Protein AF-0000000067285003 (afdb_homodimer)

InterPro domains:
  IPR001431 Peptidase M16, zinc-binding site [PS00143] (50-73)
  IPR007863 Peptidase M16, C-terminal [PF05193] (184-362)
  IPR011249 Metalloenzyme, LuxS/M16 peptidase-like [SSF63411] (16-222)
  IPR011249 Metalloenzyme, LuxS/M16 peptidase-like [SSF63411] (251-428)
  IPR011765 Peptidase M16, N-terminal [PF00675] (33-176)
  IPR050361 Mitochondrial Processing Peptidase/Ubiquinol-cytochrome c Reductase Complex [PTHR11851] (17-417)

pLDDT: mean 90.38, std 13.25, range [18.75, 98.69]

Organism: NCBI:txid741277

Secondary structure (DSSP, 8-state):
-------------------EEEE-TTS-EEEEEE-TT-SEEEEEEEES--GGGPPTT-TTHHHHHHHHHTT--SSS-TTHHHHHHHTTT-EEEEEE-SS-EEEEEEEEGGGHHHHHHHHHHHHHH----HHHHHHHHHHHHHHHHHHTT-HHHHHHHHHHHHHHTTSGGGS-TT--HHHHHH--HHHHHHHHHHH-SGGGEEEEEEESS-HHHHHHHHHHHS----PPPS-PPPPPP-PPP---SEEEEEEEETT--SEEEEEEEEE--GGGHHHHHHHHHHHHHHHSSTTSHHIIIIIIIS--EEEEEEEEE--SS-EEEEEEEEE-GGGHHHHHHHHHHHHHHHHHH---HHHHHHHHHHHHHHHHHTSSSHHHHHHHHHHHHHHS-GGGGSSHHHHHHH--HHHHHHHHHHH--TTSEEEEEEEE-/-------------------EEEE-TTS-EEEEEE-TT-SEEEEEEEES--GGGPPTT-TTHHHHHHHHHTT--SSS-TTHHHHHHHTTT-EEEEEE-SS-EEEEEEEEGGGHHHHHHHHHHHHHH----HHHHHHHHHHHHHHHHHHTT-HHHHHHHHHHHHHHTTSGGGS-TT--HHHHHH--HHHHHHHHHHH-SGGGEEEEEEESS-HHHHHHHHHHHS----PPPS-PPPPPP-PPP---SEEEEEEEETT--SEEEEEEEEE--GGGHHHHHHHHHHHHHHHSSTTSHHIIIIIIIS--EEEEEEEEE--SS-EEEEEEEEE-GGGHHHHHHHHHHHHHHHHHH---HHHHHHHHHHHHHHHHHTSSSHHHHHHHHHHHHHHS-GGGGS-HHHHHHH--HHHHHHHHHHH--TTSEEEEEEEE-

Solvent-accessible surface area (backbone atoms only — not comparable to full-atom values): 44550 Å² total; per-residue (Å²): 139,83,75,79,78,71,71,74,72,70,73,77,76,76,72,71,72,77,59,47,78,44,68,48,93,77,43,28,35,39,35,37,32,67,35,85,90,40,63,44,28,23,42,31,39,32,30,60,44,12,45,56,60,43,24,92,75,41,46,23,46,42,42,51,46,62,61,40,33,64,55,14,28,93,88,37,54,61,57,50,61,55,43,56,30,35,54,61,19,31,47,75,50,71,51,62,43,54,68,26,30,37,37,37,39,39,28,40,47,92,42,46,83,74,35,53,53,56,54,36,47,23,64,37,44,47,54,53,51,64,70,58,46,58,54,49,50,54,53,52,50,49,49,55,45,52,46,69,54,34,66,69,54,49,48,50,51,53,39,33,30,66,50,26,57,85,24,60,78,17,51,61,61,72,38,47,72,72,36,56,71,69,60,50,58,68,58,50,52,34,53,43,31,49,40,53,34,46,69,36,30,36,42,21,41,16,15,40,51,55,65,68,60,50,50,51,50,47,59,69,45,66,67,69,62,65,71,67,44,87,77,58,71,71,55,79,87,67,68,81,66,72,70,79,39,69,45,79,45,79,46,71,38,76,68,42,68,56,15,37,43,38,36,38,30,64,40,54,18,49,89,39,48,69,61,43,51,46,46,41,45,48,21,35,45,37,21,45,60,66,71,11,57,48,25,28,46,38,36,70,70,64,56,56,32,82,41,58,40,41,44,57,46,86,34,57,74,58,10,41,36,37,40,41,35,34,24,51,66,88,38,50,68,59,51,55,50,50,54,33,50,52,38,48,42,34,55,73,73,42,60,53,71,67,57,50,50,19,34,38,35,32,53,40,40,50,51,55,69,53,56,74,44,40,62,42,40,26,52,46,43,42,49,29,41,69,58,56,50,44,78,58,56,77,46,48,53,61,56,53,61,67,62,50,50,66,60,46,25,52,51,38,58,70,44,52,43,72,61,34,32,34,36,29,36,40,34,49,106,140,83,75,80,78,74,71,77,72,71,74,78,76,76,72,70,74,77,59,46,80,45,68,48,93,77,43,27,34,38,36,38,32,65,35,84,92,40,63,43,29,24,40,33,38,33,30,61,45,12,43,57,60,44,24,94,73,42,45,23,44,42,41,52,46,61,61,40,34,65,54,15,28,92,88,38,54,61,58,50,60,54,42,57,30,35,54,63,19,31,46,76,50,70,50,63,44,54,67,26,29,38,39,35,38,41,29,40,46,91,44,46,84,75,37,51,51,57,54,35,46,24,64,38,42,48,55,54,50,64,72,57,46,58,54,48,50,54,52,52,49,50,49,55,48,52,46,68,52,33,66,67,53,49,49,48,51,54,40,33,32,67,51,26,58,84,22,60,78,18,51,61,60,72,39,49,72,72,37,56,73,68,62,49,58,66,58,52,50,34,53,43,32,49,40,54,35,45,69,36,30,34,41,20,40,15,16,39,51,55,65,67,62,51,49,50,52,47,61,67,44,66,67,68,61,65,73,66,44,87,78,59,70,74,57,77,88,65,67,80,65,72,70,80,40,69,46,76,47,79,44,72,39,77,68,41,69,56,15,38,43,38,35,37,29,66,40,54,19,48,89,40,48,70,62,43,52,45,46,42,46,49,21,36,44,38,20,45,60,67,72,11,55,49,26,29,47,38,35,69,69,64,56,57,31,81,42,57,39,40,46,57,47,86,33,57,75,58,10,42,35,38,40,40,34,34,26,52,65,90,39,50,67,58,49,55,50,49,52,34,49,53,40,48,44,33,56,73,73,40,58,54,71,66,56,50,51,20,37,38,35,32,52,40,40,48,51,56,68,54,54,74,45,40,63,42,42,29,52,47,42,42,49,28,41,68,59,56,50,44,76,57,56,77,46,49,54,62,55,53,63,66,62,51,50,67,60,46,25,51,49,37,57,71,45,51,44,72,62,34,31,34,36,31,35,40,32,50,105

Sequence (858 aa):
MIKSLKILLQKPIITVFPTSVLTLDNGLTFIHQEIPDTPVVVADVWVRAGTRLEPSPWFGMAHFLEHMIFKGTANLPPGVFDQKIENRGGVVNAATSYDYAHYSITTAVAFIEETLPYLAELLQNAAIPEDEFNRERDVVLEEIRSCQDDPDWIGFQALLQSIYQHHPYGRSVLGTERELMQHSPEDMRCFHRTYYQPENITVVIVGGISQEVALELVSRKFNSFGDRCCECPPTEEVARPIIAGIRRQQLELPRLEQARLLMAWTGPGVEQLRSAYGLDLLSVLLAEGRTSRLVRDLREEQQLVQGICSNFSLQKDASLFTITAWLEPENLERVESLIRLHLEDLLTNGISPQELTRCQRLLCNDFAFSTETPNQLAGLYGYYNTIAKVELAMIYPEKIQSYDAQQLQKLAQEYLSPHHYAVTVLKPCMIKSLKILLQKPIITVFPTSVLTLDNGLTFIHQEIPDTPVVVADVWVRAGTRLEPSPWFGMAHFLEHMIFKGTANLPPGVFDQKIENRGGVVNAATSYDYAHYSITTAVAFIEETLPYLAELLQNAAIPEDEFNRERDVVLEEIRSCQDDPDWIGFQALLQSIYQHHPYGRSVLGTERELMQHSPEDMRCFHRTYYQPENITVVIVGGISQEVALELVSRKFNSFGDRCCECPPTEEVARPIIAGIRRQQLELPRLEQARLLMAWTGPGVEQLRSAYGLDLLSVLLAEGRTSRLVRDLREEQQLVQGICSNFSLQKDASLFTITAWLEPENLERVESLIRLHLEDLLTNGISPQELTRCQRLLCNDFAFSTETPNQLAGLYGYYNTIAKVELAMIYPEKIQSYDAQQLQKLAQEYLSPHHYAVTVLKPC

Structure (mmCIF, N/CA/C/O backbone):
data_AF-0000000067285003-model_v1
#
loop_
_entity.id
_entity.type
_entity.pdbx_description
1 polymer 'Processing peptidase'
#
loop_
_atom_site.group_PDB
_atom_site.id
_atom_site.type_symbol
_atom_site.label_atom_id
_atom_site.label_alt_id
_atom_site.label_comp_id
_atom_site.label_asym_id
_atom_site.label_entity_id
_atom_site.label_seq_id
_atom_site.pdbx_PDB_ins_code
_atom_site.Cartn_x
_atom_site.Cartn_y
_atom_site.Cartn_z
_atom_site.occupancy
_atom_site.B_iso_or_equiv
_atom_site.auth_seq_id
_atom_site.auth_comp_id
_atom_site.auth_asym_id
_atom_site.auth_atom_id
_atom_site.pdbx_PDB_model_num
ATOM 1 N N . MET A 1 1 ? -36.781 -25.734 31.922 1 20.89 1 MET A N 1
ATOM 2 C CA . MET A 1 1 ? -35.625 -25.5 32.781 1 20.89 1 MET A CA 1
ATOM 3 C C . MET A 1 1 ? -34.594 -24.609 32.062 1 20.89 1 MET A C 1
ATOM 5 O O . MET A 1 1 ? -33.938 -25.031 31.125 1 20.89 1 MET A O 1
ATOM 9 N N . ILE A 1 2 ? -34.75 -23.281 31.844 1 18.75 2 ILE A N 1
ATOM 10 C CA . ILE A 1 2 ? -34.562 -22.094 31.016 1 18.75 2 ILE A CA 1
ATOM 11 C C . ILE A 1 2 ? -33.25 -21.422 31.406 1 18.75 2 ILE A C 1
ATOM 13 O O . ILE A 1 2 ? -33.188 -20.641 32.375 1 18.75 2 ILE A O 1
ATOM 17 N N . LYS A 1 3 ? -32.25 -22.312 31.672 1 21.83 3 LYS A N 1
ATOM 18 C CA . LYS A 1 3 ? -31.062 -21.812 32.312 1 21.83 3 LYS A CA 1
ATOM 19 C C . LYS A 1 3 ? -30.5 -20.609 31.594 1 21.83 3 LYS A C 1
ATOM 21 O O . LYS A 1 3 ? -30.672 -20.469 30.375 1 21.83 3 LYS A O 1
ATOM 26 N N . SER A 1 4 ? -30.047 -19.469 32.344 1 21.5 4 SER A N 1
ATOM 27 C CA . SER A 1 4 ? -29.484 -18.125 32.312 1 21.5 4 SER A CA 1
ATOM 28 C C . SER A 1 4 ? -28.172 -18.094 31.531 1 21.5 4 SER A C 1
ATOM 30 O O . SER A 1 4 ? -27.203 -18.734 31.906 1 21.5 4 SER A O 1
ATOM 32 N N . LEU A 1 5 ? -28.125 -18.391 30.359 1 20.19 5 LEU A N 1
ATOM 33 C CA . LEU A 1 5 ? -26.906 -18.422 29.562 1 20.19 5 LEU A CA 1
ATOM 34 C C . LEU A 1 5 ? -26.078 -17.156 29.781 1 20.19 5 LEU A C 1
ATOM 36 O O . LEU A 1 5 ? -26.5 -16.062 29.406 1 20.19 5 LEU A O 1
ATOM 40 N N . LYS A 1 6 ? -25.438 -17.078 30.938 1 24.7 6 LYS A N 1
ATOM 41 C CA . LYS A 1 6 ? -24.484 -16.078 31.406 1 24.7 6 LYS A CA 1
ATOM 42 C C . LYS A 1 6 ? -23.578 -15.602 30.266 1 24.7 6 LYS A C 1
ATOM 44 O O . LYS A 1 6 ? -22.906 -16.406 29.625 1 24.7 6 LYS A O 1
ATOM 49 N N . ILE A 1 7 ? -23.922 -14.578 29.609 1 24.55 7 ILE A N 1
ATOM 50 C CA . ILE A 1 7 ? -23.203 -13.719 28.672 1 24.55 7 ILE A CA 1
ATOM 51 C C . ILE A 1 7 ? -21.781 -13.5 29.156 1 24.55 7 ILE A C 1
ATOM 53 O O . ILE A 1 7 ? -21.562 -12.891 30.219 1 24.55 7 ILE A O 1
ATOM 57 N N . LEU A 1 8 ? -21.016 -14.508 29.266 1 26.89 8 LEU A N 1
ATOM 58 C CA . LEU A 1 8 ? -19.672 -14.336 29.781 1 26.89 8 LEU A CA 1
ATOM 59 C C . LEU A 1 8 ? -19.062 -13.016 29.312 1 26.89 8 LEU A C 1
ATOM 61 O O . LEU A 1 8 ? -18.906 -12.805 28.109 1 26.89 8 LEU A O 1
ATOM 65 N N . LEU A 1 9 ? -19.359 -11.953 29.984 1 27 9 LEU A N 1
ATOM 66 C CA . LEU A 1 9 ? -18.812 -10.602 29.953 1 27 9 LEU A CA 1
ATOM 67 C C . LEU A 1 9 ? -17.328 -10.625 29.672 1 27 9 LEU A C 1
ATOM 69 O O . LEU A 1 9 ? -16.547 -11.211 30.438 1 27 9 LEU A O 1
ATOM 73 N N . GLN A 1 10 ? -16.984 -10.953 28.516 1 29.92 10 GLN A N 1
ATOM 74 C CA . GLN A 1 10 ? -15.586 -10.867 28.109 1 29.92 10 GLN A CA 1
ATOM 75 C C . GLN A 1 10 ? -14.891 -9.688 28.781 1 29.92 10 GLN A C 1
ATOM 77 O O . GLN A 1 10 ? -15.461 -8.602 28.891 1 29.92 10 GLN A O 1
ATOM 82 N N . LYS A 1 11 ? -14.023 -9.938 29.703 1 33.44 11 LYS A N 1
ATOM 83 C CA . LYS A 1 11 ? -13.273 -8.977 30.516 1 33.44 11 LYS A CA 1
ATOM 84 C C . LYS A 1 11 ? -12.867 -7.762 29.688 1 33.44 11 LYS A C 1
ATOM 86 O O . LYS A 1 11 ? -12.32 -7.898 28.594 1 33.44 11 LYS A O 1
ATOM 91 N N . PRO A 1 12 ? -13.375 -6.594 30 1 32.81 12 PRO A N 1
ATOM 92 C CA . PRO A 1 12 ? -12.914 -5.375 29.328 1 32.81 12 PRO A CA 1
ATOM 93 C C . PRO A 1 12 ? -11.391 -5.277 29.266 1 32.81 12 PRO A C 1
ATOM 95 O O . PRO A 1 12 ? -10.711 -5.461 30.266 1 32.81 12 PRO A O 1
ATOM 98 N N . ILE A 1 13 ? -10.656 -5.816 28.375 1 34.22 13 ILE A N 1
ATOM 99 C CA . ILE A 1 13 ? -9.219 -5.594 28.281 1 34.22 13 ILE A CA 1
ATOM 100 C C . ILE A 1 13 ? -8.906 -4.121 28.531 1 34.22 13 ILE A C 1
ATOM 102 O O . ILE A 1 13 ? -9.258 -3.264 27.703 1 34.22 13 ILE A O 1
ATOM 106 N N . ILE A 1 14 ? -9.039 -3.643 29.656 1 35.41 14 ILE A N 1
ATOM 107 C CA . ILE A 1 14 ? -8.469 -2.346 30.016 1 35.41 14 ILE A CA 1
ATOM 108 C C . ILE A 1 14 ? -7.047 -2.242 29.469 1 35.41 14 ILE A C 1
ATOM 110 O O . ILE A 1 14 ? -6.145 -2.928 29.953 1 35.41 14 ILE A O 1
ATOM 114 N N . THR A 1 15 ? -6.723 -2.273 28.25 1 41.84 15 THR A N 1
ATOM 115 C CA . THR A 1 15 ? -5.395 -2.137 27.656 1 41.84 15 THR A CA 1
ATOM 116 C C . THR A 1 15 ? -4.711 -0.867 28.156 1 41.84 15 THR A C 1
ATOM 118 O O . THR A 1 15 ? -5.227 0.237 27.969 1 41.84 15 THR A O 1
ATOM 121 N N . VAL A 1 16 ? -4.18 -0.823 29.328 1 47.72 16 VAL A N 1
ATOM 122 C CA . VAL A 1 16 ? -3.236 0.186 29.797 1 47.72 16 VAL A CA 1
ATOM 123 C C . VAL A 1 16 ? -2.393 0.688 28.625 1 47.72 16 VAL A C 1
ATOM 125 O O . VAL A 1 16 ? -1.856 -0.11 27.859 1 47.72 16 VAL A O 1
ATOM 128 N N . PHE A 1 17 ? -2.717 1.896 28.344 1 60.09 17 PHE A N 1
ATOM 129 C CA . PHE A 1 17 ? -1.956 2.641 27.344 1 60.09 17 PHE A CA 1
ATOM 130 C C . PHE A 1 17 ? -0.46 2.529 27.609 1 60.09 17 PHE A C 1
ATOM 132 O O . PHE A 1 17 ? 0.065 3.18 28.516 1 60.09 17 PHE A O 1
ATOM 139 N N . PRO A 1 18 ? 0.201 1.523 27.109 1 71.88 18 PRO A N 1
ATOM 140 C CA . PRO A 1 18 ? 1.607 1.283 27.438 1 71.88 18 PRO A CA 1
ATOM 141 C C . PRO A 1 18 ? 2.529 2.393 26.938 1 71.88 18 PRO A C 1
ATOM 143 O O . PRO A 1 18 ? 3.752 2.277 27.047 1 71.88 18 PRO A O 1
ATOM 146 N N . THR A 1 19 ? 1.895 3.625 26.641 1 84.19 19 THR A N 1
ATOM 147 C CA . THR A 1 19 ? 2.658 4.699 26.031 1 84.19 19 THR A CA 1
ATOM 148 C C . THR A 1 19 ? 3.002 5.781 27.047 1 84.19 19 THR A C 1
ATOM 150 O O . THR A 1 19 ? 2.197 6.086 27.922 1 84.19 19 THR A O 1
ATOM 153 N N . SER A 1 20 ? 4.234 6.32 27.031 1 91.38 20 SER A N 1
ATOM 154 C CA . SER A 1 20 ? 4.66 7.449 27.859 1 91.38 20 SER A CA 1
ATOM 155 C C . SER A 1 20 ? 4.707 8.734 27.031 1 91.38 20 SER A C 1
ATOM 157 O O . SER A 1 20 ? 5.172 8.742 25.891 1 91.38 20 SER A O 1
ATOM 159 N N . VAL A 1 21 ? 4.109 9.797 27.641 1 93.81 21 VAL A N 1
ATOM 160 C CA . VAL A 1 21 ? 4.125 11.125 27.031 1 93.81 21 VAL A CA 1
ATOM 161 C C . VAL A 1 21 ? 4.809 12.117 27.953 1 93.81 21 VAL A C 1
ATOM 163 O O . VAL A 1 21 ? 4.406 12.273 29.109 1 93.81 21 VAL A O 1
ATOM 166 N N . LEU A 1 22 ? 5.809 12.781 27.438 1 94.81 22 LEU A N 1
ATOM 167 C CA . LEU A 1 22 ? 6.555 13.75 28.219 1 94.81 22 LEU A CA 1
ATOM 168 C C . LEU A 1 22 ? 6.812 15.023 27.422 1 94.81 22 LEU A C 1
ATOM 170 O O . LEU A 1 22 ? 7.012 14.961 26.203 1 94.81 22 LEU A O 1
ATOM 174 N N . THR A 1 23 ? 6.781 16.125 28.078 1 95.19 23 THR A N 1
ATOM 175 C CA . THR A 1 23 ? 7.219 17.375 27.484 1 95.19 23 THR A CA 1
ATOM 176 C C . THR A 1 23 ? 8.602 17.766 28 1 95.19 23 THR A C 1
ATOM 178 O O . THR A 1 23 ? 8.805 17.875 29.203 1 95.19 23 THR A O 1
ATOM 181 N N . LEU A 1 24 ? 9.445 17.969 27.141 1 96.12 24 LEU A N 1
ATOM 182 C CA . LEU A 1 24 ? 10.812 18.328 27.516 1 96.12 24 LEU A CA 1
ATOM 183 C C . LEU A 1 24 ? 10.883 19.797 27.938 1 96.12 24 LEU A C 1
ATOM 185 O O . LEU A 1 24 ? 9.922 20.547 27.75 1 96.12 24 LEU A O 1
ATOM 189 N N . ASP A 1 25 ? 12 20.281 28.453 1 93.62 25 ASP A N 1
ATOM 190 C CA . ASP A 1 25 ? 12.18 21.625 28.969 1 93.62 25 ASP A CA 1
ATOM 191 C C . ASP A 1 25 ? 12.062 22.672 27.859 1 93.62 25 ASP A C 1
ATOM 193 O O . ASP A 1 25 ? 11.578 23.781 28.094 1 93.62 25 ASP A O 1
ATOM 197 N N . ASN A 1 26 ? 12.453 22.281 26.75 1 94.31 26 ASN A N 1
ATOM 198 C CA . ASN A 1 26 ? 12.422 23.234 25.641 1 94.31 26 ASN A CA 1
ATOM 199 C C . ASN A 1 26 ? 11.039 23.281 25 1 94.31 26 ASN A C 1
ATOM 201 O O . ASN A 1 26 ? 10.82 24.047 24.047 1 94.31 26 ASN A O 1
ATOM 205 N N . GLY A 1 27 ? 10.133 22.422 25.422 1 94.88 27 GLY A N 1
ATOM 206 C CA . GLY A 1 27 ? 8.773 22.453 24.906 1 94.88 27 GLY A CA 1
ATOM 207 C C . GLY A 1 27 ? 8.453 21.312 23.969 1 94.88 27 GLY A C 1
ATOM 208 O O . GLY A 1 27 ? 7.289 21.062 23.656 1 94.88 27 GLY A O 1
ATOM 209 N N . LEU A 1 28 ? 9.414 20.547 23.547 1 96.75 28 LEU A N 1
ATOM 210 C CA . LEU A 1 28 ? 9.234 19.406 22.656 1 96.75 28 LEU A CA 1
ATOM 211 C C . LEU A 1 28 ? 8.477 18.281 23.344 1 96.75 28 LEU A C 1
ATOM 213 O O . LEU A 1 28 ? 8.734 17.984 24.516 1 96.75 28 LEU A O 1
ATOM 217 N N . THR A 1 29 ? 7.535 17.672 22.625 1 97 29 THR A N 1
ATOM 218 C CA . THR A 1 29 ? 6.789 16.531 23.156 1 97 29 THR A CA 1
ATOM 219 C C . THR A 1 29 ? 7.453 15.211 22.75 1 97 29 THR A C 1
ATOM 221 O O . THR A 1 29 ? 7.809 15.016 21.594 1 97 29 THR A O 1
ATOM 224 N N . PHE A 1 30 ? 7.613 14.406 23.781 1 97.31 30 PHE A N 1
ATOM 225 C CA . PHE A 1 30 ? 8.219 13.094 23.594 1 97.31 30 PHE A CA 1
ATOM 226 C C . PHE A 1 30 ? 7.227 11.984 23.906 1 97.31 30 PHE A C 1
ATOM 228 O O . PHE A 1 30 ? 6.629 11.977 24.984 1 97.31 30 PHE A O 1
ATOM 235 N N . ILE A 1 31 ? 7 11.062 22.906 1 96.94 31 ILE A N 1
ATOM 236 C CA . ILE A 1 31 ? 6.129 9.906 23.078 1 96.94 31 ILE A CA 1
ATOM 237 C C . ILE A 1 31 ? 6.926 8.625 22.875 1 96.94 31 ILE A C 1
ATOM 239 O O . ILE A 1 31 ? 7.695 8.508 21.922 1 96.94 31 ILE A O 1
ATOM 243 N N . HIS A 1 32 ? 6.703 7.637 23.812 1 96.88 32 HIS A N 1
ATOM 244 C CA . HIS A 1 32 ? 7.504 6.422 23.734 1 96.88 32 HIS A CA 1
ATOM 245 C C . HIS A 1 32 ? 6.68 5.191 24.094 1 96.88 32 HIS A C 1
ATOM 247 O O . HIS A 1 32 ? 5.859 5.242 25.016 1 96.88 32 HIS A O 1
ATOM 253 N N . GLN A 1 33 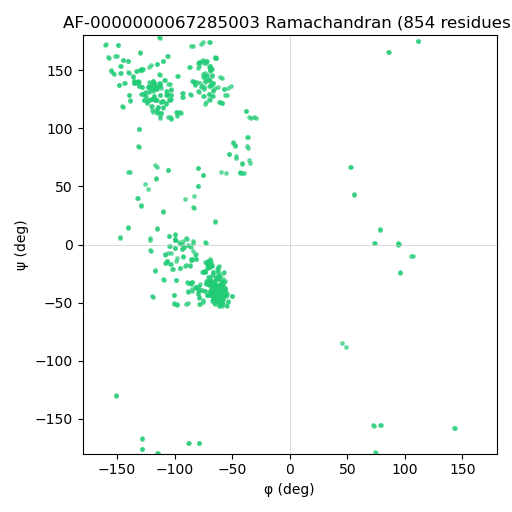? 6.906 4.148 23.328 1 95.19 33 GLN A N 1
ATOM 254 C CA . GLN A 1 33 ? 6.422 2.82 23.703 1 95.19 33 GLN A CA 1
ATOM 255 C C . GLN A 1 33 ? 7.473 1.751 23.406 1 95.19 33 GLN A C 1
ATOM 257 O O . GLN A 1 33 ? 7.934 1.627 22.266 1 95.19 33 GLN A O 1
ATOM 262 N N . GLU A 1 34 ? 7.77 1.056 24.438 1 94.75 34 GLU A N 1
ATOM 263 C CA . GLU A 1 34 ? 8.711 -0.046 24.25 1 94.75 34 GLU A CA 1
ATOM 264 C C . GLU A 1 34 ? 7.992 -1.319 23.812 1 94.75 34 GLU A C 1
ATOM 266 O O . GLU A 1 34 ? 6.953 -1.674 24.375 1 94.75 34 GLU A O 1
ATOM 271 N N . ILE A 1 35 ? 8.461 -1.909 22.781 1 90.56 35 ILE A N 1
ATOM 272 C CA . ILE A 1 35 ? 8.039 -3.238 22.344 1 90.56 35 ILE A CA 1
ATOM 273 C C . ILE A 1 35 ? 9.195 -4.227 22.516 1 90.56 35 ILE A C 1
ATOM 275 O O . ILE A 1 35 ? 10.125 -4.238 21.703 1 90.56 35 ILE A O 1
ATOM 279 N N . PRO A 1 36 ? 8.977 -5.004 23.422 1 84.88 36 PRO A N 1
ATOM 280 C CA . PRO A 1 36 ? 10.109 -5.875 23.734 1 84.88 36 PRO A CA 1
ATOM 281 C C . PRO A 1 36 ? 10.422 -6.867 22.609 1 84.88 36 PRO A C 1
ATOM 283 O O . PRO A 1 36 ? 9.516 -7.285 21.891 1 84.88 36 PRO A O 1
ATOM 286 N N . ASP A 1 37 ? 11.656 -7.207 22.375 1 79.88 37 ASP A N 1
ATOM 287 C CA . ASP A 1 37 ? 12.203 -8.281 21.547 1 79.88 37 ASP A CA 1
ATOM 288 C C . ASP A 1 37 ? 12.062 -7.965 20.062 1 79.88 37 ASP A C 1
ATOM 290 O O . ASP A 1 37 ? 12.32 -8.82 19.219 1 79.88 37 ASP A O 1
ATOM 294 N N . THR A 1 38 ? 11.555 -6.887 19.75 1 86.06 38 THR A N 1
ATOM 295 C CA . THR A 1 38 ? 11.586 -6.527 18.344 1 86.06 38 THR A CA 1
ATOM 296 C C . THR A 1 38 ? 12.93 -5.906 17.969 1 86.06 38 THR A C 1
ATOM 298 O O . THR A 1 38 ? 13.484 -5.121 18.734 1 86.06 38 THR A O 1
ATOM 301 N N . PRO A 1 39 ? 13.398 -6.266 16.844 1 88.94 39 PRO A N 1
ATOM 302 C CA . PRO A 1 39 ? 14.672 -5.699 16.391 1 88.94 39 PRO A CA 1
ATOM 303 C C . PRO A 1 39 ? 14.5 -4.34 15.719 1 88.94 39 PRO A C 1
ATOM 305 O O . PRO A 1 39 ? 15.492 -3.73 15.297 1 88.94 39 PRO A O 1
ATOM 308 N N . VAL A 1 40 ? 13.297 -3.85 15.648 1 92.06 40 VAL A N 1
ATOM 309 C CA . VAL A 1 40 ? 13 -2.652 14.867 1 92.06 40 VAL A CA 1
ATOM 310 C C . VAL A 1 40 ? 12.703 -1.485 15.812 1 92.06 40 VAL A C 1
ATOM 312 O O . VAL A 1 40 ? 12.109 -1.675 16.875 1 92.06 40 VAL A O 1
ATOM 315 N N . VAL A 1 41 ? 13.164 -0.367 15.438 1 95.56 41 VAL A N 1
ATOM 316 C CA . VAL A 1 41 ? 12.805 0.875 16.109 1 95.56 41 VAL A CA 1
ATOM 317 C C . VAL A 1 41 ? 12.391 1.924 15.078 1 95.56 41 VAL A C 1
ATOM 319 O O . VAL A 1 41 ? 13.008 2.039 14.023 1 95.56 41 VAL A O 1
ATOM 322 N N . VAL A 1 42 ? 11.32 2.604 15.414 1 96.69 42 VAL A N 1
ATOM 323 C CA . VAL A 1 42 ? 10.805 3.656 14.547 1 96.69 42 VAL A CA 1
ATOM 324 C C . VAL A 1 42 ? 10.836 4.996 15.281 1 96.69 42 VAL A C 1
ATOM 326 O O . VAL A 1 42 ? 10.414 5.086 16.438 1 96.69 42 VAL A O 1
ATOM 329 N N . ALA A 1 43 ? 11.344 5.961 14.617 1 97.69 43 ALA A N 1
ATOM 330 C CA . ALA A 1 43 ? 11.305 7.336 15.109 1 97.69 43 ALA A CA 1
ATOM 331 C C . ALA A 1 43 ? 10.531 8.234 14.148 1 97.69 43 ALA A C 1
ATOM 333 O O . ALA A 1 43 ? 10.969 8.461 13.016 1 97.69 43 ALA A O 1
ATOM 334 N N . ASP A 1 44 ? 9.422 8.719 14.633 1 97.75 44 ASP A N 1
ATOM 335 C CA . ASP A 1 44 ? 8.602 9.664 13.875 1 97.75 44 ASP A CA 1
ATOM 336 C C . ASP A 1 44 ? 8.734 11.078 14.445 1 97.75 44 ASP A C 1
ATOM 338 O O . ASP A 1 44 ? 8.633 11.281 15.656 1 97.75 44 ASP A O 1
ATOM 342 N N . VAL A 1 45 ? 8.953 11.977 13.602 1 98.19 45 VAL A N 1
ATOM 343 C CA . VAL A 1 45 ? 8.945 13.383 13.992 1 98.19 45 VAL A CA 1
ATOM 344 C C . VAL A 1 45 ? 7.801 14.109 13.297 1 98.19 45 VAL A C 1
ATOM 346 O O . VAL A 1 45 ? 7.781 14.211 12.07 1 98.19 45 VAL A O 1
ATOM 349 N N . TRP A 1 46 ? 6.941 14.555 14.109 1 97.88 46 TRP A N 1
ATOM 350 C CA . TRP A 1 46 ? 5.777 15.273 13.609 1 97.88 46 TRP A CA 1
ATOM 351 C C . TRP A 1 46 ? 5.895 16.766 13.883 1 97.88 46 TRP A C 1
ATOM 353 O O . TRP A 1 46 ? 6.172 17.172 15.016 1 97.88 46 TRP A O 1
ATOM 363 N N . VAL A 1 47 ? 5.703 17.562 12.883 1 97.44 47 VAL A N 1
ATOM 364 C CA . VAL A 1 47 ? 5.762 19.016 13 1 97.44 47 VAL A CA 1
ATOM 365 C C . VAL A 1 47 ? 4.398 19.609 12.656 1 97.44 47 VAL A C 1
ATOM 367 O O . VAL A 1 47 ? 3.844 19.344 11.586 1 97.44 47 VAL A O 1
ATOM 370 N N . ARG A 1 48 ? 3.916 20.422 13.547 1 95 48 ARG A N 1
ATOM 371 C CA . ARG A 1 48 ? 2.66 21.125 13.289 1 95 48 ARG A CA 1
ATOM 372 C C . ARG A 1 48 ? 2.865 22.266 12.297 1 95 48 ARG A C 1
ATOM 374 O O . ARG A 1 48 ? 2.625 23.438 12.625 1 95 48 ARG A O 1
ATOM 381 N N . ALA A 1 49 ? 3.299 21.922 11.156 1 93.31 49 ALA A N 1
ATOM 382 C CA . ALA A 1 49 ? 3.58 22.891 10.094 1 93.31 49 ALA A CA 1
ATOM 383 C C . ALA A 1 49 ? 3.131 22.344 8.734 1 93.31 49 ALA A C 1
ATOM 385 O O . ALA A 1 49 ? 3.932 22.25 7.805 1 93.31 49 ALA A O 1
ATOM 386 N N . GLY A 1 50 ? 1.824 22.109 8.625 1 93.25 50 GLY A N 1
ATOM 387 C CA . GLY A 1 50 ? 1.252 21.688 7.359 1 93.25 50 GLY A CA 1
ATOM 388 C C . GLY A 1 50 ? 0.854 22.844 6.465 1 93.25 50 GLY A C 1
ATOM 389 O O . GLY A 1 50 ? 1.202 24 6.738 1 93.25 50 GLY A O 1
ATOM 390 N N . THR A 1 51 ? 0.182 22.594 5.418 1 93.12 51 THR A N 1
ATOM 391 C CA . THR A 1 51 ? -0.164 23.594 4.406 1 93.12 51 THR A CA 1
ATOM 392 C C . THR A 1 51 ? -1.171 24.594 4.957 1 93.12 51 THR A C 1
ATOM 394 O O . THR A 1 51 ? -1.326 25.688 4.41 1 93.12 51 THR A O 1
ATOM 397 N N . ARG A 1 52 ? -1.849 24.266 6.012 1 90.44 52 ARG A N 1
ATOM 398 C CA . ARG A 1 52 ? -2.826 25.141 6.633 1 90.44 52 ARG A CA 1
ATOM 399 C C . ARG A 1 52 ? -2.168 26.438 7.121 1 90.44 52 ARG A C 1
ATOM 401 O O . ARG A 1 52 ? -2.811 27.484 7.172 1 90.44 52 ARG A O 1
ATOM 408 N N . LEU A 1 53 ? -0.909 26.375 7.418 1 90.19 53 LEU A N 1
ATOM 409 C CA . LEU A 1 53 ? -0.221 27.516 8.023 1 90.19 53 LEU A CA 1
ATOM 410 C C . LEU A 1 53 ? 0.483 28.344 6.965 1 90.19 53 LEU A C 1
ATOM 412 O O . LEU A 1 53 ? 1.125 29.344 7.285 1 90.19 53 LEU A O 1
ATOM 416 N N . GLU A 1 54 ? 0.328 27.938 5.77 1 91.94 54 GLU A N 1
ATOM 417 C CA . GLU A 1 54 ? 0.946 28.703 4.691 1 91.94 54 GLU A CA 1
ATOM 418 C C . GLU A 1 54 ? 0.246 30.047 4.5 1 91.94 54 GLU A C 1
ATOM 420 O O . GLU A 1 54 ? -0.958 30.094 4.238 1 91.94 54 GLU A O 1
ATOM 425 N N . PRO A 1 55 ? 1.018 31.062 4.566 1 87.25 55 PRO A N 1
ATOM 426 C CA . PRO A 1 55 ? 0.412 32.344 4.242 1 87.25 55 PRO A CA 1
ATOM 427 C C . PRO A 1 55 ? 0.282 32.594 2.736 1 87.25 55 PRO A C 1
ATOM 429 O O . PRO A 1 55 ? 1.012 31.969 1.951 1 87.25 55 PRO A O 1
ATOM 432 N N . SER A 1 56 ? -0.69 33.375 2.311 1 80.69 56 SER A N 1
ATOM 433 C CA . SER A 1 56 ? -0.69 33.844 0.93 1 80.69 56 SER A CA 1
ATOM 434 C C . SER A 1 56 ? 0.552 34.656 0.631 1 80.69 56 SER A C 1
ATOM 436 O O . SER A 1 56 ? 0.912 35.562 1.407 1 80.69 56 SER A O 1
ATOM 438 N N . PRO A 1 57 ? 1.435 34.531 -0.21 1 82.44 57 PRO A N 1
ATOM 439 C CA . PRO A 1 57 ? 1.221 33.656 -1.362 1 82.44 57 PRO A CA 1
ATOM 440 C C . PRO A 1 57 ? 2.074 32.406 -1.309 1 82.44 57 PRO A C 1
ATOM 442 O O . PRO A 1 57 ? 2.535 31.906 -2.346 1 82.44 57 PRO A O 1
ATOM 445 N N . TRP A 1 58 ? 2.404 31.969 -0.107 1 88.06 58 TRP A N 1
ATOM 446 C CA . TRP A 1 58 ? 3.398 30.922 0.053 1 88.06 58 TRP A CA 1
ATOM 447 C C . TRP A 1 58 ? 2.766 29.531 -0.116 1 88.06 58 TRP A C 1
ATOM 449 O O . TRP A 1 58 ? 3.182 28.578 0.529 1 88.06 58 TRP A O 1
ATOM 459 N N . PHE A 1 59 ? 1.791 29.469 -0.929 1 91.38 59 PHE A N 1
ATOM 460 C CA . PHE A 1 59 ? 1.126 28.172 -1.076 1 91.38 59 PHE A CA 1
ATOM 461 C C . PHE A 1 59 ? 2.061 27.156 -1.714 1 91.38 59 PHE A C 1
ATOM 463 O O . PHE A 1 59 ? 2.756 27.469 -2.684 1 91.38 59 PHE A O 1
ATOM 470 N N . GLY A 1 60 ? 2.119 25.922 -1.079 1 93.94 60 GLY A N 1
ATOM 471 C CA . GLY A 1 60 ? 3.021 24.875 -1.515 1 93.94 60 GLY A CA 1
ATOM 472 C C . GLY A 1 60 ? 4.34 24.875 -0.766 1 93.94 60 GLY A C 1
ATOM 473 O O . GLY A 1 60 ? 5.168 23.984 -0.956 1 93.94 60 GLY A O 1
ATOM 474 N N . MET A 1 61 ? 4.48 25.766 0.143 1 94.69 61 MET A N 1
ATOM 475 C CA . MET A 1 61 ? 5.742 25.969 0.846 1 94.69 61 MET A CA 1
ATOM 476 C C . MET A 1 61 ? 6.043 24.797 1.78 1 94.69 61 MET A C 1
ATOM 478 O O . MET A 1 61 ? 7.18 24.344 1.856 1 94.69 61 MET A O 1
ATOM 482 N N . ALA A 1 62 ? 5.055 24.328 2.506 1 96.12 62 ALA A N 1
ATOM 483 C CA . ALA A 1 62 ? 5.27 23.266 3.492 1 96.12 62 ALA A CA 1
ATOM 484 C C . ALA A 1 62 ? 5.809 22 2.836 1 96.12 62 ALA A C 1
ATOM 486 O O . ALA A 1 62 ? 6.785 21.422 3.307 1 96.12 62 ALA A O 1
ATOM 487 N N . HIS A 1 63 ? 5.156 21.625 1.739 1 97.12 63 HIS A N 1
ATOM 488 C CA . HIS A 1 63 ? 5.594 20.438 1.01 1 97.12 63 HIS A CA 1
ATOM 489 C C . HIS A 1 63 ? 6.977 20.641 0.403 1 97.12 63 HIS A C 1
ATOM 491 O O . HIS A 1 63 ? 7.82 19.75 0.445 1 97.12 63 HIS A O 1
ATOM 497 N N . PHE A 1 64 ? 7.195 21.828 -0.146 1 97.06 64 PHE A N 1
ATOM 498 C CA . PHE A 1 64 ? 8.492 22.156 -0.733 1 97.06 64 PHE A CA 1
ATOM 499 C C . PHE A 1 64 ? 9.586 22.125 0.323 1 97.06 64 PHE A C 1
ATOM 501 O O . PHE A 1 64 ? 10.68 21.609 0.074 1 97.06 64 PHE A O 1
ATOM 508 N N . LEU A 1 65 ? 9.305 22.641 1.437 1 96.94 65 LEU A N 1
ATOM 509 C CA . LEU A 1 65 ? 10.258 22.641 2.541 1 96.94 65 LEU A CA 1
ATOM 510 C C . LEU A 1 65 ? 10.602 21.203 2.947 1 96.94 65 LEU A C 1
ATOM 512 O O . LEU A 1 65 ? 11.758 20.906 3.27 1 96.94 65 LEU A O 1
ATOM 516 N N . GLU A 1 66 ? 9.602 20.344 3.002 1 96.81 66 GLU A N 1
ATOM 517 C CA . GLU A 1 66 ? 9.844 18.938 3.303 1 96.81 66 GLU A CA 1
ATOM 518 C C . GLU A 1 66 ? 10.953 18.359 2.424 1 96.81 66 GLU A C 1
ATOM 520 O O . GLU A 1 66 ? 11.836 17.656 2.912 1 96.81 66 GLU A O 1
ATOM 525 N N . HIS A 1 67 ? 10.906 18.672 1.131 1 94.06 67 HIS A N 1
ATOM 526 C CA . HIS A 1 67 ? 11.961 18.25 0.216 1 94.06 67 HIS A CA 1
ATOM 527 C C . HIS A 1 67 ? 13.305 18.875 0.603 1 94.06 67 HIS A C 1
ATOM 529 O O . HIS A 1 67 ? 14.328 18.188 0.624 1 94.06 67 HIS A O 1
ATOM 535 N N . MET A 1 68 ? 13.328 20.141 0.922 1 95.81 68 MET A N 1
ATOM 536 C CA . MET A 1 68 ? 14.539 20.938 1.105 1 95.81 68 MET A CA 1
ATOM 537 C C . MET A 1 68 ? 15.234 20.578 2.418 1 95.81 68 MET A C 1
ATOM 539 O O . MET A 1 68 ? 16.438 20.797 2.57 1 95.81 68 MET A O 1
ATOM 543 N N . ILE A 1 69 ? 14.469 20.031 3.33 1 96.19 69 ILE A N 1
ATOM 544 C CA . ILE A 1 69 ? 15.023 19.656 4.621 1 96.19 69 ILE A CA 1
ATOM 545 C C . ILE A 1 69 ? 16.172 18.656 4.418 1 96.19 69 ILE A C 1
ATOM 547 O O . ILE A 1 69 ? 17.172 18.703 5.125 1 96.19 69 ILE A O 1
ATOM 551 N N . PHE A 1 70 ? 16.078 17.875 3.424 1 93.44 70 PHE A N 1
ATOM 552 C CA . PHE A 1 70 ? 17.016 16.781 3.223 1 93.44 70 PHE A CA 1
ATOM 553 C C . PHE A 1 70 ? 18.234 17.25 2.426 1 93.44 70 PHE A C 1
ATOM 555 O O . PHE A 1 70 ? 19.156 16.469 2.16 1 93.44 70 PHE A O 1
ATOM 562 N N . LYS A 1 71 ? 18.203 18.531 2.074 1 93.25 71 LYS A N 1
ATOM 563 C CA . LYS A 1 71 ? 19.297 19.031 1.244 1 93.25 71 LYS A CA 1
ATOM 564 C C . LYS A 1 71 ? 20.438 19.547 2.102 1 93.25 71 LYS A C 1
ATOM 566 O O . LYS A 1 71 ? 21.375 20.188 1.589 1 93.25 71 LYS A O 1
ATOM 571 N N . GLY A 1 72 ? 20.391 19.422 3.379 1 91.81 72 GLY A N 1
ATOM 572 C CA . GLY A 1 72 ? 21.562 19.562 4.219 1 91.81 72 GLY A CA 1
ATOM 573 C C . GLY A 1 72 ? 21.547 20.797 5.09 1 91.81 72 GLY A C 1
ATOM 574 O O . GLY A 1 72 ? 20.547 21.516 5.121 1 91.81 72 GLY A O 1
ATOM 575 N N . THR A 1 73 ? 22.578 20.828 5.895 1 95 73 THR A N 1
ATOM 576 C CA . THR A 1 73 ? 22.859 21.938 6.805 1 95 73 THR A CA 1
ATOM 577 C C . THR A 1 73 ? 24.297 22.422 6.633 1 95 73 THR A C 1
ATOM 579 O O . THR A 1 73 ? 24.984 22.031 5.691 1 95 73 THR A O 1
ATOM 582 N N . ALA A 1 74 ? 24.656 23.375 7.473 1 91.62 74 ALA A N 1
ATOM 583 C CA . ALA A 1 74 ? 26.047 23.828 7.465 1 91.62 74 ALA A CA 1
ATOM 584 C C . ALA A 1 74 ? 26.984 22.703 7.848 1 91.62 74 ALA A C 1
ATOM 586 O O . ALA A 1 74 ? 28.125 22.641 7.367 1 91.62 74 ALA A O 1
ATOM 587 N N . ASN A 1 75 ? 26.516 21.719 8.555 1 91.62 75 ASN A N 1
ATOM 588 C CA . ASN A 1 75 ? 27.344 20.641 9.078 1 91.62 75 ASN A CA 1
ATOM 589 C C . ASN A 1 75 ? 27.125 19.344 8.312 1 91.62 75 ASN A C 1
ATOM 591 O O . ASN A 1 75 ? 27.906 18.391 8.445 1 91.62 75 ASN A O 1
ATOM 595 N N . LEU A 1 76 ? 26.094 19.312 7.57 1 93.56 76 LEU A N 1
ATOM 596 C CA . LEU A 1 76 ? 25.719 18.109 6.84 1 93.56 76 LEU A CA 1
ATOM 597 C C . LEU A 1 76 ? 25.438 18.422 5.375 1 93.56 76 LEU A C 1
ATOM 599 O O . LEU A 1 76 ? 24.297 18.734 5.008 1 93.56 76 LEU A O 1
ATOM 603 N N . PRO A 1 77 ? 26.406 18.172 4.535 1 91.44 77 PRO A N 1
ATOM 604 C CA . PRO A 1 77 ? 26.203 18.469 3.113 1 91.44 77 PRO A CA 1
ATOM 605 C C . PRO A 1 77 ? 25.109 17.594 2.49 1 91.44 77 PRO A C 1
ATOM 607 O O . PRO A 1 77 ? 24.766 16.531 3.023 1 91.44 77 PRO A O 1
ATOM 610 N N . PRO A 1 78 ? 24.609 18.078 1.352 1 88.75 78 PRO A N 1
ATOM 611 C CA . PRO A 1 78 ? 23.562 17.297 0.671 1 88.75 78 PRO A CA 1
ATOM 612 C C . PRO A 1 78 ? 24.016 15.875 0.341 1 88.75 78 PRO A C 1
ATOM 614 O O . PRO A 1 78 ? 25.156 15.656 -0.056 1 88.75 78 PRO A O 1
ATOM 617 N N . GLY A 1 79 ? 23.172 14.914 0.631 1 89.06 79 GLY A N 1
ATOM 618 C CA . GLY A 1 79 ? 23.438 13.531 0.275 1 89.06 79 GLY A CA 1
ATOM 619 C C . GLY A 1 79 ? 24.062 12.734 1.408 1 89.06 79 GLY A C 1
ATOM 620 O O . GLY A 1 79 ? 23.969 11.508 1.438 1 89.06 79 GLY A O 1
ATOM 621 N N . VAL A 1 80 ? 24.734 13.383 2.344 1 91.19 80 VAL A N 1
ATOM 622 C CA . VAL A 1 80 ? 25.438 12.695 3.422 1 91.19 80 VAL A CA 1
ATOM 623 C C . VAL A 1 80 ? 24.422 12.039 4.359 1 91.19 80 VAL A C 1
ATOM 625 O O . VAL A 1 80 ? 24.656 10.938 4.859 1 91.19 80 VAL A O 1
ATOM 628 N N . PHE A 1 81 ? 23.375 12.711 4.594 1 92.88 81 PHE A N 1
ATOM 629 C CA . PHE A 1 81 ? 22.328 12.156 5.434 1 92.88 81 PHE A CA 1
ATOM 630 C C . PHE A 1 81 ? 21.859 10.805 4.898 1 92.88 81 PHE A C 1
ATOM 632 O O . PHE A 1 81 ? 21.828 9.82 5.637 1 92.88 81 PHE A O 1
ATOM 639 N N . ASP A 1 82 ? 21.516 10.781 3.656 1 90.81 82 ASP A N 1
ATOM 640 C CA . ASP A 1 82 ? 21.047 9.562 3.018 1 90.81 82 ASP A CA 1
ATOM 641 C C . ASP A 1 82 ? 22.094 8.445 3.117 1 90.81 82 ASP A C 1
ATOM 643 O O . ASP A 1 82 ? 21.75 7.293 3.381 1 90.81 82 ASP A O 1
ATOM 647 N N . GLN A 1 83 ? 23.25 8.828 2.914 1 90.88 83 GLN A N 1
ATOM 648 C CA . GLN A 1 83 ? 24.344 7.859 2.982 1 90.88 83 GLN A CA 1
ATOM 649 C C . GLN A 1 83 ? 24.453 7.258 4.379 1 90.88 83 GLN A C 1
ATOM 651 O O . GLN A 1 83 ? 24.578 6.039 4.527 1 90.88 83 GLN A O 1
ATOM 656 N N . LYS A 1 84 ? 24.375 8.086 5.336 1 92.31 84 LYS A N 1
ATOM 657 C CA . LYS A 1 84 ? 24.531 7.629 6.715 1 92.31 84 LYS A CA 1
ATOM 658 C C . LYS A 1 84 ? 23.391 6.711 7.125 1 92.31 84 LYS A C 1
ATOM 660 O O . LYS A 1 84 ? 23.609 5.719 7.828 1 92.31 84 LYS A O 1
ATOM 665 N N . ILE A 1 85 ? 22.25 6.988 6.695 1 92.62 85 ILE A N 1
ATOM 666 C CA . ILE A 1 85 ? 21.062 6.219 7.078 1 92.62 85 ILE A CA 1
ATOM 667 C C . ILE A 1 85 ? 21.062 4.891 6.324 1 92.62 85 ILE A C 1
ATOM 669 O O . ILE A 1 85 ? 20.906 3.826 6.934 1 92.62 85 ILE A O 1
ATOM 673 N N . GLU A 1 86 ? 21.25 4.973 5.062 1 90.12 86 GLU A N 1
ATOM 674 C CA . GLU A 1 86 ? 21.172 3.775 4.23 1 90.12 86 GLU A CA 1
ATOM 675 C C . GLU A 1 86 ? 22.312 2.805 4.543 1 90.12 86 GLU A C 1
ATOM 677 O O . GLU A 1 86 ? 22.125 1.586 4.465 1 90.12 86 GLU A O 1
ATOM 682 N N . ASN A 1 87 ? 23.453 3.355 4.84 1 90.69 87 ASN A N 1
ATOM 683 C CA . ASN A 1 87 ? 24.578 2.506 5.195 1 90.69 87 ASN A CA 1
ATOM 684 C C . ASN A 1 87 ? 24.297 1.685 6.449 1 90.69 87 ASN A C 1
ATOM 686 O O . ASN A 1 87 ? 24.922 0.649 6.676 1 90.69 87 ASN A O 1
ATOM 690 N N . ARG A 1 88 ? 23.359 2.113 7.145 1 91.12 88 ARG A N 1
ATOM 691 C CA . ARG A 1 88 ? 22.969 1.388 8.352 1 91.12 88 ARG A CA 1
ATOM 692 C C . ARG A 1 88 ? 21.672 0.621 8.141 1 91.12 88 ARG A C 1
ATOM 694 O O . ARG A 1 88 ? 21.078 0.126 9.102 1 91.12 88 ARG A O 1
ATOM 701 N N . GLY A 1 89 ? 21.234 0.606 6.949 1 89.12 89 GLY A N 1
ATOM 702 C CA . GLY A 1 89 ? 20.047 -0.156 6.598 1 89.12 89 GLY A CA 1
ATOM 703 C C . GLY A 1 89 ? 18.75 0.535 6.988 1 89.12 89 GLY A C 1
ATOM 704 O O . GLY A 1 89 ? 17.688 -0.094 7.027 1 89.12 89 GLY A O 1
ATOM 705 N N . GLY A 1 90 ? 18.859 1.729 7.324 1 91.75 90 GLY A N 1
ATOM 706 C CA . GLY A 1 90 ? 17.672 2.482 7.707 1 91.75 90 GLY A CA 1
ATOM 707 C C . GLY A 1 90 ? 16.859 2.945 6.52 1 91.75 90 GLY A C 1
ATOM 708 O O . GLY A 1 90 ? 17.359 2.992 5.391 1 91.75 90 GLY A O 1
ATOM 709 N N . VAL A 1 91 ? 15.586 3.191 6.816 1 90.94 91 VAL A N 1
ATOM 710 C CA . VAL A 1 91 ? 14.672 3.723 5.812 1 90.94 91 VAL A CA 1
ATOM 711 C C . VAL A 1 91 ? 14.055 5.031 6.309 1 90.94 91 VAL A C 1
ATOM 713 O O . VAL A 1 91 ? 13.656 5.133 7.473 1 90.94 91 VAL A O 1
ATOM 716 N N . VAL A 1 92 ? 14.047 5.938 5.402 1 92.62 92 VAL A N 1
ATOM 717 C CA . VAL A 1 92 ? 13.516 7.254 5.746 1 92.62 92 VAL A CA 1
ATOM 718 C C . VAL A 1 92 ? 12.312 7.578 4.867 1 92.62 92 VAL A C 1
ATOM 720 O O . VAL A 1 92 ? 12.289 7.227 3.686 1 92.62 92 VAL A O 1
ATOM 723 N N . ASN A 1 93 ? 11.383 8.164 5.461 1 91.75 93 ASN A N 1
ATOM 724 C CA . ASN A 1 93 ? 10.203 8.641 4.742 1 91.75 93 ASN A CA 1
ATOM 725 C C . ASN A 1 93 ? 9.75 10 5.262 1 91.75 93 ASN A C 1
ATOM 727 O O . ASN A 1 93 ? 10.133 10.414 6.359 1 91.75 93 ASN A O 1
ATOM 731 N N . ALA A 1 94 ? 9.055 10.688 4.465 1 95.06 94 ALA A N 1
ATOM 732 C CA . ALA A 1 94 ? 8.469 11.969 4.855 1 95.06 94 ALA A CA 1
ATOM 733 C C . ALA A 1 94 ? 7.133 12.195 4.152 1 95.06 94 ALA A C 1
ATOM 735 O O . ALA A 1 94 ? 6.855 11.578 3.119 1 95.06 94 ALA A O 1
ATOM 736 N N . ALA A 1 95 ? 6.348 12.953 4.801 1 95.75 95 ALA A N 1
ATOM 737 C CA . ALA A 1 95 ? 5.055 13.312 4.223 1 95.75 95 ALA A CA 1
ATOM 738 C C . ALA A 1 95 ? 4.578 14.664 4.746 1 95.75 95 ALA A C 1
ATOM 740 O O . ALA A 1 95 ? 4.863 15.031 5.891 1 95.75 95 ALA A O 1
ATOM 741 N N . THR A 1 96 ? 3.883 15.367 3.877 1 96.06 96 THR A N 1
ATOM 742 C CA . THR A 1 96 ? 3.27 16.641 4.242 1 96.06 96 THR A CA 1
ATOM 743 C C . THR A 1 96 ? 1.762 16.594 4.012 1 96.06 96 THR A C 1
ATOM 745 O O . THR A 1 96 ? 1.298 16.062 3.006 1 96.06 96 THR A O 1
ATOM 748 N N . SER A 1 97 ? 1.077 16.984 4.91 1 95.62 97 SER A N 1
ATOM 749 C CA . SER A 1 97 ? -0.372 17.109 4.809 1 95.62 97 SER A CA 1
ATOM 750 C C . SER A 1 97 ? -0.832 18.5 5.238 1 95.62 97 SER A C 1
ATOM 752 O O . SER A 1 97 ? -0.034 19.438 5.27 1 95.62 97 SER A O 1
ATOM 754 N N . TYR A 1 98 ? -2.102 18.688 5.449 1 93.25 98 TYR A N 1
ATOM 755 C CA . TYR A 1 98 ? -2.656 20 5.746 1 93.25 98 TYR A CA 1
ATOM 756 C C . TYR A 1 98 ? -2.289 20.438 7.156 1 93.25 98 TYR A C 1
ATOM 758 O O . TYR A 1 98 ? -2.002 21.625 7.391 1 93.25 98 TYR A O 1
ATOM 766 N N . ASP A 1 99 ? -2.201 19.531 8.062 1 93 99 ASP A N 1
ATOM 767 C CA . ASP A 1 99 ? -2.041 19.922 9.461 1 93 99 ASP A CA 1
ATOM 768 C C . ASP A 1 99 ? -0.63 19.625 9.953 1 93 99 ASP A C 1
ATOM 770 O O . ASP A 1 99 ? -0.237 20.078 11.031 1 93 99 ASP A O 1
ATOM 774 N N . TYR A 1 100 ? 0.135 18.906 9.086 1 95.38 100 TYR A N 1
ATOM 775 C CA . TYR A 1 100 ? 1.428 18.5 9.625 1 95.38 100 TYR A CA 1
ATOM 776 C C . TYR A 1 100 ? 2.416 18.203 8.508 1 95.38 100 TYR A C 1
ATOM 778 O O . TYR A 1 100 ? 2.025 18.062 7.344 1 95.38 100 TYR A O 1
ATOM 786 N N . ALA A 1 101 ? 3.633 18.203 8.836 1 96.75 101 ALA A N 1
ATOM 787 C CA . ALA A 1 101 ? 4.723 17.5 8.156 1 96.75 101 ALA A CA 1
ATOM 788 C C . ALA A 1 101 ? 5.289 16.391 9.031 1 96.75 101 ALA A C 1
ATOM 790 O O . ALA A 1 101 ? 5.395 16.531 10.25 1 96.75 101 ALA A O 1
ATOM 791 N N . HIS A 1 102 ? 5.559 15.312 8.398 1 96.5 102 HIS A N 1
ATOM 792 C CA . HIS A 1 102 ? 5.957 14.109 9.109 1 96.5 102 HIS A CA 1
ATOM 793 C C . HIS A 1 102 ? 7.234 13.516 8.523 1 96.5 102 HIS A C 1
ATOM 795 O O . HIS A 1 102 ? 7.367 13.406 7.305 1 96.5 102 HIS A O 1
ATOM 801 N N . TYR A 1 103 ? 8.203 13.242 9.422 1 97.38 103 TYR A N 1
ATOM 802 C CA . TYR A 1 103 ? 9.453 12.586 9.055 1 97.38 103 TYR A CA 1
ATOM 803 C C . TYR A 1 103 ? 9.648 11.305 9.859 1 97.38 103 TYR A C 1
ATOM 805 O O . TYR A 1 103 ? 9.438 11.281 11.07 1 97.38 103 TYR A O 1
ATOM 813 N N . SER A 1 104 ? 10.086 10.258 9.117 1 96.44 104 SER A N 1
ATOM 814 C CA . SER A 1 104 ? 10.172 8.969 9.781 1 96.44 104 SER A CA 1
ATOM 815 C C . SER A 1 104 ? 11.484 8.258 9.453 1 96.44 104 SER A C 1
ATOM 817 O O . SER A 1 104 ? 11.938 8.289 8.312 1 96.44 104 SER A O 1
ATOM 819 N N . ILE A 1 105 ? 12.039 7.652 10.5 1 96.25 105 ILE A N 1
ATOM 820 C CA . ILE A 1 105 ? 13.172 6.75 10.336 1 96.25 105 ILE A CA 1
ATOM 821 C C . ILE A 1 105 ? 12.828 5.379 10.914 1 96.25 105 ILE A C 1
ATOM 823 O O . ILE A 1 105 ? 12.375 5.277 12.055 1 96.25 105 ILE A O 1
ATOM 827 N N . THR A 1 106 ? 12.938 4.41 10.156 1 94.69 106 THR A N 1
ATOM 828 C CA . THR A 1 106 ? 12.867 3.025 10.602 1 94.69 106 THR A CA 1
ATOM 829 C C . THR A 1 106 ? 14.234 2.352 10.492 1 94.69 106 THR A C 1
ATOM 831 O O . THR A 1 106 ? 14.844 2.342 9.422 1 94.69 106 THR A O 1
ATOM 834 N N . THR A 1 107 ? 14.711 1.843 11.547 1 94.5 107 THR A N 1
ATOM 835 C CA . THR A 1 107 ? 16.031 1.212 11.562 1 94.5 107 THR A CA 1
ATOM 836 C C . THR A 1 107 ? 16.078 0.091 12.594 1 94.5 107 THR A C 1
ATOM 838 O O . THR A 1 107 ? 15.109 -0.147 13.312 1 94.5 107 THR A O 1
ATOM 841 N N . ALA A 1 108 ? 17.141 -0.646 12.578 1 91.69 108 ALA A N 1
ATOM 842 C CA . ALA A 1 108 ? 17.406 -1.629 13.625 1 91.69 108 ALA A CA 1
ATOM 843 C C . ALA A 1 108 ? 17.734 -0.944 14.945 1 91.69 108 ALA A C 1
ATOM 845 O O . ALA A 1 108 ? 18.297 0.152 14.961 1 91.69 108 ALA A O 1
ATOM 846 N N . VAL A 1 109 ? 17.453 -1.655 16.016 1 92.75 109 VAL A N 1
ATOM 847 C CA . VAL A 1 109 ? 17.625 -1.131 17.375 1 92.75 109 VAL A CA 1
ATOM 848 C C . VAL A 1 109 ? 19.078 -0.701 17.562 1 92.75 109 VAL A C 1
ATOM 850 O O . VAL A 1 109 ? 19.359 0.357 18.141 1 92.75 109 VAL A O 1
ATOM 853 N N . ALA A 1 110 ? 20 -1.414 17 1 90.88 110 ALA A N 1
ATOM 854 C CA . ALA A 1 110 ? 21.422 -1.194 17.203 1 90.88 110 ALA A CA 1
ATOM 855 C C . ALA A 1 110 ? 21.875 0.109 16.547 1 90.88 110 ALA A C 1
ATOM 857 O O . ALA A 1 110 ? 22.938 0.65 16.891 1 90.88 110 ALA A O 1
ATOM 858 N N . PHE A 1 111 ? 21.062 0.696 15.695 1 93.5 111 PHE A N 1
ATOM 859 C CA . PHE A 1 111 ? 21.594 1.785 14.883 1 93.5 111 PHE A CA 1
ATOM 860 C C . PHE A 1 111 ? 20.797 3.068 15.117 1 93.5 111 PHE A C 1
ATOM 862 O O . PHE A 1 111 ? 21.078 4.094 14.492 1 93.5 111 PHE A O 1
ATOM 869 N N . ILE A 1 112 ? 19.891 3.109 16.016 1 95.12 112 ILE A N 1
ATOM 870 C CA . ILE A 1 112 ? 19.031 4.277 16.203 1 95.12 112 ILE A CA 1
ATOM 871 C C . ILE A 1 112 ? 19.875 5.445 16.734 1 95.12 112 ILE A C 1
ATOM 873 O O . ILE A 1 112 ? 19.641 6.594 16.344 1 95.12 112 ILE A O 1
ATOM 877 N N . GLU A 1 113 ? 20.875 5.199 17.547 1 95.25 113 GLU A N 1
ATOM 878 C CA . GLU A 1 113 ? 21.719 6.242 18.109 1 95.25 113 GLU A CA 1
ATOM 879 C C . GLU A 1 113 ? 22.641 6.84 17.047 1 95.25 113 GLU A C 1
ATOM 881 O O . GLU A 1 113 ? 23.094 7.977 17.188 1 95.25 113 GLU A O 1
ATOM 886 N N . GLU A 1 114 ? 22.828 6.102 15.992 1 94.5 114 GLU A N 1
ATOM 887 C CA . GLU A 1 114 ? 23.703 6.559 14.922 1 94.5 114 GLU A CA 1
ATOM 888 C C . GLU A 1 114 ? 22.906 7.148 13.766 1 94.5 114 GLU A C 1
ATOM 890 O O . GLU A 1 114 ? 23.484 7.637 12.789 1 94.5 114 GLU A O 1
ATOM 895 N N . THR A 1 115 ? 21.641 7.137 13.82 1 95 115 THR A N 1
ATOM 896 C CA . THR A 1 115 ? 20.844 7.598 12.688 1 95 115 THR A CA 1
ATOM 897 C C . THR A 1 115 ? 19.969 8.789 13.086 1 95 115 THR A C 1
ATOM 899 O O . THR A 1 115 ? 20.047 9.852 12.469 1 95 115 THR A O 1
ATOM 902 N N . LEU A 1 116 ? 19.312 8.766 14.227 1 96.75 116 LEU A N 1
ATOM 903 C CA . LEU A 1 116 ? 18.344 9.773 14.641 1 96.75 116 LEU A CA 1
ATOM 904 C C . LEU A 1 116 ? 19 11.148 14.75 1 96.75 116 LEU A C 1
ATOM 906 O O . LEU A 1 116 ? 18.391 12.164 14.398 1 96.75 116 LEU A O 1
ATOM 910 N N . PRO A 1 117 ? 20.281 11.242 15.203 1 96.62 117 PRO A N 1
ATOM 911 C CA . PRO A 1 117 ? 20.922 12.555 15.336 1 96.62 117 PRO A CA 1
ATOM 912 C C . PRO A 1 117 ? 20.984 13.312 14.008 1 96.62 117 PRO A C 1
ATOM 914 O O . PRO A 1 117 ? 20.891 14.539 13.992 1 96.62 117 PRO A O 1
ATOM 917 N N . TYR A 1 118 ? 21.141 12.602 12.945 1 96.38 118 TYR A N 1
ATOM 918 C CA . TYR A 1 118 ? 21.219 13.258 11.641 1 96.38 118 TYR A CA 1
ATOM 919 C C . TYR A 1 118 ? 19.875 13.867 11.258 1 96.38 118 TYR A C 1
ATOM 921 O O . TYR A 1 118 ? 19.828 14.961 10.688 1 96.38 118 TYR A O 1
ATOM 929 N N . LEU A 1 119 ? 18.812 13.164 11.531 1 96.75 119 LEU A N 1
ATOM 930 C CA . LEU A 1 119 ? 17.5 13.719 11.25 1 96.75 119 LEU A CA 1
ATOM 931 C C . LEU A 1 119 ? 17.234 14.938 12.125 1 96.75 119 LEU A C 1
ATOM 933 O O . LEU A 1 119 ? 16.688 15.938 11.648 1 96.75 119 LEU A O 1
ATOM 937 N N . ALA A 1 120 ? 17.594 14.828 13.398 1 97.38 120 ALA A N 1
ATOM 938 C CA . ALA A 1 120 ? 17.453 15.961 14.305 1 97.38 120 ALA A CA 1
ATOM 939 C C . ALA A 1 120 ? 18.188 17.188 13.781 1 97.38 120 ALA A C 1
ATOM 941 O O . ALA A 1 120 ? 17.656 18.297 13.789 1 97.38 120 ALA A O 1
ATOM 942 N N . GLU A 1 121 ? 19.375 16.984 13.289 1 96.44 121 GLU A N 1
ATOM 943 C CA . GLU A 1 121 ? 20.172 18.062 12.734 1 96.44 121 GLU A CA 1
ATOM 944 C C . GLU A 1 121 ? 19.484 18.703 11.539 1 96.44 121 GLU A C 1
ATOM 946 O O . GLU A 1 121 ? 19.406 19.938 11.445 1 96.44 121 GLU A O 1
ATOM 951 N N . LEU A 1 122 ? 18.969 17.938 10.688 1 96.38 122 LEU A N 1
ATOM 952 C CA . LEU A 1 122 ? 18.312 18.438 9.484 1 96.38 122 LEU A CA 1
ATOM 953 C C . LEU A 1 122 ? 17.078 19.266 9.836 1 96.38 122 LEU A C 1
ATOM 955 O O . LEU A 1 122 ? 16.859 20.328 9.258 1 96.38 122 LEU A O 1
ATOM 959 N N . LEU A 1 123 ? 16.312 18.781 10.773 1 97.06 123 LEU A N 1
ATOM 960 C CA . LEU A 1 123 ? 15.047 19.406 11.109 1 97.06 123 LEU A CA 1
ATOM 961 C C . LEU A 1 123 ? 15.266 20.719 11.844 1 97.06 123 LEU A C 1
ATOM 963 O O . LEU A 1 123 ? 14.492 21.672 11.68 1 97.06 123 LEU A O 1
ATOM 967 N N . GLN A 1 124 ? 16.328 20.812 12.602 1 96.25 124 GLN A N 1
ATOM 968 C CA . GLN A 1 124 ? 16.578 21.984 13.438 1 96.25 124 GLN A CA 1
ATOM 969 C C . GLN A 1 124 ? 17.359 23.047 12.672 1 96.25 124 GLN A C 1
ATOM 971 O O . GLN A 1 124 ? 17.141 24.234 12.875 1 96.25 124 GLN A O 1
ATOM 976 N N . ASN A 1 125 ? 18.25 22.609 11.742 1 95.38 125 ASN A N 1
ATOM 977 C CA . ASN A 1 125 ? 19.234 23.531 11.203 1 95.38 125 ASN A CA 1
ATOM 978 C C . ASN A 1 125 ? 19.25 23.5 9.672 1 95.38 125 ASN A C 1
ATOM 980 O O . ASN A 1 125 ? 20.312 23.688 9.055 1 95.38 125 ASN A O 1
ATOM 984 N N . ALA A 1 126 ? 18.156 23.297 9.117 1 94.94 126 ALA A N 1
ATOM 985 C CA . ALA A 1 126 ? 18.109 23.234 7.656 1 94.94 126 ALA A CA 1
ATOM 986 C C . ALA A 1 126 ? 18.688 24.516 7.043 1 94.94 126 ALA A C 1
ATOM 988 O O . ALA A 1 126 ? 18.266 25.625 7.375 1 94.94 126 ALA A O 1
ATOM 989 N N . ALA A 1 127 ? 19.64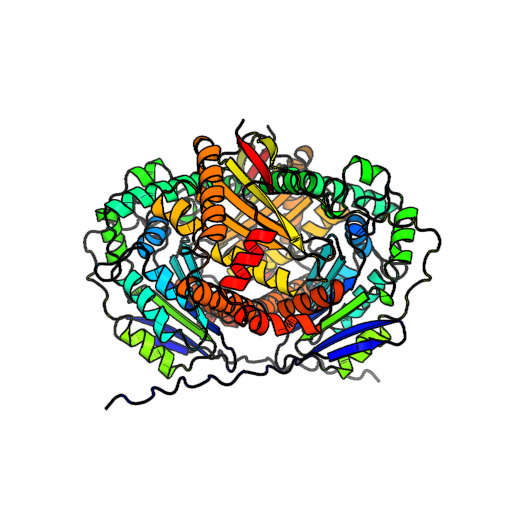1 24.359 6.109 1 94.56 127 ALA A N 1
ATOM 990 C CA . ALA A 1 127 ? 20.344 25.516 5.547 1 94.56 127 ALA A CA 1
ATOM 991 C C . ALA A 1 127 ? 19.562 26.109 4.375 1 94.56 127 ALA A C 1
ATOM 993 O O . ALA A 1 127 ? 19.672 27.312 4.105 1 94.56 127 ALA A O 1
ATOM 994 N N . ILE A 1 128 ? 18.875 25.328 3.6 1 95.44 128 ILE A N 1
ATOM 995 C CA . ILE A 1 128 ? 18.125 25.719 2.414 1 95.44 128 ILE A CA 1
ATOM 996 C C . ILE A 1 128 ? 19.016 26.5 1.454 1 95.44 128 ILE A C 1
ATOM 998 O O . ILE A 1 128 ? 18.734 27.656 1.142 1 95.44 128 ILE A O 1
ATOM 1002 N N . PRO A 1 129 ? 19.969 25.828 0.932 1 94.81 129 PRO A N 1
ATOM 1003 C CA . PRO A 1 129 ? 20.891 26.531 0.022 1 94.81 129 PRO A CA 1
ATOM 1004 C C . PRO A 1 129 ? 20.219 26.922 -1.296 1 94.81 129 PRO A C 1
ATOM 1006 O O . PRO A 1 129 ? 19.391 26.172 -1.819 1 94.81 129 PRO A O 1
ATOM 1009 N N . GLU A 1 130 ? 20.688 28.016 -1.883 1 94.25 130 GLU A N 1
ATOM 1010 C CA . GLU A 1 130 ? 20.047 28.578 -3.072 1 94.25 130 GLU A CA 1
ATOM 1011 C C . GLU A 1 130 ? 20.188 27.625 -4.266 1 94.25 130 GLU A C 1
ATOM 1013 O O . GLU A 1 130 ? 19.234 27.453 -5.031 1 94.25 130 GLU A O 1
ATOM 1018 N N . ASP A 1 131 ? 21.312 27.109 -4.418 1 91.62 131 ASP A N 1
ATOM 1019 C CA . ASP A 1 131 ? 21.547 26.234 -5.559 1 91.62 131 ASP A CA 1
ATOM 1020 C C . ASP A 1 131 ? 20.656 25 -5.492 1 91.62 131 ASP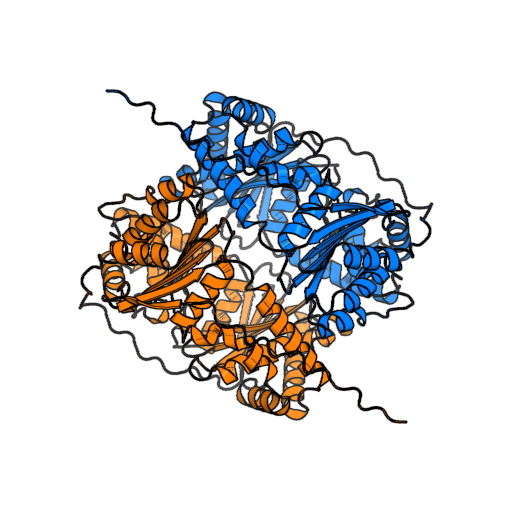 A C 1
ATOM 1022 O O . ASP A 1 131 ? 20.047 24.609 -6.492 1 91.62 131 ASP A O 1
ATOM 1026 N N . GLU A 1 132 ? 20.578 24.453 -4.305 1 92.81 132 GLU A N 1
ATOM 1027 C CA . GLU A 1 132 ? 19.719 23.281 -4.125 1 92.81 132 GLU A CA 1
ATOM 1028 C C . GLU A 1 132 ? 18.234 23.656 -4.254 1 92.81 132 GLU A C 1
ATOM 1030 O O . GLU A 1 132 ? 17.438 22.859 -4.723 1 92.81 132 GLU A O 1
ATOM 1035 N N . PHE A 1 133 ? 17.953 24.859 -3.9 1 95.31 133 PHE A N 1
ATOM 1036 C CA . PHE A 1 133 ? 16.578 25.344 -3.959 1 95.31 133 PHE A CA 1
ATOM 1037 C C . PHE A 1 133 ? 16.047 25.297 -5.391 1 95.31 133 PHE A C 1
ATOM 1039 O O . PHE A 1 133 ? 14.961 24.781 -5.645 1 95.31 133 PHE A O 1
ATOM 1046 N N . ASN A 1 134 ? 16.797 25.797 -6.266 1 93.38 134 ASN A N 1
ATOM 1047 C CA . ASN A 1 134 ? 16.391 25.828 -7.668 1 93.38 134 ASN A CA 1
ATOM 1048 C C . ASN A 1 134 ? 16.266 24.422 -8.25 1 93.38 134 ASN A C 1
ATOM 1050 O O . ASN A 1 134 ? 15.328 24.125 -8.984 1 93.38 134 ASN A O 1
ATOM 1054 N N . ARG A 1 135 ? 17.141 23.609 -7.883 1 90.75 135 ARG A N 1
ATOM 1055 C CA . ARG A 1 135 ? 17.125 22.219 -8.359 1 90.75 135 ARG A CA 1
ATOM 1056 C C . ARG A 1 135 ? 15.891 21.484 -7.844 1 90.75 135 ARG A C 1
ATOM 1058 O O . ARG A 1 135 ? 15.219 20.781 -8.602 1 90.75 135 ARG A O 1
ATOM 1065 N N . GLU A 1 136 ? 15.688 21.672 -6.609 1 92.69 136 GLU A N 1
ATOM 1066 C CA . GLU A 1 136 ? 14.562 20.969 -5.988 1 92.69 136 GLU A CA 1
ATOM 1067 C C . GLU A 1 136 ? 13.234 21.516 -6.488 1 92.69 136 GLU A C 1
ATOM 1069 O O . GLU A 1 136 ? 12.242 20.781 -6.551 1 92.69 136 GLU A O 1
ATOM 1074 N N . ARG A 1 137 ? 13.172 22.766 -6.789 1 94.44 137 ARG A N 1
ATOM 1075 C CA . ARG A 1 137 ? 11.961 23.328 -7.391 1 94.44 137 ARG A CA 1
ATOM 1076 C C . ARG A 1 137 ? 11.578 22.562 -8.648 1 94.44 137 ARG A C 1
ATOM 1078 O O . ARG A 1 137 ? 10.398 22.25 -8.859 1 94.44 137 ARG A O 1
ATOM 1085 N N . ASP A 1 138 ? 12.523 22.25 -9.43 1 91.38 138 ASP A N 1
ATOM 1086 C CA . ASP A 1 138 ? 12.273 21.5 -10.664 1 91.38 138 ASP A CA 1
ATOM 1087 C C . ASP A 1 138 ? 11.727 20.109 -10.352 1 91.38 138 ASP A C 1
ATOM 1089 O O . ASP A 1 138 ? 10.867 19.594 -11.07 1 91.38 138 ASP A O 1
ATOM 1093 N N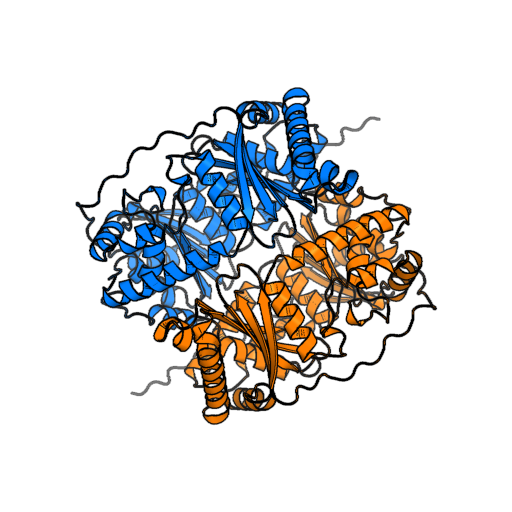 . VAL A 1 139 ? 12.242 19.531 -9.312 1 89.19 139 VAL A N 1
ATOM 1094 C CA . VAL A 1 139 ? 11.789 18.203 -8.906 1 89.19 139 VAL A CA 1
ATOM 1095 C C . VAL A 1 139 ? 10.32 18.266 -8.484 1 89.19 139 VAL A C 1
ATOM 1097 O O . VAL A 1 139 ? 9.516 17.406 -8.875 1 89.19 139 VAL A O 1
ATOM 1100 N N . VAL A 1 140 ? 10.008 19.25 -7.703 1 93.06 140 VAL A N 1
ATOM 1101 C CA . VAL A 1 140 ? 8.641 19.422 -7.215 1 93.06 140 VAL A CA 1
ATOM 1102 C C . VAL A 1 140 ? 7.707 19.703 -8.391 1 93.06 140 VAL A C 1
ATOM 1104 O O . VAL A 1 140 ? 6.578 19.203 -8.422 1 93.06 140 VAL A O 1
ATOM 1107 N N . LEU A 1 141 ? 8.164 20.484 -9.344 1 92.62 141 LEU A N 1
ATOM 1108 C CA . LEU A 1 141 ? 7.363 20.781 -10.531 1 92.62 141 LEU A CA 1
ATOM 1109 C C . LEU A 1 141 ? 7.059 19.5 -11.305 1 92.62 141 LEU A C 1
ATOM 1111 O O . LEU A 1 141 ? 5.941 19.312 -11.789 1 92.62 141 LEU A O 1
ATOM 1115 N N . GLU A 1 142 ? 8.023 18.641 -11.391 1 88.06 142 GLU A N 1
ATOM 1116 C CA . GLU A 1 142 ? 7.82 17.359 -12.062 1 88.06 142 GLU A CA 1
ATOM 1117 C C . GLU A 1 142 ? 6.836 16.484 -11.289 1 88.06 142 GLU A C 1
ATOM 1119 O O . GLU A 1 142 ? 6.066 15.734 -11.883 1 88.06 142 GLU A O 1
ATOM 1124 N N . GLU A 1 143 ? 6.91 16.562 -10.016 1 89.5 143 GLU A N 1
ATOM 1125 C CA . GLU A 1 143 ? 5.957 15.836 -9.18 1 89.5 143 GLU A CA 1
ATOM 1126 C C . GLU A 1 143 ? 4.527 16.297 -9.445 1 89.5 143 GLU A C 1
ATOM 1128 O O . GLU A 1 143 ? 3.607 15.484 -9.531 1 89.5 143 GLU A O 1
ATOM 1133 N N . ILE A 1 144 ? 4.355 17.562 -9.516 1 90.62 144 ILE A N 1
ATOM 1134 C CA . ILE A 1 144 ? 3.047 18.141 -9.812 1 90.62 144 ILE A CA 1
ATOM 1135 C C . ILE A 1 144 ? 2.553 17.625 -11.164 1 90.62 144 ILE A C 1
ATOM 1137 O O . ILE A 1 144 ? 1.399 17.203 -11.297 1 90.62 144 ILE A O 1
ATOM 1141 N N . ARG A 1 145 ? 3.375 17.562 -12.133 1 87.06 145 ARG A N 1
ATOM 1142 C CA . ARG A 1 145 ? 3.018 17.062 -13.461 1 87.06 145 ARG A CA 1
ATOM 1143 C C . ARG A 1 145 ? 2.656 15.586 -13.422 1 87.06 145 ARG A C 1
ATOM 1145 O O . ARG A 1 145 ? 1.735 15.148 -14.109 1 87.06 145 ARG A O 1
ATOM 1152 N N . SER A 1 146 ? 3.422 14.891 -12.641 1 86.44 146 SER A N 1
ATOM 1153 C CA . SER A 1 146 ? 3.154 13.469 -12.492 1 86.44 146 SER A CA 1
ATOM 1154 C C . SER A 1 146 ? 1.767 13.219 -11.906 1 86.44 146 SER A C 1
ATOM 1156 O O . SER A 1 146 ? 1.066 12.297 -12.32 1 86.44 146 SER A O 1
ATOM 1158 N N . CYS A 1 147 ? 1.413 13.992 -10.961 1 86.81 147 CYS A N 1
ATOM 1159 C CA . CYS A 1 147 ? 0.099 13.859 -10.344 1 86.81 147 CYS A CA 1
ATOM 1160 C C . CYS A 1 147 ? -1.01 14.117 -11.359 1 86.81 147 CYS A C 1
ATOM 1162 O O . CYS A 1 147 ? -2.092 13.531 -11.266 1 86.81 147 CYS A O 1
ATOM 1164 N N . GLN A 1 148 ? -0.735 14.906 -12.297 1 84.25 148 GLN A N 1
ATOM 1165 C CA . GLN A 1 148 ? -1.721 15.242 -13.32 1 84.25 148 GLN A CA 1
ATOM 1166 C C . GLN A 1 148 ? -1.98 14.047 -14.242 1 84.25 148 GLN A C 1
ATOM 1168 O O . GLN A 1 148 ? -2.967 14.031 -14.984 1 84.25 148 GLN A O 1
ATOM 1173 N N . ASP A 1 149 ? -1.141 13.07 -14.195 1 81.56 149 ASP A N 1
ATOM 1174 C CA . ASP A 1 149 ? -1.312 11.852 -14.984 1 81.56 149 ASP A CA 1
ATOM 1175 C C . ASP A 1 149 ? -2.287 10.891 -14.305 1 81.56 149 ASP A C 1
ATOM 1177 O O . ASP A 1 149 ? -2.691 9.891 -14.898 1 81.56 149 ASP A O 1
ATOM 1181 N N . ASP A 1 150 ? -2.684 11.164 -13.109 1 87.38 150 ASP A N 1
ATOM 1182 C CA . ASP A 1 150 ? -3.58 10.297 -12.344 1 87.38 150 ASP A CA 1
ATOM 1183 C C . ASP A 1 150 ? -4.984 10.891 -12.281 1 87.38 150 ASP A C 1
ATOM 1185 O O . ASP A 1 150 ? -5.238 11.828 -11.516 1 87.38 150 ASP A O 1
ATOM 1189 N N . PRO A 1 151 ? -5.887 10.266 -12.961 1 89.31 151 PRO A N 1
ATOM 1190 C CA . PRO A 1 151 ? -7.246 10.812 -12.984 1 89.31 151 PRO A CA 1
ATOM 1191 C C . PRO A 1 151 ? -7.883 10.867 -11.594 1 89.31 151 PRO A C 1
ATOM 1193 O O . PRO A 1 151 ? -8.672 11.773 -11.305 1 89.31 151 PRO A O 1
ATOM 1196 N N . ASP A 1 152 ? -7.594 9.922 -10.789 1 91.06 152 ASP A N 1
ATOM 1197 C CA . ASP A 1 152 ? -8.172 9.914 -9.445 1 91.06 152 ASP A CA 1
ATOM 1198 C C . ASP A 1 152 ? -7.652 11.086 -8.617 1 91.06 152 ASP A C 1
ATOM 1200 O O . ASP A 1 152 ? -8.391 11.664 -7.824 1 91.06 152 ASP A O 1
ATOM 1204 N N . TRP A 1 153 ? -6.395 11.43 -8.812 1 91.12 153 TRP A N 1
ATOM 1205 C CA . TRP A 1 153 ? -5.84 12.602 -8.141 1 91.12 153 TRP A CA 1
ATOM 1206 C C . TRP A 1 153 ? -6.52 13.875 -8.625 1 91.12 153 TRP A C 1
ATOM 1208 O O . TRP A 1 153 ? -6.898 14.727 -7.816 1 91.12 153 TRP A O 1
ATOM 1218 N N . ILE A 1 154 ? -6.75 14.016 -9.898 1 91.12 154 ILE A N 1
ATOM 1219 C CA . ILE A 1 154 ? -7.375 15.188 -10.492 1 91.12 154 ILE A CA 1
ATOM 1220 C C . ILE A 1 154 ? -8.789 15.359 -9.953 1 91.12 154 ILE A C 1
ATOM 1222 O O . ILE A 1 154 ? -9.18 16.453 -9.523 1 91.12 154 ILE A O 1
ATOM 1226 N N . GLY A 1 155 ? -9.484 14.266 -9.977 1 94.5 155 GLY A N 1
ATOM 1227 C CA . GLY A 1 155 ? -10.859 14.312 -9.492 1 94.5 155 GLY A CA 1
ATOM 1228 C C . GLY A 1 155 ? -10.953 14.672 -8.023 1 94.5 155 GLY A C 1
ATOM 1229 O O . GLY A 1 155 ? -11.812 15.469 -7.629 1 94.5 155 GLY A O 1
ATOM 1230 N N . PHE A 1 156 ? -10.109 14.109 -7.258 1 95 156 PHE A N 1
ATOM 1231 C CA . PHE A 1 156 ? -10.141 14.352 -5.82 1 95 156 PHE A CA 1
ATOM 1232 C C . PHE A 1 156 ? -9.773 15.797 -5.5 1 95 156 PHE A C 1
ATOM 1234 O O . PHE A 1 156 ? -10.391 16.422 -4.641 1 95 156 PHE A O 1
ATOM 1241 N N . GLN A 1 157 ? -8.781 16.312 -6.121 1 94.19 157 GLN A N 1
ATOM 1242 C CA . GLN A 1 157 ? -8.398 17.703 -5.922 1 94.19 157 GLN A CA 1
ATOM 1243 C C . GLN A 1 157 ? -9.531 18.641 -6.309 1 94.19 157 GLN A C 1
ATOM 1245 O O . GLN A 1 157 ? -9.797 19.625 -5.609 1 94.19 157 GLN A O 1
ATOM 1250 N N . ALA A 1 158 ? -10.203 18.359 -7.414 1 95.06 158 ALA A N 1
ATOM 1251 C CA . ALA A 1 158 ? -11.336 19.172 -7.84 1 95.06 158 ALA A CA 1
ATOM 1252 C C . ALA A 1 158 ? -12.461 19.125 -6.805 1 95.06 158 ALA A C 1
ATOM 1254 O O . ALA A 1 158 ? -13.094 20.141 -6.516 1 95.06 158 ALA A O 1
ATOM 1255 N N . LEU A 1 159 ? -12.641 17.953 -6.273 1 96.19 159 LEU A N 1
ATOM 1256 C CA . LEU A 1 159 ? -13.664 17.766 -5.25 1 96.19 159 LEU A CA 1
ATOM 1257 C C . LEU A 1 159 ? -13.344 18.609 -4.012 1 96.19 159 LEU A C 1
ATOM 1259 O O . LEU A 1 159 ? -14.219 19.297 -3.48 1 96.19 159 LEU A O 1
ATOM 1263 N N . LEU A 1 160 ? -12.156 18.609 -3.537 1 94.62 160 LEU A N 1
ATOM 1264 C CA . LEU A 1 160 ? -11.727 19.344 -2.354 1 94.62 160 LEU A CA 1
ATOM 1265 C C . LEU A 1 160 ? -11.891 20.859 -2.564 1 94.62 160 LEU A C 1
ATOM 1267 O O . LEU A 1 160 ? -12.344 21.562 -1.669 1 94.62 160 LEU A O 1
ATOM 1271 N N . GLN A 1 161 ? -11.531 21.266 -3.717 1 92.75 161 GLN A N 1
ATOM 1272 C CA . GLN A 1 161 ? -11.656 22.688 -4.023 1 92.75 161 GLN A CA 1
ATOM 1273 C C . GLN A 1 161 ? -13.125 23.141 -3.986 1 92.75 161 GLN A C 1
ATOM 1275 O O . GLN A 1 161 ? -13.43 24.25 -3.566 1 92.75 161 GLN A O 1
ATOM 1280 N N . SER A 1 162 ? -13.906 22.25 -4.438 1 92.94 162 SER A N 1
ATOM 1281 C CA . SER A 1 162 ? -15.328 22.562 -4.488 1 92.94 162 SER A CA 1
ATOM 1282 C C . SER A 1 162 ? -15.938 22.625 -3.09 1 92.94 162 SER A C 1
ATOM 1284 O O . SER A 1 162 ? -16.812 23.438 -2.816 1 92.94 162 SER A O 1
ATOM 1286 N N . ILE A 1 163 ? -15.461 21.812 -2.258 1 93.06 163 ILE A N 1
ATOM 1287 C CA . ILE A 1 163 ? -16.094 21.656 -0.951 1 93.06 163 ILE A CA 1
ATOM 1288 C C . ILE A 1 163 ? -15.508 22.672 0.025 1 93.06 163 ILE A C 1
ATOM 1290 O O . ILE A 1 163 ? -16.234 23.266 0.833 1 93.06 163 ILE A O 1
ATOM 1294 N N . TYR A 1 164 ? -14.273 22.938 0.03 1 92.25 164 TYR A N 1
ATOM 1295 C CA . TYR A 1 164 ? -13.617 23.766 1.03 1 92.25 164 TYR A CA 1
ATOM 1296 C C . TYR A 1 164 ? -13.43 25.188 0.52 1 92.25 164 TYR A C 1
ATOM 1298 O O . TYR A 1 164 ? -13.172 26.109 1.302 1 92.25 164 TYR A O 1
ATOM 1306 N N . GLN A 1 165 ? -13.578 25.406 -0.675 1 85.81 165 GLN A N 1
ATOM 1307 C CA . GLN A 1 165 ? -13.586 26.719 -1.311 1 85.81 165 GLN A CA 1
ATOM 1308 C C . GLN A 1 165 ? -12.391 27.562 -0.856 1 85.81 165 GLN A C 1
ATOM 1310 O O . GLN A 1 165 ? -11.25 27.266 -1.211 1 85.81 165 GLN A O 1
ATOM 1315 N N . HIS A 1 166 ? -12.578 28.312 0.266 1 83.06 166 HIS A N 1
ATOM 1316 C CA . HIS A 1 166 ? -11.531 29.234 0.685 1 83.06 166 HIS A CA 1
ATOM 1317 C C . HIS A 1 166 ? -10.742 28.672 1.862 1 83.06 166 HIS A C 1
ATOM 1319 O O . HIS A 1 166 ? -9.727 29.25 2.266 1 83.06 166 HIS A O 1
ATOM 1325 N N . HIS A 1 167 ? -11.219 27.641 2.32 1 89.38 167 HIS A N 1
ATOM 1326 C CA . HIS A 1 167 ? -10.484 27 3.408 1 89.38 167 HIS A CA 1
ATOM 1327 C C . HIS A 1 167 ? -9.195 26.359 2.904 1 89.38 167 HIS A C 1
ATOM 1329 O O . HIS A 1 167 ? -9.164 25.812 1.797 1 89.38 167 HIS A O 1
ATOM 1335 N N . PRO A 1 168 ? -8.141 26.344 3.668 1 89.94 168 PRO A N 1
ATOM 1336 C CA . PRO A 1 168 ? -6.848 25.797 3.246 1 89.94 168 PRO A CA 1
ATOM 1337 C C . PRO A 1 168 ? -6.934 24.328 2.818 1 89.94 168 PRO A C 1
ATOM 1339 O O . PRO A 1 168 ? -6.129 23.875 1.998 1 89.94 168 PRO A O 1
ATOM 1342 N N . TYR A 1 169 ? -7.902 23.656 3.303 1 91.81 169 TYR A N 1
ATOM 1343 C CA . TYR A 1 169 ? -8.047 22.25 2.975 1 91.81 169 TYR A CA 1
ATOM 1344 C C . TYR A 1 169 ? -8.422 22.062 1.509 1 91.81 169 TYR A C 1
ATOM 1346 O O . TYR A 1 169 ? -8.328 20.953 0.971 1 91.81 169 TYR A O 1
ATOM 1354 N N . GLY A 1 170 ? -8.836 23.094 0.865 1 92.19 170 GLY A N 1
ATOM 1355 C CA . GLY A 1 170 ? -9.203 23.016 -0.541 1 92.19 170 GLY A CA 1
ATOM 1356 C C . GLY A 1 170 ? -8.016 23.188 -1.474 1 92.19 170 GLY A C 1
ATOM 1357 O O . GLY A 1 170 ? -8.109 22.891 -2.666 1 92.19 170 GLY A O 1
ATOM 1358 N N . ARG A 1 171 ? -6.949 23.625 -0.924 1 91.12 171 ARG A N 1
ATOM 1359 C CA . ARG A 1 171 ? -5.762 23.875 -1.733 1 91.12 171 ARG A CA 1
ATOM 1360 C C . ARG A 1 171 ? -4.926 22.609 -1.886 1 91.12 171 ARG A C 1
ATOM 1362 O O . ARG A 1 171 ? -4.926 21.75 -1.003 1 91.12 171 ARG A O 1
ATOM 1369 N N . SER A 1 172 ? -4.203 22.594 -3.008 1 93.25 172 SER A N 1
ATOM 1370 C CA . SER A 1 172 ? -3.291 21.469 -3.197 1 93.25 172 SER A CA 1
ATOM 1371 C C . SER A 1 172 ? -2.119 21.531 -2.225 1 93.25 172 SER A C 1
ATOM 1373 O O . SER A 1 172 ? -1.542 22.609 -2.016 1 93.25 172 SER A O 1
ATOM 1375 N N . VAL A 1 173 ? -1.767 20.406 -1.64 1 93.56 173 VAL A N 1
ATOM 1376 C CA . VAL A 1 173 ? -0.622 20.297 -0.739 1 93.56 173 VAL A CA 1
ATOM 1377 C C . VAL A 1 173 ? 0.663 20.625 -1.5 1 93.56 173 VAL A C 1
ATOM 1379 O O . VAL A 1 173 ? 1.602 21.188 -0.934 1 93.56 173 VAL A O 1
ATOM 1382 N N . LEU A 1 174 ? 0.666 20.375 -2.803 1 93.56 174 LEU A N 1
ATOM 1383 C CA . LEU A 1 174 ? 1.856 20.531 -3.629 1 93.56 174 LEU A CA 1
ATOM 1384 C C . LEU A 1 174 ? 1.982 21.969 -4.117 1 93.56 174 LEU A C 1
ATOM 1386 O O . LEU A 1 174 ? 3.057 22.391 -4.555 1 93.56 174 LEU A O 1
ATOM 1390 N N . GLY A 1 175 ? 0.965 22.766 -4.098 1 91.94 175 GLY A N 1
ATOM 1391 C CA . GLY A 1 175 ? 0.934 24.062 -4.75 1 91.94 175 GLY A CA 1
ATOM 1392 C C . GLY A 1 175 ? 0.788 23.969 -6.258 1 91.94 175 GLY A C 1
ATOM 1393 O O . GLY A 1 175 ? 0.565 22.891 -6.797 1 91.94 175 GLY A O 1
ATOM 1394 N N . THR A 1 176 ? 0.778 25.125 -6.875 1 91.88 176 THR A N 1
ATOM 1395 C CA . THR A 1 176 ? 0.746 25.219 -8.328 1 91.88 176 THR A CA 1
ATOM 1396 C C . THR A 1 176 ? 2.104 25.641 -8.875 1 91.88 176 THR A C 1
ATOM 1398 O O . THR A 1 176 ? 2.957 26.125 -8.125 1 91.88 176 THR A O 1
ATOM 1401 N N . GLU A 1 177 ? 2.244 25.375 -10.172 1 92.5 177 GLU A N 1
ATOM 1402 C CA . GLU A 1 177 ? 3.479 25.812 -10.82 1 92.5 177 GLU A CA 1
ATOM 1403 C C . GLU A 1 177 ? 3.703 27.312 -10.641 1 92.5 177 GLU A C 1
ATOM 1405 O O . GLU A 1 177 ? 4.812 27.75 -10.312 1 92.5 177 GLU A O 1
ATOM 1410 N N . ARG A 1 178 ? 2.697 28.094 -10.766 1 91.88 178 ARG A N 1
ATOM 1411 C CA . ARG A 1 178 ? 2.781 29.531 -10.625 1 91.88 178 ARG A CA 1
ATOM 1412 C C . ARG A 1 178 ? 3.215 29.922 -9.219 1 91.88 178 ARG A C 1
ATOM 1414 O O . ARG A 1 178 ? 4.078 30.781 -9.039 1 91.88 178 ARG A O 1
ATOM 1421 N N . GLU A 1 179 ? 2.688 29.312 -8.266 1 92 179 GLU A N 1
ATOM 1422 C CA . GLU A 1 179 ? 2.996 29.625 -6.875 1 92 179 GLU A CA 1
ATOM 1423 C C . GLU A 1 179 ? 4.434 29.234 -6.531 1 92 179 GLU A C 1
ATOM 1425 O O . GLU A 1 179 ? 5.148 30 -5.883 1 92 179 GLU A O 1
ATOM 1430 N N . LEU A 1 180 ? 4.852 28.078 -6.965 1 93.25 180 LEU A N 1
ATOM 1431 C CA . LEU A 1 180 ? 6.195 27.594 -6.68 1 93.25 180 LEU A CA 1
ATOM 1432 C C . LEU A 1 180 ? 7.254 28.531 -7.258 1 93.25 180 LEU A C 1
ATOM 1434 O O . LEU A 1 180 ? 8.32 28.703 -6.664 1 93.25 180 LEU A O 1
ATOM 1438 N N . MET A 1 181 ? 6.969 29.125 -8.422 1 93.25 181 MET A N 1
ATOM 1439 C CA . MET A 1 181 ? 7.934 29.969 -9.102 1 93.25 181 MET A CA 1
ATOM 1440 C C . MET A 1 181 ? 8.109 31.297 -8.359 1 93.25 181 MET A C 1
ATOM 1442 O O . MET A 1 181 ? 9.117 31.984 -8.539 1 93.25 181 MET A O 1
ATOM 1446 N N . GLN A 1 182 ? 7.23 31.578 -7.492 1 91.19 182 GLN A N 1
ATOM 1447 C CA . GLN A 1 182 ? 7.285 32.844 -6.758 1 91.19 182 GLN A CA 1
ATOM 1448 C C . GLN A 1 182 ? 8.039 32.688 -5.441 1 91.19 182 GLN A C 1
ATOM 1450 O O . GLN A 1 182 ? 8.398 33.656 -4.797 1 91.19 182 GLN A O 1
ATOM 1455 N N . HIS A 1 183 ? 8.336 31.5 -5.039 1 91.69 183 HIS A N 1
ATOM 1456 C CA . HIS A 1 183 ? 8.992 31.25 -3.764 1 91.69 183 HIS A CA 1
ATOM 1457 C C . HIS A 1 183 ? 10.461 31.641 -3.812 1 91.69 183 HIS A C 1
ATOM 1459 O O . HIS A 1 183 ? 11.109 31.5 -4.852 1 91.69 183 HIS A O 1
ATOM 1465 N N . SER A 1 184 ? 10.969 32.094 -2.678 1 93.81 184 SER A N 1
ATOM 1466 C CA . SER A 1 184 ? 12.391 32.375 -2.514 1 93.81 184 SER A CA 1
ATOM 1467 C C . SER A 1 184 ? 12.977 31.562 -1.361 1 93.81 184 SER A C 1
ATOM 1469 O O . SER A 1 184 ? 12.258 31.188 -0.433 1 93.81 184 SER A O 1
ATOM 1471 N N . PRO A 1 185 ? 14.266 31.281 -1.434 1 95.62 185 PRO A N 1
ATOM 1472 C CA . PRO A 1 185 ? 14.891 30.578 -0.317 1 95.62 185 PRO A CA 1
ATOM 1473 C C . PRO A 1 185 ? 14.75 31.312 1.01 1 95.62 185 PRO A C 1
ATOM 1475 O O . PRO A 1 185 ? 14.617 30.688 2.062 1 95.62 185 PRO A O 1
ATOM 1478 N N . GLU A 1 186 ? 14.75 32.625 0.903 1 94 186 GLU A N 1
ATOM 1479 C CA . GLU A 1 186 ? 14.609 33.438 2.115 1 94 186 GLU A CA 1
ATOM 1480 C C . GLU A 1 186 ? 13.242 33.219 2.754 1 94 186 GLU A C 1
ATOM 1482 O O . GLU A 1 186 ? 13.133 33.094 3.977 1 94 186 GLU A O 1
ATOM 1487 N N . ASP A 1 187 ? 12.258 33.188 1.941 1 93.31 187 ASP A N 1
ATOM 1488 C CA . ASP A 1 187 ? 10.906 32.969 2.447 1 93.31 187 ASP A CA 1
ATOM 1489 C C . ASP A 1 187 ? 10.805 31.578 3.102 1 93.31 187 ASP A C 1
ATOM 1491 O O . ASP A 1 187 ? 10.148 31.422 4.137 1 93.31 187 ASP A O 1
ATOM 1495 N N . MET A 1 188 ? 11.422 30.641 2.516 1 95.62 188 MET A N 1
ATOM 1496 C CA . MET A 1 188 ? 11.383 29.281 3.043 1 95.62 188 MET A CA 1
ATOM 1497 C C . MET A 1 188 ? 12.117 29.203 4.375 1 95.62 188 MET A C 1
ATOM 1499 O O . MET A 1 188 ? 11.656 28.516 5.301 1 95.62 188 MET A O 1
ATOM 1503 N N . ARG A 1 189 ? 13.258 29.859 4.473 1 94.94 189 ARG A N 1
ATOM 1504 C CA . ARG A 1 189 ? 13.984 29.906 5.742 1 94.94 189 ARG A CA 1
ATOM 1505 C C . ARG A 1 189 ? 13.141 30.547 6.832 1 94.94 189 ARG A C 1
ATOM 1507 O O . ARG A 1 189 ? 13.164 30.125 7.984 1 94.94 189 ARG A O 1
ATOM 1514 N N . CYS A 1 190 ? 12.438 31.531 6.398 1 93.75 190 CYS A N 1
ATOM 1515 C CA . CYS A 1 190 ? 11.547 32.188 7.34 1 93.75 190 CYS A CA 1
ATOM 1516 C C . CYS A 1 190 ? 10.461 31.234 7.832 1 93.75 190 CYS A C 1
ATOM 1518 O O . CYS A 1 190 ? 10.188 31.172 9.031 1 93.75 190 CYS A O 1
ATOM 1520 N N . PHE A 1 191 ? 9.852 30.516 6.926 1 94.69 191 PHE A N 1
ATOM 1521 C CA . PHE A 1 191 ? 8.828 29.547 7.281 1 94.69 191 PHE A CA 1
ATOM 1522 C C . PHE A 1 191 ? 9.398 28.484 8.211 1 94.69 191 PHE A C 1
ATOM 1524 O O . PHE A 1 191 ? 8.773 28.125 9.219 1 94.69 191 PHE A O 1
ATOM 1531 N N . HIS A 1 192 ? 10.547 27.984 7.91 1 95.88 192 HIS A N 1
ATOM 1532 C CA . HIS A 1 192 ? 11.219 26.984 8.727 1 95.88 192 HIS A CA 1
ATOM 1533 C C . HIS A 1 192 ? 11.477 27.5 10.133 1 95.88 192 HIS A C 1
ATOM 1535 O O . HIS A 1 192 ? 11.102 26.844 11.117 1 95.88 192 HIS A O 1
ATOM 1541 N N . ARG A 1 193 ? 12.023 28.672 10.25 1 94.31 193 ARG A N 1
ATOM 1542 C CA . ARG A 1 193 ? 12.391 29.25 11.539 1 94.31 193 ARG A CA 1
ATOM 1543 C C . ARG A 1 193 ? 11.156 29.562 12.375 1 94.31 193 ARG A C 1
ATOM 1545 O O . ARG A 1 193 ? 11.211 29.531 13.609 1 94.31 193 ARG A O 1
ATOM 1552 N N . THR A 1 194 ? 10.133 29.766 11.703 1 93.5 194 THR A N 1
ATOM 1553 C CA . THR A 1 194 ? 8.906 30.125 12.406 1 93.5 194 THR A CA 1
ATOM 1554 C C . THR A 1 194 ? 8.234 28.875 12.984 1 93.5 194 THR A C 1
ATOM 1556 O O . THR A 1 194 ? 7.82 28.875 14.148 1 93.5 194 THR A O 1
ATOM 1559 N N . TYR A 1 195 ? 8.211 27.828 12.219 1 94.19 195 TYR A N 1
ATOM 1560 C CA . TYR A 1 195 ? 7.309 26.75 12.609 1 94.19 195 TYR A CA 1
ATOM 1561 C C . TYR A 1 195 ? 8.086 25.531 13.086 1 94.19 195 TYR A C 1
ATOM 1563 O O . TYR A 1 195 ? 7.566 24.719 13.844 1 94.19 195 TYR A O 1
ATOM 1571 N N . TYR A 1 196 ? 9.258 25.328 12.586 1 96.19 196 TYR A N 1
ATOM 1572 C CA . TYR A 1 196 ? 10.062 24.219 13.062 1 96.19 196 TYR A CA 1
ATOM 1573 C C . TYR A 1 196 ? 10.742 24.547 14.383 1 96.19 196 TYR A C 1
ATOM 1575 O O . TYR A 1 196 ? 11.969 24.609 14.453 1 96.19 196 TYR A O 1
ATOM 1583 N N . GLN A 1 197 ? 9.93 24.719 15.375 1 95.5 197 GLN A N 1
ATOM 1584 C CA . GLN A 1 197 ? 10.305 25.031 16.75 1 95.5 197 GLN A CA 1
ATOM 1585 C C . GLN A 1 197 ? 9.914 23.891 17.688 1 95.5 197 GLN A C 1
ATOM 1587 O O . GLN A 1 197 ? 8.992 23.125 17.391 1 95.5 197 GLN A O 1
ATOM 1592 N N . PRO A 1 198 ? 10.578 23.766 18.797 1 95.75 198 PRO A N 1
ATOM 1593 C CA . PRO A 1 198 ? 10.367 22.609 19.656 1 95.75 198 PRO A CA 1
ATOM 1594 C C . PRO A 1 198 ? 8.922 22.469 20.125 1 95.75 198 PRO A C 1
ATOM 1596 O O . PRO A 1 198 ? 8.406 21.359 20.234 1 95.75 198 PRO A O 1
ATOM 1599 N N . GLU A 1 199 ? 8.234 23.562 20.375 1 94.75 199 GLU A N 1
ATOM 1600 C CA . GLU A 1 199 ? 6.855 23.5 20.859 1 94.75 199 GLU A CA 1
ATOM 1601 C C . GLU A 1 199 ? 5.922 22.938 19.797 1 94.75 199 GLU A C 1
ATOM 1603 O O . GLU A 1 199 ? 4.816 22.484 20.109 1 94.75 199 GLU A O 1
ATOM 1608 N N . ASN A 1 200 ? 6.352 22.953 18.547 1 95.81 200 ASN A N 1
ATOM 1609 C CA . ASN A 1 200 ? 5.555 22.453 17.438 1 95.81 200 ASN A CA 1
ATOM 1610 C C . ASN A 1 200 ? 5.973 21.047 17.031 1 95.81 200 ASN A C 1
ATOM 1612 O O . ASN A 1 200 ? 5.449 20.5 16.062 1 95.81 200 ASN A O 1
ATOM 1616 N N . ILE A 1 201 ? 6.891 20.453 17.734 1 97.06 201 ILE A N 1
ATOM 1617 C CA . ILE A 1 201 ? 7.469 19.188 17.297 1 97.06 201 ILE A CA 1
ATOM 1618 C C . ILE A 1 201 ? 7.133 18.094 18.312 1 97.06 201 ILE A C 1
ATOM 1620 O O . ILE A 1 201 ? 7.203 18.328 19.516 1 97.06 201 ILE A O 1
ATOM 1624 N N . THR A 1 202 ? 6.73 16.984 17.828 1 97.75 202 THR A N 1
ATOM 1625 C CA . THR A 1 202 ? 6.535 15.758 18.594 1 97.75 202 THR A CA 1
ATOM 1626 C C . THR A 1 202 ? 7.434 14.641 18.047 1 97.75 202 THR A C 1
ATOM 1628 O O . THR A 1 202 ? 7.391 14.328 16.859 1 97.75 202 THR A O 1
ATOM 1631 N N . VAL A 1 203 ? 8.211 14.07 18.922 1 98.12 203 VAL A N 1
ATOM 1632 C CA . VAL A 1 203 ? 9.039 12.93 18.547 1 98.12 203 VAL A CA 1
ATOM 1633 C C . VAL A 1 203 ? 8.469 11.656 19.172 1 98.12 203 VAL A C 1
ATOM 1635 O O . VAL A 1 203 ? 8.32 11.562 20.391 1 98.12 203 VAL A O 1
ATOM 1638 N N . VAL A 1 204 ? 8.164 10.719 18.281 1 97.94 204 VAL A N 1
ATOM 1639 C CA . VAL A 1 204 ? 7.617 9.438 18.719 1 97.94 204 VAL A CA 1
ATOM 1640 C C . VAL A 1 204 ? 8.633 8.328 18.453 1 97.94 204 VAL A C 1
ATOM 1642 O O . VAL A 1 204 ? 9.062 8.133 17.312 1 97.94 204 VAL A O 1
ATOM 1645 N N . ILE A 1 205 ? 9 7.621 19.469 1 97.81 205 ILE A N 1
ATOM 1646 C CA . ILE A 1 205 ? 9.906 6.484 19.328 1 97.81 205 ILE A CA 1
ATOM 1647 C C . ILE A 1 205 ? 9.211 5.211 19.812 1 97.81 205 ILE A C 1
ATOM 1649 O O . ILE A 1 205 ? 8.82 5.117 20.969 1 97.81 205 ILE A O 1
ATOM 1653 N N . VAL A 1 206 ? 9.07 4.281 18.906 1 96.69 206 VAL A N 1
ATOM 1654 C CA . VAL A 1 206 ? 8.438 3.004 19.219 1 96.69 206 VAL A CA 1
ATOM 1655 C C . VAL A 1 206 ? 9.336 1.857 18.766 1 96.69 206 VAL A C 1
ATOM 1657 O O . VAL A 1 206 ? 9.867 1.882 17.656 1 96.69 206 VAL A O 1
ATOM 1660 N N . GLY A 1 207 ? 9.484 0.857 19.609 1 95.31 207 GLY A N 1
ATOM 1661 C CA . GLY A 1 207 ? 10.266 -0.309 19.234 1 95.31 207 GLY A CA 1
ATOM 1662 C C . GLY A 1 207 ? 11.086 -0.878 20.375 1 95.31 207 GLY A C 1
ATOM 1663 O O . GLY A 1 207 ? 10.703 -0.745 21.531 1 95.31 207 GLY A O 1
ATOM 1664 N N . GLY A 1 208 ? 12.164 -1.646 20.062 1 93.06 208 GLY A N 1
ATOM 1665 C CA . GLY A 1 208 ? 12.969 -2.357 21.031 1 93.06 208 GLY A CA 1
ATOM 1666 C C . GLY A 1 208 ? 13.977 -1.468 21.75 1 93.06 208 GLY A C 1
ATOM 1667 O O . GLY A 1 208 ? 15.156 -1.799 21.828 1 93.06 208 GLY A O 1
ATOM 1668 N N . ILE A 1 209 ? 13.531 -0.383 22.266 1 94.88 209 ILE A N 1
ATOM 1669 C CA . ILE A 1 209 ? 14.391 0.554 22.984 1 94.88 209 ILE A CA 1
ATOM 1670 C C . ILE A 1 209 ? 13.711 1.01 24.266 1 94.88 209 ILE A C 1
ATOM 1672 O O . ILE A 1 209 ? 12.5 1.243 24.281 1 94.88 209 ILE A O 1
ATOM 1676 N N . SER A 1 210 ? 14.461 1.135 25.312 1 94.81 210 SER A N 1
ATOM 1677 C CA . SER A 1 210 ? 13.898 1.549 26.594 1 94.81 210 SER A CA 1
ATOM 1678 C C . SER A 1 210 ? 13.594 3.041 26.594 1 94.81 210 SER A C 1
ATOM 1680 O O . SER A 1 210 ? 14.164 3.807 25.828 1 94.81 210 SER A O 1
ATOM 1682 N N . GLN A 1 211 ? 12.75 3.385 27.469 1 95.38 211 GLN A N 1
ATOM 1683 C CA . GLN A 1 211 ? 12.328 4.781 27.578 1 95.38 211 GLN A CA 1
ATOM 1684 C C . GLN A 1 211 ? 13.508 5.676 27.953 1 95.38 211 GLN A C 1
ATOM 1686 O O . GLN A 1 211 ? 13.648 6.777 27.422 1 95.38 211 GLN A O 1
ATOM 1691 N N . GLU A 1 212 ? 14.305 5.23 28.875 1 95.5 212 GLU A N 1
ATOM 1692 C CA . GLU A 1 212 ? 15.422 6.023 29.375 1 95.5 212 GLU A CA 1
ATOM 1693 C C . GLU A 1 212 ? 16.422 6.344 28.266 1 95.5 212 GLU A C 1
ATOM 1695 O O . GLU A 1 212 ? 16.828 7.496 28.094 1 95.5 212 GLU A O 1
ATOM 1700 N N . VAL A 1 213 ? 16.734 5.344 27.516 1 95.94 213 VAL A N 1
ATOM 1701 C CA . VAL A 1 213 ? 17.688 5.516 26.438 1 95.94 213 VAL A CA 1
ATOM 1702 C C . VAL A 1 213 ? 17.109 6.426 25.359 1 95.94 213 VAL A C 1
ATOM 1704 O O . VAL A 1 213 ? 17.781 7.324 24.859 1 95.94 213 VAL A O 1
ATOM 1707 N N . ALA A 1 214 ? 15.891 6.184 25.047 1 96.94 214 ALA A N 1
ATOM 1708 C CA . ALA A 1 214 ? 15.219 6.973 24.016 1 96.94 214 ALA A CA 1
ATOM 1709 C C . ALA A 1 214 ? 15.102 8.438 24.438 1 96.94 214 ALA A C 1
ATOM 1711 O O . ALA A 1 214 ? 15.367 9.336 23.641 1 96.94 214 ALA A O 1
ATOM 1712 N N . LEU A 1 215 ? 14.734 8.656 25.656 1 96.56 215 LEU A N 1
ATOM 1713 C CA . LEU A 1 215 ? 14.57 10.008 26.172 1 96.56 215 LEU A CA 1
ATOM 1714 C C . LEU A 1 215 ? 15.898 10.758 26.172 1 96.56 215 LEU A C 1
ATOM 1716 O O . LEU A 1 215 ? 15.953 11.938 25.812 1 96.56 215 LEU A O 1
ATOM 1720 N N . GLU A 1 216 ? 16.891 10.117 26.562 1 96.62 216 GLU A N 1
ATOM 1721 C CA . GLU A 1 216 ? 18.219 10.727 26.562 1 96.62 216 GLU A CA 1
ATOM 1722 C C . GLU A 1 216 ? 18.656 11.109 25.156 1 96.62 216 GLU A C 1
ATOM 1724 O O . GLU A 1 216 ? 19.188 12.195 24.938 1 96.62 216 GLU A O 1
ATOM 1729 N N . LEU A 1 217 ? 18.406 10.203 24.281 1 97.06 217 LEU A N 1
ATOM 1730 C CA . LEU A 1 217 ? 18.766 10.43 22.891 1 97.06 217 LEU A CA 1
ATOM 1731 C C . LEU A 1 217 ? 18.047 11.656 22.328 1 97.06 217 LEU A C 1
ATOM 1733 O O . LEU A 1 217 ? 18.672 12.523 21.719 1 97.06 217 LEU A O 1
ATOM 1737 N N . VAL A 1 218 ? 16.797 11.805 22.562 1 97.38 218 VAL A N 1
ATOM 1738 C CA . VAL A 1 218 ? 15.992 12.898 22.031 1 97.38 218 VAL A CA 1
ATOM 1739 C C . VAL A 1 218 ? 16.375 14.203 22.734 1 97.38 218 VAL A C 1
ATOM 1741 O O . VAL A 1 218 ? 16.531 15.242 22.078 1 97.38 218 VAL A O 1
ATOM 1744 N N . SER A 1 219 ? 16.547 14.164 24.031 1 96.44 219 SER A N 1
ATOM 1745 C CA . SER A 1 219 ? 16.891 15.359 24.797 1 96.44 219 SER A CA 1
ATOM 1746 C C . SER A 1 219 ? 18.25 15.914 24.359 1 96.44 219 SER A C 1
ATOM 1748 O O . SER A 1 219 ? 18.422 17.125 24.281 1 96.44 219 SER A O 1
ATOM 1750 N N . ARG A 1 220 ? 19.094 15.062 24.047 1 95.56 220 ARG A N 1
ATOM 1751 C CA . ARG A 1 220 ? 20.453 15.469 23.672 1 95.56 220 ARG A CA 1
ATOM 1752 C C . ARG A 1 220 ? 20.484 15.992 22.234 1 95.56 220 ARG A C 1
ATOM 1754 O O . ARG A 1 220 ? 21.219 16.938 21.938 1 95.56 220 ARG A O 1
ATOM 1761 N N . LYS A 1 221 ? 19.672 15.414 21.438 1 96.12 221 LYS A N 1
ATOM 1762 C CA . LYS A 1 221 ? 19.875 15.68 20.016 1 96.12 221 LYS A CA 1
ATOM 1763 C C . LYS A 1 221 ? 18.859 16.688 19.5 1 96.12 221 LYS A C 1
ATOM 1765 O O . LYS A 1 221 ? 19.078 17.328 18.469 1 96.12 221 LYS A O 1
ATOM 1770 N N . PHE A 1 222 ? 17.766 16.859 20.172 1 96.31 222 PHE A N 1
ATOM 1771 C CA . PHE A 1 222 ? 16.766 17.859 19.781 1 96.31 222 PHE A CA 1
ATOM 1772 C C . PHE A 1 222 ? 16.797 19.062 20.719 1 96.31 222 PHE A C 1
ATOM 1774 O O . PHE A 1 222 ? 15.812 19.344 21.391 1 96.31 222 PHE A O 1
ATOM 1781 N N . ASN A 1 223 ? 17.922 19.766 20.703 1 92.62 223 ASN A N 1
ATOM 1782 C CA . ASN A 1 223 ? 18.094 20.875 21.641 1 92.62 223 ASN A CA 1
ATOM 1783 C C . ASN A 1 223 ? 18.797 22.062 20.984 1 92.62 223 ASN A C 1
ATOM 1785 O O . ASN A 1 223 ? 19.219 22.984 21.672 1 92.62 223 ASN A O 1
ATOM 1789 N N . SER A 1 224 ? 18.891 22.094 19.688 1 90.38 224 SER A N 1
ATOM 1790 C CA . SER A 1 224 ? 19.625 23.156 19 1 90.38 224 SER A CA 1
ATOM 1791 C C . SER A 1 224 ? 18.734 23.891 18 1 90.38 224 SER A C 1
ATOM 1793 O O . SER A 1 224 ? 19.156 24.141 16.875 1 90.38 224 SER A O 1
ATOM 1795 N N . PHE A 1 225 ? 17.609 24.25 18.438 1 91.12 225 PHE A N 1
ATOM 1796 C CA . PHE A 1 225 ? 16.688 24.938 17.562 1 91.12 225 PHE A CA 1
ATOM 1797 C C . PHE A 1 225 ? 17.078 26.406 17.406 1 91.12 225 PHE A C 1
ATOM 1799 O O . PHE A 1 225 ? 17.547 27.031 18.359 1 91.12 225 PHE A O 1
ATOM 1806 N N . GLY A 1 226 ? 16.969 26.891 16.203 1 84.75 226 GLY A N 1
ATOM 1807 C CA . GLY A 1 226 ? 17.234 28.297 15.953 1 84.75 226 GLY A CA 1
ATOM 1808 C C . GLY A 1 226 ? 16.188 29.219 16.547 1 84.75 226 GLY A C 1
ATOM 1809 O O . GLY A 1 226 ? 15.125 28.75 16.984 1 84.75 226 GLY A O 1
ATOM 1810 N N . ASP A 1 227 ? 16.516 30.516 16.406 1 85.5 227 ASP A N 1
ATOM 1811 C CA . ASP A 1 227 ? 15.578 31.531 16.891 1 85.5 227 ASP A CA 1
ATOM 1812 C C . ASP A 1 227 ? 14.367 31.641 15.969 1 85.5 227 ASP A C 1
ATOM 1814 O O . ASP A 1 227 ? 14.5 31.531 14.742 1 85.5 227 ASP A O 1
ATOM 1818 N N . ARG A 1 228 ? 13.258 31.828 16.594 1 84.88 228 ARG A N 1
ATOM 1819 C CA . ARG A 1 228 ? 12.031 32 15.82 1 84.88 228 ARG A CA 1
ATOM 1820 C C . ARG A 1 228 ? 12.086 33.281 15 1 84.88 228 ARG A C 1
ATOM 1822 O O . ARG A 1 228 ? 12.578 34.312 15.469 1 84.88 228 ARG A O 1
ATOM 1829 N N . CYS A 1 229 ? 11.672 33.062 13.758 1 76.31 229 CYS A N 1
ATOM 1830 C CA . CYS A 1 229 ? 11.625 34.219 12.867 1 76.31 229 CYS A CA 1
ATOM 1831 C C . CYS A 1 229 ? 10.438 35.125 13.195 1 76.31 229 CYS A C 1
ATOM 1833 O O . CYS A 1 229 ? 9.328 34.625 13.398 1 76.31 229 CYS A O 1
ATOM 1835 N N . CYS A 1 230 ? 10.664 36.406 13.266 1 68.5 230 CYS A N 1
ATOM 1836 C CA . CYS A 1 230 ? 9.609 37.344 13.609 1 68.5 230 CYS A CA 1
ATOM 1837 C C . CYS A 1 230 ? 8.938 37.875 12.359 1 68.5 230 CYS A C 1
ATOM 1839 O O . CYS A 1 230 ? 7.891 38.531 12.445 1 68.5 230 CYS A O 1
ATOM 1841 N N . GLU A 1 231 ? 9.297 37.438 11.25 1 77.12 231 GLU A N 1
ATOM 1842 C CA . GLU A 1 231 ? 8.836 38.156 10.062 1 77.12 231 GLU A CA 1
ATOM 1843 C C . GLU A 1 231 ? 7.914 37.281 9.219 1 77.12 231 GLU A C 1
ATOM 1845 O O . GLU A 1 231 ? 7.523 37.656 8.109 1 77.12 231 GLU A O 1
ATOM 1850 N N . CYS A 1 232 ? 7.473 36.25 9.734 1 79.69 232 CYS A N 1
ATOM 1851 C CA . CYS A 1 232 ? 6.598 35.406 8.922 1 79.69 232 CYS A CA 1
ATOM 1852 C C . CYS A 1 232 ? 5.176 35.969 8.898 1 79.69 232 CYS A C 1
ATOM 1854 O O . CYS A 1 232 ? 4.633 36.312 9.945 1 79.69 232 CYS A O 1
ATOM 1856 N N . PRO A 1 233 ? 4.621 36.062 7.715 1 79.25 233 PRO A N 1
ATOM 1857 C CA . PRO A 1 233 ? 3.25 36.594 7.641 1 79.25 233 PRO A CA 1
ATOM 1858 C C . PRO A 1 233 ? 2.26 35.719 8.43 1 79.25 233 PRO A C 1
ATOM 1860 O O . PRO A 1 233 ? 2.436 34.5 8.539 1 79.25 233 PRO A O 1
ATOM 1863 N N . PRO A 1 234 ? 1.337 36.406 9 1 77.5 234 PRO A N 1
ATOM 1864 C CA . PRO A 1 234 ? 0.342 35.656 9.766 1 77.5 234 PRO A CA 1
ATOM 1865 C C . PRO A 1 234 ? -0.56 34.812 8.875 1 77.5 234 PRO A C 1
ATOM 1867 O O . PRO A 1 234 ? -0.742 35.125 7.695 1 77.5 234 PRO A O 1
ATOM 1870 N N . THR A 1 235 ? -1.02 33.75 9.477 1 77.81 235 THR A N 1
ATOM 1871 C CA . THR A 1 235 ? -1.988 32.906 8.789 1 77.81 235 THR A CA 1
ATOM 1872 C C . THR A 1 235 ? -3.396 33.469 8.922 1 77.81 235 THR A C 1
ATOM 1874 O O . THR A 1 235 ? -3.764 34 9.977 1 77.81 235 THR A O 1
ATOM 1877 N N . GLU A 1 236 ? -4.117 33.438 7.836 1 73.19 236 GLU A N 1
ATOM 1878 C CA . GLU A 1 236 ? -5.477 33.969 7.848 1 73.19 236 GLU A CA 1
ATOM 1879 C C . GLU A 1 236 ? -6.445 33 8.523 1 73.19 236 GLU A C 1
ATOM 1881 O O . GLU A 1 236 ? -6.289 31.781 8.422 1 73.19 236 GLU A O 1
ATOM 1886 N N . GLU A 1 237 ? -7.27 33.625 9.367 1 71.12 237 GLU A N 1
ATOM 1887 C CA . GLU A 1 237 ? -8.344 32.812 9.945 1 71.12 237 GLU A CA 1
ATOM 1888 C C . GLU A 1 237 ? -9.352 32.406 8.883 1 71.12 237 GLU A C 1
ATOM 1890 O O . GLU A 1 237 ? -9.758 33.219 8.047 1 71.12 237 GLU A O 1
ATOM 1895 N N . VAL A 1 238 ? -9.555 31.109 8.898 1 74.12 238 VAL A N 1
ATOM 1896 C CA . VAL A 1 238 ? -10.422 30.672 7.809 1 74.12 238 VAL A CA 1
ATOM 1897 C C . VAL A 1 238 ? -11.742 30.172 8.375 1 74.12 238 VAL A C 1
ATOM 1899 O O . VAL A 1 238 ? -11.773 29.531 9.43 1 74.12 238 VAL A O 1
ATOM 1902 N N . ALA A 1 239 ? -12.836 30.609 7.664 1 76.69 239 ALA A N 1
ATOM 1903 C CA . ALA A 1 239 ? -14.188 30.188 8.023 1 76.69 239 ALA A CA 1
ATOM 1904 C C . ALA A 1 239 ? -14.398 28.719 7.699 1 76.69 239 ALA A C 1
ATOM 1906 O O . ALA A 1 239 ? -13.758 28.172 6.797 1 76.69 239 ALA A O 1
ATOM 1907 N N . ARG A 1 240 ? -15.281 28.156 8.438 1 82.5 240 ARG A N 1
ATOM 1908 C CA . ARG A 1 240 ? -15.664 26.781 8.188 1 82.5 240 ARG A CA 1
ATOM 1909 C C . ARG A 1 240 ? -16.391 26.641 6.848 1 82.5 240 ARG A C 1
ATOM 1911 O O . ARG A 1 240 ? -17.203 27.5 6.488 1 82.5 240 ARG A O 1
ATOM 1918 N N . PRO A 1 241 ? -16.062 25.625 6.195 1 86.31 241 PRO A N 1
ATOM 1919 C CA . PRO A 1 241 ? -16.719 25.438 4.902 1 86.31 241 PRO A CA 1
ATOM 1920 C C . PRO A 1 241 ? -18.203 25.078 5.047 1 86.31 241 PRO A C 1
ATOM 1922 O O . PRO A 1 241 ? -18.578 24.359 5.977 1 86.31 241 PRO A O 1
ATOM 1925 N N . ILE A 1 242 ? -19.016 25.656 4.121 1 82.56 242 ILE A N 1
ATOM 1926 C CA . ILE A 1 242 ? -20.453 25.359 4.09 1 82.56 242 ILE A CA 1
ATOM 1927 C C . ILE A 1 242 ? -20.844 24.891 2.691 1 82.56 242 ILE A C 1
ATOM 1929 O O . ILE A 1 242 ? -20.453 25.5 1.694 1 82.56 242 ILE A O 1
ATOM 1933 N N . ILE A 1 243 ? -21.531 23.797 2.725 1 86.69 243 ILE A N 1
ATOM 1934 C CA . ILE A 1 243 ? -22.047 23.297 1.456 1 86.69 243 ILE A CA 1
ATOM 1935 C C . ILE A 1 243 ? -23.547 23.609 1.356 1 86.69 243 ILE A C 1
ATOM 1937 O O . ILE A 1 243 ? -24.359 23.016 2.072 1 86.69 243 ILE A O 1
ATOM 1941 N N . ALA A 1 244 ? -23.812 24.562 0.458 1 84.31 244 ALA A N 1
ATOM 1942 C CA . ALA A 1 244 ? -25.219 24.906 0.22 1 84.31 244 ALA A CA 1
ATOM 1943 C C . ALA A 1 244 ? -25.75 24.188 -1.014 1 84.31 244 ALA A C 1
ATOM 1945 O O . ALA A 1 244 ? -25.328 24.469 -2.137 1 84.31 244 ALA A O 1
ATOM 1946 N N . GLY A 1 245 ? -26.656 23.234 -0.805 1 89.81 245 GLY A N 1
ATOM 1947 C CA . GLY A 1 245 ? -27.203 22.484 -1.917 1 89.81 245 GLY A CA 1
ATOM 1948 C C . GLY A 1 245 ? -26.219 21.484 -2.51 1 89.81 245 GLY A C 1
ATOM 1949 O O . GLY A 1 245 ? -25.438 20.875 -1.785 1 89.81 245 GLY A O 1
ATOM 1950 N N . ILE A 1 246 ? -26.531 21.203 -3.754 1 94.19 246 ILE A N 1
ATOM 1951 C CA . ILE A 1 246 ? -25.656 20.281 -4.465 1 94.19 246 ILE A CA 1
ATOM 1952 C C . ILE A 1 246 ? -24.672 21.047 -5.328 1 94.19 246 ILE A C 1
ATOM 1954 O O . ILE A 1 246 ? -25.062 21.766 -6.254 1 94.19 246 ILE A O 1
ATOM 1958 N N . ARG A 1 247 ? -23.438 20.969 -5.008 1 94.69 247 ARG A N 1
ATOM 1959 C CA . ARG A 1 247 ? -22.391 21.578 -5.816 1 94.69 247 ARG A CA 1
ATOM 1960 C C . ARG A 1 247 ? -21.797 20.562 -6.793 1 94.69 247 ARG A C 1
ATOM 1962 O O . ARG A 1 247 ? -21.047 19.656 -6.391 1 94.69 247 ARG A O 1
ATOM 1969 N N . ARG A 1 248 ? -22.016 20.781 -8.07 1 95.44 248 ARG A N 1
ATOM 1970 C CA . ARG A 1 248 ? -21.656 19.781 -9.078 1 95.44 248 ARG A CA 1
ATOM 1971 C C . ARG A 1 248 ? -20.562 20.297 -10 1 95.44 248 ARG A C 1
ATOM 1973 O O . ARG A 1 248 ? -20.578 21.469 -10.406 1 95.44 248 ARG A O 1
ATOM 1980 N N . GLN A 1 249 ? -19.609 19.422 -10.188 1 94.94 249 GLN A N 1
ATOM 1981 C CA . GLN A 1 249 ? -18.547 19.672 -11.172 1 94.94 249 GLN A CA 1
ATOM 1982 C C . GLN A 1 249 ? -18.359 18.453 -12.07 1 94.94 249 GLN A C 1
ATOM 1984 O O . GLN A 1 249 ? -18.422 17.312 -11.602 1 94.94 249 GLN A O 1
ATOM 1989 N N . GLN A 1 250 ? -18.141 18.719 -13.375 1 95.31 250 GLN A N 1
ATOM 1990 C CA . GLN A 1 250 ? -17.859 17.656 -14.336 1 95.31 250 GLN A CA 1
ATOM 1991 C C . GLN A 1 250 ? -16.562 17.922 -15.086 1 95.31 250 GLN A C 1
ATOM 1993 O O . GLN A 1 250 ? -16.328 19.016 -15.586 1 95.31 250 GLN A O 1
ATOM 1998 N N . LEU A 1 251 ? -15.727 16.891 -15.055 1 93.88 251 LEU A N 1
ATOM 1999 C CA . LEU A 1 251 ? -14.461 16.938 -15.789 1 93.88 251 LEU A CA 1
ATOM 2000 C C . LEU A 1 251 ? -14.414 15.859 -16.859 1 93.88 251 LEU A C 1
ATOM 2002 O O . LEU A 1 251 ? -14.844 14.727 -16.625 1 93.88 251 LEU A O 1
ATOM 2006 N N . GLU A 1 252 ? -13.898 16.234 -18 1 91.56 252 GLU A N 1
ATOM 2007 C CA . GLU A 1 252 ? -13.688 15.281 -19.094 1 91.56 252 GLU A CA 1
ATOM 2008 C C . GLU A 1 252 ? -12.195 15.023 -19.312 1 91.56 252 GLU A C 1
ATOM 2010 O O . GLU A 1 252 ? -11.438 15.953 -19.578 1 91.56 252 GLU A O 1
ATOM 2015 N N . LEU A 1 253 ? -11.828 13.805 -19.125 1 86.38 253 LEU A N 1
ATOM 2016 C CA . LEU A 1 253 ? -10.43 13.422 -19.281 1 86.38 253 LEU A CA 1
ATOM 2017 C C . LEU A 1 253 ? -10.266 12.484 -20.469 1 86.38 253 LEU A C 1
ATOM 2019 O O . LEU A 1 253 ? -10.977 11.484 -20.578 1 86.38 253 LEU A O 1
ATOM 2023 N N . PRO A 1 254 ? -9.172 12.734 -21.219 1 78.5 254 PRO A N 1
ATOM 2024 C CA . PRO A 1 254 ? -8.922 11.867 -22.359 1 78.5 254 PRO A CA 1
ATOM 2025 C C . PRO A 1 254 ? -8.414 10.484 -21.953 1 78.5 254 PRO A C 1
ATOM 2027 O O . PRO A 1 254 ? -7.715 10.352 -20.953 1 78.5 254 PRO A O 1
ATOM 2030 N N . ARG A 1 255 ? -9.117 9.289 -22.312 1 73.12 255 ARG A N 1
ATOM 2031 C CA . ARG A 1 255 ? -8.75 7.879 -22.234 1 73.12 255 ARG A CA 1
ATOM 2032 C C . ARG A 1 255 ? -9.273 7.258 -20.938 1 73.12 255 ARG A C 1
ATOM 2034 O O . ARG A 1 255 ? -8.852 6.164 -20.562 1 73.12 255 ARG A O 1
ATOM 2041 N N . LEU A 1 256 ? -9.898 8.148 -20.297 1 83.81 256 LEU A N 1
ATOM 2042 C CA . LEU A 1 256 ? -10.555 7.484 -19.172 1 83.81 256 LEU A CA 1
ATOM 2043 C C . LEU A 1 256 ? -11.5 6.398 -19.672 1 83.81 256 LEU A C 1
ATOM 2045 O O . LEU A 1 256 ? -12.32 6.637 -20.562 1 83.81 256 LEU A O 1
ATOM 2049 N N . GLU A 1 257 ? -11.266 5.164 -19.234 1 82.31 257 GLU A N 1
ATOM 2050 C CA . GLU A 1 257 ? -12.125 4.062 -19.656 1 82.31 257 GLU A CA 1
ATOM 2051 C C . GLU A 1 257 ? -13.367 3.975 -18.766 1 82.31 257 GLU A C 1
ATOM 2053 O O . GLU A 1 257 ? -14.469 3.727 -19.25 1 82.31 257 GLU A O 1
ATOM 2058 N N . GLN A 1 258 ? -13.164 4.184 -17.562 1 89.5 258 GLN A N 1
ATOM 2059 C CA . GLN A 1 258 ? -14.25 4.109 -16.594 1 89.5 258 GLN A CA 1
ATOM 2060 C C . GLN A 1 258 ? -14.516 5.469 -15.953 1 89.5 258 GLN A C 1
ATOM 2062 O O . GLN A 1 258 ? -13.57 6.188 -15.602 1 89.5 258 GLN A O 1
ATOM 2067 N N . ALA A 1 259 ? -15.758 5.793 -15.836 1 94.81 259 ALA A N 1
ATOM 2068 C CA . ALA A 1 259 ? -16.125 7.051 -15.188 1 94.81 259 ALA A CA 1
ATOM 2069 C C . ALA A 1 259 ? -15.938 6.965 -13.672 1 94.81 259 ALA A C 1
ATOM 2071 O O . ALA A 1 259 ? -15.844 5.871 -13.117 1 94.81 259 ALA A O 1
ATOM 2072 N N . ARG A 1 260 ? -15.766 8.125 -13.078 1 96.88 260 ARG A N 1
ATOM 2073 C CA . ARG A 1 260 ? -15.695 8.234 -11.617 1 96.88 260 ARG A CA 1
ATOM 2074 C C . ARG A 1 260 ? -16.812 9.117 -11.086 1 96.88 260 ARG A C 1
ATOM 2076 O O . ARG A 1 260 ? -17.141 10.148 -11.688 1 96.88 260 ARG A O 1
ATOM 2083 N N . LEU A 1 261 ? -17.422 8.688 -10.055 1 98.38 261 LEU A N 1
ATOM 2084 C CA . LEU A 1 261 ? -18.359 9.484 -9.273 1 98.38 261 LEU A CA 1
ATOM 2085 C C . LEU A 1 261 ? -17.828 9.727 -7.867 1 98.38 261 LEU A C 1
ATOM 2087 O O . LEU A 1 261 ? -17.688 8.789 -7.082 1 98.38 261 LEU A O 1
ATOM 2091 N N . LEU A 1 262 ? -17.516 10.977 -7.539 1 98.5 262 LEU A N 1
ATOM 2092 C CA . LEU A 1 262 ? -17.031 11.344 -6.215 1 98.5 262 LEU A CA 1
ATOM 2093 C C . LEU A 1 262 ? -18.031 12.258 -5.5 1 98.5 262 LEU A C 1
ATOM 2095 O O . LEU A 1 262 ? -18.328 13.352 -5.988 1 98.5 262 LEU A O 1
ATOM 2099 N N . MET A 1 263 ? -18.516 11.797 -4.43 1 98.44 263 MET A N 1
ATOM 2100 C CA . MET A 1 263 ? -19.391 12.594 -3.576 1 98.44 263 MET A CA 1
ATOM 2101 C C . MET A 1 263 ? -18.719 12.891 -2.236 1 98.44 263 MET A C 1
ATOM 2103 O O . MET A 1 263 ? -18 12.055 -1.698 1 98.44 263 MET A O 1
ATOM 2107 N N . ALA A 1 264 ? -19.031 14.078 -1.711 1 98 264 ALA A N 1
ATOM 2108 C CA . ALA A 1 264 ? -18.344 14.438 -0.47 1 98 264 ALA A CA 1
ATOM 2109 C C . ALA A 1 264 ? -19.25 15.289 0.42 1 98 264 ALA A C 1
ATOM 2111 O O . ALA A 1 264 ? -20.062 16.062 -0.076 1 98 264 ALA A O 1
ATOM 2112 N N . TRP A 1 265 ? -19.094 15.148 1.688 1 97.5 265 TRP A N 1
ATOM 2113 C CA . TRP A 1 265 ? -19.703 15.945 2.754 1 97.5 265 TRP A CA 1
ATOM 2114 C C . TRP A 1 265 ? -18.641 16.453 3.723 1 97.5 265 TRP A C 1
ATOM 2116 O O . TRP A 1 265 ? -17.594 15.805 3.902 1 97.5 265 TRP A O 1
ATOM 2126 N N . THR A 1 266 ? -18.859 17.562 4.32 1 94.88 266 THR A N 1
ATOM 2127 C CA . THR A 1 266 ? -17.969 18.031 5.375 1 94.88 266 THR A CA 1
ATOM 2128 C C . THR A 1 266 ? -18.359 17.406 6.719 1 94.88 266 THR A C 1
ATOM 2130 O O . THR A 1 266 ? -19.531 17.188 6.988 1 94.88 266 THR A O 1
ATOM 2133 N N . GLY A 1 267 ? -17.359 17.047 7.504 1 94.06 267 GLY A N 1
ATOM 2134 C CA . GLY A 1 267 ? -17.562 16.547 8.852 1 94.06 267 GLY A CA 1
ATOM 2135 C C . GLY A 1 267 ? -17 17.453 9.922 1 94.06 267 GLY A C 1
ATOM 2136 O O . GLY A 1 267 ? -16.469 18.516 9.617 1 94.06 267 GLY A O 1
ATOM 2137 N N . PRO A 1 268 ? -17.172 16.984 11.125 1 93.06 268 PRO A N 1
ATOM 2138 C CA . PRO A 1 268 ? -16.688 17.797 12.25 1 93.06 268 PRO A CA 1
ATOM 2139 C C . PRO A 1 268 ? -15.164 17.797 12.359 1 93.06 268 PRO A C 1
ATOM 2141 O O . PRO A 1 268 ? -14.508 16.891 11.836 1 93.06 268 PRO A O 1
ATOM 2144 N N . GLY A 1 269 ? -14.648 18.859 13.039 1 91 269 GLY A N 1
ATOM 2145 C CA . GLY A 1 269 ? -13.234 18.875 13.375 1 91 269 GLY A CA 1
ATOM 2146 C C . GLY A 1 269 ? -12.898 18.016 14.586 1 91 269 GLY A C 1
ATOM 2147 O O . GLY A 1 269 ? -13.766 17.312 15.109 1 91 269 GLY A O 1
ATOM 2148 N N . VAL A 1 270 ? -11.727 18.094 15.078 1 90.25 270 VAL A N 1
ATOM 2149 C CA . VAL A 1 270 ? -11.195 17.25 16.141 1 90.25 270 VAL A CA 1
ATOM 2150 C C . VAL A 1 270 ? -11.859 17.594 17.469 1 90.25 270 VAL A C 1
ATOM 2152 O O . VAL A 1 270 ? -11.844 16.797 18.406 1 90.25 270 VAL A O 1
ATOM 2155 N N . GLU A 1 271 ? -12.422 18.719 17.531 1 89.94 271 GLU A N 1
ATOM 2156 C CA . GLU A 1 271 ? -13.102 19.125 18.766 1 89.94 271 GLU A CA 1
ATOM 2157 C C . GLU A 1 271 ? -14.328 18.25 19.031 1 89.94 271 GLU A C 1
ATOM 2159 O O . GLU A 1 271 ? -14.766 18.125 20.172 1 89.94 271 GLU A O 1
ATOM 2164 N N . GLN A 1 272 ? -14.828 17.688 18.031 1 92.75 272 GLN A N 1
ATOM 2165 C CA . GLN A 1 272 ? -15.969 16.797 18.141 1 92.75 272 GLN A CA 1
ATOM 2166 C C . GLN A 1 272 ? -15.594 15.375 17.734 1 92.75 272 GLN A C 1
ATOM 2168 O O . GLN A 1 272 ? -16.203 14.805 16.812 1 92.75 272 GLN A O 1
ATOM 2173 N N . LEU A 1 273 ? -14.797 14.781 18.469 1 91.31 273 LEU A N 1
ATOM 2174 C CA . LEU A 1 273 ? -14.211 13.492 18.109 1 91.31 273 LEU A CA 1
ATOM 2175 C C . LEU A 1 273 ? -15.266 12.391 18.156 1 91.31 273 LEU A C 1
ATOM 2177 O O . LEU A 1 273 ? -15.211 11.445 17.375 1 91.31 273 LEU A O 1
ATOM 2181 N N . ARG A 1 274 ? -16.156 12.5 19.016 1 92.75 274 ARG A N 1
ATOM 2182 C CA . ARG A 1 274 ? -17.188 11.484 19.109 1 92.75 274 ARG A CA 1
ATOM 2183 C C . ARG A 1 274 ? -18 11.406 17.812 1 92.75 274 ARG A C 1
ATOM 2185 O O . ARG A 1 274 ? -18.281 10.32 17.312 1 92.75 274 ARG A O 1
ATOM 2192 N N . SER A 1 275 ? -18.344 12.586 17.359 1 95.69 275 SER A N 1
ATOM 2193 C CA . SER A 1 275 ? -19.062 12.625 16.094 1 95.69 275 SER A CA 1
ATOM 2194 C C . SER A 1 275 ? -18.203 12.062 14.961 1 95.69 275 SER A C 1
ATOM 2196 O O . SER A 1 275 ? -18.719 11.406 14.055 1 95.69 275 SER A O 1
ATOM 2198 N N . ALA A 1 276 ? -16.953 12.336 15.047 1 95 276 ALA A N 1
ATOM 2199 C CA . ALA A 1 276 ? -16.031 11.852 14.023 1 95 276 ALA A CA 1
ATOM 2200 C C . ALA A 1 276 ? -16 10.32 14 1 95 276 ALA A C 1
ATOM 2202 O O . ALA A 1 276 ? -16.062 9.711 12.938 1 95 276 ALA A O 1
ATOM 2203 N N . TYR A 1 277 ? -15.945 9.727 15.148 1 95.06 277 TYR A N 1
ATOM 2204 C CA . TYR A 1 277 ? -15.938 8.273 15.234 1 95.06 277 TYR A CA 1
ATOM 2205 C C . TYR A 1 277 ? -17.219 7.68 14.664 1 95.06 277 TYR A C 1
ATOM 2207 O O . TYR A 1 277 ? -17.203 6.633 14.016 1 95.06 277 TYR A O 1
ATOM 2215 N N . GLY A 1 278 ? -18.266 8.328 14.953 1 97.25 278 GLY A N 1
ATOM 2216 C CA . GLY A 1 278 ? -19.547 7.879 14.414 1 97.25 278 GLY A CA 1
ATOM 2217 C C . GLY A 1 278 ? -19.594 7.922 12.898 1 97.25 278 GLY A C 1
ATOM 2218 O O . GLY A 1 278 ? -20.156 7.027 12.266 1 97.25 278 GLY A O 1
ATOM 2219 N N . LEU A 1 279 ? -19.016 8.945 12.32 1 97.81 279 LEU A N 1
ATOM 2220 C CA . LEU A 1 279 ? -18.984 9.062 10.867 1 97.81 279 LEU A CA 1
ATOM 2221 C C . LEU A 1 279 ? -18.078 7.992 10.258 1 97.81 279 LEU A C 1
ATOM 2223 O O . LEU A 1 279 ? -18.344 7.516 9.148 1 97.81 279 LEU A O 1
ATOM 2227 N N . ASP A 1 280 ? -17.062 7.648 10.969 1 96.56 280 ASP A N 1
ATOM 2228 C CA . ASP A 1 280 ? -16.25 6.516 10.539 1 96.56 280 ASP A CA 1
ATOM 2229 C C . ASP A 1 280 ? -17.078 5.234 10.477 1 96.56 280 ASP A C 1
ATOM 2231 O O . ASP A 1 280 ? -16.984 4.48 9.5 1 96.56 280 ASP A O 1
ATOM 2235 N N . LEU A 1 281 ? -17.812 5.035 11.477 1 97.44 281 LEU A N 1
ATOM 2236 C CA . LEU A 1 281 ? -18.703 3.875 11.523 1 97.44 281 LEU A CA 1
ATOM 2237 C C . LEU A 1 281 ? -19.688 3.9 10.367 1 97.44 281 LEU A C 1
ATOM 2239 O O . LEU A 1 281 ? -19.969 2.861 9.766 1 97.44 281 LEU A O 1
ATOM 2243 N N . LEU A 1 282 ? -20.188 5.047 10.086 1 98.31 282 LEU A N 1
ATOM 2244 C CA . LEU A 1 282 ? -21.156 5.191 9 1 98.31 282 LEU A CA 1
ATOM 2245 C C . LEU A 1 282 ? -20.516 4.898 7.652 1 98.31 282 LEU A C 1
ATOM 2247 O O . LEU A 1 282 ? -21.156 4.352 6.758 1 98.31 282 LEU A O 1
ATOM 2251 N N . SER A 1 283 ? -19.266 5.285 7.48 1 98.19 283 SER A N 1
ATOM 2252 C CA . SER A 1 283 ? -18.578 4.973 6.234 1 98.19 283 SER A CA 1
ATOM 2253 C C . SER A 1 283 ? -18.453 3.465 6.031 1 98.19 283 SER A C 1
ATOM 2255 O O . SER A 1 283 ? -18.594 2.971 4.91 1 98.19 283 SER A O 1
ATOM 2257 N N . VAL A 1 284 ? -18.188 2.756 7.113 1 96.94 284 VAL A N 1
ATOM 2258 C CA . VAL A 1 284 ? -18.094 1.302 7.074 1 96.94 284 VAL A CA 1
ATOM 2259 C C . VAL A 1 284 ? -19.469 0.696 6.77 1 96.94 284 VAL A C 1
ATOM 2261 O O . VAL A 1 284 ? -19.578 -0.233 5.965 1 96.94 284 VAL A O 1
ATOM 2264 N N . LEU A 1 285 ? -20.484 1.233 7.379 1 97.81 285 LEU A N 1
ATOM 2265 C CA . LEU A 1 285 ? -21.844 0.78 7.148 1 97.81 285 LEU A CA 1
ATOM 2266 C C . LEU A 1 285 ? -22.203 0.874 5.668 1 97.81 285 LEU A C 1
ATOM 2268 O O . LEU A 1 285 ? -22.797 -0.05 5.109 1 97.81 285 LEU A O 1
ATOM 2272 N N . LEU A 1 286 ? -21.781 1.925 5.098 1 98.06 286 LEU A N 1
ATOM 2273 C CA . LEU A 1 286 ? -22.219 2.225 3.742 1 98.06 286 LEU A CA 1
ATOM 2274 C C . LEU A 1 286 ? -21.422 1.429 2.719 1 98.06 286 LEU A C 1
ATOM 2276 O O . LEU A 1 286 ? -21.984 0.933 1.737 1 98.06 286 LEU A O 1
ATOM 2280 N N . ALA A 1 287 ? -20.094 1.24 2.996 1 97.06 287 ALA A N 1
ATOM 2281 C CA . ALA A 1 287 ? -19.391 0.768 1.803 1 97.06 287 ALA A CA 1
ATOM 2282 C C . ALA A 1 287 ? -18.234 -0.164 2.172 1 97.06 287 ALA A C 1
ATOM 2284 O O . ALA A 1 287 ? -17.438 -0.542 1.314 1 97.06 287 ALA A O 1
ATOM 2285 N N . GLU A 1 288 ? -18.078 -0.521 3.357 1 94.88 288 GLU A N 1
ATOM 2286 C CA . GLU A 1 288 ? -16.984 -1.434 3.682 1 94.88 288 GLU A CA 1
ATOM 2287 C C . GLU A 1 288 ? -17.453 -2.885 3.68 1 94.88 288 GLU A C 1
ATOM 2289 O O . GLU A 1 288 ? -18.391 -3.236 4.395 1 94.88 288 GLU A O 1
ATOM 2294 N N . GLY A 1 289 ? -16.75 -3.633 2.945 1 90.69 289 GLY A N 1
ATOM 2295 C CA . GLY A 1 289 ? -17.109 -5.035 2.855 1 90.69 289 GLY A CA 1
ATOM 2296 C C . GLY A 1 289 ? -18.172 -5.309 1.801 1 90.69 289 GLY A C 1
ATOM 2297 O O . GLY A 1 289 ? -18.906 -4.402 1.401 1 90.69 289 GLY A O 1
ATOM 2298 N N . ARG A 1 290 ? -18.344 -6.5 1.459 1 90.12 290 ARG A N 1
ATOM 2299 C CA . ARG A 1 290 ? -19.266 -6.898 0.397 1 90.12 290 ARG A CA 1
ATOM 2300 C C . ARG A 1 290 ? -20.703 -6.816 0.868 1 90.12 290 ARG A C 1
ATOM 2302 O O . ARG A 1 290 ? -21.625 -6.676 0.055 1 90.12 290 ARG A O 1
ATOM 2309 N N . THR A 1 291 ? -20.922 -6.898 2.129 1 91.19 291 THR A N 1
ATOM 2310 C CA . THR A 1 291 ? -22.266 -6.941 2.672 1 91.19 291 THR A CA 1
ATOM 2311 C C . THR A 1 291 ? -22.75 -5.543 3.045 1 91.19 291 THR A C 1
ATOM 2313 O O . THR A 1 291 ? -23.891 -5.367 3.492 1 91.19 291 THR A O 1
ATOM 2316 N N . SER A 1 292 ? -21.906 -4.562 2.904 1 95.81 292 SER A N 1
ATOM 2317 C CA . SER A 1 292 ? -22.312 -3.193 3.199 1 95.81 292 SER A CA 1
ATOM 2318 C C . SER A 1 292 ? -23.406 -2.721 2.244 1 95.81 292 SER A C 1
ATOM 2320 O O . SER A 1 292 ? -23.562 -3.275 1.156 1 95.81 292 SER A O 1
ATOM 2322 N N . ARG A 1 293 ? -24.125 -1.711 2.598 1 97.44 293 ARG A N 1
ATOM 2323 C CA . ARG A 1 293 ? -25.344 -1.318 1.905 1 97.44 293 ARG A CA 1
ATOM 2324 C C . ARG A 1 293 ? -25.078 -0.997 0.441 1 97.44 293 ARG A C 1
ATOM 2326 O O . ARG A 1 293 ? -25.688 -1.576 -0.456 1 97.44 293 ARG A O 1
ATOM 2333 N N . LEU A 1 294 ? -24.094 -0.165 0.203 1 98.25 294 LEU A N 1
ATOM 2334 C CA . LEU A 1 294 ? -23.859 0.304 -1.155 1 98.25 294 LEU A CA 1
ATOM 2335 C C . LEU A 1 294 ? -23.172 -0.774 -1.986 1 98.25 294 LEU A C 1
ATOM 2337 O O . LEU A 1 294 ? -23.484 -0.961 -3.16 1 98.25 294 LEU A O 1
ATOM 2341 N N . VAL A 1 295 ? -22.234 -1.502 -1.402 1 95.88 295 VAL A N 1
ATOM 2342 C CA . VAL A 1 295 ? -21.516 -2.541 -2.141 1 95.88 295 VAL A CA 1
ATOM 2343 C C . VAL A 1 295 ? -22.484 -3.672 -2.496 1 95.88 295 VAL A C 1
ATOM 2345 O O . VAL A 1 295 ? -22.516 -4.125 -3.643 1 95.88 295 VAL A O 1
ATOM 2348 N N . ARG A 1 296 ? -23.219 -4.113 -1.575 1 94.31 296 ARG A N 1
ATOM 2349 C CA . ARG A 1 296 ? -24.172 -5.203 -1.805 1 94.31 296 ARG A CA 1
ATOM 2350 C C . ARG A 1 296 ? -25.172 -4.84 -2.904 1 94.31 296 ARG A C 1
ATOM 2352 O O . ARG A 1 296 ? -25.344 -5.598 -3.861 1 94.31 296 ARG A O 1
ATOM 2359 N N . ASP A 1 297 ? -25.734 -3.684 -2.859 1 96.75 297 ASP A N 1
ATOM 2360 C CA . ASP A 1 297 ? -26.797 -3.297 -3.777 1 96.75 297 ASP A CA 1
ATOM 2361 C C . ASP A 1 297 ? -26.234 -2.908 -5.141 1 96.75 297 ASP A C 1
ATOM 2363 O O . ASP A 1 297 ? -26.562 -3.52 -6.156 1 96.75 297 ASP A O 1
ATOM 2367 N N . LEU A 1 298 ? -25.25 -2.021 -5.148 1 97.19 298 LEU A N 1
ATOM 2368 C CA . LEU A 1 298 ? -24.828 -1.396 -6.395 1 97.19 298 LEU A CA 1
ATOM 2369 C C . LEU A 1 298 ? -23.812 -2.27 -7.129 1 97.19 298 LEU A C 1
ATOM 2371 O O . LEU A 1 298 ? -23.766 -2.268 -8.359 1 97.19 298 LEU A O 1
ATOM 2375 N N . ARG A 1 299 ? -23 -3.008 -6.43 1 93.06 299 ARG A N 1
ATOM 2376 C CA . ARG A 1 299 ? -21.953 -3.795 -7.066 1 93.06 299 ARG A CA 1
ATOM 2377 C C . ARG A 1 299 ? -22.359 -5.258 -7.191 1 93.06 299 ARG A C 1
ATOM 2379 O O . ARG A 1 299 ? -22.344 -5.82 -8.289 1 93.06 299 ARG A O 1
ATOM 2386 N N . GLU A 1 300 ? -22.812 -5.848 -6.055 1 87.62 300 GLU A N 1
ATOM 2387 C CA . GLU A 1 300 ? -23.062 -7.285 -6.047 1 87.62 300 GLU A CA 1
ATOM 2388 C C . GLU A 1 300 ? -24.391 -7.617 -6.723 1 87.62 300 GLU A C 1
ATOM 2390 O O . GLU A 1 300 ? -24.469 -8.523 -7.551 1 87.62 300 GLU A O 1
ATOM 2395 N N . GLU A 1 301 ? -25.453 -6.879 -6.395 1 90.88 301 GLU A N 1
ATOM 2396 C CA . GLU A 1 301 ? -26.797 -7.23 -6.867 1 90.88 301 GLU A CA 1
ATOM 2397 C C . GLU A 1 301 ? -27.094 -6.59 -8.227 1 90.88 301 GLU A C 1
ATOM 2399 O O . GLU A 1 301 ? -27.359 -7.293 -9.195 1 90.88 301 GLU A O 1
ATOM 2404 N N . GLN A 1 302 ? -26.859 -5.266 -8.344 1 93.88 302 GLN A N 1
ATOM 2405 C CA . GLN A 1 302 ? -27.281 -4.562 -9.555 1 93.88 302 GLN A CA 1
ATOM 2406 C C . GLN A 1 302 ? -26.141 -4.461 -10.562 1 93.88 302 GLN A C 1
ATOM 2408 O O . GLN A 1 302 ? -26.375 -4.168 -11.734 1 93.88 302 GLN A O 1
ATOM 2413 N N . GLN A 1 303 ? -24.906 -4.602 -10.117 1 91.56 303 GLN A N 1
ATOM 2414 C CA . GLN A 1 303 ? -23.719 -4.566 -10.953 1 91.56 303 GLN A CA 1
ATOM 2415 C C . GLN A 1 303 ? -23.656 -3.273 -11.766 1 91.56 303 GLN A C 1
ATOM 2417 O O . GLN A 1 303 ? -23.391 -3.303 -12.969 1 91.56 303 GLN A O 1
ATOM 2422 N N . LEU A 1 304 ? -23.969 -2.191 -11.078 1 94.94 304 LEU A N 1
ATOM 2423 C CA . LEU A 1 304 ? -23.969 -0.88 -11.719 1 94.94 304 LEU A CA 1
ATOM 2424 C C . LEU A 1 304 ? -22.609 -0.216 -11.586 1 94.94 304 LEU A C 1
ATOM 2426 O O . LEU A 1 304 ? -22.297 0.747 -12.289 1 94.94 304 LEU A O 1
ATOM 2430 N N . VAL A 1 305 ? -21.828 -0.743 -10.617 1 95.31 305 VAL A N 1
ATOM 2431 C CA . VAL A 1 305 ? -20.516 -0.155 -10.375 1 95.31 305 VAL A CA 1
ATOM 2432 C C . VAL A 1 305 ? -19.453 -1.252 -10.367 1 95.31 305 VAL A C 1
ATOM 2434 O O . VAL A 1 305 ? -19.719 -2.391 -9.984 1 95.31 305 VAL A O 1
ATOM 2437 N N . GLN A 1 306 ? -18.297 -0.853 -10.766 1 91.38 306 GLN A N 1
ATOM 2438 C CA . GLN A 1 306 ? -17.141 -1.75 -10.648 1 91.38 306 GLN A CA 1
ATOM 2439 C C . GLN A 1 306 ? -16.609 -1.77 -9.219 1 91.38 306 GLN A C 1
ATOM 2441 O O . GLN A 1 306 ? -16.141 -2.803 -8.742 1 91.38 306 GLN A O 1
ATOM 2446 N N . GLY A 1 307 ? -16.641 -0.629 -8.711 1 94.12 307 GLY A N 1
ATOM 2447 C CA . GLY A 1 307 ? -16.234 -0.464 -7.328 1 94.12 307 GLY A CA 1
ATOM 2448 C C . GLY A 1 307 ? -16.844 0.755 -6.668 1 94.12 307 GLY A C 1
ATOM 2449 O O . GLY A 1 307 ? -17.156 1.741 -7.336 1 94.12 307 GLY A O 1
ATOM 2450 N N . ILE A 1 308 ? -17 0.596 -5.414 1 97 308 ILE A N 1
ATOM 2451 C CA . ILE A 1 308 ? -17.516 1.709 -4.629 1 97 308 ILE A CA 1
ATOM 2452 C C . ILE A 1 308 ? -16.938 1.661 -3.215 1 97 308 ILE A C 1
ATOM 2454 O O . ILE A 1 308 ? -16.812 0.584 -2.629 1 97 308 ILE A O 1
ATOM 2458 N N . CYS A 1 309 ? -16.562 2.807 -2.752 1 97.62 309 CYS A N 1
ATOM 2459 C CA . CYS A 1 309 ? -16.016 2.877 -1.404 1 97.62 309 CYS A CA 1
ATOM 2460 C C . CYS A 1 309 ? -16.422 4.172 -0.713 1 97.62 309 CYS A C 1
ATOM 2462 O O . CYS A 1 309 ? -16.875 5.113 -1.368 1 97.62 309 CYS A O 1
ATOM 2464 N N . SER A 1 310 ? -16.359 4.133 0.568 1 98.19 310 SER A N 1
ATOM 2465 C CA . SER A 1 310 ? -16.609 5.293 1.414 1 98.19 310 SER A CA 1
ATOM 2466 C C . SER A 1 310 ? -15.523 5.465 2.465 1 98.19 310 SER A C 1
ATOM 2468 O O . SER A 1 310 ? -15.016 4.48 3.008 1 98.19 310 SER A O 1
ATOM 2470 N N . ASN A 1 311 ? -15.188 6.711 2.67 1 97.12 311 ASN A N 1
ATOM 2471 C CA . ASN A 1 311 ? -14.133 7.004 3.637 1 97.12 311 ASN A CA 1
ATOM 2472 C C . ASN A 1 311 ? -14.461 8.242 4.469 1 97.12 311 ASN A C 1
ATOM 2474 O O . ASN A 1 311 ? -15.172 9.133 4.004 1 97.12 311 ASN A O 1
ATOM 2478 N N . PHE A 1 312 ? -13.992 8.219 5.691 1 96.44 312 PHE A N 1
ATOM 2479 C CA . PHE A 1 312 ? -13.984 9.391 6.559 1 96.44 312 PHE A CA 1
ATOM 2480 C C . PHE A 1 312 ? -12.562 9.789 6.918 1 96.44 312 PHE A C 1
ATOM 2482 O O . PHE A 1 312 ? -11.789 8.969 7.418 1 96.44 312 PHE A O 1
ATOM 2489 N N . SER A 1 313 ? -12.203 11 6.645 1 94.88 313 SER A N 1
ATOM 2490 C CA . SER A 1 313 ? -10.883 11.531 6.965 1 94.88 313 SER A CA 1
ATOM 2491 C C . SER A 1 313 ? -10.953 12.594 8.055 1 94.88 313 SER A C 1
ATOM 2493 O O . SER A 1 313 ? -11.453 13.695 7.812 1 94.88 313 SER A O 1
ATOM 2495 N N . LEU A 1 314 ? -10.406 12.281 9.18 1 92.06 314 LEU A N 1
ATOM 2496 C CA . LEU A 1 314 ? -10.398 13.203 10.312 1 92.06 314 LEU A CA 1
ATOM 2497 C C . LEU A 1 314 ? -9.367 14.312 10.094 1 92.06 314 LEU A C 1
ATOM 2499 O O . LEU A 1 314 ? -8.227 14.039 9.727 1 92.06 314 LEU A O 1
ATOM 2503 N N . GLN A 1 315 ? -9.781 15.469 10.227 1 90.75 315 GLN A N 1
ATOM 2504 C CA . GLN A 1 315 ? -8.914 16.641 10.148 1 90.75 315 GLN A CA 1
ATOM 2505 C C . GLN A 1 315 ? -9.133 17.578 11.344 1 90.75 315 GLN A C 1
ATOM 2507 O O . GLN A 1 315 ? -10.102 17.422 12.086 1 90.75 315 GLN A O 1
ATOM 2512 N N . LYS A 1 316 ? -8.25 18.5 11.562 1 90.25 316 LYS A N 1
ATOM 2513 C CA . LYS A 1 316 ? -8.305 19.359 12.742 1 90.25 316 LYS A CA 1
ATOM 2514 C C . LYS A 1 316 ? -9.531 20.266 12.703 1 90.25 316 LYS A C 1
ATOM 2516 O O . LYS A 1 316 ? -10.312 20.297 13.656 1 90.25 316 LYS A O 1
ATOM 2521 N N . ASP A 1 317 ? -9.844 20.969 11.57 1 89.69 317 ASP A N 1
ATOM 2522 C CA . ASP A 1 317 ? -10.883 21.984 11.508 1 89.69 317 ASP A CA 1
ATOM 2523 C C . ASP A 1 317 ? -12.188 21.422 10.953 1 89.69 317 ASP A C 1
ATOM 2525 O O . ASP A 1 317 ? -13.258 21.641 11.516 1 89.69 317 ASP A O 1
ATOM 2529 N N . ALA A 1 318 ? -12.055 20.797 9.859 1 92.19 318 ALA A N 1
ATOM 2530 C CA . ALA A 1 318 ? -13.211 20.234 9.164 1 92.19 318 ALA A CA 1
ATOM 2531 C C . ALA A 1 318 ? -12.859 18.938 8.453 1 92.19 318 ALA A C 1
ATOM 2533 O O . ALA A 1 318 ? -12.062 18.938 7.508 1 92.19 318 ALA A O 1
ATOM 2534 N N . SER A 1 319 ? -13.539 17.891 8.867 1 95.19 319 SER A N 1
ATOM 2535 C CA . SER A 1 319 ? -13.234 16.578 8.32 1 95.19 319 SER A CA 1
ATOM 2536 C C . SER A 1 319 ? -13.984 16.328 7.016 1 95.19 319 SER A C 1
ATOM 2538 O O . SER A 1 319 ? -14.758 17.188 6.57 1 95.19 319 SER A O 1
ATOM 2540 N N . LEU A 1 320 ? -13.641 15.281 6.375 1 96 320 LEU A N 1
ATOM 2541 C CA . LEU A 1 320 ? -14.164 14.977 5.047 1 96 320 LEU A CA 1
ATOM 2542 C C . LEU A 1 320 ? -14.766 13.57 5.012 1 96 320 LEU A C 1
ATOM 2544 O O . LEU A 1 320 ? -14.125 12.602 5.43 1 96 320 LEU A O 1
ATOM 2548 N N . PHE A 1 321 ? -16.047 13.461 4.613 1 98.06 321 PHE A N 1
ATOM 2549 C CA . PHE A 1 321 ? -16.719 12.195 4.328 1 98.06 321 PHE A CA 1
ATOM 2550 C C . PHE A 1 321 ? -16.922 12.016 2.826 1 98.06 321 PHE A C 1
ATOM 2552 O O . PHE A 1 321 ? -17.453 12.906 2.158 1 98.06 321 PHE A O 1
ATOM 2559 N N . THR A 1 322 ? -16.5 10.852 2.271 1 98.5 322 THR A N 1
ATOM 2560 C CA . THR A 1 322 ? -16.562 10.703 0.823 1 98.5 322 THR A CA 1
ATOM 2561 C C . THR A 1 322 ? -17.188 9.352 0.448 1 98.5 322 THR A C 1
ATOM 2563 O O . THR A 1 322 ? -17.078 8.383 1.203 1 98.5 322 THR A O 1
ATOM 2566 N N . ILE A 1 323 ? -17.859 9.289 -0.65 1 98.56 323 ILE A N 1
ATOM 2567 C CA . ILE A 1 323 ? -18.266 8.094 -1.382 1 98.56 323 ILE A CA 1
ATOM 2568 C C . ILE A 1 323 ? -17.75 8.172 -2.82 1 98.56 323 ILE A C 1
ATOM 2570 O O . ILE A 1 323 ? -18.047 9.133 -3.535 1 98.56 323 ILE A O 1
ATOM 2574 N N . THR A 1 324 ? -17 7.207 -3.205 1 98.31 324 THR A N 1
ATOM 2575 C CA . THR A 1 324 ? -16.406 7.168 -4.539 1 98.31 324 THR A CA 1
ATOM 2576 C C . THR A 1 324 ? -16.828 5.895 -5.273 1 98.31 324 THR A C 1
ATOM 2578 O O . THR A 1 324 ? -16.734 4.797 -4.723 1 98.31 324 THR A O 1
ATOM 2581 N N . ALA A 1 325 ? -17.188 6.055 -6.527 1 97.81 325 ALA A N 1
ATOM 2582 C CA . ALA A 1 325 ? -17.594 4.91 -7.332 1 97.81 325 ALA A CA 1
ATOM 2583 C C . ALA A 1 325 ? -16.922 4.93 -8.703 1 97.81 325 ALA A C 1
ATOM 2585 O O . ALA A 1 325 ? -16.719 6 -9.281 1 97.81 325 ALA A O 1
ATOM 2586 N N . TRP A 1 326 ? -16.516 3.871 -9.156 1 95.31 326 TRP A N 1
ATOM 2587 C CA . TRP A 1 326 ? -16.031 3.619 -10.516 1 95.31 326 TRP A CA 1
ATOM 2588 C C . TRP A 1 326 ? -17.094 2.877 -11.336 1 95.31 326 TRP A C 1
ATOM 2590 O O . TRP A 1 326 ? -17.547 1.799 -10.945 1 95.31 326 TRP A O 1
ATOM 2600 N N . LEU A 1 327 ? -17.469 3.412 -12.453 1 95.12 327 LEU A N 1
ATOM 2601 C CA . LEU A 1 327 ? -18.625 2.861 -13.164 1 95.12 327 LEU A CA 1
ATOM 2602 C C . LEU A 1 327 ? -18.609 3.287 -14.625 1 95.12 327 LEU A C 1
ATOM 2604 O O . LEU A 1 327 ? -17.781 4.105 -15.031 1 95.12 327 LEU A O 1
ATOM 2608 N N . GLU A 1 328 ? -19.547 2.658 -15.359 1 92.81 328 GLU A N 1
ATOM 2609 C CA . GLU A 1 328 ? -19.766 3.082 -16.734 1 92.81 328 GLU A CA 1
ATOM 2610 C C . GLU A 1 328 ? -20.422 4.457 -16.797 1 92.81 328 GLU A C 1
ATOM 2612 O O . GLU A 1 328 ? -21.312 4.758 -16 1 92.81 328 GLU A O 1
ATOM 2617 N N . PRO A 1 329 ? -20.016 5.211 -17.734 1 93.19 329 PRO A N 1
ATOM 2618 C CA . PRO A 1 329 ? -20.516 6.582 -17.812 1 93.19 329 PRO A CA 1
ATOM 2619 C C . PRO A 1 329 ? -22.047 6.637 -17.922 1 93.19 329 PRO A C 1
ATOM 2621 O O . PRO A 1 329 ? -22.672 7.566 -17.391 1 93.19 329 PRO A O 1
ATOM 2624 N N . GLU A 1 330 ? -22.641 5.691 -18.484 1 94.31 330 GLU A N 1
ATOM 2625 C CA . GLU A 1 330 ? -24.078 5.707 -18.703 1 94.31 330 GLU A CA 1
ATOM 2626 C C . GLU A 1 330 ? -24.844 5.523 -17.391 1 94.31 330 GLU A C 1
ATOM 2628 O O . GLU A 1 330 ? -26.031 5.859 -17.312 1 94.31 330 GLU A O 1
ATOM 2633 N N . ASN A 1 331 ? -24.156 5.055 -16.406 1 96.44 331 ASN A N 1
ATOM 2634 C CA . ASN A 1 331 ? -24.828 4.738 -15.148 1 96.44 331 ASN A CA 1
ATOM 2635 C C . ASN A 1 331 ? -24.641 5.844 -14.117 1 96.44 331 ASN A C 1
ATOM 2637 O O . ASN A 1 331 ? -25.141 5.742 -12.992 1 96.44 331 ASN A O 1
ATOM 2641 N N . LEU A 1 332 ? -24.031 6.93 -14.414 1 97.19 332 LEU A N 1
ATOM 2642 C CA . LEU A 1 332 ? -23.641 7.973 -13.469 1 97.19 332 LEU A CA 1
ATOM 2643 C C . LEU A 1 332 ? -24.859 8.523 -12.734 1 97.19 332 LEU A C 1
ATOM 2645 O O . LEU A 1 332 ? -24.906 8.516 -11.5 1 97.19 332 LEU A O 1
ATOM 2649 N N . GLU A 1 333 ? -25.875 8.938 -13.43 1 96.81 333 GLU A N 1
ATOM 2650 C CA . GLU A 1 333 ? -27.047 9.555 -12.828 1 96.81 333 GLU A CA 1
ATOM 2651 C C . GLU A 1 333 ? -27.828 8.547 -11.977 1 96.81 333 GLU A C 1
ATOM 2653 O O . GLU A 1 333 ? -28.266 8.875 -10.867 1 96.81 333 GLU A O 1
ATOM 2658 N N . ARG A 1 334 ? -27.906 7.418 -12.5 1 97.94 334 ARG A N 1
ATOM 2659 C CA . ARG A 1 334 ? -28.641 6.375 -11.789 1 97.94 334 ARG A CA 1
ATOM 2660 C C . ARG A 1 334 ? -27.953 6.023 -10.477 1 97.94 334 ARG A C 1
ATOM 2662 O O . ARG A 1 334 ? -28.609 5.922 -9.438 1 97.94 334 ARG A O 1
ATOM 2669 N N . VAL A 1 335 ? -26.641 5.844 -10.531 1 98.44 335 VAL A N 1
ATOM 2670 C CA . VAL A 1 335 ? -25.891 5.453 -9.344 1 98.44 335 VAL A CA 1
ATOM 2671 C C . VAL A 1 335 ? -25.938 6.578 -8.312 1 98.44 335 VAL A C 1
ATOM 2673 O O . VAL A 1 335 ? -26.094 6.324 -7.113 1 98.44 335 VAL A O 1
ATOM 2676 N N . GLU A 1 336 ? -25.766 7.828 -8.727 1 98.31 336 GLU A N 1
ATOM 2677 C CA . GLU A 1 336 ? -25.875 8.953 -7.801 1 98.31 336 GLU A CA 1
ATOM 2678 C C . GLU A 1 336 ? -27.234 8.969 -7.109 1 98.31 336 GLU A C 1
ATOM 2680 O O . GLU A 1 336 ? -27.312 9.18 -5.898 1 98.31 336 GLU A O 1
ATOM 2685 N N . SER A 1 337 ? -28.266 8.703 -7.887 1 98.25 337 SER A N 1
ATOM 2686 C CA . SER A 1 337 ? -29.625 8.68 -7.348 1 98.25 337 SER A CA 1
ATOM 2687 C C . SER A 1 337 ? -29.797 7.555 -6.336 1 98.25 337 SER A C 1
ATOM 2689 O O . SER A 1 337 ? -30.438 7.738 -5.293 1 98.25 337 SER A O 1
ATOM 2691 N N . LEU A 1 338 ? -29.25 6.461 -6.66 1 98.5 338 LEU A N 1
ATOM 2692 C CA . LEU A 1 338 ? -29.375 5.312 -5.77 1 98.5 338 LEU A CA 1
ATOM 2693 C C . LEU A 1 338 ? -28.609 5.543 -4.473 1 98.5 338 LEU A C 1
ATOM 2695 O O . LEU A 1 338 ? -29.062 5.141 -3.398 1 98.5 338 LEU A O 1
ATOM 2699 N N . ILE A 1 339 ? -27.422 6.172 -4.57 1 98.69 339 ILE A N 1
ATOM 2700 C CA . ILE A 1 339 ? -26.672 6.508 -3.363 1 98.69 339 ILE A CA 1
ATOM 2701 C C . ILE A 1 339 ? -27.5 7.445 -2.488 1 98.69 339 ILE A C 1
ATOM 2703 O O . ILE A 1 339 ? -27.594 7.246 -1.274 1 98.69 339 ILE A O 1
ATOM 2707 N N . ARG A 1 340 ? -28.156 8.43 -3.078 1 98.19 340 ARG A N 1
ATOM 2708 C CA . ARG A 1 340 ? -29 9.359 -2.342 1 98.19 340 ARG A CA 1
ATOM 2709 C C . ARG A 1 340 ? -30.172 8.625 -1.677 1 98.19 340 ARG A C 1
ATOM 2711 O O . ARG A 1 340 ? -30.531 8.93 -0.54 1 98.19 340 ARG A O 1
ATOM 2718 N N . LEU A 1 341 ? -30.703 7.672 -2.373 1 98.06 341 LEU A N 1
ATOM 2719 C CA . LEU A 1 341 ? -31.812 6.902 -1.823 1 98.06 341 LEU A CA 1
ATOM 2720 C C . LEU A 1 341 ? -31.359 6.09 -0.61 1 98.06 341 LEU A C 1
ATOM 2722 O O . LEU A 1 341 ? -32.094 5.98 0.372 1 98.06 341 LEU A O 1
ATOM 2726 N N . HIS A 1 342 ? -30.203 5.523 -0.712 1 98.38 342 HIS A N 1
ATOM 2727 C CA . HIS A 1 342 ? -29.672 4.785 0.424 1 98.38 342 HIS A CA 1
ATOM 2728 C C . HIS A 1 342 ? -29.422 5.703 1.616 1 98.38 342 HIS A C 1
ATOM 2730 O O . HIS A 1 342 ? -29.641 5.309 2.764 1 98.38 342 HIS A O 1
ATOM 2736 N N . LEU A 1 343 ? -28.938 6.906 1.355 1 98.44 343 LEU A N 1
ATOM 2737 C CA . LEU A 1 343 ? -28.734 7.879 2.428 1 98.44 343 LEU A CA 1
ATOM 2738 C C . LEU A 1 343 ? -30.078 8.289 3.037 1 98.44 343 LEU A C 1
ATOM 2740 O O . LEU A 1 343 ? -30.203 8.398 4.258 1 98.44 343 LEU A O 1
ATOM 2744 N N . GLU A 1 344 ? -31.062 8.484 2.176 1 98.12 344 GLU A N 1
ATOM 2745 C CA . GLU A 1 344 ? -32.406 8.812 2.666 1 98.12 344 GLU A CA 1
ATOM 2746 C C . GLU A 1 344 ? -32.938 7.699 3.562 1 98.12 344 GLU A C 1
ATOM 2748 O O . GLU A 1 344 ? -33.562 7.977 4.598 1 98.12 344 GLU A O 1
ATOM 2753 N N . ASP A 1 345 ? -32.719 6.527 3.098 1 97.94 345 ASP A N 1
ATOM 2754 C CA . ASP A 1 345 ? -33.156 5.383 3.887 1 97.94 345 ASP A CA 1
ATOM 2755 C C . ASP A 1 345 ? -32.469 5.355 5.25 1 97.94 345 ASP A C 1
ATOM 2757 O O . ASP A 1 345 ? -33.125 5.066 6.266 1 97.94 345 ASP A O 1
ATOM 2761 N N . LEU A 1 346 ? -31.266 5.617 5.25 1 97.81 346 LEU A N 1
ATOM 2762 C CA . LEU A 1 346 ? -30.484 5.676 6.492 1 97.81 346 LEU A CA 1
ATOM 2763 C C . LEU A 1 346 ? -31.047 6.746 7.426 1 97.81 346 LEU A C 1
ATOM 2765 O O . LEU A 1 346 ? -31.141 6.527 8.633 1 97.81 346 LEU A O 1
ATOM 2769 N N . LEU A 1 347 ? -31.422 7.91 6.906 1 97.69 347 LEU A N 1
ATOM 2770 C CA . LEU A 1 347 ? -31.922 9.031 7.688 1 97.69 347 LEU A CA 1
ATOM 2771 C C . LEU A 1 347 ? -33.312 8.727 8.227 1 97.69 347 LEU A C 1
ATOM 2773 O O . LEU A 1 347 ? -33.688 9.203 9.305 1 97.69 347 LEU A O 1
ATOM 2777 N N . THR A 1 348 ? -34.062 7.902 7.555 1 97.19 348 THR A N 1
ATOM 2778 C CA . THR A 1 348 ? -35.469 7.684 7.887 1 97.19 348 THR A CA 1
ATOM 2779 C C . THR A 1 348 ? -35.656 6.395 8.68 1 97.19 348 THR A C 1
ATOM 2781 O O . THR A 1 348 ? -36.344 6.375 9.703 1 97.19 348 THR A O 1
ATOM 2784 N N . ASN A 1 349 ? -34.969 5.281 8.25 1 96.62 349 ASN A N 1
ATOM 2785 C CA . ASN A 1 349 ? -35.219 3.961 8.82 1 96.62 349 ASN A CA 1
ATOM 2786 C C . ASN A 1 349 ? -34.062 3.512 9.711 1 96.62 349 ASN A C 1
ATOM 2788 O O . ASN A 1 349 ? -34.188 2.555 10.469 1 96.62 349 ASN A O 1
ATOM 2792 N N . GLY A 1 350 ? -33 4.129 9.586 1 95.94 350 GLY A N 1
ATOM 2793 C CA . GLY A 1 350 ? -31.891 3.896 10.508 1 95.94 350 GLY A CA 1
ATOM 2794 C C . GLY A 1 350 ? -31.125 2.627 10.203 1 95.94 350 GLY A C 1
ATOM 2795 O O . GLY A 1 350 ? -30.938 2.264 9.039 1 95.94 350 GLY A O 1
ATOM 2796 N N . ILE A 1 351 ? -30.484 2.094 11.219 1 96.5 351 ILE A N 1
ATOM 2797 C CA . ILE A 1 351 ? -29.547 0.992 11.109 1 96.5 351 ILE A CA 1
ATOM 2798 C C . ILE A 1 351 ? -30.062 -0.213 11.891 1 96.5 351 ILE A C 1
ATOM 2800 O O . ILE A 1 351 ? -30.547 -0.068 13.008 1 96.5 351 ILE A O 1
ATOM 2804 N N . SER A 1 352 ? -29.938 -1.405 11.391 1 96.06 352 SER A N 1
ATOM 2805 C CA . SER A 1 352 ? -30.328 -2.615 12.102 1 96.06 352 SER A CA 1
ATOM 2806 C C . SER A 1 352 ? -29.266 -3.021 13.125 1 96.06 352 SER A C 1
ATOM 2808 O O . SER A 1 352 ? -28.094 -2.67 12.992 1 96.06 352 SER A O 1
ATOM 2810 N N . PRO A 1 353 ? -29.672 -3.775 14.141 1 94.81 353 PRO A N 1
ATOM 2811 C CA . PRO A 1 353 ? -28.719 -4.238 15.133 1 94.81 353 PRO A CA 1
ATOM 2812 C C . PRO A 1 353 ? -27.609 -5.113 14.531 1 94.81 353 PRO A C 1
ATOM 2814 O O . PRO A 1 353 ? -26.453 -5.039 14.953 1 94.81 353 PRO A O 1
ATOM 2817 N N . GLN A 1 354 ? -27.953 -5.855 13.594 1 93.62 354 GLN A N 1
ATOM 2818 C CA . GLN A 1 354 ? -26.984 -6.723 12.945 1 93.62 354 GLN A CA 1
ATOM 2819 C C . GLN A 1 354 ? -25.938 -5.91 12.188 1 93.62 354 GLN A C 1
ATOM 2821 O O . GLN A 1 354 ? -24.734 -6.215 12.25 1 93.62 354 GLN A O 1
ATOM 2826 N N . GLU A 1 355 ? -26.422 -4.938 11.5 1 95.5 355 GLU A N 1
ATOM 2827 C CA . GLU A 1 355 ? -25.5 -4.059 10.781 1 95.5 355 GLU A CA 1
ATOM 2828 C C . GLU A 1 355 ? -24.562 -3.328 11.742 1 95.5 355 GLU A C 1
ATOM 2830 O O . GLU A 1 355 ? -23.375 -3.188 11.469 1 95.5 355 GLU A O 1
ATOM 2835 N N . LEU A 1 356 ? -25.109 -2.877 12.82 1 96.56 356 LEU A N 1
ATOM 2836 C CA . LEU A 1 356 ? -24.328 -2.145 13.812 1 96.56 356 LEU A CA 1
ATOM 2837 C C . LEU A 1 356 ? -23.219 -3.023 14.383 1 96.56 356 LEU A C 1
ATOM 2839 O O . LEU A 1 356 ? -22.062 -2.615 14.438 1 96.56 356 LEU A O 1
ATOM 2843 N N . THR A 1 357 ? -23.594 -4.18 14.773 1 94.62 357 THR A N 1
ATOM 2844 C CA . THR A 1 357 ? -22.641 -5.113 15.359 1 94.62 357 THR A CA 1
ATOM 2845 C C . THR A 1 357 ? -21.531 -5.449 14.359 1 94.62 357 THR A C 1
ATOM 2847 O O . THR A 1 357 ? -20.359 -5.496 14.719 1 94.62 357 THR A O 1
ATOM 2850 N N . ARG A 1 358 ? -21.875 -5.66 13.172 1 93.75 358 ARG A N 1
ATOM 2851 C CA . ARG A 1 358 ? -20.922 -5.949 12.117 1 93.75 358 ARG A CA 1
ATOM 2852 C C . ARG A 1 358 ? -19.906 -4.812 11.961 1 93.75 358 ARG A C 1
ATOM 2854 O O . ARG A 1 358 ? -18.703 -5.043 11.938 1 93.75 358 ARG A O 1
ATOM 2861 N N . CYS A 1 359 ? -20.406 -3.635 11.852 1 96 359 CYS A N 1
ATOM 2862 C CA . CYS A 1 359 ? -19.562 -2.463 11.648 1 96 359 CYS A CA 1
ATOM 2863 C C . CYS A 1 359 ? -18.625 -2.248 12.828 1 96 359 CYS A C 1
ATOM 2865 O O . CYS A 1 359 ? -17.453 -1.924 12.648 1 96 359 CYS A O 1
ATOM 2867 N N . GLN A 1 360 ? -19.156 -2.418 14.008 1 95.94 360 GLN A N 1
ATOM 2868 C CA . GLN A 1 360 ? -18.359 -2.258 15.211 1 95.94 360 GLN A CA 1
ATOM 2869 C C . GLN A 1 360 ? -17.219 -3.285 15.258 1 95.94 360 GLN A C 1
ATOM 2871 O O . GLN A 1 360 ? -16.078 -2.938 15.531 1 95.94 360 GLN A O 1
ATOM 2876 N N . ARG A 1 361 ? -17.5 -4.465 14.953 1 92.44 361 ARG A N 1
ATOM 2877 C CA . ARG A 1 361 ? -16.5 -5.516 14.953 1 92.44 361 ARG A CA 1
ATOM 2878 C C . ARG A 1 361 ? -15.438 -5.262 13.883 1 92.44 361 ARG A C 1
ATOM 2880 O O . ARG A 1 361 ? -14.242 -5.43 14.125 1 92.44 361 ARG A O 1
ATOM 2887 N N . LEU A 1 362 ? -15.906 -4.863 12.734 1 93.06 362 LEU A N 1
ATOM 2888 C CA . LEU A 1 362 ? -14.984 -4.598 11.633 1 93.06 362 LEU A CA 1
ATOM 2889 C C . LEU A 1 362 ? -14.008 -3.488 12 1 93.06 362 LEU A C 1
ATOM 2891 O O . LEU A 1 362 ? -12.797 -3.629 11.797 1 93.06 362 LEU A O 1
ATOM 2895 N N 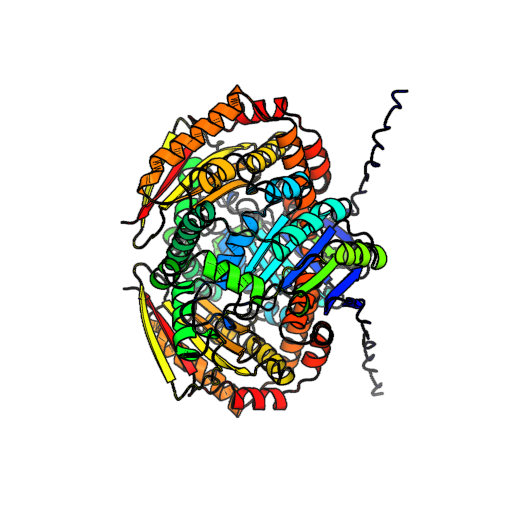. LEU A 1 363 ? -14.484 -2.453 12.531 1 93.69 363 LEU A N 1
ATOM 2896 C CA . LEU A 1 363 ? -13.625 -1.321 12.875 1 93.69 363 LEU A CA 1
ATOM 2897 C C . LEU A 1 363 ? -12.695 -1.676 14.023 1 93.69 363 LEU A C 1
ATOM 2899 O O . LEU A 1 363 ? -11.516 -1.295 14.016 1 93.69 363 LEU A O 1
ATOM 2903 N N . CYS A 1 364 ? -13.211 -2.381 14.953 1 91.75 364 CYS A N 1
ATOM 2904 C CA . CYS A 1 364 ? -12.375 -2.791 16.078 1 91.75 364 CYS A CA 1
ATOM 2905 C C . CYS A 1 364 ? -11.273 -3.732 15.617 1 91.75 364 CYS A C 1
ATOM 2907 O O . CYS A 1 364 ? -10.125 -3.607 16.047 1 91.75 364 CYS A O 1
ATOM 2909 N N . ASN A 1 365 ? -11.617 -4.629 14.781 1 90.06 365 ASN A N 1
ATOM 2910 C CA . ASN A 1 365 ? -10.602 -5.527 14.234 1 90.06 365 ASN A CA 1
ATOM 2911 C C . ASN A 1 365 ? -9.594 -4.777 13.375 1 90.06 365 ASN A C 1
ATOM 2913 O O . ASN A 1 365 ? -8.391 -5.055 13.43 1 90.06 365 ASN A O 1
ATOM 2917 N N . ASP A 1 366 ? -10.094 -3.939 12.578 1 90 366 ASP A N 1
ATOM 2918 C CA . ASP A 1 366 ? -9.195 -3.121 11.766 1 90 366 ASP A CA 1
ATOM 2919 C C . ASP A 1 366 ? -8.195 -2.365 12.648 1 90 366 ASP A C 1
ATOM 2921 O O . ASP A 1 366 ? -7.023 -2.24 12.297 1 90 366 ASP A O 1
ATOM 2925 N N . PHE A 1 367 ? -8.656 -1.824 13.695 1 89.25 367 PHE A N 1
ATOM 2926 C CA . PHE A 1 367 ? -7.785 -1.14 14.641 1 89.25 367 PHE A CA 1
ATOM 2927 C C . PHE A 1 367 ? -6.719 -2.088 15.18 1 89.25 367 PHE A C 1
ATOM 2929 O O . PHE A 1 367 ? -5.539 -1.736 15.242 1 89.25 367 PHE A O 1
ATOM 2936 N N . ALA A 1 368 ? -7.125 -3.24 15.5 1 85.56 368 ALA A N 1
ATOM 2937 C CA . ALA A 1 368 ? -6.195 -4.242 16.031 1 85.56 368 ALA A CA 1
ATOM 2938 C C . ALA A 1 368 ? -5.141 -4.605 14.984 1 85.56 368 ALA A C 1
ATOM 2940 O O . ALA A 1 368 ? -3.957 -4.723 15.312 1 85.56 368 ALA A O 1
ATOM 2941 N N . PHE A 1 369 ? -5.578 -4.688 13.766 1 84.62 369 PHE A N 1
ATOM 2942 C CA . PHE A 1 369 ? -4.688 -5.074 12.672 1 84.62 369 PHE A CA 1
ATOM 2943 C C . PHE A 1 369 ? -3.734 -3.938 12.328 1 84.62 369 PHE A C 1
ATOM 2945 O O . PHE A 1 369 ? -2.65 -4.172 11.789 1 84.62 369 PHE A O 1
ATOM 2952 N N . SER A 1 370 ? -4.094 -2.773 12.625 1 87.5 370 SER A N 1
ATOM 2953 C CA . SER A 1 370 ? -3.33 -1.592 12.234 1 87.5 370 SER A CA 1
ATOM 2954 C C . SER A 1 370 ? -2.461 -1.086 13.383 1 87.5 370 SER A C 1
ATOM 2956 O O . SER A 1 370 ? -1.924 0.021 13.32 1 87.5 370 SER A O 1
ATOM 2958 N N . THR A 1 371 ? -2.348 -1.81 14.469 1 86.69 371 THR A N 1
ATOM 2959 C CA . THR A 1 371 ? -1.542 -1.387 15.609 1 86.69 371 THR A CA 1
ATOM 2960 C C . THR A 1 371 ? -0.645 -2.523 16.094 1 86.69 371 THR A C 1
ATOM 2962 O O . THR A 1 371 ? -0.487 -2.729 17.297 1 86.69 371 THR A O 1
ATOM 2965 N N . GLU A 1 372 ? -0.105 -3.232 15.141 1 84.31 372 GLU A N 1
ATOM 2966 C CA . GLU A 1 372 ? 0.698 -4.406 15.469 1 84.31 372 GLU A CA 1
ATOM 2967 C C . GLU A 1 372 ? 2.189 -4.082 15.43 1 84.31 372 GLU A C 1
ATOM 2969 O O . GLU A 1 372 ? 2.982 -4.707 16.141 1 84.31 372 GLU A O 1
ATOM 2974 N N . THR A 1 373 ? 2.564 -3.121 14.555 1 87.31 373 THR A N 1
ATOM 2975 C CA . THR A 1 373 ? 3.98 -2.863 14.312 1 87.31 373 THR A CA 1
ATOM 2976 C C . THR A 1 373 ? 4.395 -1.517 14.898 1 87.31 373 THR A C 1
ATOM 2978 O O . THR A 1 373 ? 3.559 -0.625 15.062 1 87.31 373 THR A O 1
ATOM 2981 N N . PRO A 1 374 ? 5.719 -1.387 15.148 1 90.75 374 PRO A N 1
ATOM 2982 C CA . PRO A 1 374 ? 6.207 -0.093 15.633 1 90.75 374 PRO A CA 1
ATOM 2983 C C . PRO A 1 374 ? 5.855 1.059 14.688 1 90.75 374 PRO A C 1
ATOM 2985 O O . PRO A 1 374 ? 5.469 2.139 15.148 1 90.75 374 PRO A O 1
ATOM 2988 N N . ASN A 1 375 ? 5.941 0.778 13.43 1 91.94 375 ASN A N 1
ATOM 2989 C CA . ASN A 1 375 ? 5.648 1.816 12.445 1 91.94 375 ASN A CA 1
ATOM 2990 C C . ASN A 1 375 ? 4.195 2.271 12.531 1 91.94 375 ASN A C 1
ATOM 2992 O O . ASN A 1 375 ? 3.912 3.471 12.516 1 91.94 375 ASN A O 1
ATOM 2996 N N . GLN A 1 376 ? 3.33 1.38 12.617 1 89.81 376 GLN A N 1
ATOM 2997 C CA . GLN A 1 376 ? 1.906 1.687 12.711 1 89.81 376 GLN A CA 1
ATOM 2998 C C . GLN A 1 376 ? 1.591 2.455 13.992 1 89.81 376 GLN A C 1
ATOM 3000 O O . GLN A 1 376 ? 0.851 3.439 13.969 1 89.81 376 GLN A O 1
ATOM 3005 N N . LEU A 1 377 ? 2.184 2.037 15.102 1 91.62 377 LEU A N 1
ATOM 3006 C CA . LEU A 1 377 ? 1.957 2.668 16.391 1 91.62 377 LEU A CA 1
ATOM 3007 C C . LEU A 1 377 ? 2.523 4.082 16.422 1 91.62 377 LEU A C 1
ATOM 3009 O O . LEU A 1 377 ? 1.858 5.016 16.875 1 91.62 377 LEU A O 1
ATOM 3013 N N . ALA A 1 378 ? 3.717 4.219 15.914 1 93.44 378 ALA A N 1
ATOM 3014 C CA . ALA A 1 378 ? 4.336 5.539 15.883 1 93.44 378 ALA A CA 1
ATOM 3015 C C . ALA A 1 378 ? 3.508 6.516 15.055 1 93.44 378 ALA A C 1
ATOM 3017 O O . ALA A 1 378 ? 3.32 7.672 15.453 1 93.44 378 ALA A O 1
ATOM 3018 N N . GLY A 1 379 ? 3.016 6.066 13.922 1 94.19 379 GLY A N 1
ATOM 3019 C CA . GLY A 1 379 ? 2.158 6.891 13.086 1 94.19 379 GLY A CA 1
ATOM 3020 C C . GLY A 1 379 ? 0.875 7.309 13.781 1 94.19 379 GLY A C 1
ATOM 3021 O O . GLY A 1 379 ? 0.466 8.469 13.695 1 94.19 379 GLY A O 1
ATOM 3022 N N . LEU A 1 380 ? 0.31 6.367 14.484 1 92.06 380 LEU A N 1
ATOM 3023 C CA . LEU A 1 380 ? -0.943 6.621 15.188 1 92.06 380 LEU A CA 1
ATOM 3024 C C . LEU A 1 380 ? -0.747 7.656 16.281 1 92.06 380 LEU A C 1
ATOM 3026 O O . LEU A 1 380 ? -1.479 8.641 16.359 1 92.06 380 LEU A O 1
ATOM 3030 N N . TYR A 1 381 ? 0.27 7.477 17.172 1 93.12 381 TYR A N 1
ATOM 3031 C CA . TYR A 1 381 ? 0.531 8.375 18.297 1 93.12 381 TYR A CA 1
ATOM 3032 C C . TYR A 1 381 ? 0.869 9.773 17.797 1 93.12 381 TYR A C 1
ATOM 3034 O O . TYR A 1 381 ? 0.347 10.766 18.312 1 93.12 381 TYR A O 1
ATOM 3042 N N . GLY A 1 382 ? 1.731 9.758 16.812 1 93.88 382 GLY A N 1
ATOM 3043 C CA . GLY A 1 382 ? 2.139 11.055 16.297 1 93.88 382 GLY A CA 1
ATOM 3044 C C . GLY A 1 382 ? 0.993 11.836 15.68 1 93.88 382 GLY A C 1
ATOM 3045 O O . GLY A 1 382 ? 0.857 13.039 15.914 1 93.88 382 GLY A O 1
ATOM 3046 N N . TYR A 1 383 ? 0.221 11.18 14.961 1 91.44 383 TYR A N 1
ATOM 3047 C CA . TYR A 1 383 ? -0.902 11.836 14.305 1 91.44 383 TYR A CA 1
ATOM 3048 C C . TYR A 1 383 ? -1.866 12.43 15.328 1 91.44 383 TYR A C 1
ATOM 3050 O O . TYR A 1 383 ? -2.178 13.617 15.281 1 91.44 383 TYR A O 1
ATOM 3058 N N . TYR A 1 384 ? -2.305 11.656 16.266 1 88.88 384 TYR A N 1
ATOM 3059 C CA . TYR A 1 384 ? -3.279 12.102 17.25 1 88.88 384 TYR A CA 1
ATOM 3060 C C . TYR A 1 384 ? -2.703 13.219 18.125 1 88.88 384 TYR A C 1
ATOM 3062 O O . TYR A 1 384 ? -3.404 14.172 18.469 1 88.88 384 TYR A O 1
ATOM 3070 N N . ASN A 1 385 ? -1.48 13.07 18.406 1 91.44 385 ASN A N 1
ATOM 3071 C CA . ASN A 1 385 ? -0.89 14.133 19.219 1 91.44 385 ASN A CA 1
ATOM 3072 C C . ASN A 1 385 ? -0.825 15.445 18.453 1 91.44 385 ASN A C 1
ATOM 3074 O O . ASN A 1 385 ? -0.931 16.531 19.031 1 91.44 385 ASN A O 1
ATOM 3078 N N . THR A 1 386 ? -0.636 15.305 17.219 1 90.88 386 THR A N 1
ATOM 3079 C CA . THR A 1 386 ? -0.471 16.484 16.375 1 90.88 386 THR A CA 1
ATOM 3080 C C . THR A 1 386 ? -1.808 17.188 16.172 1 90.88 386 THR A C 1
ATOM 3082 O O . THR A 1 386 ? -1.876 18.422 16.188 1 90.88 386 THR A O 1
ATOM 3085 N N . ILE A 1 387 ? -2.828 16.469 16 1 88.06 387 ILE A N 1
ATOM 3086 C CA . ILE A 1 387 ? -4.078 17.109 15.625 1 88.06 387 ILE A CA 1
ATOM 3087 C C . ILE A 1 387 ? -5.012 17.172 16.828 1 88.06 387 ILE A C 1
ATOM 3089 O O . ILE A 1 387 ? -5.992 17.922 16.828 1 88.06 387 ILE A O 1
ATOM 3093 N N . ALA A 1 388 ? -4.688 16.344 17.875 1 89.25 388 ALA A N 1
ATOM 3094 C CA . ALA A 1 388 ? -5.496 16.266 19.094 1 89.25 388 ALA A CA 1
ATOM 3095 C C . ALA A 1 388 ? -4.637 15.906 20.297 1 89.25 388 ALA A C 1
ATOM 3097 O O . ALA A 1 388 ? -3.648 16.578 20.594 1 89.25 388 ALA A O 1
ATOM 3098 N N . LYS A 1 389 ? -5.105 14.906 21.031 1 87.75 389 LYS A N 1
ATOM 3099 C CA . LYS A 1 389 ? -4.355 14.375 22.172 1 87.75 389 LYS A CA 1
ATOM 3100 C C . LYS A 1 389 ? -4.051 12.891 21.984 1 87.75 389 LYS A C 1
ATOM 3102 O O . LYS A 1 389 ? -4.91 12.125 21.531 1 87.75 389 LYS A O 1
ATOM 3107 N N . VAL A 1 390 ? -2.877 12.531 22.344 1 88.38 390 VAL A N 1
ATOM 3108 C CA . VAL A 1 390 ? -2.395 11.18 22.094 1 88.38 390 VAL A CA 1
ATOM 3109 C C . VAL A 1 390 ? -3.238 10.172 22.875 1 88.38 390 VAL A C 1
ATOM 3111 O O . VAL A 1 390 ? -3.422 9.031 22.438 1 88.38 390 VAL A O 1
ATOM 3114 N N . GLU A 1 391 ? -3.783 10.578 23.984 1 84.31 391 GLU A N 1
ATOM 3115 C CA . GLU A 1 391 ? -4.57 9.695 24.828 1 84.31 391 GLU A CA 1
ATOM 3116 C C . GLU A 1 391 ? -5.812 9.188 24.109 1 84.31 391 GLU A C 1
ATOM 3118 O O . GLU A 1 391 ? -6.348 8.125 24.438 1 84.31 391 GLU A O 1
ATOM 3123 N N . LEU A 1 392 ? -6.145 9.914 23.156 1 83.69 392 LEU A N 1
ATOM 3124 C CA . LEU A 1 392 ? -7.352 9.578 22.406 1 83.69 392 LEU A CA 1
ATOM 3125 C C . LEU A 1 392 ? -7.066 8.484 21.375 1 83.69 392 LEU A C 1
ATOM 3127 O O . LEU A 1 392 ? -7.996 7.871 20.844 1 83.69 392 LEU A O 1
ATOM 3131 N N . ALA A 1 393 ? -5.867 8.219 21.156 1 81.69 393 ALA A N 1
ATOM 3132 C CA . ALA A 1 393 ? -5.48 7.266 20.109 1 81.69 393 ALA A CA 1
ATOM 3133 C C . ALA A 1 393 ? -5.949 5.855 20.453 1 81.69 393 ALA A C 1
ATOM 3135 O O . ALA A 1 393 ? -6.379 5.105 19.578 1 81.69 393 ALA A O 1
ATOM 3136 N N . MET A 1 394 ? -5.961 5.496 21.703 1 84.19 394 MET A N 1
ATOM 3137 C CA . MET A 1 394 ? -6.168 4.094 22.047 1 84.19 394 MET A CA 1
ATOM 3138 C C . MET A 1 394 ? -7.582 3.861 22.562 1 84.19 394 MET A C 1
ATOM 3140 O O . MET A 1 394 ? -7.98 2.721 22.812 1 84.19 394 MET A O 1
ATOM 3144 N N . ILE A 1 395 ? -8.406 4.887 22.656 1 87.88 395 ILE A N 1
ATOM 3145 C CA . ILE A 1 395 ? -9.758 4.723 23.188 1 87.88 395 ILE A CA 1
ATOM 3146 C C . ILE A 1 395 ? -10.727 4.43 22.031 1 87.88 395 ILE A C 1
ATOM 3148 O O . ILE A 1 395 ? -11.914 4.188 22.266 1 87.88 395 ILE A O 1
ATOM 3152 N N . TYR A 1 396 ? -10.234 4.414 20.844 1 89.25 396 TYR A N 1
ATOM 3153 C CA . TYR A 1 396 ? -11.016 4.305 19.625 1 89.25 396 TYR A CA 1
ATOM 3154 C C . TYR A 1 396 ? -11.93 3.088 19.672 1 89.25 396 TYR A C 1
ATOM 3156 O O . TYR A 1 396 ? -13.141 3.205 19.453 1 89.25 396 TYR A O 1
ATOM 3164 N N . PRO A 1 397 ? -11.445 1.892 20.016 1 90.94 397 PRO A N 1
ATOM 3165 C CA . PRO A 1 397 ? -12.336 0.724 20.016 1 90.94 397 PRO A CA 1
ATOM 3166 C C . PRO A 1 397 ? -13.469 0.839 21.031 1 90.94 397 PRO A C 1
ATOM 3168 O O . PRO A 1 397 ? -14.602 0.453 20.734 1 90.94 397 PRO A O 1
ATOM 3171 N N . GLU A 1 398 ? -13.18 1.405 22.156 1 92.75 398 GLU A N 1
ATOM 3172 C CA . GLU A 1 398 ? -14.195 1.588 23.188 1 92.75 398 GLU A CA 1
ATOM 3173 C C . GLU A 1 398 ? -15.273 2.561 22.734 1 92.75 398 GLU A C 1
ATOM 3175 O O . GLU A 1 398 ? -16.469 2.322 22.953 1 92.75 398 GLU A O 1
ATOM 3180 N N . LYS A 1 399 ? -14.859 3.604 22.141 1 93.81 399 LYS A N 1
ATOM 3181 C CA . LYS A 1 399 ? -15.805 4.598 21.641 1 93.81 399 LYS A CA 1
ATOM 3182 C C . LYS A 1 399 ? -16.672 4.023 20.531 1 93.81 399 LYS A C 1
ATOM 3184 O O . LYS A 1 399 ? -17.891 4.234 20.5 1 93.81 399 LYS A O 1
ATOM 3189 N N . ILE A 1 400 ? -16.109 3.314 19.672 1 95.06 400 ILE A N 1
ATOM 3190 C CA . ILE A 1 400 ? -16.812 2.703 18.562 1 95.06 400 ILE A CA 1
ATOM 3191 C C . ILE A 1 400 ? -17.891 1.755 19.094 1 95.06 400 ILE A C 1
ATOM 3193 O O . ILE A 1 400 ? -19.031 1.757 18.609 1 95.06 400 ILE A O 1
ATOM 3197 N N . GLN A 1 401 ? -17.562 1.008 20.062 1 94.62 401 GLN A N 1
ATOM 3198 C CA . GLN A 1 401 ? -18.484 0.012 20.625 1 94.62 401 GLN A CA 1
ATOM 3199 C C . GLN A 1 401 ? -19.609 0.674 21.406 1 94.62 401 GLN A C 1
ATOM 3201 O O . GLN A 1 401 ? -20.641 0.056 21.656 1 94.62 401 GLN A O 1
ATOM 3206 N N . SER A 1 402 ? -19.453 1.875 21.75 1 95.5 402 SER A N 1
ATOM 3207 C CA . SER A 1 402 ? -20.406 2.557 22.609 1 95.5 402 SER A CA 1
ATOM 3208 C C . SER A 1 402 ? -21.578 3.131 21.797 1 95.5 402 SER A C 1
ATOM 3210 O O . SER A 1 402 ? -22.609 3.496 22.359 1 95.5 402 SER A O 1
ATOM 3212 N N . TYR A 1 403 ? -21.484 3.191 20.531 1 96.62 403 TYR A N 1
ATOM 3213 C CA . TYR A 1 403 ? -22.531 3.797 19.719 1 96.62 403 TYR A CA 1
ATOM 3214 C C . TYR A 1 403 ? -23.734 2.881 19.625 1 96.62 403 TYR A C 1
ATOM 3216 O O . TYR A 1 403 ? -23.594 1.659 19.531 1 96.62 403 TYR A O 1
ATOM 3224 N N . ASP A 1 404 ? -24.891 3.5 19.594 1 96.56 404 ASP A N 1
ATOM 3225 C CA . ASP A 1 404 ? -26.094 2.756 19.234 1 96.56 404 ASP A CA 1
ATOM 3226 C C . ASP A 1 404 ? -26.672 3.24 17.906 1 96.56 404 ASP A C 1
ATOM 3228 O O . ASP A 1 404 ? -26.156 4.188 17.312 1 96.56 404 ASP A O 1
ATOM 3232 N N . ALA A 1 405 ? -27.734 2.59 17.5 1 97.06 405 ALA A N 1
ATOM 3233 C CA . ALA A 1 405 ? -28.297 2.848 16.172 1 97.06 405 ALA A CA 1
ATOM 3234 C C . ALA A 1 405 ? -28.906 4.246 16.094 1 97.06 405 ALA A C 1
ATOM 3236 O O . ALA A 1 405 ? -28.781 4.926 15.078 1 97.06 405 ALA A O 1
ATOM 3237 N N . GLN A 1 406 ? -29.484 4.676 17.109 1 96.88 406 GLN A N 1
ATOM 3238 C CA . GLN A 1 406 ? -30.156 5.977 17.125 1 96.88 406 GLN A CA 1
ATOM 3239 C C . GLN A 1 406 ? -29.141 7.113 17.062 1 96.88 406 GLN A C 1
ATOM 3241 O O . GLN A 1 406 ? -29.359 8.102 16.359 1 96.88 406 GLN A O 1
ATOM 3246 N N . GLN A 1 407 ? -28.125 6.988 17.766 1 96.88 407 GLN A N 1
ATOM 3247 C CA . GLN A 1 407 ? -27.062 7.992 17.75 1 96.88 407 GLN A CA 1
ATOM 3248 C C . GLN A 1 407 ? -26.469 8.133 16.344 1 96.88 407 GLN A C 1
ATOM 3250 O O . GLN A 1 407 ? -26.219 9.25 15.883 1 96.88 407 GLN A O 1
ATOM 3255 N N . LEU A 1 408 ? -26.266 7.035 15.727 1 97.88 408 LEU A N 1
ATOM 3256 C CA . LEU A 1 408 ? -25.688 7.043 14.391 1 97.88 408 LEU A CA 1
ATOM 3257 C C . LEU A 1 408 ? -26.656 7.652 13.383 1 97.88 408 LEU A C 1
ATOM 3259 O O . LEU A 1 408 ? -26.234 8.359 12.461 1 97.88 408 LEU A O 1
ATOM 3263 N N . GLN A 1 409 ? -27.875 7.336 13.539 1 97.69 409 GLN A N 1
ATOM 3264 C CA . GLN A 1 409 ? -28.875 7.922 12.656 1 97.69 409 GLN A CA 1
ATOM 3265 C C . GLN A 1 409 ? -28.922 9.438 12.797 1 97.69 409 GLN A C 1
ATOM 3267 O O . GLN A 1 409 ? -29.031 10.156 11.805 1 97.69 409 GLN A O 1
ATOM 3272 N N . LYS A 1 410 ? -28.828 9.898 13.961 1 97.56 410 LYS A N 1
ATOM 3273 C CA . LYS A 1 410 ? -28.812 11.336 14.203 1 97.56 410 LYS A CA 1
ATOM 3274 C C . LYS A 1 410 ? -27.594 11.984 13.547 1 97.56 410 LYS A C 1
ATOM 3276 O O . LYS A 1 410 ? -27.688 13.078 12.984 1 97.56 410 LYS A O 1
ATOM 3281 N N . LEU A 1 411 ? -26.5 11.336 13.703 1 97.38 411 LEU A N 1
ATOM 3282 C CA . LEU A 1 411 ? -25.281 11.844 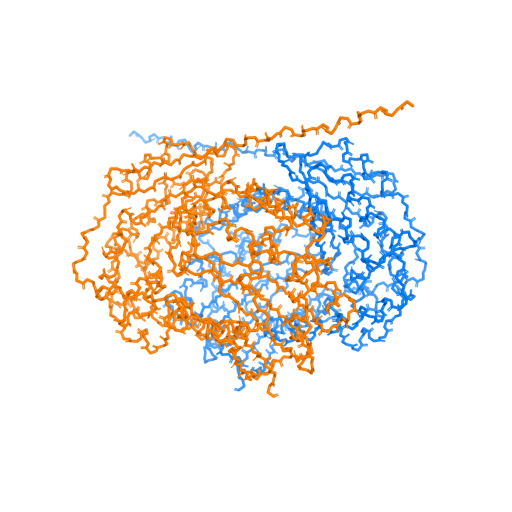13.078 1 97.38 411 LEU A CA 1
ATOM 3283 C C . LEU A 1 411 ? -25.422 11.898 11.562 1 97.38 411 LEU A C 1
ATOM 3285 O O . LEU A 1 411 ? -24.969 12.844 10.922 1 97.38 411 LEU A O 1
ATOM 3289 N N . ALA A 1 412 ? -26 10.867 10.992 1 98 412 ALA A N 1
ATOM 3290 C CA . ALA A 1 412 ? -26.234 10.836 9.547 1 98 412 ALA A CA 1
ATOM 3291 C C . ALA A 1 412 ? -27.141 11.992 9.117 1 98 412 ALA A C 1
ATOM 3293 O O . ALA A 1 412 ? -26.906 12.617 8.086 1 98 412 ALA A O 1
ATOM 3294 N N . GLN A 1 413 ? -28.141 12.289 9.898 1 97.5 413 GLN A N 1
ATOM 3295 C CA . GLN A 1 413 ? -29.078 13.383 9.602 1 97.5 413 GLN A CA 1
ATOM 3296 C C . GLN A 1 413 ? -28.359 14.734 9.641 1 97.5 413 GLN A C 1
ATOM 3298 O O . GLN A 1 413 ? -28.688 15.625 8.859 1 97.5 413 GLN A O 1
ATOM 3303 N N . GLU A 1 414 ? -27.438 14.773 10.445 1 96.12 414 GLU A N 1
ATOM 3304 C CA . GLU A 1 414 ? -26.75 16.047 10.641 1 96.12 414 GLU A CA 1
ATOM 3305 C C . GLU A 1 414 ? -25.703 16.281 9.547 1 96.12 414 GLU A C 1
ATOM 3307 O O . GLU A 1 414 ? -25.531 17.406 9.086 1 96.12 414 GLU A O 1
ATOM 3312 N N . TYR A 1 415 ? -25.047 15.219 9.117 1 96.56 415 TYR A N 1
ATOM 3313 C CA . TYR A 1 415 ? -23.859 15.461 8.32 1 96.56 415 TYR A CA 1
ATOM 3314 C C . TYR A 1 415 ? -24.031 14.906 6.906 1 96.56 415 TYR A C 1
ATOM 3316 O O . TYR A 1 415 ? -23.312 15.328 5.984 1 96.56 415 TYR A O 1
ATOM 3324 N N . LEU A 1 416 ? -24.906 13.945 6.68 1 97.62 416 LEU A N 1
ATOM 3325 C CA . LEU A 1 416 ? -24.938 13.242 5.406 1 97.62 416 LEU A CA 1
ATOM 3326 C C . LEU A 1 416 ? -26.25 13.492 4.68 1 97.62 416 LEU A C 1
ATOM 3328 O O . LEU A 1 416 ? -26.922 12.547 4.258 1 97.62 416 LEU A O 1
ATOM 3332 N N . SER A 1 417 ? -26.531 14.75 4.438 1 96.5 417 SER A N 1
ATOM 3333 C CA . SER A 1 417 ? -27.75 15.109 3.721 1 96.5 417 SER A CA 1
ATOM 3334 C C . SER A 1 417 ? -27.672 14.703 2.252 1 96.5 417 SER A C 1
ATOM 3336 O O . SER A 1 417 ? -26.703 15.031 1.567 1 96.5 417 SER A O 1
ATOM 3338 N N . PRO A 1 418 ? -28.688 14.023 1.777 1 96.94 418 PRO A N 1
ATOM 3339 C CA . PRO A 1 418 ? -28.688 13.664 0.357 1 96.94 418 PRO A CA 1
ATOM 3340 C C . PRO A 1 418 ? -28.969 14.859 -0.551 1 96.94 418 PRO A C 1
ATOM 3342 O O . PRO A 1 418 ? -28.938 14.727 -1.777 1 96.94 418 PRO A O 1
ATOM 3345 N N . HIS A 1 419 ? -29.125 16.078 0.042 1 95.25 419 HIS A N 1
ATOM 3346 C CA . HIS A 1 419 ? -29.469 17.25 -0.743 1 95.25 419 HIS A CA 1
ATOM 3347 C C . HIS A 1 419 ? -28.422 18.344 -0.602 1 95.25 419 HIS A C 1
ATOM 3349 O O . HIS A 1 419 ? -28.484 19.375 -1.278 1 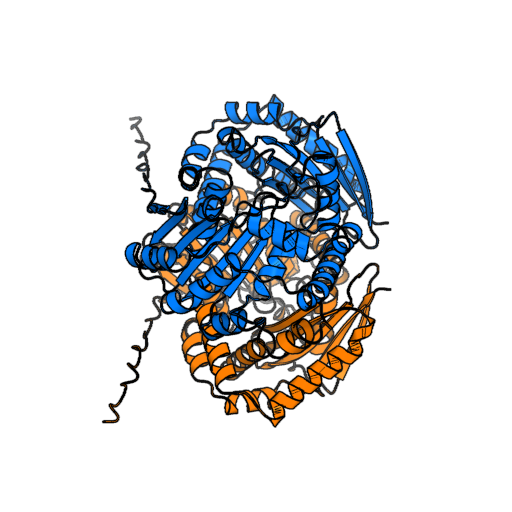95.25 419 HIS A O 1
ATOM 3355 N N . HIS A 1 420 ? -27.484 18.125 0.229 1 95.44 420 HIS A N 1
ATOM 3356 C CA . HIS A 1 420 ? -26.406 19.078 0.448 1 95.44 420 HIS A CA 1
ATOM 3357 C C . HIS A 1 420 ? -25.047 18.391 0.408 1 95.44 420 HIS A C 1
ATOM 3359 O O . HIS A 1 420 ? -24.516 18.016 1.449 1 95.44 420 HIS A O 1
ATOM 3365 N N . TYR A 1 421 ? -24.5 18.219 -0.695 1 97.06 421 TYR A N 1
ATOM 3366 C CA . TYR A 1 421 ? -23.203 17.578 -0.882 1 97.06 421 TYR A CA 1
ATOM 3367 C C . TYR A 1 421 ? -22.516 18.109 -2.123 1 97.06 421 TYR A C 1
ATOM 3369 O O . TYR A 1 421 ? -23.125 18.797 -2.939 1 97.06 421 TYR A O 1
ATOM 3377 N N . ALA A 1 422 ? -21.25 17.891 -2.205 1 97.25 422 ALA A N 1
ATOM 3378 C CA . ALA A 1 422 ? -20.484 18.188 -3.412 1 97.25 422 ALA A CA 1
ATOM 3379 C C . ALA A 1 422 ? -20.297 16.938 -4.262 1 97.25 422 ALA A C 1
ATOM 3381 O O . ALA A 1 422 ? -20.172 15.828 -3.727 1 97.25 422 ALA A O 1
ATOM 3382 N N . VAL A 1 423 ? -20.297 17.109 -5.551 1 98 423 VAL A N 1
ATOM 3383 C CA . VAL A 1 423 ? -20.141 15.961 -6.441 1 98 423 VAL A CA 1
ATOM 3384 C C . VAL A 1 423 ? -19.234 16.344 -7.609 1 98 423 VAL A C 1
ATOM 3386 O O . VAL A 1 423 ? -19.391 17.406 -8.195 1 98 423 VAL A O 1
ATOM 3389 N N . THR A 1 424 ? -18.219 15.531 -7.84 1 97.81 424 THR A N 1
ATOM 3390 C CA . THR A 1 424 ? -17.344 15.633 -9.008 1 97.81 424 THR A CA 1
ATOM 3391 C C . THR A 1 424 ? -17.438 14.375 -9.852 1 97.81 424 THR A C 1
ATOM 3393 O O . THR A 1 424 ? -17.219 13.266 -9.352 1 97.81 424 THR A O 1
ATOM 3396 N N . VAL A 1 425 ? -17.734 14.539 -11.117 1 97.69 425 VAL A N 1
ATOM 3397 C CA . VAL A 1 425 ? -17.828 13.422 -12.055 1 97.69 425 VAL A CA 1
ATOM 3398 C C . VAL A 1 425 ? -16.703 13.5 -13.086 1 97.69 425 VAL A C 1
ATOM 3400 O O . VAL A 1 425 ? -16.438 14.57 -13.633 1 97.69 425 VAL A O 1
ATOM 3403 N N . LEU A 1 426 ? -15.992 12.391 -13.227 1 96.06 426 LEU A N 1
ATOM 3404 C CA . LEU A 1 426 ? -15.023 12.25 -14.305 1 96.06 426 LEU A CA 1
ATOM 3405 C C . LEU A 1 426 ? -15.57 11.375 -15.422 1 96.06 426 LEU A C 1
ATOM 3407 O O . LEU A 1 426 ? -15.992 10.234 -15.18 1 96.06 426 LEU A O 1
ATOM 3411 N N . LYS A 1 427 ? -15.508 11.867 -16.594 1 93.81 427 LYS A N 1
ATOM 3412 C CA . LYS A 1 427 ? -16 11.133 -17.75 1 93.81 427 LYS A CA 1
ATOM 3413 C C . LYS A 1 427 ? -14.945 11.078 -18.859 1 93.81 427 LYS A C 1
ATOM 3415 O O . LYS A 1 427 ? -14.102 11.969 -18.953 1 93.81 427 LYS A O 1
ATOM 3420 N N . PRO A 1 428 ? -15.102 9.922 -19.625 1 87.38 428 PRO A N 1
ATOM 3421 C CA . PRO A 1 428 ? -14.266 9.922 -20.812 1 87.38 428 PRO A CA 1
ATOM 3422 C C . PRO A 1 428 ? -14.703 10.953 -21.844 1 87.38 428 PRO A C 1
ATOM 3424 O O . PRO A 1 428 ? -15.875 11.32 -21.906 1 87.38 428 PRO A O 1
ATOM 3427 N N . CYS A 1 429 ? -13.734 11.453 -22.641 1 78.5 429 CYS A N 1
ATOM 3428 C CA . CYS A 1 429 ? -14.062 12.398 -23.688 1 78.5 429 CYS A CA 1
ATOM 3429 C C . CYS A 1 429 ? -14.75 11.703 -24.859 1 78.5 429 CYS A C 1
ATOM 3431 O O . CYS A 1 429 ? -14.477 10.531 -25.141 1 78.5 429 CYS A O 1
ATOM 3433 N N . MET B 1 1 ? 51.281 0.648 21.781 1 21.03 1 MET B N 1
ATOM 3434 C CA . MET B 1 1 ? 50.531 -0.405 22.469 1 21.03 1 MET B CA 1
ATOM 3435 C C . MET B 1 1 ? 49.188 -0.643 21.797 1 21.03 1 MET B C 1
ATOM 3437 O O . MET B 1 1 ? 48.281 0.212 21.844 1 21.03 1 MET B O 1
ATOM 3441 N N . ILE B 1 2 ? 49 -1.342 20.641 1 18.81 2 ILE B N 1
ATOM 3442 C CA . ILE B 1 2 ? 48.219 -1.618 19.422 1 18.81 2 ILE B CA 1
ATOM 3443 C C . ILE B 1 2 ? 47.062 -2.562 19.734 1 18.81 2 ILE B C 1
ATOM 3445 O O . ILE B 1 2 ? 47.25 -3.781 19.797 1 18.81 2 ILE B O 1
ATOM 3449 N N . LYS B 1 3 ? 46.438 -2.271 20.875 1 22.53 3 LYS B N 1
ATOM 3450 C CA . LYS B 1 3 ? 45.531 -3.264 21.391 1 22.53 3 LYS B CA 1
ATOM 3451 C C . LYS B 1 3 ? 44.5 -3.674 20.344 1 22.53 3 LYS B C 1
ATOM 3453 O O . LYS B 1 3 ? 44.125 -2.869 19.484 1 22.53 3 LYS B O 1
ATOM 3458 N N . SER B 1 4 ? 44.188 -5.051 20.125 1 22.39 4 SER B N 1
ATOM 3459 C CA . SER B 1 4 ? 43.438 -5.996 19.312 1 22.39 4 SER B CA 1
ATOM 3460 C C . SER B 1 4 ? 41.938 -5.703 19.391 1 22.39 4 SER B C 1
ATOM 3462 O O . SER B 1 4 ? 41.344 -5.766 20.469 1 22.39 4 SER B O 1
ATOM 3464 N N . LEU B 1 5 ? 41.469 -4.684 19.016 1 20.95 5 LEU B N 1
ATOM 3465 C CA . LEU B 1 5 ? 40.031 -4.332 19.109 1 20.95 5 LEU B CA 1
ATOM 3466 C C . LEU B 1 5 ? 39.156 -5.48 18.625 1 20.95 5 LEU B C 1
ATOM 3468 O O . LEU B 1 5 ? 39.188 -5.828 17.453 1 20.95 5 LEU B O 1
ATOM 3472 N N . LYS B 1 6 ? 39 -6.508 19.438 1 25.3 6 LYS B N 1
ATOM 3473 C CA . LYS B 1 6 ? 38.156 -7.691 19.344 1 25.3 6 LYS B CA 1
ATOM 3474 C C . LYS B 1 6 ? 36.812 -7.344 18.703 1 25.3 6 LYS B C 1
ATOM 3476 O O . LYS B 1 6 ? 36.062 -6.492 19.219 1 25.3 6 LYS B O 1
ATOM 3481 N N . ILE B 1 7 ? 36.656 -7.461 17.469 1 25.38 7 ILE B N 1
ATOM 3482 C CA . ILE B 1 7 ? 35.469 -7.457 16.594 1 25.38 7 ILE B CA 1
ATOM 3483 C C . ILE B 1 7 ? 34.344 -8.266 17.25 1 25.38 7 ILE B C 1
ATOM 3485 O O . ILE B 1 7 ? 34.469 -9.477 17.438 1 25.38 7 ILE B O 1
ATOM 3489 N N . LEU B 1 8 ? 33.906 -7.859 18.359 1 27.41 8 LEU B N 1
ATOM 3490 C CA . LEU B 1 8 ? 32.875 -8.633 19.047 1 27.41 8 LEU B CA 1
ATOM 3491 C C . LEU B 1 8 ? 31.875 -9.234 18.047 1 27.41 8 LEU B C 1
ATOM 3493 O O . LEU B 1 8 ? 31.219 -8.5 17.312 1 27.41 8 LEU B O 1
ATOM 3497 N N . LEU B 1 9 ? 32.188 -10.367 17.5 1 27.8 9 LEU B N 1
ATOM 3498 C CA . LEU B 1 9 ? 31.438 -11.312 16.688 1 27.8 9 LEU B CA 1
ATOM 3499 C C . LEU B 1 9 ? 29.984 -11.367 17.156 1 27.8 9 LEU B C 1
ATOM 3501 O O . LEU B 1 9 ? 29.703 -11.703 18.312 1 27.8 9 LEU B O 1
ATOM 3505 N N . GLN B 1 10 ? 29.266 -10.398 16.891 1 30.45 10 GLN B N 1
ATOM 3506 C CA . GLN B 1 10 ? 27.828 -10.422 17.172 1 30.45 10 GLN B CA 1
ATOM 3507 C C . GLN B 1 10 ? 27.25 -11.82 16.953 1 30.45 10 GLN B C 1
ATOM 3509 O O . GLN B 1 10 ? 27.594 -12.492 15.977 1 30.45 10 GLN B O 1
ATOM 3514 N N . LYS B 1 11 ? 26.875 -12.508 17.984 1 33.66 11 LYS B N 1
ATOM 3515 C CA . LYS B 1 11 ? 26.344 -13.867 18.031 1 33.66 11 LYS B CA 1
ATOM 3516 C C . LYS B 1 11 ? 25.406 -14.133 16.844 1 33.66 11 LYS B C 1
ATOM 3518 O O . LYS B 1 11 ? 24.516 -13.336 16.562 1 33.66 11 LYS B O 1
ATOM 3523 N N . PRO B 1 12 ? 25.766 -15.031 15.969 1 33.22 12 PRO B N 1
ATOM 3524 C CA . PRO B 1 12 ? 24.844 -15.43 14.891 1 33.22 12 PRO B CA 1
ATOM 3525 C C . PRO B 1 12 ? 23.438 -15.734 15.398 1 33.22 12 PRO B C 1
ATOM 3527 O O . PRO B 1 12 ? 23.266 -16.484 16.359 1 33.22 12 PRO B O 1
ATOM 3530 N N . ILE B 1 13 ? 22.5 -14.891 15.586 1 34.47 13 ILE B N 1
ATOM 3531 C CA . ILE B 1 13 ? 21.141 -15.242 15.961 1 34.47 13 ILE B CA 1
ATOM 3532 C C . ILE B 1 13 ? 20.688 -16.469 15.164 1 34.47 13 ILE B C 1
ATOM 3534 O O . ILE B 1 13 ? 20.516 -16.375 13.945 1 34.47 13 ILE B O 1
ATOM 3538 N N . ILE B 1 14 ? 21.188 -17.578 15.391 1 35.91 14 ILE B N 1
ATOM 3539 C CA . ILE B 1 14 ? 20.578 -18.812 14.891 1 35.91 14 ILE B CA 1
ATOM 3540 C C . ILE B 1 14 ? 19.062 -18.75 15.094 1 35.91 14 ILE B C 1
ATOM 3542 O O . ILE B 1 14 ? 18.578 -18.812 16.234 1 35.91 14 ILE B O 1
ATOM 3546 N N . THR B 1 15 ? 18.25 -17.906 14.578 1 42.03 15 THR B N 1
ATOM 3547 C CA . THR B 1 15 ? 16.797 -17.828 14.703 1 42.03 15 THR B CA 1
ATOM 3548 C C . THR B 1 15 ? 16.141 -19.156 14.344 1 42.03 15 THR B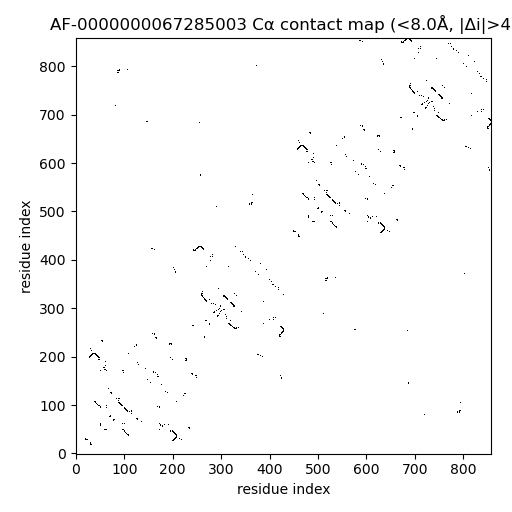 C 1
ATOM 3550 O O . THR B 1 15 ? 16.328 -19.656 13.227 1 42.03 15 THR B O 1
ATOM 3553 N N . VAL B 1 16 ? 16.125 -20.141 15.164 1 48 16 VAL B N 1
ATOM 3554 C CA . VAL B 1 16 ? 15.258 -21.312 15.086 1 48 16 VAL B CA 1
ATOM 3555 C C . VAL B 1 16 ? 13.938 -20.953 14.414 1 48 16 VAL B C 1
ATOM 3557 O O . VAL B 1 16 ? 13.305 -19.953 14.781 1 48 16 VAL B O 1
ATOM 3560 N N . PHE B 1 17 ? 13.867 -21.484 13.234 1 60.34 17 PHE B N 1
ATOM 3561 C CA . PHE B 1 17 ? 12.641 -21.375 12.445 1 60.34 17 PHE B CA 1
ATOM 3562 C C . PHE B 1 17 ? 11.43 -21.781 13.273 1 60.34 17 PHE B C 1
ATOM 3564 O O . PHE B 1 17 ? 11.203 -22.969 13.531 1 60.34 17 PHE B O 1
ATOM 3571 N N . PRO B 1 18 ? 10.82 -20.875 13.984 1 72.5 18 PRO B N 1
ATOM 3572 C CA . PRO B 1 18 ? 9.727 -21.219 14.906 1 72.5 18 PRO B CA 1
ATOM 3573 C C . PRO B 1 18 ? 8.5 -21.766 14.18 1 72.5 18 PRO B C 1
ATOM 3575 O O . PRO B 1 18 ? 7.461 -22 14.805 1 72.5 18 PRO B O 1
ATOM 3578 N N . THR B 1 19 ? 8.719 -22.281 12.875 1 84.5 19 THR B N 1
ATOM 3579 C CA . THR B 1 19 ? 7.594 -22.688 12.047 1 84.5 19 THR B CA 1
ATOM 3580 C C . THR B 1 19 ? 7.5 -24.219 11.977 1 84.5 19 THR B C 1
ATOM 3582 O O . THR B 1 19 ? 8.523 -24.906 11.922 1 84.5 19 THR B O 1
ATOM 3585 N N . SER B 1 20 ? 6.289 -24.781 12.07 1 91.38 20 SER B N 1
ATOM 3586 C CA . SER B 1 20 ? 6.031 -26.203 11.883 1 91.38 20 SER B CA 1
ATOM 3587 C C . SER B 1 20 ? 5.418 -26.484 10.516 1 91.38 20 SER B C 1
ATOM 3589 O O . SER B 1 20 ? 4.539 -25.75 10.062 1 91.38 20 SER B O 1
ATOM 3591 N N . VAL B 1 21 ? 5.984 -27.531 9.844 1 93.81 21 VAL B N 1
ATOM 3592 C CA . VAL B 1 21 ? 5.477 -27.969 8.547 1 93.81 21 VAL B CA 1
ATOM 3593 C C . VAL B 1 21 ? 5.055 -29.438 8.625 1 93.81 21 VAL B C 1
ATOM 3595 O O . VAL B 1 21 ? 5.852 -30.297 9 1 93.81 21 VAL B O 1
ATOM 3598 N N . LEU B 1 22 ? 3.828 -29.688 8.266 1 94.75 22 LEU B N 1
ATOM 3599 C CA . LEU B 1 22 ? 3.295 -31.047 8.297 1 94.75 22 LEU B CA 1
ATOM 3600 C C . LEU B 1 22 ? 2.5 -31.344 7.035 1 94.75 22 LEU B C 1
ATOM 3602 O O . LEU B 1 22 ? 1.843 -30.469 6.48 1 94.75 22 LEU B O 1
ATOM 3606 N N . THR B 1 23 ? 2.584 -32.562 6.594 1 95.12 23 THR B N 1
ATOM 3607 C CA . THR B 1 23 ? 1.718 -33.031 5.527 1 95.12 23 THR B CA 1
ATOM 3608 C C . THR B 1 23 ? 0.616 -33.938 6.09 1 95.12 23 THR B C 1
ATOM 3610 O O . THR B 1 23 ? 0.897 -34.906 6.777 1 95.12 23 THR B O 1
ATOM 3613 N N . LEU B 1 24 ? -0.529 -33.594 5.805 1 96.06 24 LEU B N 1
ATOM 3614 C CA . LEU B 1 24 ? -1.66 -34.375 6.301 1 96.06 24 LEU B CA 1
ATOM 3615 C C . LEU B 1 24 ? -1.826 -35.688 5.512 1 96.06 24 LEU B C 1
ATOM 3617 O O . LEU B 1 24 ? -1.174 -35.875 4.48 1 96.06 24 LEU B O 1
ATOM 3621 N N . ASP B 1 25 ? -2.717 -36.562 5.891 1 93.56 25 ASP B N 1
ATOM 3622 C CA . ASP B 1 25 ? -2.92 -37.875 5.281 1 93.56 25 ASP B CA 1
ATOM 3623 C C . ASP B 1 25 ? -3.453 -37.75 3.857 1 93.56 25 ASP B C 1
ATOM 3625 O O . ASP B 1 25 ? -3.127 -38.562 2.988 1 93.56 25 ASP B O 1
ATOM 3629 N N . ASN B 1 26 ? -4.18 -36.75 3.67 1 94.31 26 ASN B N 1
ATOM 3630 C CA . ASN B 1 26 ? -4.773 -36.594 2.348 1 94.31 26 ASN B CA 1
ATOM 3631 C C . ASN B 1 26 ? -3.811 -35.875 1.392 1 94.31 26 ASN B C 1
ATOM 3633 O O . ASN B 1 26 ? -4.133 -35.688 0.223 1 94.31 26 ASN B O 1
ATOM 3637 N N . GLY B 1 27 ? -2.656 -35.469 1.884 1 94.88 27 GLY B N 1
ATOM 3638 C CA . GLY B 1 27 ? -1.646 -34.844 1.029 1 94.88 27 GLY B CA 1
ATOM 3639 C C . GLY B 1 27 ? -1.528 -33.344 1.208 1 94.88 27 GLY B C 1
ATOM 3640 O O . GLY B 1 27 ? -0.575 -32.75 0.727 1 94.88 27 GLY B O 1
ATOM 3641 N N . LEU B 1 28 ? -2.422 -32.719 1.911 1 96.75 28 LEU B N 1
ATOM 3642 C CA . LEU B 1 28 ? -2.414 -31.281 2.16 1 96.75 28 LEU B CA 1
ATOM 3643 C C . LEU B 1 28 ? -1.242 -30.891 3.055 1 96.75 28 LEU B C 1
ATOM 3645 O O . LEU B 1 28 ? -0.941 -31.594 4.027 1 96.75 28 LEU B O 1
ATOM 3649 N N . THR B 1 29 ? -0.567 -29.781 2.719 1 97 29 THR B N 1
ATOM 3650 C CA . THR B 1 29 ? 0.527 -29.266 3.537 1 97 29 THR B CA 1
ATOM 3651 C C . THR B 1 29 ? 0.016 -28.234 4.535 1 97 29 THR B C 1
ATOM 3653 O O . THR B 1 29 ? -0.735 -27.328 4.168 1 97 29 THR B O 1
ATOM 3656 N N . PHE B 1 30 ? 0.432 -28.469 5.762 1 97.25 30 PHE B N 1
ATOM 3657 C CA . PHE B 1 30 ? 0.055 -27.562 6.844 1 97.25 30 PHE B CA 1
ATOM 3658 C C . PHE B 1 30 ? 1.282 -26.875 7.426 1 97.25 30 PHE B C 1
ATOM 3660 O O . PHE B 1 30 ? 2.256 -27.531 7.797 1 97.25 30 PHE B O 1
ATOM 3667 N N . ILE B 1 31 ? 1.259 -25.5 7.445 1 96.88 31 ILE B N 1
ATOM 3668 C CA . ILE B 1 31 ? 2.326 -24.688 8.031 1 96.88 31 ILE B CA 1
ATOM 3669 C C . ILE B 1 31 ? 1.769 -23.844 9.164 1 96.88 31 ILE B C 1
ATOM 3671 O O . ILE B 1 31 ? 0.713 -23.219 9.023 1 96.88 31 ILE B O 1
ATOM 3675 N N . HIS B 1 32 ? 2.527 -23.812 10.312 1 96.81 32 HIS B N 1
ATOM 3676 C CA . HIS B 1 32 ? 2.002 -23.094 11.469 1 96.81 32 HIS B CA 1
ATOM 3677 C C . HIS B 1 32 ? 3.119 -22.391 12.234 1 96.81 32 HIS B C 1
ATOM 3679 O O . HIS B 1 32 ? 4.215 -22.938 12.383 1 96.81 32 HIS B O 1
ATOM 3685 N N . GLN B 1 33 ? 2.809 -21.188 12.648 1 95.19 33 GLN B N 1
ATOM 3686 C CA . GLN B 1 33 ? 3.639 -20.484 13.617 1 95.19 33 GLN B CA 1
ATOM 3687 C C . GLN B 1 33 ? 2.779 -19.75 14.648 1 95.19 33 GLN B C 1
ATOM 3689 O O . GLN B 1 33 ? 1.931 -18.938 14.289 1 95.19 33 GLN B O 1
ATOM 3694 N N . GLU B 1 34 ? 3.053 -20.094 15.852 1 94.81 34 GLU B N 1
ATOM 3695 C CA . GLU B 1 34 ? 2.344 -19.406 16.938 1 94.81 34 GLU B CA 1
ATOM 3696 C C . GLU B 1 34 ? 3.047 -18.109 17.312 1 94.81 34 GLU B C 1
ATOM 3698 O O . GLU B 1 34 ? 4.27 -18.078 17.469 1 94.81 34 GLU B O 1
ATOM 3703 N N . ILE B 1 35 ? 2.312 -17.062 17.344 1 90.56 35 ILE B N 1
ATOM 3704 C CA . ILE B 1 35 ? 2.77 -15.789 17.906 1 90.56 35 ILE B CA 1
ATOM 3705 C C . ILE B 1 35 ? 1.988 -15.469 19.172 1 90.56 35 ILE B C 1
ATOM 3707 O O . ILE B 1 35 ? 0.833 -15.039 19.109 1 90.56 35 ILE B O 1
ATOM 3711 N N . PRO B 1 36 ? 2.691 -15.562 20.156 1 84.88 36 PRO B N 1
ATOM 3712 C CA . PRO B 1 36 ? 1.965 -15.422 21.422 1 84.88 36 PRO B CA 1
ATOM 3713 C C . PRO B 1 36 ? 1.415 -14.016 21.641 1 84.88 36 PRO B C 1
ATOM 3715 O O . PRO B 1 36 ? 2.004 -13.039 21.172 1 84.88 36 PRO B O 1
ATOM 3718 N N . ASP B 1 37 ? 0.273 -13.852 22.25 1 80 37 ASP B N 1
ATOM 3719 C CA . ASP B 1 37 ? -0.349 -12.641 22.797 1 80 37 ASP B CA 1
ATOM 3720 C C . ASP B 1 37 ? -0.881 -11.75 21.672 1 80 37 ASP B C 1
ATOM 3722 O O . ASP B 1 37 ? -1.313 -10.625 21.922 1 80 37 ASP B O 1
ATOM 3726 N N . THR B 1 38 ? -0.751 -12.156 20.5 1 86.12 38 THR B N 1
ATOM 3727 C CA . THR B 1 38 ? -1.414 -11.375 19.469 1 86.12 38 THR B CA 1
ATOM 3728 C C . THR B 1 38 ? -2.883 -11.773 19.344 1 86.12 38 THR B C 1
ATOM 3730 O O . THR B 1 38 ? -3.223 -12.953 19.438 1 86.12 38 THR B O 1
ATOM 3733 N N . PRO B 1 39 ? -3.689 -10.797 19.172 1 89 39 PRO B N 1
ATOM 3734 C CA . PRO B 1 39 ? -5.117 -11.094 19.031 1 89 39 PRO B CA 1
ATOM 3735 C C . PRO B 1 39 ? -5.5 -11.469 17.594 1 89 39 PRO B C 1
ATOM 3737 O O . PRO B 1 39 ? -6.668 -11.75 17.312 1 89 39 PRO B O 1
ATOM 3740 N N . VAL B 1 40 ? -4.551 -11.531 16.719 1 92.12 40 VAL B N 1
ATOM 3741 C CA . VAL B 1 40 ? -4.824 -11.703 15.297 1 92.12 40 VAL B CA 1
ATOM 3742 C C . VAL B 1 40 ? -4.395 -13.102 14.859 1 92.12 40 VAL B C 1
ATOM 3744 O O . VAL B 1 40 ? -3.398 -13.641 15.352 1 92.12 40 VAL B O 1
ATOM 3747 N N . VAL B 1 41 ? -5.156 -13.664 14.031 1 95.56 41 VAL B N 1
ATOM 3748 C CA . VAL B 1 41 ? -4.797 -14.906 13.367 1 95.56 41 VAL B CA 1
ATOM 3749 C C . VAL B 1 41 ? -5.035 -14.781 11.859 1 95.56 41 VAL B C 1
ATOM 3751 O O . VAL B 1 41 ? -6.043 -14.211 11.438 1 95.56 41 VAL B O 1
ATOM 3754 N N . VAL B 1 42 ? -4.078 -15.273 11.133 1 96.69 42 VAL B N 1
ATOM 3755 C CA . VAL B 1 42 ? -4.156 -15.242 9.68 1 96.69 42 VAL B CA 1
ATOM 3756 C C . VAL B 1 42 ? -4.137 -16.672 9.133 1 96.69 42 VAL B C 1
ATOM 3758 O O . VAL B 1 42 ? -3.311 -17.484 9.539 1 96.69 42 VAL B O 1
ATOM 3761 N N . ALA B 1 43 ? -5.027 -16.922 8.258 1 97.69 43 ALA B N 1
ATOM 3762 C CA . ALA B 1 43 ? -5.047 -18.188 7.52 1 97.69 43 ALA B CA 1
ATOM 3763 C C . ALA B 1 43 ? -4.914 -17.938 6.02 1 97.69 43 ALA B C 1
ATOM 3765 O O . ALA B 1 43 ? -5.801 -17.359 5.398 1 97.69 43 ALA B O 1
ATOM 3766 N N . ASP B 1 44 ? -3.822 -18.422 5.492 1 97.75 44 ASP B N 1
ATOM 3767 C CA . ASP B 1 44 ? -3.572 -18.344 4.055 1 97.75 44 ASP B CA 1
ATOM 3768 C C . ASP B 1 44 ? -3.727 -19.719 3.398 1 97.75 44 ASP B C 1
ATOM 3770 O O . ASP B 1 44 ? -3.182 -20.703 3.887 1 97.75 44 ASP B O 1
ATOM 3774 N N . VAL B 1 45 ? -4.418 -19.734 2.363 1 98.19 45 VAL B N 1
ATOM 3775 C CA . VAL B 1 45 ? -4.52 -20.953 1.564 1 98.19 45 VAL B CA 1
ATOM 3776 C C . VAL B 1 45 ? -3.91 -20.719 0.183 1 98.19 45 VAL B C 1
ATOM 3778 O O . VAL B 1 45 ? -4.406 -19.891 -0.587 1 98.19 45 VAL B O 1
ATOM 3781 N N . TRP B 1 46 ? -2.9 -21.438 -0.029 1 97.88 46 TRP B N 1
ATOM 3782 C CA . TRP B 1 46 ? -2.197 -21.328 -1.303 1 97.88 46 TRP B CA 1
ATOM 3783 C C . TRP B 1 46 ? -2.469 -22.547 -2.18 1 97.88 46 TRP B C 1
ATOM 3785 O O . TRP B 1 46 ? -2.332 -23.688 -1.731 1 97.88 46 TRP B O 1
ATOM 3795 N N . VAL B 1 47 ? -2.844 -22.312 -3.393 1 97.38 47 VAL B N 1
ATOM 3796 C CA . VAL B 1 47 ? -3.121 -23.375 -4.359 1 97.38 47 VAL B CA 1
ATOM 3797 C C . VAL B 1 47 ? -2.15 -23.266 -5.531 1 97.38 47 VAL B C 1
ATOM 3799 O O . VAL B 1 47 ? -2.035 -22.219 -6.16 1 97.38 47 VAL B O 1
ATOM 3802 N N . ARG B 1 48 ? -1.508 -24.359 -5.816 1 94.94 48 ARG B N 1
ATOM 3803 C CA . ARG B 1 48 ? -0.621 -24.391 -6.973 1 94.94 48 ARG B CA 1
ATOM 3804 C C . ARG B 1 48 ? -1.418 -24.469 -8.273 1 94.94 48 ARG B C 1
ATOM 3806 O O . ARG B 1 48 ? -1.279 -25.438 -9.031 1 94.94 48 ARG B O 1
ATOM 3813 N N . ALA B 1 49 ? -2.211 -23.5 -8.477 1 93.38 49 ALA B N 1
ATOM 3814 C CA . ALA B 1 49 ? -3.074 -23.422 -9.648 1 93.38 49 ALA B CA 1
ATOM 3815 C C . ALA B 1 49 ? -3.117 -22 -10.203 1 93.38 49 ALA B C 1
ATOM 3817 O O . ALA B 1 49 ? -4.191 -21.422 -10.336 1 93.38 49 ALA B O 1
ATOM 3818 N N . GLY B 1 50 ? -1.952 -21.531 -10.633 1 93.25 50 GLY B N 1
ATOM 3819 C CA . GLY B 1 50 ? -1.869 -20.234 -11.266 1 93.25 50 GLY B CA 1
ATOM 3820 C C . GLY B 1 50 ? -2.088 -20.281 -12.766 1 93.25 50 GLY B C 1
ATOM 3821 O O . GLY B 1 50 ? -2.502 -21.312 -13.305 1 93.25 50 GLY B O 1
ATOM 3822 N N . THR B 1 51 ? -1.864 -19.234 -13.445 1 93.12 51 THR B N 1
ATOM 3823 C CA . THR B 1 51 ? -2.148 -19.094 -14.867 1 93.12 51 THR B CA 1
ATOM 3824 C C . THR B 1 51 ? -1.21 -19.969 -15.695 1 93.12 51 THR B C 1
ATOM 3826 O O . THR B 1 51 ? -1.494 -20.281 -16.859 1 93.12 51 THR B O 1
ATOM 3829 N N . ARG B 1 52 ? -0.112 -20.375 -15.133 1 90.38 52 ARG B N 1
ATOM 3830 C CA . ARG B 1 52 ? 0.853 -21.234 -15.82 1 90.38 52 ARG B CA 1
ATOM 3831 C C . ARG B 1 52 ? 0.221 -22.562 -16.219 1 90.38 52 ARG B C 1
ATOM 3833 O O . ARG B 1 52 ? 0.627 -23.188 -17.203 1 90.38 52 ARG B O 1
ATOM 3840 N N . LEU B 1 53 ? -0.779 -22.984 -15.492 1 90.19 53 LEU B N 1
ATOM 3841 C CA . LEU B 1 53 ? -1.361 -24.312 -15.703 1 90.19 53 LEU B CA 1
ATOM 3842 C C . LEU B 1 53 ? -2.572 -24.234 -16.625 1 90.19 53 LEU B C 1
ATOM 3844 O O . LEU B 1 53 ? -3.197 -25.25 -16.922 1 90.19 53 LEU B O 1
ATOM 3848 N N . GLU B 1 54 ? -2.844 -23.062 -17.047 1 91.94 54 GLU B N 1
ATOM 3849 C CA . GLU B 1 54 ? -3.975 -22.906 -17.953 1 91.94 54 GLU B CA 1
ATOM 3850 C C . GLU B 1 54 ? -3.674 -23.531 -19.312 1 91.94 54 GLU B C 1
ATOM 3852 O O . GLU B 1 54 ? -2.705 -23.141 -19.984 1 91.94 54 GLU B O 1
ATOM 3857 N N . PRO B 1 55 ? -4.527 -24.406 -19.703 1 87.25 55 PRO B N 1
ATOM 3858 C CA . PRO B 1 55 ? -4.359 -24.906 -21.078 1 87.25 55 PRO B CA 1
ATOM 3859 C C . PRO B 1 55 ? -4.883 -23.938 -22.125 1 87.25 55 PRO B C 1
ATOM 3861 O O . PRO B 1 55 ? -5.727 -23.094 -21.828 1 87.25 55 PRO B O 1
ATOM 3864 N N . SER B 1 56 ? -4.336 -23.984 -23.359 1 80.56 56 SER B N 1
ATOM 3865 C CA . SER B 1 56 ? -4.973 -23.281 -24.469 1 80.56 56 SER B CA 1
ATOM 3866 C C . SER B 1 56 ? -6.371 -23.828 -24.734 1 80.56 56 SER B C 1
ATOM 3868 O O . SER B 1 56 ? -6.57 -25.047 -24.812 1 80.56 56 SER B O 1
ATOM 3870 N N . PRO B 1 57 ? -7.488 -23.266 -24.75 1 82.06 57 PRO B N 1
ATOM 3871 C CA . PRO B 1 57 ? -7.609 -21.812 -24.844 1 82.06 57 PRO B CA 1
ATOM 3872 C C . PRO B 1 57 ? -8.117 -21.188 -23.547 1 82.06 57 PRO B C 1
ATOM 3874 O O . PRO B 1 57 ? -8.867 -20.203 -23.578 1 82.06 57 PRO B O 1
ATOM 3877 N N . TRP B 1 58 ? -7.832 -21.859 -22.422 1 87.94 58 TRP B N 1
ATOM 3878 C CA . TRP B 1 58 ? -8.461 -21.469 -21.172 1 87.94 58 TRP B CA 1
ATOM 3879 C C . TRP B 1 58 ? -7.703 -20.297 -20.516 1 87.94 58 TRP B C 1
ATOM 3881 O O . TRP B 1 58 ? -7.652 -20.203 -19.297 1 87.94 58 TRP B O 1
ATOM 3891 N N . PHE B 1 59 ? -7.141 -19.484 -21.328 1 91.31 59 PHE B N 1
ATOM 3892 C CA . PHE B 1 59 ? -6.367 -18.391 -20.734 1 91.31 59 PHE B CA 1
ATOM 3893 C C . PHE B 1 59 ? -7.27 -17.438 -19.984 1 91.31 59 PHE B C 1
ATOM 3895 O O . PHE B 1 59 ? -8.336 -17.062 -20.469 1 91.31 59 PHE B O 1
ATOM 3902 N N . GLY B 1 60 ? -6.836 -17.094 -18.719 1 93.88 60 GLY B N 1
ATOM 3903 C CA . GLY B 1 60 ? -7.625 -16.25 -17.828 1 93.88 60 GLY B CA 1
ATOM 3904 C C . GLY B 1 60 ? -8.5 -17.047 -16.875 1 93.88 60 GLY B C 1
ATOM 3905 O O . GLY B 1 60 ? -9.164 -16.469 -16.016 1 93.88 60 GLY B O 1
ATOM 3906 N N . MET B 1 61 ? -8.414 -18.328 -16.953 1 94.69 61 MET B N 1
ATOM 3907 C CA . MET B 1 61 ? -9.305 -19.203 -16.203 1 94.69 61 MET B CA 1
ATOM 3908 C C . MET B 1 61 ? -8.977 -19.156 -14.711 1 94.69 61 MET B C 1
ATOM 3910 O O . MET B 1 61 ? -9.883 -19.109 -13.867 1 94.69 61 MET B O 1
ATOM 3914 N N . ALA B 1 62 ? -7.719 -19.188 -14.359 1 96.12 62 ALA B N 1
ATOM 3915 C CA . ALA B 1 62 ? -7.316 -19.234 -12.953 1 96.12 62 ALA B CA 1
ATOM 3916 C C . ALA B 1 62 ? -7.824 -18.016 -12.188 1 96.12 62 ALA B C 1
ATOM 3918 O O . ALA B 1 62 ? -8.406 -18.156 -11.109 1 96.12 62 ALA B O 1
ATOM 3919 N N . HIS B 1 63 ? -7.609 -16.859 -12.789 1 97.12 63 HIS B N 1
ATOM 3920 C CA . HIS B 1 63 ? -8.078 -15.625 -12.164 1 97.12 63 HIS B CA 1
ATOM 3921 C C . HIS B 1 63 ? -9.602 -15.586 -12.094 1 97.12 63 HIS B C 1
ATOM 3923 O O . HIS B 1 63 ? -10.172 -15.18 -11.078 1 97.12 63 HIS B O 1
ATOM 3929 N N . PHE B 1 64 ? -10.234 -16.016 -13.172 1 97.06 64 PHE B N 1
ATOM 3930 C CA . PHE B 1 64 ? -11.695 -16.047 -13.219 1 97.06 64 PHE B CA 1
ATOM 3931 C C . PHE B 1 64 ? -12.25 -17 -12.164 1 97.06 64 PHE B C 1
ATOM 3933 O O . PHE B 1 64 ? -13.234 -16.672 -11.492 1 97.06 64 PHE B O 1
ATOM 3940 N N . LEU B 1 65 ? -11.648 -18.094 -12.023 1 96.94 65 LEU B N 1
ATOM 3941 C CA . LEU B 1 65 ? -12.055 -19.062 -11.016 1 96.94 65 LEU B CA 1
ATOM 3942 C C . LEU B 1 65 ? -11.93 -18.469 -9.609 1 96.94 65 LEU B C 1
ATOM 3944 O O . LEU B 1 65 ? -12.773 -18.719 -8.75 1 96.94 65 LEU B O 1
ATOM 3948 N N . GLU B 1 66 ? -10.844 -17.75 -9.367 1 96.81 66 GLU B N 1
ATOM 3949 C CA . GLU B 1 66 ? -10.672 -17.078 -8.078 1 96.81 66 GLU B CA 1
ATOM 3950 C C . GLU B 1 66 ? -11.914 -16.266 -7.715 1 96.81 66 GLU B C 1
ATOM 3952 O O . GLU B 1 66 ? -12.383 -16.312 -6.574 1 96.81 66 GLU B O 1
ATOM 3957 N N . HIS B 1 67 ? -12.461 -15.539 -8.68 1 94.06 67 HIS B N 1
ATOM 3958 C CA . HIS B 1 67 ? -13.695 -14.789 -8.461 1 94.06 67 HIS B CA 1
ATOM 3959 C C . HIS B 1 67 ? -14.859 -15.727 -8.148 1 94.06 67 HIS B C 1
ATOM 3961 O O . HIS B 1 67 ? -15.633 -15.477 -7.223 1 94.06 67 HIS B O 1
ATOM 3967 N N . MET B 1 68 ? -14.977 -16.812 -8.883 1 95.81 68 MET B N 1
ATOM 3968 C CA . MET B 1 68 ? -16.141 -17.688 -8.859 1 95.81 68 MET B CA 1
ATOM 3969 C C . MET B 1 68 ? -16.156 -18.531 -7.586 1 95.81 68 MET B C 1
ATOM 3971 O O . MET B 1 68 ? -17.219 -19.016 -7.172 1 95.81 68 MET B O 1
ATOM 3975 N N . ILE B 1 69 ? -15.031 -18.703 -6.996 1 96.25 69 ILE B N 1
ATOM 3976 C CA . ILE B 1 69 ? -14.938 -19.484 -5.77 1 96.25 69 ILE B CA 1
ATOM 3977 C C . ILE B 1 69 ? -15.852 -18.891 -4.703 1 96.25 69 ILE B C 1
ATOM 3979 O O . ILE B 1 69 ? -16.484 -19.609 -3.932 1 96.25 69 ILE B O 1
ATOM 3983 N N . PHE B 1 70 ? -16.016 -17.641 -4.73 1 93.5 70 PHE B N 1
ATOM 3984 C CA . PHE B 1 70 ? -16.734 -16.938 -3.67 1 93.5 70 PHE B CA 1
ATOM 3985 C C . PHE B 1 70 ? -18.234 -16.906 -3.967 1 93.5 70 PHE B C 1
ATOM 3987 O O . PHE B 1 70 ? -19.016 -16.359 -3.178 1 93.5 70 PHE B O 1
ATOM 3994 N N . LYS B 1 71 ? -18.594 -17.484 -5.102 1 93.31 71 LYS B N 1
ATOM 3995 C CA . LYS B 1 71 ? -20 -17.406 -5.48 1 93.31 71 LYS B CA 1
ATOM 3996 C C . LYS B 1 71 ? -20.781 -18.594 -4.918 1 93.31 71 LYS B C 1
ATOM 3998 O O . LYS B 1 71 ? -21.938 -18.812 -5.281 1 93.31 71 LYS B O 1
ATOM 4003 N N . GLY B 1 72 ? -20.188 -19.422 -4.133 1 92 72 GLY B N 1
ATOM 4004 C CA . GLY B 1 72 ? -20.938 -20.344 -3.283 1 92 72 GLY B CA 1
ATOM 4005 C C . GLY B 1 72 ? -20.781 -21.797 -3.705 1 92 72 GLY B C 1
ATOM 4006 O O . GLY B 1 72 ? -20.016 -22.109 -4.609 1 92 72 GLY B O 1
ATOM 4007 N N . THR B 1 73 ? -21.391 -22.594 -2.863 1 95.06 73 THR B N 1
ATOM 4008 C CA . THR B 1 73 ? -21.484 -24.031 -3.041 1 95.06 73 THR B CA 1
ATOM 4009 C C . THR B 1 73 ? -22.922 -24.516 -2.922 1 95.06 73 THR B C 1
ATOM 4011 O O . THR B 1 73 ? -23.859 -23.688 -2.902 1 95.06 73 THR B O 1
ATOM 4014 N N . ALA B 1 74 ? -23.094 -25.828 -2.988 1 91.62 74 ALA B N 1
ATOM 4015 C CA . ALA B 1 74 ? -24.422 -26.375 -2.768 1 91.62 74 ALA B CA 1
ATOM 4016 C C . ALA B 1 74 ? -24.922 -26.078 -1.355 1 91.62 74 ALA B C 1
ATOM 4018 O O . ALA B 1 74 ? -26.125 -25.922 -1.133 1 91.62 74 ALA B O 1
ATOM 4019 N N . ASN B 1 75 ? -24.016 -25.844 -0.438 1 91.69 75 ASN B N 1
ATOM 4020 C CA . ASN B 1 75 ? -24.359 -25.656 0.968 1 91.69 75 ASN B CA 1
ATOM 4021 C C . ASN B 1 75 ? -24.234 -24.203 1.391 1 91.69 75 ASN B C 1
ATOM 4023 O O . ASN B 1 75 ? -24.703 -23.812 2.465 1 91.69 75 ASN B O 1
ATOM 4027 N N . LEU B 1 76 ? -23.594 -23.453 0.582 1 93.62 76 LEU B N 1
ATOM 4028 C CA . LEU B 1 76 ? -23.328 -22.062 0.896 1 93.62 76 LEU B CA 1
ATOM 4029 C C . LEU B 1 76 ? -23.719 -21.156 -0.267 1 93.62 76 LEU B C 1
ATOM 4031 O O . LEU B 1 76 ? -22.922 -20.906 -1.169 1 93.62 76 LEU B O 1
ATOM 4035 N N . PRO B 1 77 ? -24.875 -20.562 -0.164 1 91.5 77 PRO B N 1
ATOM 4036 C CA . PRO B 1 77 ? -25.312 -19.672 -1.25 1 91.5 77 PRO B CA 1
ATOM 4037 C C . PRO B 1 77 ? -24.422 -18.453 -1.416 1 91.5 77 PRO B C 1
ATOM 4039 O O . PRO B 1 77 ? -23.703 -18.078 -0.483 1 91.5 77 PRO B O 1
ATOM 4042 N N . PRO B 1 78 ? -24.516 -17.844 -2.596 1 88.81 78 PRO B N 1
ATOM 4043 C CA . PRO B 1 78 ? -23.719 -16.641 -2.832 1 88.81 78 PRO B CA 1
ATOM 4044 C C . PRO B 1 78 ? -23.984 -15.547 -1.806 1 88.81 78 PRO B C 1
ATOM 4046 O O . PRO B 1 78 ? -25.141 -15.336 -1.408 1 88.81 78 PRO B O 1
ATOM 4049 N N . GLY B 1 79 ? -22.953 -14.961 -1.292 1 89.12 79 GLY B N 1
ATOM 4050 C CA . GLY B 1 79 ? -23.078 -13.836 -0.376 1 89.12 79 GLY B CA 1
ATOM 4051 C C . GLY B 1 79 ? -23.031 -14.25 1.083 1 89.12 79 GLY B C 1
ATOM 4052 O O . GLY B 1 79 ? -22.703 -13.438 1.95 1 89.12 79 GLY B O 1
ATOM 4053 N N . VAL B 1 80 ? -23.359 -15.484 1.4 1 91.19 80 VAL B N 1
ATOM 4054 C CA . VAL B 1 80 ? -23.422 -15.938 2.785 1 91.19 80 VAL B CA 1
ATOM 4055 C C . VAL B 1 80 ? -22.016 -15.992 3.377 1 91.19 80 VAL B C 1
ATOM 4057 O O . VAL B 1 80 ? -21.812 -15.664 4.547 1 91.19 80 VAL B O 1
ATOM 4060 N N . PHE B 1 81 ? -21.125 -16.422 2.605 1 93.06 81 PHE B N 1
ATOM 4061 C CA . PHE B 1 81 ? -19.734 -16.453 3.057 1 93.06 81 PHE B CA 1
ATOM 4062 C C . PHE B 1 81 ? -19.281 -15.086 3.543 1 93.06 81 PHE B C 1
ATOM 4064 O O . PHE B 1 81 ? -18.781 -14.953 4.66 1 93.06 81 PHE B O 1
ATOM 4071 N N . ASP B 1 82 ? -19.469 -14.102 2.717 1 91.06 82 ASP B N 1
ATOM 4072 C CA . ASP B 1 82 ? -19.078 -12.742 3.051 1 91.06 82 ASP B CA 1
ATOM 4073 C C . ASP B 1 82 ? -19.766 -12.266 4.332 1 91.06 82 ASP B C 1
ATOM 4075 O O . ASP B 1 82 ? -19.141 -11.633 5.18 1 91.06 82 ASP B O 1
ATOM 4079 N N . GLN B 1 83 ? -20.953 -12.594 4.426 1 90.94 83 GLN B N 1
ATOM 4080 C CA . GLN B 1 83 ? -21.719 -12.203 5.605 1 90.94 83 GLN B CA 1
ATOM 4081 C C . GLN B 1 83 ? -21.156 -12.828 6.867 1 90.94 83 GLN B C 1
ATOM 4083 O O . GLN B 1 83 ? -20.969 -12.148 7.883 1 90.94 83 GLN B O 1
ATOM 4088 N N . LYS B 1 84 ? -20.859 -14.055 6.777 1 92.25 84 LYS B N 1
ATOM 4089 C CA . LYS B 1 84 ? -20.359 -14.781 7.941 1 92.25 84 LYS B CA 1
ATOM 4090 C C . LYS B 1 84 ? -18.984 -14.25 8.375 1 92.25 84 LYS B C 1
ATOM 4092 O O . LYS B 1 84 ? -18.719 -14.141 9.57 1 92.25 84 LYS B O 1
ATOM 4097 N N . ILE B 1 85 ? -18.188 -13.922 7.469 1 92.69 85 ILE B N 1
ATOM 4098 C CA . ILE B 1 85 ? -16.844 -13.461 7.766 1 92.69 85 ILE B CA 1
ATOM 4099 C C . ILE B 1 85 ? -16.875 -12.031 8.297 1 92.69 85 ILE B C 1
ATOM 4101 O O . ILE B 1 85 ? -16.297 -11.734 9.344 1 92.69 85 ILE B O 1
ATOM 4105 N N . GLU B 1 86 ? -17.594 -11.211 7.613 1 90.19 86 GLU B N 1
ATOM 4106 C CA . GLU B 1 86 ? -17.625 -9.797 7.977 1 90.19 86 GLU B CA 1
ATOM 4107 C C . GLU B 1 86 ? -18.344 -9.594 9.312 1 90.19 86 GLU B C 1
ATOM 4109 O O . GLU B 1 86 ? -17.984 -8.688 10.078 1 90.19 86 GLU B O 1
ATOM 4114 N N . ASN B 1 87 ? -19.328 -10.383 9.547 1 90.75 87 ASN B N 1
ATOM 4115 C CA . ASN B 1 87 ? -20.047 -10.281 10.812 1 90.75 87 ASN B CA 1
ATOM 4116 C C . ASN B 1 87 ? -19.125 -10.586 11.992 1 90.75 87 ASN B C 1
ATOM 4118 O O . ASN B 1 87 ? -19.406 -10.18 13.125 1 90.75 87 ASN B O 1
ATOM 4122 N N . ARG B 1 88 ? -18.094 -11.211 11.695 1 91.19 88 ARG B N 1
ATOM 4123 C CA . ARG B 1 88 ? -17.125 -11.531 12.742 1 91.19 88 ARG B CA 1
ATOM 4124 C C . ARG B 1 88 ? -15.898 -10.625 12.656 1 91.19 88 ARG B C 1
ATOM 4126 O O . ARG B 1 88 ? -14.883 -10.883 13.305 1 91.19 88 ARG B O 1
ATOM 4133 N N . GLY B 1 89 ? -15.984 -9.672 11.82 1 89.12 89 GLY B N 1
ATOM 4134 C CA . GLY B 1 89 ? -14.922 -8.688 11.695 1 89.12 89 GLY B CA 1
ATOM 4135 C C . GLY B 1 89 ? -13.734 -9.195 10.898 1 89.12 89 GLY B C 1
ATOM 4136 O O . GLY B 1 89 ? -12.648 -8.609 10.953 1 89.12 89 GLY B O 1
ATOM 4137 N N . GLY B 1 90 ? -13.922 -10.242 10.266 1 91.75 90 GLY B N 1
ATOM 4138 C CA . GLY B 1 90 ? -12.852 -10.805 9.453 1 91.75 90 GLY B CA 1
ATOM 4139 C C . GLY B 1 90 ? -12.68 -10.094 8.125 1 91.75 90 GLY B C 1
ATOM 4140 O O . GLY B 1 90 ? -13.586 -9.398 7.664 1 91.75 90 GLY B O 1
ATOM 4141 N N . VAL B 1 91 ? -11.461 -10.242 7.605 1 91.06 91 VAL B N 1
ATOM 4142 C CA . VAL B 1 91 ? -11.148 -9.695 6.289 1 91.06 91 VAL B CA 1
ATOM 4143 C C . VAL B 1 91 ? -10.641 -10.812 5.375 1 91.06 91 VAL B C 1
ATOM 4145 O O . VAL B 1 91 ? -9.836 -11.648 5.793 1 91.06 91 VAL B O 1
ATOM 4148 N N . VAL B 1 92 ? -11.164 -10.758 4.203 1 92.62 92 VAL B N 1
ATOM 4149 C CA . VAL B 1 92 ? -10.797 -11.781 3.229 1 92.62 92 VAL B CA 1
ATOM 4150 C C . VAL B 1 92 ? -10.133 -11.133 2.018 1 92.62 92 VAL B C 1
ATOM 4152 O O . VAL B 1 92 ? -10.523 -10.039 1.602 1 92.62 92 VAL B O 1
ATOM 4155 N N . ASN B 1 93 ? -9.172 -11.773 1.548 1 91.81 93 ASN B N 1
ATOM 4156 C CA . ASN B 1 93 ? -8.5 -11.352 0.324 1 91.81 93 ASN B CA 1
ATOM 4157 C C . ASN B 1 93 ? -8.133 -12.547 -0.552 1 91.81 93 ASN B C 1
ATOM 4159 O O . ASN B 1 93 ? -8.117 -13.688 -0.082 1 91.81 93 ASN B O 1
ATOM 4163 N N . ALA B 1 94 ? -7.957 -12.297 -1.771 1 95.06 94 ALA B N 1
ATOM 4164 C CA . ALA B 1 94 ? -7.512 -13.32 -2.715 1 95.06 94 ALA B CA 1
ATOM 4165 C C . ALA B 1 94 ? -6.645 -12.711 -3.812 1 95.06 94 ALA B C 1
ATOM 4167 O O . ALA B 1 94 ? -6.695 -11.508 -4.059 1 95.06 94 ALA B O 1
ATOM 4168 N N . ALA B 1 95 ? -5.832 -13.531 -4.32 1 95.75 95 ALA B N 1
ATOM 4169 C CA . ALA B 1 95 ? -4.977 -13.109 -5.426 1 95.75 95 ALA B CA 1
ATOM 4170 C C . ALA B 1 95 ? -4.586 -14.297 -6.301 1 95.75 95 ALA B C 1
ATOM 4172 O O . ALA B 1 95 ? -4.438 -15.414 -5.809 1 95.75 95 ALA B O 1
ATOM 4173 N N . THR B 1 96 ? -4.438 -14.008 -7.578 1 96 96 THR B N 1
ATOM 4174 C CA . THR B 1 96 ? -3.975 -15 -8.539 1 96 96 THR B CA 1
ATOM 4175 C C . THR B 1 96 ? -2.709 -14.523 -9.242 1 96 96 THR B C 1
ATOM 4177 O O . THR B 1 96 ? -2.596 -13.344 -9.602 1 96 96 THR B O 1
ATOM 4180 N N . SER B 1 97 ? -1.814 -15.297 -9.305 1 95.56 97 SER B N 1
ATOM 4181 C CA . SER B 1 97 ? -0.583 -15.047 -10.047 1 95.56 97 SER B CA 1
ATOM 4182 C C . SER B 1 97 ? -0.261 -16.188 -11 1 95.56 97 SER B C 1
ATOM 4184 O O . SER B 1 97 ? -1.141 -16.984 -11.344 1 95.56 97 SER B O 1
ATOM 4186 N N . TYR B 1 98 ? 0.93 -16.234 -11.523 1 93.12 98 TYR B N 1
ATOM 4187 C CA . TYR B 1 98 ? 1.298 -17.219 -12.531 1 93.12 98 TYR B CA 1
ATOM 4188 C C . TYR B 1 98 ? 1.453 -18.594 -11.914 1 93.12 98 TYR B C 1
ATOM 4190 O O . TYR B 1 98 ? 1.072 -19.609 -12.516 1 93.12 98 TYR B O 1
ATOM 4198 N N . ASP B 1 99 ? 1.9 -18.656 -10.711 1 92.94 99 ASP B N 1
ATOM 4199 C CA . ASP B 1 99 ? 2.25 -19.969 -10.141 1 92.94 99 ASP B CA 1
ATOM 4200 C C . ASP B 1 99 ? 1.243 -20.391 -9.078 1 92.94 99 ASP B C 1
ATOM 4202 O O . ASP B 1 99 ? 1.241 -21.531 -8.641 1 92.94 99 ASP B O 1
ATOM 4206 N N . TYR B 1 100 ? 0.354 -19.422 -8.727 1 95.38 100 TYR B N 1
ATOM 4207 C CA . TYR B 1 100 ? -0.508 -19.781 -7.609 1 95.38 100 TYR B CA 1
ATOM 4208 C C . TYR B 1 100 ? -1.792 -18.953 -7.625 1 95.38 100 TYR B C 1
ATOM 4210 O O . TYR B 1 100 ? -1.88 -17.953 -8.328 1 95.38 100 TYR B O 1
ATOM 4218 N N . ALA B 1 101 ? -2.758 -19.438 -6.949 1 96.69 101 ALA B N 1
ATOM 4219 C CA . ALA B 1 101 ? -3.881 -18.688 -6.387 1 96.69 101 ALA B CA 1
ATOM 4220 C C . ALA B 1 101 ? -3.832 -18.688 -4.863 1 96.69 101 ALA B C 1
ATOM 4222 O O . ALA B 1 101 ? -3.473 -19.688 -4.246 1 96.69 101 ALA B O 1
ATOM 4223 N N . HIS B 1 102 ? -4.102 -17.547 -4.328 1 96.44 102 HIS B N 1
ATOM 4224 C CA . HIS B 1 102 ? -3.943 -17.344 -2.893 1 96.44 102 HIS B CA 1
ATOM 4225 C C . HIS B 1 102 ? -5.211 -16.766 -2.277 1 96.44 102 HIS B C 1
ATOM 4227 O O . HIS B 1 102 ? -5.805 -15.836 -2.826 1 96.44 102 HIS B O 1
ATOM 4233 N N . TYR B 1 103 ? -5.668 -17.422 -1.193 1 97.31 103 TYR B N 1
ATOM 4234 C CA . TYR B 1 103 ? -6.816 -16.953 -0.42 1 97.31 103 TYR B CA 1
ATOM 4235 C C . TYR B 1 103 ? -6.43 -16.719 1.036 1 97.31 103 TYR B C 1
ATOM 4237 O O . TYR B 1 103 ? -5.738 -17.531 1.643 1 97.31 103 TYR B O 1
ATOM 4245 N N . SER B 1 104 ? -6.922 -15.57 1.551 1 96.44 104 SER B N 1
ATOM 4246 C CA . SER B 1 104 ? -6.488 -15.211 2.896 1 96.44 104 SER B CA 1
ATOM 4247 C C . SER B 1 104 ? -7.66 -14.742 3.752 1 96.44 104 SER B C 1
ATOM 4249 O O . SER B 1 104 ? -8.539 -14.023 3.273 1 96.44 104 SER B O 1
ATOM 4251 N N . ILE B 1 105 ? -7.629 -15.195 5.004 1 96.25 105 ILE B N 1
ATOM 4252 C CA . ILE B 1 105 ? -8.547 -14.688 6.023 1 96.25 105 ILE B CA 1
ATOM 4253 C C . ILE B 1 105 ? -7.746 -14.133 7.199 1 96.25 105 ILE B C 1
ATOM 4255 O O . ILE B 1 105 ? -6.859 -14.805 7.73 1 96.25 105 ILE B O 1
ATOM 4259 N N . THR B 1 106 ? -7.965 -12.969 7.52 1 94.62 106 THR B N 1
ATOM 4260 C CA . THR B 1 106 ? -7.465 -12.359 8.75 1 94.62 106 THR B CA 1
ATOM 4261 C C . THR B 1 106 ? -8.602 -12.086 9.727 1 94.62 106 THR B C 1
ATOM 4263 O O . THR B 1 106 ? -9.578 -11.414 9.375 1 94.62 106 THR B O 1
ATOM 4266 N N . THR B 1 107 ? -8.516 -12.602 10.875 1 94.5 107 THR B N 1
ATOM 4267 C CA . THR B 1 107 ? -9.57 -12.438 11.867 1 94.5 107 THR B CA 1
ATOM 4268 C C . THR B 1 107 ? -8.992 -12.453 13.273 1 94.5 107 THR B C 1
ATOM 4270 O O . THR B 1 107 ? -7.789 -12.625 13.461 1 94.5 107 THR B O 1
ATOM 4273 N N . ALA B 1 108 ? -9.812 -12.141 14.234 1 91.81 108 ALA B N 1
ATOM 4274 C CA . ALA B 1 108 ? -9.438 -12.297 15.633 1 91.81 108 ALA B CA 1
ATOM 4275 C C . ALA B 1 108 ? -9.336 -13.766 16.016 1 91.81 108 ALA B C 1
ATOM 4277 O O . ALA B 1 108 ? -10.039 -14.617 15.461 1 91.81 108 ALA B O 1
ATOM 4278 N N . VAL B 1 109 ? -8.516 -14.023 17.016 1 92.75 109 VAL B N 1
ATOM 4279 C CA . VAL B 1 109 ? -8.234 -15.375 17.469 1 92.75 109 VAL B CA 1
ATOM 4280 C C . VAL B 1 109 ? -9.539 -16.078 17.844 1 92.75 109 VAL B C 1
ATOM 4282 O O . VAL B 1 109 ? -9.742 -17.25 17.5 1 92.75 109 VAL B O 1
ATOM 4285 N N . ALA B 1 110 ? -10.453 -15.367 18.422 1 91 110 ALA B N 1
ATOM 4286 C CA . ALA B 1 110 ? -11.688 -15.93 18.938 1 91 110 ALA B CA 1
ATOM 4287 C C . ALA B 1 110 ? -12.602 -16.406 17.812 1 91 110 ALA B C 1
ATOM 4289 O O . ALA B 1 110 ? -13.508 -17.219 18.047 1 91 110 ALA B O 1
ATOM 4290 N N . PHE B 1 111 ? -12.32 -16.047 16.594 1 93.5 111 PHE B N 1
ATOM 4291 C CA . PHE B 1 111 ? -13.32 -16.266 15.562 1 93.5 111 PHE B CA 1
ATOM 4292 C C . PHE B 1 111 ? -12.758 -17.156 14.445 1 93.5 111 PHE B C 1
ATOM 4294 O O . PHE B 1 111 ? -13.445 -17.422 13.461 1 93.5 111 PHE B O 1
ATOM 4301 N N . ILE B 1 112 ? -11.594 -17.641 14.547 1 95.12 112 ILE B N 1
ATOM 4302 C CA . ILE B 1 112 ? -10.969 -18.406 13.469 1 95.12 112 ILE B CA 1
ATOM 4303 C C . ILE B 1 112 ? -11.719 -19.719 13.25 1 95.12 112 ILE B C 1
ATOM 4305 O O . ILE B 1 112 ? -11.891 -20.156 12.117 1 95.12 112 ILE B O 1
ATOM 4309 N N . GLU B 1 113 ? -12.234 -20.328 14.297 1 95.25 113 GLU B N 1
ATOM 4310 C CA . GLU B 1 113 ? -12.969 -21.594 14.195 1 95.25 113 GLU B CA 1
ATOM 4311 C C . GLU B 1 113 ? -14.328 -21.391 13.539 1 95.25 113 GLU B C 1
ATOM 4313 O O . GLU B 1 113 ? -14.898 -22.328 12.977 1 95.25 113 GLU B O 1
ATOM 4318 N N . GLU B 1 114 ? -14.789 -20.172 13.547 1 94.56 114 GLU B N 1
ATOM 4319 C CA . GLU B 1 114 ? -16.094 -19.859 12.969 1 94.56 114 GLU B CA 1
ATOM 4320 C C . GLU B 1 114 ? -15.961 -19.266 11.578 1 94.56 114 GLU B C 1
ATOM 4322 O O . GLU B 1 114 ? -16.953 -19 10.906 1 94.56 114 GLU B O 1
ATOM 4327 N N . THR B 1 115 ? -14.805 -19.062 11.102 1 95.06 115 THR B N 1
ATOM 4328 C CA . THR B 1 115 ? -14.625 -18.391 9.82 1 95.06 115 THR B CA 1
ATOM 4329 C C . THR B 1 115 ? -13.914 -19.312 8.828 1 95.06 115 THR B C 1
ATOM 4331 O O . THR B 1 115 ? -14.43 -19.578 7.742 1 95.06 115 THR B O 1
ATOM 4334 N N . LEU B 1 116 ? -12.859 -20 9.219 1 96.75 116 LEU B N 1
ATOM 4335 C CA . LEU B 1 116 ? -12.008 -20.797 8.328 1 96.75 116 LEU B CA 1
ATOM 4336 C C . LEU B 1 116 ? -12.812 -21.906 7.66 1 96.75 116 LEU B C 1
ATOM 4338 O O . LEU B 1 116 ? -12.602 -22.203 6.484 1 96.75 116 LEU B O 1
ATOM 4342 N N . PRO B 1 117 ? -13.789 -22.531 8.367 1 96.62 117 PRO B N 1
ATOM 4343 C CA . PRO B 1 117 ? -14.547 -23.625 7.742 1 96.62 117 PRO B CA 1
ATOM 4344 C C . PRO B 1 117 ? -15.289 -23.172 6.48 1 96.62 117 PRO B C 1
ATOM 4346 O O . PRO B 1 117 ? -15.445 -23.969 5.543 1 96.62 117 PRO B O 1
ATOM 4349 N N . TYR B 1 118 ? -15.727 -21.969 6.465 1 96.44 118 TYR B N 1
ATOM 4350 C CA . TYR B 1 118 ? -16.438 -21.469 5.293 1 96.44 118 TYR B CA 1
ATOM 4351 C C . TYR B 1 118 ? -15.508 -21.344 4.094 1 96.44 118 TYR B C 1
ATOM 4353 O O . TYR B 1 118 ? -15.898 -21.656 2.963 1 96.44 118 TYR B O 1
ATOM 4361 N N . LEU B 1 119 ? -14.32 -20.875 4.328 1 96.75 119 LEU B N 1
ATOM 4362 C CA . LEU B 1 119 ? -13.352 -20.797 3.236 1 96.75 119 LEU B CA 1
ATOM 4363 C C . LEU B 1 119 ? -12.992 -22.188 2.732 1 96.75 119 LEU B C 1
ATOM 4365 O O . LEU B 1 119 ? -12.891 -22.406 1.523 1 96.75 119 LEU B O 1
ATOM 4369 N N . ALA B 1 120 ? -12.789 -23.109 3.672 1 97.38 120 ALA B N 1
ATOM 4370 C CA . ALA B 1 120 ? -12.5 -24.484 3.305 1 97.38 120 ALA B CA 1
ATOM 4371 C C . ALA B 1 120 ? -13.602 -25.062 2.418 1 97.38 120 ALA B C 1
ATOM 4373 O O . ALA B 1 120 ? -13.32 -25.703 1.4 1 97.38 120 ALA B O 1
ATOM 4374 N N . GLU B 1 121 ? -14.812 -24.781 2.777 1 96.44 121 GLU B N 1
ATOM 4375 C CA . GLU B 1 121 ? -15.961 -25.25 2.008 1 96.44 121 GLU B CA 1
ATOM 4376 C C . GLU B 1 121 ? -15.945 -24.688 0.59 1 96.44 121 GLU B C 1
ATOM 4378 O O . GLU B 1 121 ? -16.141 -25.422 -0.38 1 96.44 121 GLU B O 1
ATOM 4383 N N . LEU B 1 122 ? -15.695 -23.469 0.467 1 96.44 122 LEU B N 1
ATOM 4384 C CA . LEU B 1 122 ? -15.688 -22.812 -0.834 1 96.44 122 LEU B CA 1
ATOM 4385 C C . LEU B 1 122 ? -14.594 -23.375 -1.73 1 96.44 122 LEU B C 1
ATOM 4387 O O . LEU B 1 122 ? -14.828 -23.641 -2.916 1 96.44 122 LEU B O 1
ATOM 4391 N N . LEU B 1 123 ? -13.438 -23.594 -1.169 1 97.12 123 LEU B N 1
ATOM 4392 C CA . LEU B 1 123 ? -12.281 -24.016 -1.952 1 97.12 123 LEU B CA 1
ATOM 4393 C C . LEU B 1 123 ? -12.422 -25.453 -2.402 1 97.12 123 LEU B C 1
ATOM 4395 O O . LEU B 1 123 ? -11.977 -25.828 -3.494 1 97.12 123 LEU B O 1
ATOM 4399 N N . GLN B 1 124 ? -13.086 -26.266 -1.603 1 96.31 124 GLN B N 1
ATOM 4400 C CA . GLN B 1 124 ? -13.188 -27.688 -1.882 1 96.31 124 GLN B CA 1
ATOM 4401 C C . GLN B 1 124 ? -14.398 -27.984 -2.77 1 96.31 124 GLN B C 1
ATOM 4403 O O . GLN B 1 124 ? -14.344 -28.891 -3.605 1 96.31 124 GLN B O 1
ATOM 4408 N N . ASN B 1 125 ? -15.492 -27.203 -2.615 1 95.44 125 ASN B N 1
ATOM 4409 C CA . ASN B 1 125 ? -16.766 -27.609 -3.195 1 95.44 125 ASN B CA 1
ATOM 4410 C C . ASN B 1 125 ? -17.391 -26.484 -4.02 1 95.44 125 ASN B C 1
ATOM 4412 O O . ASN B 1 125 ? -18.609 -26.359 -4.066 1 95.44 125 ASN B O 1
ATOM 4416 N N . ALA B 1 126 ? -16.594 -25.734 -4.617 1 95.06 126 ALA B N 1
ATOM 4417 C CA . ALA B 1 126 ? -17.141 -24.641 -5.418 1 95.06 126 ALA B CA 1
ATOM 4418 C C . ALA B 1 126 ? -18.141 -25.156 -6.445 1 95.06 126 ALA B C 1
ATOM 4420 O O . ALA B 1 126 ? -17.828 -26.047 -7.234 1 95.06 126 ALA B O 1
ATOM 4421 N N . ALA B 1 127 ? -19.328 -24.547 -6.477 1 94.62 127 ALA B N 1
ATOM 4422 C CA . ALA B 1 127 ? -20.391 -25.031 -7.34 1 94.62 127 ALA B CA 1
ATOM 4423 C C . ALA B 1 127 ? -20.297 -24.438 -8.742 1 94.62 127 ALA B C 1
ATOM 4425 O O . ALA B 1 127 ? -20.719 -25.062 -9.719 1 94.62 127 ALA B O 1
ATOM 4426 N N . ILE B 1 128 ? -19.844 -23.25 -8.891 1 95.5 128 ILE B N 1
ATOM 4427 C CA . ILE B 1 128 ? -19.719 -22.5 -10.133 1 95.5 128 ILE B CA 1
ATOM 4428 C C . ILE B 1 128 ? -21.047 -22.484 -10.875 1 95.5 128 ILE B C 1
ATOM 4430 O O . ILE B 1 128 ? -21.141 -22.969 -12 1 95.5 128 ILE B O 1
ATOM 4434 N N . PRO B 1 129 ? -22 -21.828 -10.289 1 94.88 129 PRO B N 1
ATOM 4435 C CA . PRO B 1 129 ? -23.312 -21.797 -10.938 1 94.88 129 PRO B CA 1
ATOM 4436 C C . PRO B 1 129 ? -23.328 -20.984 -12.227 1 94.88 129 PRO B C 1
ATOM 4438 O O . PRO B 1 129 ? -22.641 -19.953 -12.312 1 94.88 129 PRO B O 1
ATOM 4441 N N . GLU B 1 130 ? -24.188 -21.375 -13.164 1 94.38 130 GLU B N 1
ATOM 4442 C CA . GLU B 1 130 ? -24.203 -20.766 -14.492 1 94.38 130 GLU B CA 1
ATOM 4443 C C . GLU B 1 130 ? -24.625 -19.297 -14.422 1 94.38 130 GLU B C 1
ATOM 4445 O O . GLU B 1 130 ? -24.047 -18.453 -15.102 1 94.38 130 GLU B O 1
ATOM 4450 N N . ASP B 1 131 ? -25.594 -19.047 -13.672 1 91.69 131 ASP B N 1
ATOM 4451 C CA . ASP B 1 131 ? -26.109 -17.672 -13.586 1 91.69 131 ASP B CA 1
ATOM 4452 C C . ASP B 1 131 ? -25.047 -16.734 -13.016 1 91.69 131 ASP B C 1
ATOM 4454 O O . ASP B 1 131 ? -24.828 -15.648 -13.539 1 91.69 131 ASP B O 1
ATOM 4458 N N . GLU B 1 132 ? -24.391 -17.234 -11.992 1 92.94 132 GLU B N 1
ATOM 4459 C CA . GLU B 1 132 ? -23.328 -16.438 -11.391 1 92.94 132 GLU B CA 1
ATOM 4460 C C . GLU B 1 132 ? -22.125 -16.312 -12.328 1 92.94 132 GLU B C 1
ATOM 4462 O O . GLU B 1 132 ? -21.438 -15.289 -12.344 1 92.94 132 GLU B O 1
ATOM 4467 N N . PHE B 1 133 ? -21.938 -17.312 -13.109 1 95.38 133 PHE B N 1
ATOM 4468 C CA . PHE B 1 133 ? -20.828 -17.328 -14.047 1 95.38 133 PHE B CA 1
ATOM 4469 C C . PHE B 1 133 ? -20.938 -16.172 -15.039 1 95.38 133 PHE B C 1
ATOM 4471 O O . PHE B 1 133 ? -19.969 -15.453 -15.258 1 95.38 133 PHE B O 1
ATOM 4478 N N . ASN B 1 134 ? -22.047 -16.016 -15.586 1 93.44 134 ASN B N 1
ATOM 4479 C CA . ASN B 1 134 ? -22.25 -14.945 -16.562 1 93.44 134 ASN B CA 1
ATOM 4480 C C . ASN B 1 134 ? -22.125 -13.57 -15.922 1 93.44 134 ASN B C 1
ATOM 4482 O O . ASN B 1 134 ? -21.516 -12.664 -16.5 1 93.44 134 ASN B O 1
ATOM 4486 N N . ARG B 1 135 ? -22.594 -13.453 -14.766 1 90.81 135 ARG B N 1
ATOM 4487 C CA . ARG B 1 135 ? -22.516 -12.188 -14.047 1 90.81 135 ARG B CA 1
ATOM 4488 C C . ARG B 1 135 ? -21.062 -11.844 -13.719 1 90.81 135 ARG B C 1
ATOM 4490 O O . ARG B 1 135 ? -20.641 -10.695 -13.906 1 90.81 135 ARG B O 1
ATOM 4497 N N . GLU B 1 136 ? -20.422 -12.812 -13.242 1 92.75 136 GLU B N 1
ATOM 4498 C CA . GLU B 1 136 ? -19.031 -12.586 -12.844 1 92.75 136 GLU B CA 1
ATOM 4499 C C . GLU B 1 136 ? -18.141 -12.336 -14.055 1 92.75 136 GLU B C 1
ATOM 4501 O O . GLU B 1 136 ? -17.141 -11.625 -13.961 1 92.75 136 GLU B O 1
ATOM 4506 N N . ARG B 1 137 ? -18.438 -12.938 -15.156 1 94.5 137 ARG B N 1
ATOM 4507 C CA . ARG B 1 137 ? -17.703 -12.648 -16.391 1 94.5 137 ARG B CA 1
ATOM 4508 C C . ARG B 1 137 ? -17.734 -11.156 -16.703 1 94.5 137 ARG B C 1
ATOM 4510 O O . ARG B 1 137 ? -16.703 -10.586 -17.078 1 94.5 137 ARG B O 1
ATOM 4517 N N . ASP B 1 138 ? -18.828 -10.555 -16.516 1 91.38 138 ASP B N 1
ATOM 4518 C CA . ASP B 1 138 ? -18.969 -9.125 -16.766 1 91.38 138 ASP B CA 1
ATOM 4519 C C . ASP B 1 138 ? -18.094 -8.32 -15.797 1 91.38 138 ASP B C 1
ATOM 4521 O O . ASP B 1 138 ? -17.516 -7.301 -16.188 1 91.38 138 ASP B O 1
ATOM 4525 N N . VAL B 1 139 ? -18.016 -8.797 -14.594 1 89.25 139 VAL B N 1
ATOM 4526 C CA . VAL B 1 139 ? -17.203 -8.117 -13.594 1 89.25 139 VAL B CA 1
ATOM 4527 C C . VAL B 1 139 ? -15.727 -8.188 -13.992 1 89.25 139 VAL B C 1
ATOM 4529 O O . VAL B 1 139 ? -15.008 -7.191 -13.922 1 89.25 139 VAL B O 1
ATOM 4532 N N . VAL B 1 140 ? -15.32 -9.352 -14.398 1 93.06 140 VAL B N 1
ATOM 4533 C CA . VAL B 1 140 ? -13.93 -9.555 -14.797 1 93.06 140 VAL B CA 1
ATOM 4534 C C . VAL B 1 140 ? -13.617 -8.719 -16.031 1 93.06 140 VAL B C 1
ATOM 4536 O O . VAL B 1 140 ? -12.531 -8.148 -16.141 1 93.06 140 VAL B O 1
ATOM 4539 N N . LEU B 1 141 ? -14.555 -8.633 -16.969 1 92.56 141 LEU B N 1
ATOM 4540 C CA . LEU B 1 141 ? -14.375 -7.812 -18.156 1 92.56 141 LEU B CA 1
ATOM 4541 C C . LEU B 1 141 ? -14.18 -6.348 -17.797 1 92.56 141 LEU B C 1
ATOM 4543 O O . LEU B 1 141 ? -13.336 -5.664 -18.375 1 92.56 141 LEU B O 1
ATOM 4547 N N . GLU B 1 142 ? -14.922 -5.906 -16.828 1 87.94 142 GLU B N 1
ATOM 4548 C CA . GLU B 1 142 ? -14.766 -4.531 -16.344 1 87.94 142 GLU B CA 1
ATOM 4549 C C . GLU B 1 142 ? -13.414 -4.328 -15.68 1 87.94 142 GLU B C 1
ATOM 4551 O O . GLU B 1 142 ? -12.82 -3.25 -15.781 1 87.94 142 GLU B O 1
ATOM 4556 N N . GLU B 1 143 ? -12.977 -5.316 -14.992 1 89.38 143 GLU B N 1
ATOM 4557 C CA . GLU B 1 143 ? -11.648 -5.258 -14.391 1 89.38 143 GLU B CA 1
ATOM 4558 C C . GLU B 1 143 ? -10.562 -5.102 -15.453 1 89.38 143 GLU B C 1
ATOM 4560 O O . GLU B 1 143 ? -9.625 -4.32 -15.281 1 89.38 143 GLU B O 1
ATOM 4565 N N . ILE B 1 144 ? -10.68 -5.848 -16.484 1 90.56 144 ILE B N 1
ATOM 4566 C CA . ILE B 1 144 ? -9.734 -5.766 -17.594 1 90.56 144 ILE B CA 1
ATOM 4567 C C . ILE B 1 144 ? -9.742 -4.355 -18.172 1 90.56 144 ILE B C 1
ATOM 4569 O O . ILE B 1 144 ? -8.688 -3.768 -18.406 1 90.56 144 ILE B O 1
ATOM 4573 N N . ARG B 1 145 ? -10.859 -3.764 -18.344 1 87 145 ARG B N 1
ATOM 4574 C CA . ARG B 1 145 ? -10.984 -2.412 -18.875 1 87 145 ARG B CA 1
ATOM 4575 C C . ARG B 1 145 ? -10.367 -1.39 -17.922 1 87 145 ARG B C 1
ATOM 4577 O O . ARG B 1 145 ? -9.742 -0.422 -18.359 1 87 145 ARG B O 1
ATOM 4584 N N . SER B 1 146 ? -10.602 -1.653 -16.672 1 86.38 146 SER B N 1
ATOM 4585 C CA . SER B 1 146 ? -10.039 -0.762 -15.664 1 86.38 146 SER B CA 1
ATOM 4586 C C . SER B 1 146 ? -8.516 -0.764 -15.719 1 86.38 146 SER B C 1
ATOM 4588 O O . SER B 1 146 ? -7.879 0.283 -15.57 1 86.38 146 SER B O 1
ATOM 4590 N N . CYS B 1 147 ? -7.965 -1.887 -15.891 1 86.88 147 CYS B N 1
ATOM 4591 C CA . CYS B 1 147 ? -6.516 -2.004 -15.984 1 86.88 147 CYS B CA 1
ATOM 4592 C C . CYS B 1 147 ? -5.98 -1.227 -17.172 1 86.88 147 CYS B C 1
ATOM 4594 O O . CYS B 1 147 ? -4.863 -0.705 -17.141 1 86.88 147 CYS B O 1
ATOM 4596 N N . GLN B 1 148 ? -6.746 -1.117 -18.172 1 84.44 148 GLN B N 1
ATOM 4597 C CA . GLN B 1 148 ? -6.34 -0.414 -19.375 1 84.44 148 GLN B CA 1
ATOM 4598 C C . GLN B 1 148 ? -6.258 1.091 -19.141 1 84.44 148 GLN B C 1
ATOM 4600 O O . GLN B 1 148 ? -5.668 1.821 -19.938 1 84.44 148 GLN B O 1
ATOM 4605 N N . ASP B 1 149 ? -6.801 1.555 -18.062 1 81.69 149 ASP B N 1
ATOM 4606 C CA . ASP B 1 149 ? -6.738 2.965 -17.703 1 81.69 149 ASP B CA 1
ATOM 4607 C C . ASP B 1 149 ? -5.41 3.297 -17.031 1 81.69 149 ASP B C 1
ATOM 4609 O O . ASP B 1 149 ? -5.102 4.469 -16.797 1 81.69 149 ASP B O 1
ATOM 4613 N N . ASP B 1 150 ? -4.625 2.322 -16.703 1 87.38 150 ASP B N 1
ATOM 4614 C CA . ASP B 1 150 ? -3.348 2.506 -16.016 1 87.38 150 ASP B CA 1
ATOM 4615 C C . ASP B 1 150 ? -2.176 2.328 -16.984 1 87.38 150 ASP B C 1
ATOM 4617 O O . ASP B 1 150 ? -1.827 1.201 -17.344 1 87.38 150 ASP B O 1
ATOM 4621 N N . PRO B 1 151 ? -1.519 3.406 -17.281 1 89.25 151 PRO B N 1
ATOM 4622 C CA . PRO B 1 151 ? -0.414 3.309 -18.234 1 89.25 151 PRO B CA 1
ATOM 4623 C C . PRO B 1 151 ? 0.703 2.385 -17.75 1 89.25 151 PRO B C 1
ATOM 4625 O O . PRO B 1 151 ? 1.354 1.724 -18.562 1 89.25 151 PRO B O 1
ATOM 4628 N N . ASP B 1 152 ? 0.94 2.371 -16.5 1 91 152 ASP B N 1
ATOM 4629 C CA . ASP B 1 152 ? 1.999 1.513 -15.977 1 91 152 ASP B CA 1
ATOM 4630 C C . ASP B 1 152 ? 1.646 0.038 -16.156 1 91 152 ASP B C 1
ATOM 4632 O O . ASP B 1 152 ? 2.521 -0.786 -16.438 1 91 152 ASP B O 1
ATOM 4636 N N . TRP B 1 153 ? 0.386 -0.282 -16 1 91 153 TRP B N 1
ATOM 4637 C CA . TRP B 1 153 ? -0.063 -1.647 -16.25 1 91 153 TRP B CA 1
ATOM 4638 C C . TRP B 1 153 ? 0.111 -2.018 -17.719 1 91 153 TRP B C 1
ATOM 4640 O O . TRP B 1 153 ? 0.618 -3.096 -18.047 1 91 153 TRP B O 1
ATOM 4650 N N . ILE B 1 154 ? -0.227 -1.141 -18.641 1 91 154 ILE B N 1
ATOM 4651 C CA . ILE B 1 154 ? -0.13 -1.373 -20.062 1 91 154 ILE B CA 1
ATOM 4652 C C . ILE B 1 154 ? 1.328 -1.612 -20.453 1 91 154 ILE B C 1
ATOM 4654 O O . ILE B 1 154 ? 1.639 -2.574 -21.172 1 91 154 ILE B O 1
ATOM 4658 N N . GLY B 1 155 ? 2.146 -0.742 -19.969 1 94.44 155 GLY B N 1
ATOM 4659 C CA . GLY B 1 155 ? 3.561 -0.869 -20.281 1 94.44 155 GLY B CA 1
ATOM 4660 C C . GLY B 1 155 ? 4.172 -2.156 -19.766 1 94.44 155 GLY B C 1
ATOM 4661 O O . GLY B 1 155 ? 4.945 -2.809 -20.469 1 94.44 155 GLY B O 1
ATOM 4662 N N . PHE B 1 156 ? 3.826 -2.498 -18.578 1 94.94 156 PHE B N 1
ATOM 4663 C CA . PHE B 1 156 ? 4.391 -3.689 -17.969 1 94.94 156 PHE B CA 1
ATOM 4664 C C . PHE B 1 156 ? 3.918 -4.949 -18.688 1 94.94 156 PHE B C 1
ATOM 4666 O O . PHE B 1 156 ? 4.699 -5.875 -18.906 1 94.94 156 PHE B O 1
ATOM 4673 N N . GLN B 1 157 ? 2.691 -5.027 -19 1 94.06 157 GLN B N 1
ATOM 4674 C CA . GLN B 1 157 ? 2.164 -6.168 -19.734 1 94.06 157 GLN B CA 1
ATOM 4675 C C . GLN B 1 157 ? 2.846 -6.305 -21.094 1 94.06 157 GLN B C 1
ATOM 4677 O O . GLN B 1 157 ? 3.182 -7.414 -21.516 1 94.06 157 GLN B O 1
ATOM 4682 N N . ALA B 1 158 ? 3.053 -5.184 -21.781 1 94.94 158 ALA B N 1
ATOM 4683 C CA . ALA B 1 158 ? 3.748 -5.203 -23.062 1 94.94 158 ALA B CA 1
ATOM 4684 C C . ALA B 1 158 ? 5.176 -5.715 -22.906 1 94.94 158 ALA B C 1
ATOM 4686 O O . ALA B 1 158 ? 5.664 -6.484 -23.734 1 94.94 158 ALA B O 1
ATOM 4687 N N . LEU B 1 159 ? 5.773 -5.281 -21.844 1 96.06 159 LEU B N 1
ATOM 4688 C CA . LEU B 1 159 ? 7.137 -5.715 -21.547 1 96.06 159 LEU B CA 1
ATOM 4689 C C . LEU B 1 159 ? 7.195 -7.223 -21.328 1 96.06 159 LEU B C 1
ATOM 4691 O O . LEU B 1 159 ? 8.055 -7.902 -21.875 1 96.06 159 LEU B O 1
ATOM 4695 N N . LEU B 1 160 ? 6.312 -7.797 -20.578 1 94.5 160 LEU B N 1
ATOM 4696 C CA . LEU B 1 160 ? 6.273 -9.219 -20.281 1 94.5 160 LEU B CA 1
ATOM 4697 C C . LEU B 1 160 ? 6.051 -10.039 -21.547 1 94.5 160 LEU B C 1
ATOM 4699 O O . LEU B 1 160 ? 6.691 -11.07 -21.75 1 94.5 160 LEU B O 1
ATOM 4703 N N . GLN B 1 161 ? 5.191 -9.547 -22.359 1 92.69 161 GLN B N 1
ATOM 4704 C CA . GLN B 1 161 ? 4.918 -10.25 -23.609 1 92.69 161 GLN B CA 1
ATOM 4705 C C . GLN B 1 161 ? 6.16 -10.289 -24.5 1 92.69 161 GLN B C 1
ATOM 4707 O O . GLN B 1 161 ? 6.395 -11.273 -25.203 1 92.69 161 GLN B O 1
ATOM 4712 N N . SER B 1 162 ? 6.852 -9.234 -24.422 1 92.88 162 SER B N 1
ATOM 4713 C CA . SER B 1 162 ? 8.047 -9.141 -25.25 1 92.88 162 SER B CA 1
ATOM 4714 C C . SER B 1 162 ? 9.141 -10.078 -24.75 1 92.88 162 SER B C 1
ATOM 4716 O O . SER B 1 162 ? 9.883 -10.656 -25.547 1 92.88 162 SER B O 1
ATOM 4718 N N . ILE B 1 163 ? 9.195 -10.242 -23.5 1 93 163 ILE B N 1
ATOM 4719 C CA . ILE B 1 163 ? 10.312 -10.977 -22.922 1 93 163 ILE B CA 1
ATOM 4720 C C . ILE B 1 163 ? 9.977 -12.469 -22.875 1 93 163 ILE B C 1
ATOM 4722 O O . ILE B 1 163 ? 10.844 -13.312 -23.141 1 93 163 ILE B O 1
ATOM 4726 N N . TYR B 1 164 ? 8.828 -12.891 -22.547 1 92 164 TYR B N 1
ATOM 4727 C CA . TYR B 1 164 ? 8.477 -14.289 -22.328 1 92 164 TYR B CA 1
ATOM 4728 C C . TYR B 1 164 ? 7.82 -14.891 -23.578 1 92 164 TYR B C 1
ATOM 4730 O O . TYR B 1 164 ? 7.68 -16.109 -23.672 1 92 164 TYR B O 1
ATOM 4738 N N . GLN B 1 165 ? 7.48 -14.148 -24.469 1 85.69 165 GLN B N 1
ATOM 4739 C CA . GLN B 1 165 ? 6.977 -14.539 -25.781 1 85.69 165 GLN B CA 1
ATOM 4740 C C . GLN B 1 165 ? 5.938 -15.656 -25.672 1 85.69 165 GLN B C 1
ATOM 4742 O O . GLN B 1 165 ? 4.816 -15.414 -25.219 1 85.69 165 GLN B O 1
ATOM 4747 N N . HIS B 1 166 ? 6.418 -16.938 -25.609 1 83 166 HIS B N 1
ATOM 4748 C CA . HIS B 1 166 ? 5.488 -18.062 -25.625 1 83 166 HIS B CA 1
ATOM 4749 C C . HIS B 1 166 ? 5.359 -18.688 -24.234 1 83 166 HIS B C 1
ATOM 4751 O O . HIS B 1 166 ? 4.531 -19.578 -24.031 1 83 166 HIS B O 1
ATOM 4757 N N . HIS B 1 167 ? 6.145 -18.219 -23.438 1 89.19 167 HIS B N 1
ATOM 4758 C CA . HIS B 1 167 ? 6.051 -18.703 -22.062 1 89.19 167 HIS B CA 1
ATOM 4759 C C . HIS B 1 167 ? 4.816 -18.156 -21.359 1 89.19 167 HIS B C 1
ATOM 4761 O O . HIS B 1 167 ? 4.441 -17 -21.578 1 89.19 167 HIS B O 1
ATOM 4767 N N . PRO B 1 168 ? 4.18 -18.891 -20.5 1 89.88 168 PRO B N 1
ATOM 4768 C CA . PRO B 1 168 ? 2.951 -18.469 -19.812 1 89.88 168 PRO B CA 1
ATOM 4769 C C . PRO B 1 168 ? 3.127 -17.172 -19.031 1 89.88 168 PRO B C 1
ATOM 4771 O O . PRO B 1 168 ? 2.162 -16.422 -18.828 1 89.88 168 PRO B O 1
ATOM 4774 N N . TYR B 1 169 ? 4.32 -16.891 -18.672 1 91.69 169 TYR B N 1
ATOM 4775 C CA . TYR B 1 169 ? 4.578 -15.68 -17.891 1 91.69 169 TYR B CA 1
ATOM 4776 C C . TYR B 1 169 ? 4.355 -14.43 -18.734 1 91.69 169 TYR B C 1
ATOM 4778 O O . TYR B 1 169 ? 4.262 -13.328 -18.203 1 91.69 169 TYR B O 1
ATOM 4786 N N . GLY B 1 170 ? 4.277 -14.578 -20 1 92.12 170 GLY B N 1
ATOM 4787 C CA . GLY B 1 170 ? 4.047 -13.445 -20.891 1 92.12 170 GLY B CA 1
ATOM 4788 C C . GLY B 1 170 ? 2.578 -13.102 -21.062 1 92.12 170 GLY B C 1
ATOM 4789 O O . GLY B 1 170 ? 2.236 -12.031 -21.547 1 92.12 170 GLY B O 1
ATOM 4790 N N . ARG B 1 171 ? 1.775 -13.984 -20.625 1 91 171 ARG B N 1
ATOM 4791 C CA . ARG B 1 171 ? 0.337 -13.789 -20.781 1 91 171 ARG B CA 1
ATOM 4792 C C . ARG B 1 171 ? -0.241 -13 -19.609 1 91 171 ARG B C 1
ATOM 4794 O O . ARG B 1 171 ? 0.268 -13.078 -18.5 1 91 171 ARG B O 1
ATOM 4801 N N . SER B 1 172 ? -1.34 -12.312 -19.938 1 93.19 172 SER B N 1
ATOM 4802 C CA . SER B 1 172 ? -2.025 -11.602 -18.859 1 93.19 172 SER B CA 1
ATOM 4803 C C . SER B 1 172 ? -2.693 -12.57 -17.891 1 93.19 172 SER B C 1
ATOM 4805 O O . SER B 1 172 ? -3.33 -13.539 -18.312 1 93.19 172 SER B O 1
ATOM 4807 N N . VAL B 1 173 ? -2.551 -12.297 -16.594 1 93.5 173 VAL B N 1
ATOM 4808 C CA . VAL B 1 173 ? -3.193 -13.102 -15.555 1 93.5 173 VAL B CA 1
ATOM 4809 C C . VAL B 1 173 ? -4.711 -13 -15.695 1 93.5 173 VAL B C 1
ATOM 4811 O O . VAL B 1 173 ? -5.43 -13.961 -15.406 1 93.5 173 VAL B O 1
ATOM 4814 N N . LEU B 1 174 ? -5.203 -11.891 -16.25 1 93.5 174 LEU B N 1
ATOM 4815 C CA . LEU B 1 174 ? -6.633 -11.625 -16.344 1 93.5 174 LEU B CA 1
ATOM 4816 C C . LEU B 1 174 ? -7.215 -12.25 -17.609 1 93.5 174 LEU B C 1
ATOM 4818 O O . LEU B 1 174 ? -8.43 -12.414 -17.719 1 93.5 174 LEU B O 1
ATOM 4822 N N . GLY B 1 175 ? -6.434 -12.609 -18.578 1 91.81 175 GLY B N 1
ATOM 4823 C CA . GLY B 1 175 ? -6.914 -12.992 -19.906 1 91.81 175 GLY B CA 1
ATOM 4824 C C . GLY B 1 175 ? -7.375 -11.812 -20.734 1 91.81 175 GLY B C 1
ATOM 4825 O O . GLY B 1 175 ? -7.191 -10.656 -20.344 1 91.81 175 GLY B O 1
ATOM 4826 N N . THR B 1 176 ? -7.832 -12.133 -21.922 1 91.88 176 THR B N 1
ATOM 4827 C CA . THR B 1 176 ? -8.406 -11.133 -22.812 1 91.88 176 THR B CA 1
ATOM 4828 C C . THR B 1 176 ? -9.922 -11.273 -22.891 1 91.88 176 THR B C 1
ATOM 4830 O O . THR B 1 176 ? -10.477 -12.297 -22.469 1 91.88 176 THR B O 1
ATOM 4833 N N . GLU B 1 177 ? -10.516 -10.188 -23.375 1 92.44 177 GLU B N 1
ATOM 4834 C CA . GLU B 1 177 ? -11.969 -10.234 -23.547 1 92.44 177 GLU B CA 1
ATOM 4835 C C . GLU B 1 177 ? -12.375 -11.406 -24.438 1 92.44 177 GLU B C 1
ATOM 4837 O O . GLU B 1 177 ? -13.32 -12.133 -24.125 1 92.44 177 GLU B O 1
ATOM 4842 N N . ARG B 1 178 ? -11.672 -11.633 -25.469 1 91.88 178 ARG B N 1
ATOM 4843 C CA . ARG B 1 178 ? -11.969 -12.719 -26.406 1 91.88 178 ARG B CA 1
ATOM 4844 C C . ARG B 1 178 ? -11.859 -14.078 -25.719 1 91.88 178 ARG B C 1
ATOM 4846 O O . ARG B 1 178 ? -12.727 -14.93 -25.891 1 91.88 178 ARG B O 1
ATOM 4853 N N . GLU B 1 179 ? -10.883 -14.266 -24.969 1 91.94 179 GLU B N 1
ATOM 4854 C CA . GLU B 1 179 ? -10.656 -15.539 -24.281 1 91.94 179 GLU B CA 1
ATOM 4855 C C . GLU B 1 179 ? -11.734 -15.789 -23.219 1 91.94 179 GLU B C 1
ATOM 4857 O O . GLU B 1 179 ? -12.258 -16.906 -23.125 1 91.94 179 GLU B O 1
ATOM 4862 N N . LEU B 1 180 ? -12.07 -14.797 -22.469 1 93.31 180 LEU B N 1
ATOM 4863 C CA . LEU B 1 180 ? -13.062 -14.922 -21.406 1 93.31 180 LEU B CA 1
ATOM 4864 C C . LEU B 1 180 ? -14.414 -15.32 -21.969 1 93.31 180 LEU B C 1
ATOM 4866 O O . LEU B 1 180 ? -15.164 -16.078 -21.344 1 93.31 180 LEU B O 1
ATOM 4870 N N . MET B 1 181 ? -14.742 -14.82 -23.172 1 93.19 181 MET B N 1
ATOM 4871 C CA . MET B 1 181 ? -16.047 -15.078 -23.781 1 93.19 181 MET B CA 1
ATOM 4872 C C . MET B 1 181 ? -16.156 -16.531 -24.25 1 93.19 181 MET B C 1
ATOM 4874 O O . MET B 1 181 ? -17.25 -17.047 -24.453 1 93.19 181 MET B O 1
ATOM 4878 N N . GLN B 1 182 ? -15.062 -17.188 -24.328 1 91.19 182 GLN B N 1
ATOM 4879 C CA . GLN B 1 182 ? -15.055 -18.562 -24.812 1 91.19 182 GLN B CA 1
ATOM 4880 C C . GLN B 1 182 ? -15.164 -19.547 -23.641 1 91.19 182 GLN B C 1
ATOM 4882 O O . GLN B 1 182 ? -15.406 -20.734 -23.859 1 91.19 182 GLN B O 1
ATOM 4887 N N . HIS B 1 183 ? -15.047 -19.109 -22.438 1 91.75 183 HIS B N 1
ATOM 4888 C CA . HIS B 1 183 ? -15.07 -20 -21.281 1 91.75 183 HIS B CA 1
ATOM 4889 C C . HIS B 1 183 ? -16.484 -20.484 -20.984 1 91.75 183 HIS B C 1
ATOM 4891 O O . HIS B 1 183 ? -17.453 -19.766 -21.203 1 91.75 183 HIS B O 1
ATOM 4897 N N . SER B 1 184 ? -16.562 -21.719 -20.5 1 93.81 184 SER B N 1
ATOM 4898 C CA . SER B 1 184 ? -17.828 -22.281 -20.031 1 93.81 184 SER B CA 1
ATOM 4899 C C . SER B 1 184 ? -17.734 -22.672 -18.562 1 93.81 184 SER B C 1
ATOM 4901 O O . SER B 1 184 ? -16.641 -22.953 -18.047 1 93.81 184 SER B O 1
ATOM 4903 N N . PRO B 1 185 ? -18.875 -22.688 -17.875 1 95.69 185 PRO B N 1
ATOM 4904 C CA . PRO B 1 185 ? -18.844 -23.141 -16.484 1 95.69 185 PRO B CA 1
ATOM 4905 C C . PRO B 1 185 ? -18.328 -24.562 -16.328 1 95.69 185 PRO B C 1
ATOM 4907 O O . PRO B 1 185 ? -17.656 -24.891 -15.336 1 95.69 185 PRO B O 1
ATOM 4910 N N . GLU B 1 186 ? -18.609 -25.359 -17.328 1 94.06 186 GLU B N 1
ATOM 4911 C CA . GLU B 1 186 ? -18.141 -26.734 -17.281 1 94.06 186 GLU B CA 1
ATOM 4912 C C . GLU B 1 186 ? -16.609 -26.812 -17.344 1 94.06 186 GLU B C 1
ATOM 4914 O O . GLU B 1 186 ? -16 -27.578 -16.609 1 94.06 186 GLU B O 1
ATOM 4919 N N . ASP B 1 187 ? -16.062 -26.016 -18.188 1 93.31 187 ASP B N 1
ATOM 4920 C CA . ASP B 1 187 ? -14.609 -25.969 -18.266 1 93.31 187 ASP B CA 1
ATOM 4921 C C . ASP B 1 187 ? -13.992 -25.516 -16.953 1 93.31 187 ASP B C 1
ATOM 4923 O O . ASP B 1 187 ? -12.961 -26.031 -16.531 1 93.31 187 ASP B O 1
ATOM 4927 N N . MET B 1 188 ? -14.609 -24.578 -16.344 1 95.69 188 MET B N 1
ATOM 4928 C CA . MET B 1 188 ? -14.102 -24.047 -15.086 1 95.69 188 MET B CA 1
ATOM 4929 C C . MET B 1 188 ? -14.203 -25.094 -13.977 1 95.69 188 MET B C 1
ATOM 4931 O O . MET B 1 188 ? -13.289 -25.219 -13.164 1 95.69 188 MET B O 1
ATOM 4935 N N . ARG B 1 189 ? -15.312 -25.812 -13.945 1 95 189 ARG B N 1
ATOM 4936 C CA . ARG B 1 189 ? -15.453 -26.891 -12.969 1 95 189 ARG B CA 1
ATOM 4937 C C . ARG B 1 189 ? -14.383 -27.953 -13.172 1 95 189 ARG B C 1
ATOM 4939 O O . ARG B 1 189 ? -13.852 -28.5 -12.203 1 95 189 ARG B O 1
ATOM 4946 N N . CYS B 1 190 ? -14.117 -28.172 -14.391 1 93.81 190 CYS B N 1
ATOM 4947 C CA . CYS B 1 190 ? -13.062 -29.125 -14.711 1 93.81 190 CYS B CA 1
ATOM 4948 C C . CYS B 1 190 ? -11.711 -28.641 -14.18 1 93.81 190 CYS B C 1
ATOM 4950 O O . CYS B 1 190 ? -10.969 -29.422 -13.57 1 93.81 190 CYS B O 1
ATOM 4952 N N . PHE B 1 191 ? -11.398 -27.406 -14.422 1 94.69 191 PHE B N 1
ATOM 4953 C CA . PHE B 1 191 ? -10.156 -26.812 -13.93 1 94.69 191 PHE B CA 1
ATOM 4954 C C . PHE B 1 191 ? -10.086 -26.891 -12.406 1 94.69 191 PHE B C 1
ATOM 4956 O O . PHE B 1 191 ? -9.062 -27.266 -11.844 1 94.69 191 PHE B O 1
ATOM 4963 N N . HIS B 1 192 ? -11.141 -26.547 -11.758 1 95.94 192 HIS B N 1
ATOM 4964 C CA . HIS B 1 192 ? -11.227 -26.609 -10.305 1 95.94 192 HIS B CA 1
ATOM 4965 C C . HIS B 1 192 ? -10.984 -28.016 -9.789 1 95.94 192 HIS B C 1
ATOM 4967 O O . HIS B 1 192 ? -10.133 -28.234 -8.922 1 95.94 192 HIS B O 1
ATOM 4973 N N . ARG B 1 193 ? -11.648 -28.984 -10.352 1 94.31 193 ARG B N 1
ATOM 4974 C CA . ARG B 1 193 ? -11.562 -30.375 -9.906 1 94.31 193 ARG B CA 1
ATOM 4975 C C . ARG B 1 193 ? -10.18 -30.953 -10.156 1 94.31 193 ARG B C 1
ATOM 4977 O O . ARG B 1 193 ? -9.727 -31.828 -9.43 1 94.31 193 ARG B O 1
ATOM 4984 N N . THR B 1 194 ? -9.578 -30.406 -11.094 1 93.5 194 THR B N 1
ATOM 4985 C CA . THR B 1 194 ? -8.258 -30.922 -11.453 1 93.5 194 THR B CA 1
ATOM 4986 C C . THR B 1 194 ? -7.195 -30.391 -10.492 1 93.5 194 THR B C 1
ATOM 4988 O O . THR B 1 194 ? -6.352 -31.156 -10.008 1 93.5 194 THR B O 1
ATOM 4991 N N . TYR B 1 195 ? -7.285 -29.141 -10.188 1 94.19 195 TYR B N 1
ATOM 4992 C CA . TYR B 1 195 ? -6.117 -28.531 -9.555 1 94.19 195 TYR B CA 1
ATOM 4993 C C . TYR B 1 195 ? -6.395 -28.219 -8.086 1 94.19 195 TYR B C 1
ATOM 4995 O O . TYR B 1 195 ? -5.465 -28.109 -7.281 1 94.19 195 TYR B O 1
ATOM 5003 N N . TYR B 1 196 ? -7.605 -27.938 -7.75 1 96.19 196 TYR B N 1
ATOM 5004 C CA . TYR B 1 196 ? -7.918 -27.688 -6.348 1 96.19 196 TYR B CA 1
ATOM 5005 C C . TYR B 1 196 ? -8.055 -29 -5.574 1 96.19 196 TYR B C 1
ATOM 5007 O O . TYR B 1 196 ? -9.141 -29.312 -5.082 1 96.19 196 TYR B O 1
ATOM 5015 N N . GLN B 1 197 ? -6.965 -29.672 -5.477 1 95.5 197 GLN B N 1
ATOM 5016 C CA . GLN B 1 197 ? -6.797 -30.938 -4.773 1 95.5 197 GLN B CA 1
ATOM 5017 C C . GLN B 1 197 ? -5.855 -30.781 -3.584 1 95.5 197 GLN B C 1
ATOM 5019 O O . GLN B 1 197 ? -5.008 -29.891 -3.564 1 95.5 197 GLN B O 1
ATOM 5024 N N . PRO B 1 198 ? -6.004 -31.641 -2.611 1 95.75 198 PRO B N 1
ATOM 5025 C CA . PRO B 1 198 ? -5.25 -31.453 -1.369 1 95.75 198 PRO B CA 1
ATOM 5026 C C . PRO B 1 198 ? -3.738 -31.438 -1.594 1 95.75 198 PRO B C 1
ATOM 5028 O O . PRO B 1 198 ? -3.023 -30.672 -0.932 1 95.75 198 PRO B O 1
ATOM 5031 N N . GLU B 1 199 ? -3.215 -32.219 -2.514 1 94.75 199 GLU B N 1
ATOM 5032 C CA . GLU B 1 199 ? -1.775 -32.25 -2.744 1 94.75 199 GLU B CA 1
ATOM 5033 C C . GLU B 1 199 ? -1.265 -30.938 -3.316 1 94.75 199 GLU B C 1
ATOM 5035 O O . GLU B 1 199 ? -0.065 -30.656 -3.271 1 94.75 199 GLU B O 1
ATOM 5040 N N . ASN B 1 200 ? -2.158 -30.125 -3.859 1 95.75 200 ASN B N 1
ATOM 5041 C CA . ASN B 1 200 ? -1.8 -28.844 -4.449 1 95.75 200 ASN B CA 1
ATOM 5042 C C . ASN B 1 200 ? -2.076 -27.688 -3.49 1 95.75 200 ASN B C 1
ATOM 5044 O O . ASN B 1 200 ? -1.898 -26.516 -3.848 1 95.75 200 ASN B O 1
ATOM 5048 N N . ILE B 1 201 ? -2.496 -27.984 -2.295 1 97 201 ILE B N 1
ATOM 5049 C CA . ILE B 1 201 ? -2.949 -26.938 -1.392 1 97 201 ILE B CA 1
ATOM 5050 C C . ILE B 1 201 ? -2.037 -26.875 -0.168 1 97 201 ILE B C 1
ATOM 5052 O O . ILE B 1 201 ? -1.65 -27.906 0.375 1 97 201 ILE B O 1
ATOM 5056 N N . THR B 1 202 ? -1.656 -25.703 0.206 1 97.75 202 THR B N 1
ATOM 5057 C CA . THR B 1 202 ? -0.947 -25.406 1.443 1 97.75 202 THR B CA 1
ATOM 5058 C C . THR B 1 202 ? -1.759 -24.453 2.311 1 97.75 202 THR B C 1
ATOM 5060 O O . THR B 1 202 ? -2.146 -23.375 1.855 1 97.75 202 THR B O 1
ATOM 5063 N N . VAL B 1 203 ? -2.002 -24.828 3.521 1 98.12 203 VAL B N 1
ATOM 5064 C CA . VAL B 1 203 ? -2.684 -23.969 4.477 1 98.12 203 VAL B CA 1
ATOM 5065 C C . VAL B 1 203 ? -1.686 -23.453 5.516 1 98.12 203 VAL B C 1
ATOM 5067 O O . VAL B 1 203 ? -1.039 -24.25 6.207 1 98.12 203 VAL B O 1
ATOM 5070 N N . VAL B 1 204 ? -1.583 -22.141 5.582 1 97.94 204 VAL B N 1
ATOM 5071 C CA . VAL B 1 204 ? -0.681 -21.5 6.527 1 97.94 204 VAL B CA 1
ATOM 5072 C C . VAL B 1 204 ? -1.491 -20.766 7.59 1 97.94 204 VAL B C 1
ATOM 5074 O O . VAL B 1 204 ? -2.307 -19.891 7.27 1 97.94 204 VAL B O 1
ATOM 5077 N N . ILE B 1 205 ? -1.279 -21.094 8.828 1 97.81 205 ILE B N 1
ATOM 5078 C CA . ILE B 1 205 ? -1.934 -20.406 9.93 1 97.81 205 ILE B CA 1
ATOM 5079 C C . ILE B 1 205 ? -0.882 -19.781 10.844 1 97.81 205 ILE B C 1
ATOM 5081 O O . ILE B 1 205 ? -0.038 -20.484 11.398 1 97.81 205 ILE B O 1
ATOM 5085 N N . VAL B 1 206 ? -0.938 -18.484 10.961 1 96.69 206 VAL B N 1
ATOM 5086 C CA . VAL B 1 206 ? -0.008 -17.75 11.805 1 96.69 206 VAL B CA 1
ATOM 5087 C C . VAL B 1 206 ? -0.785 -16.828 12.742 1 96.69 206 VAL B C 1
ATOM 5089 O O . VAL B 1 206 ? -1.715 -16.141 12.32 1 96.69 206 VAL B O 1
ATOM 5092 N N . GLY B 1 207 ? -0.408 -16.797 13.992 1 95.25 207 GLY B N 1
ATOM 5093 C CA . GLY B 1 207 ? -1.043 -15.898 14.938 1 95.25 207 GLY B CA 1
ATOM 5094 C C . GLY B 1 207 ? -1.198 -16.5 16.328 1 95.25 207 GLY B C 1
ATOM 5095 O O . GLY B 1 207 ? -0.409 -17.359 16.719 1 95.25 207 GLY B O 1
ATOM 5096 N N . GLY B 1 208 ? -2.152 -15.961 17.141 1 93.06 208 GLY B N 1
ATOM 5097 C CA . GLY B 1 208 ? -2.338 -16.344 18.516 1 93.06 208 GLY B CA 1
ATOM 5098 C C . GLY B 1 208 ? -3.113 -17.641 18.688 1 93.06 208 GLY B C 1
ATOM 5099 O O . GLY B 1 208 ? -4.074 -17.703 19.453 1 93.06 208 GLY B O 1
ATOM 5100 N N . ILE B 1 209 ? -2.717 -18.656 18.016 1 94.94 209 ILE B N 1
ATOM 5101 C CA . ILE B 1 209 ? -3.375 -19.953 18.094 1 94.94 209 ILE B CA 1
ATOM 5102 C C . ILE B 1 209 ? -2.326 -21.062 18.203 1 94.94 209 ILE B C 1
ATOM 5104 O O . ILE B 1 209 ? -1.28 -21 17.547 1 94.94 209 ILE B O 1
ATOM 5108 N N . SER B 1 210 ? -2.598 -22.031 18.984 1 94.81 210 SER B N 1
ATOM 5109 C CA . SER B 1 210 ? -1.653 -23.125 19.188 1 94.81 210 SER B CA 1
ATOM 5110 C C . SER B 1 210 ? -1.65 -24.078 17.984 1 94.81 210 SER B C 1
ATOM 5112 O O . SER B 1 210 ? -2.623 -24.125 17.234 1 94.81 210 SER B O 1
ATOM 5114 N N . GLN B 1 211 ? -0.613 -24.766 17.875 1 95.31 211 GLN B N 1
ATOM 5115 C CA . GLN B 1 211 ? -0.458 -25.703 16.75 1 95.31 211 GLN B CA 1
ATOM 5116 C C . GLN B 1 211 ? -1.521 -26.797 16.797 1 95.31 211 GLN B C 1
ATOM 5118 O O . GLN B 1 211 ? -2.074 -27.156 15.758 1 95.31 211 GLN B O 1
ATOM 5123 N N . GLU B 1 212 ? -1.779 -27.312 17.953 1 95.44 212 GLU B N 1
ATOM 5124 C CA . GLU B 1 212 ? -2.727 -28.406 18.109 1 95.44 212 GLU B CA 1
ATOM 5125 C C . GLU B 1 212 ? -4.125 -28 17.656 1 95.44 212 GLU B C 1
ATOM 5127 O O . GLU B 1 212 ? -4.77 -28.719 16.891 1 95.44 212 GLU B O 1
ATOM 5132 N N . VAL B 1 213 ? -4.527 -26.859 18.094 1 95.94 213 VAL B N 1
ATOM 5133 C CA . VAL B 1 213 ? -5.859 -26.375 17.75 1 95.94 213 VAL B CA 1
ATOM 5134 C C . VAL B 1 213 ? -5.938 -26.078 16.25 1 95.94 213 VAL B C 1
ATOM 5136 O O . VAL B 1 213 ? -6.914 -26.453 15.602 1 95.94 213 VAL B O 1
ATOM 5139 N N . ALA B 1 214 ? -4.938 -25.469 15.766 1 96.94 214 ALA B N 1
ATOM 5140 C CA . ALA B 1 214 ? -4.902 -25.125 14.352 1 96.94 214 ALA B CA 1
ATOM 5141 C C . ALA B 1 214 ? -4.902 -26.375 13.477 1 96.94 214 ALA B C 1
ATOM 5143 O O . ALA B 1 214 ? -5.629 -26.453 12.484 1 96.94 214 ALA B O 1
ATOM 5144 N N . LEU B 1 215 ? -4.117 -27.328 13.852 1 96.5 215 LEU B N 1
ATOM 5145 C CA . LEU B 1 215 ? -4.012 -28.578 13.094 1 96.5 215 LEU B CA 1
ATOM 5146 C C . LEU B 1 215 ? -5.34 -29.312 13.086 1 96.5 215 LEU B C 1
ATOM 5148 O O . LEU B 1 215 ? -5.754 -29.859 12.055 1 96.5 215 LEU B O 1
ATOM 5152 N N . GLU B 1 216 ? -5.961 -29.359 14.172 1 96.56 216 GLU B N 1
ATOM 5153 C CA . GLU B 1 216 ? -7.258 -30.031 14.258 1 96.56 216 GLU B CA 1
ATOM 5154 C C . GLU B 1 216 ? -8.289 -29.344 13.367 1 96.56 216 GLU B C 1
ATOM 5156 O O . GLU B 1 216 ? -9.055 -30 12.672 1 96.56 216 GLU B O 1
ATOM 5161 N N . LEU B 1 217 ? -8.25 -28.062 13.445 1 97.06 217 LEU B N 1
ATOM 5162 C CA . LEU B 1 217 ? -9.188 -27.266 12.648 1 97.06 217 LEU B CA 1
ATOM 5163 C C . LEU B 1 217 ? -8.992 -27.547 11.156 1 97.06 217 LEU B C 1
ATOM 5165 O O . LEU B 1 217 ? -9.961 -27.812 10.438 1 97.06 217 LEU B O 1
ATOM 5169 N N . VAL B 1 218 ? -7.805 -27.578 10.672 1 97.38 218 VAL B N 1
ATOM 5170 C CA . VAL B 1 218 ? -7.5 -27.766 9.258 1 97.38 218 VAL B CA 1
ATOM 5171 C C . VAL B 1 218 ? -7.797 -29.219 8.859 1 97.38 218 VAL B C 1
ATOM 5173 O O . VAL B 1 218 ? -8.406 -29.469 7.816 1 97.38 218 VAL B O 1
ATOM 5176 N N . SER B 1 219 ? -7.41 -30.156 9.688 1 96.38 219 SER B N 1
ATOM 5177 C CA . SER B 1 219 ? -7.633 -31.578 9.398 1 96.38 219 SER B CA 1
ATOM 5178 C C . SER B 1 219 ? -9.125 -31.891 9.297 1 96.38 219 SER B C 1
ATOM 5180 O O . SER B 1 219 ? -9.539 -32.656 8.438 1 96.38 219 SER B O 1
ATOM 5182 N N . ARG B 1 220 ? -9.852 -31.25 10.062 1 95.5 220 ARG B N 1
ATOM 5183 C CA . ARG B 1 220 ? -11.289 -31.5 10.109 1 95.5 220 ARG B CA 1
ATOM 5184 C C . ARG B 1 220 ? -12 -30.828 8.938 1 95.5 220 ARG B C 1
ATOM 5186 O O . ARG B 1 220 ? -12.953 -31.375 8.383 1 95.5 220 ARG B O 1
ATOM 5193 N N . LYS B 1 221 ? -11.5 -29.703 8.594 1 96.06 221 LYS B N 1
ATOM 5194 C CA . LYS B 1 221 ? -12.305 -28.891 7.684 1 96.06 221 LYS B CA 1
ATOM 5195 C C . LYS B 1 221 ? -11.797 -29 6.246 1 96.06 221 LYS B C 1
ATOM 5197 O O . LYS B 1 221 ? -12.531 -28.719 5.297 1 96.06 221 LYS B O 1
ATOM 5202 N N . PHE B 1 222 ? -10.586 -29.391 6.059 1 96.38 222 PHE B N 1
ATOM 5203 C CA . PHE B 1 222 ? -10.031 -29.578 4.723 1 96.38 222 PHE B CA 1
ATOM 5204 C C . PHE B 1 222 ? -9.906 -31.062 4.391 1 96.38 222 PHE B C 1
ATOM 5206 O O . PHE B 1 222 ? -8.805 -31.578 4.172 1 96.38 222 PHE B O 1
ATOM 5213 N N . ASN B 1 223 ? -11.055 -31.734 4.324 1 92.62 223 ASN B N 1
ATOM 5214 C CA . ASN B 1 223 ? -11.039 -33.188 4.125 1 92.62 223 ASN B CA 1
ATOM 5215 C C . ASN B 1 223 ? -12.148 -33.625 3.172 1 92.62 223 ASN B C 1
ATOM 5217 O O . ASN B 1 223 ? -12.422 -34.812 3.049 1 92.62 223 ASN B O 1
ATOM 5221 N N . SER B 1 224 ? -12.75 -32.719 2.447 1 90.38 224 SER B N 1
ATOM 5222 C CA . SER B 1 224 ? -13.875 -33.094 1.593 1 90.38 224 SER B CA 1
ATOM 5223 C C . SER B 1 224 ? -13.625 -32.656 0.146 1 90.38 224 SER B C 1
ATOM 5225 O O . SER B 1 224 ? -14.508 -32.094 -0.498 1 90.38 224 SER B O 1
ATOM 5227 N N . PHE B 1 225 ? -12.516 -33.031 -0.319 1 91.12 225 PHE B N 1
ATOM 5228 C CA . PHE B 1 225 ? -12.18 -32.656 -1.691 1 91.12 225 PHE B CA 1
ATOM 5229 C C . PHE B 1 225 ? -12.867 -33.594 -2.68 1 91.12 225 PHE B C 1
ATOM 5231 O O . PHE B 1 225 ? -13.016 -34.781 -2.414 1 91.12 225 PHE B O 1
ATOM 5238 N N . GLY B 1 226 ? -13.336 -33 -3.742 1 84.75 226 GLY B N 1
ATOM 5239 C CA . GLY B 1 226 ? -13.938 -33.812 -4.797 1 84.75 226 GLY B CA 1
ATOM 5240 C C . GLY B 1 226 ? -12.938 -34.656 -5.555 1 84.75 226 GLY B C 1
ATOM 5241 O O . GLY B 1 226 ? -11.727 -34.469 -5.395 1 84.75 226 GLY B O 1
ATOM 5242 N N . ASP B 1 227 ? -13.531 -35.5 -6.453 1 85.75 227 ASP B N 1
ATOM 5243 C CA . ASP B 1 227 ? -12.688 -36.344 -7.289 1 85.75 227 ASP B CA 1
ATOM 5244 C C . ASP B 1 227 ? -11.992 -35.531 -8.375 1 85.75 227 ASP B C 1
ATOM 5246 O O . ASP B 1 227 ? -12.57 -34.594 -8.922 1 85.75 227 ASP B O 1
ATOM 5250 N N . ARG B 1 228 ? -10.773 -35.875 -8.594 1 85.31 228 ARG B N 1
ATOM 5251 C CA . ARG B 1 228 ? -10.016 -35.219 -9.648 1 85.31 228 ARG B CA 1
ATOM 5252 C C . ARG B 1 228 ? -10.641 -35.469 -11.016 1 85.31 228 ARG B C 1
ATOM 5254 O O . ARG B 1 228 ? -11.086 -36.594 -11.297 1 85.31 228 ARG B O 1
ATOM 5261 N N . CYS B 1 229 ? -10.703 -34.375 -11.727 1 77.38 229 CYS B N 1
ATOM 5262 C CA . CYS B 1 229 ? -11.234 -34.469 -13.086 1 77.38 229 CYS B CA 1
ATOM 5263 C C . CYS B 1 229 ? -10.219 -35.125 -14.023 1 77.38 229 CYS B C 1
ATOM 5265 O O . CYS B 1 229 ? -9.039 -34.781 -13.992 1 77.38 229 CYS B O 1
ATOM 5267 N N . CYS B 1 230 ? -10.672 -36.031 -14.836 1 68.81 230 CYS B N 1
ATOM 5268 C CA . CYS B 1 230 ? -9.797 -36.75 -15.758 1 68.81 230 CYS B CA 1
ATOM 5269 C C . CYS B 1 230 ? -9.773 -36.062 -17.125 1 68.81 230 CYS B C 1
ATOM 5271 O O . CYS B 1 230 ? -8.914 -36.375 -17.953 1 68.81 230 CYS B O 1
ATOM 5273 N N . GLU B 1 231 ? -10.445 -35.031 -17.297 1 77.25 231 GLU B N 1
ATOM 5274 C CA . GLU B 1 231 ? -10.625 -34.562 -18.656 1 77.25 231 GLU B CA 1
ATOM 5275 C C . GLU B 1 231 ? -9.961 -33.188 -18.859 1 77.25 231 GLU B C 1
ATOM 5277 O O . GLU B 1 231 ? -10.109 -32.562 -19.906 1 77.25 231 GLU B O 1
ATOM 5282 N N . CYS B 1 232 ? -9.18 -32.812 -17.969 1 79.38 232 CYS B N 1
ATOM 5283 C CA . CYS B 1 232 ? -8.562 -31.5 -18.172 1 79.38 232 CYS B CA 1
ATOM 5284 C C . CYS B 1 232 ? -7.406 -31.594 -19.156 1 79.38 232 CYS B C 1
ATOM 5286 O O . CYS B 1 232 ? -6.566 -32.5 -19.062 1 79.38 232 CYS B O 1
ATOM 5288 N N . PRO B 1 233 ? -7.402 -30.688 -20.141 1 79 233 PRO B N 1
ATOM 5289 C CA . PRO B 1 233 ? -6.301 -30.719 -21.109 1 79 233 PRO B CA 1
ATOM 5290 C C . PRO B 1 233 ? -4.934 -30.547 -20.453 1 79 233 PRO B C 1
ATOM 5292 O O . PRO B 1 233 ? -4.816 -29.844 -19.438 1 79 233 PRO B O 1
ATOM 5295 N N . PRO B 1 234 ? -4.012 -31.234 -20.984 1 77.25 234 PRO B N 1
ATOM 5296 C CA . PRO B 1 234 ? -2.668 -31.109 -20.422 1 77.25 234 PRO B CA 1
ATOM 5297 C C . PRO B 1 234 ? -2.062 -29.719 -20.656 1 77.25 234 PRO B C 1
ATOM 5299 O O . PRO B 1 234 ? -2.432 -29.047 -21.625 1 77.25 234 PRO B O 1
ATOM 5302 N N . THR B 1 235 ? -1.202 -29.359 -19.734 1 77.44 235 THR B N 1
ATOM 5303 C CA . THR B 1 235 ? -0.46 -28.109 -19.906 1 77.44 235 THR B CA 1
ATOM 5304 C C . THR B 1 235 ? 0.75 -28.328 -20.812 1 77.44 235 THR B C 1
ATOM 5306 O O . THR B 1 235 ? 1.41 -29.359 -20.734 1 77.44 235 THR B O 1
ATOM 5309 N N . GLU B 1 236 ? 0.957 -27.375 -21.688 1 72.69 236 GLU B N 1
ATOM 5310 C CA . GLU B 1 236 ? 2.076 -27.484 -22.609 1 72.69 236 GLU B CA 1
ATOM 5311 C C . GLU B 1 236 ? 3.398 -27.156 -21.922 1 72.69 236 GLU B C 1
ATOM 5313 O O . GLU B 1 236 ? 3.445 -26.312 -21.031 1 72.69 236 GLU B O 1
ATOM 5318 N N . GLU B 1 237 ? 4.367 -28.016 -22.25 1 70.75 237 GLU B N 1
ATOM 5319 C CA . GLU B 1 237 ? 5.711 -27.703 -21.781 1 70.75 237 GLU B CA 1
ATOM 5320 C C . GLU B 1 237 ? 6.258 -26.453 -22.453 1 70.75 237 GLU B C 1
ATOM 5322 O O . GLU B 1 237 ? 6.129 -26.297 -23.672 1 70.75 237 GLU B O 1
ATOM 5327 N N . VAL B 1 238 ? 6.684 -25.594 -21.594 1 74.06 238 VAL B N 1
ATOM 5328 C CA . VAL B 1 238 ? 7.09 -24.328 -22.203 1 74.06 238 VAL B CA 1
ATOM 5329 C C . VAL B 1 238 ? 8.602 -24.156 -22.078 1 74.06 238 VAL B C 1
ATOM 5331 O O . VAL B 1 238 ? 9.195 -24.531 -21.062 1 74.06 238 VAL B O 1
ATOM 5334 N N . ALA B 1 239 ? 9.203 -23.734 -23.25 1 76.38 239 ALA B N 1
ATOM 5335 C CA . ALA B 1 239 ? 10.633 -23.453 -23.297 1 76.38 239 ALA B CA 1
ATOM 5336 C C . ALA B 1 239 ? 10.977 -22.203 -22.5 1 76.38 239 ALA B C 1
ATOM 5338 O O . ALA B 1 239 ? 10.141 -21.312 -22.344 1 76.38 239 ALA B O 1
ATOM 5339 N N . ARG B 1 240 ? 12.172 -22.203 -22.031 1 82.5 240 ARG B N 1
ATOM 5340 C CA . ARG B 1 240 ? 12.672 -21.031 -21.328 1 82.5 240 ARG B CA 1
ATOM 5341 C C . ARG B 1 240 ? 12.805 -19.844 -22.266 1 82.5 240 ARG B C 1
ATOM 5343 O O . ARG B 1 240 ? 13.219 -20 -23.422 1 82.5 240 ARG B O 1
ATOM 5350 N N . PRO B 1 241 ? 12.438 -18.75 -21.781 1 86.25 241 PRO B N 1
ATOM 5351 C CA . PRO B 1 241 ? 12.547 -17.562 -22.625 1 86.25 241 PRO B CA 1
ATOM 5352 C C . PRO B 1 241 ? 13.992 -17.156 -22.875 1 86.25 241 PRO B C 1
ATOM 5354 O O . PRO B 1 241 ? 14.844 -17.281 -22 1 86.25 241 PRO B O 1
ATOM 5357 N N . ILE B 1 242 ? 14.242 -16.719 -24.141 1 82.62 242 ILE B N 1
ATOM 5358 C CA . ILE B 1 242 ? 15.57 -16.219 -24.516 1 82.62 242 ILE B CA 1
ATOM 5359 C C . ILE B 1 242 ? 15.445 -14.828 -25.125 1 82.62 242 ILE B C 1
ATOM 5361 O O . ILE B 1 242 ? 14.578 -14.578 -25.969 1 82.62 242 ILE B O 1
ATOM 5365 N N . ILE B 1 243 ? 16.281 -13.984 -24.594 1 86.81 243 ILE B N 1
ATOM 5366 C CA . ILE B 1 243 ? 16.328 -12.641 -25.156 1 86.81 243 ILE B CA 1
ATOM 5367 C C . ILE B 1 243 ? 17.562 -12.492 -26.047 1 86.81 243 ILE B C 1
ATOM 5369 O O . ILE B 1 243 ? 18.688 -12.461 -25.531 1 86.81 243 ILE B O 1
ATOM 5373 N N . ALA B 1 244 ? 17.266 -12.438 -27.344 1 84.12 244 ALA B N 1
ATOM 5374 C CA . ALA B 1 244 ? 18.375 -12.234 -28.281 1 84.12 244 ALA B CA 1
ATOM 5375 C C . ALA B 1 244 ? 18.484 -10.758 -28.672 1 84.12 244 ALA B C 1
ATOM 5377 O O . ALA B 1 244 ? 17.594 -10.211 -29.328 1 84.12 244 ALA B O 1
ATOM 5378 N N . GLY B 1 245 ? 19.547 -10.117 -28.25 1 89.88 245 GLY B N 1
ATOM 5379 C CA . GLY B 1 245 ? 19.734 -8.703 -28.547 1 89.88 245 GLY B CA 1
ATOM 5380 C C . GLY B 1 245 ? 18.812 -7.797 -27.766 1 89.88 245 GLY B C 1
ATOM 5381 O O . GLY B 1 245 ? 18.516 -8.062 -26.594 1 89.88 245 GLY B O 1
ATOM 5382 N N . ILE B 1 246 ? 18.625 -6.668 -28.375 1 94.25 246 ILE B N 1
ATOM 5383 C CA . ILE B 1 246 ? 17.734 -5.695 -27.75 1 94.25 246 ILE B CA 1
ATOM 5384 C C . ILE B 1 246 ? 16.344 -5.77 -28.406 1 94.25 246 ILE B C 1
ATOM 5386 O O . ILE B 1 246 ? 16.203 -5.496 -29.594 1 94.25 246 ILE B O 1
ATOM 5390 N N . ARG B 1 247 ? 15.398 -6.172 -27.656 1 94.69 247 ARG B N 1
ATOM 5391 C CA . ARG B 1 247 ? 14.016 -6.184 -28.125 1 94.69 247 ARG B CA 1
ATOM 5392 C C . ARG B 1 247 ? 13.281 -4.914 -27.703 1 94.69 247 ARG B C 1
ATOM 5394 O O . ARG B 1 247 ? 12.953 -4.746 -26.516 1 94.69 247 ARG B O 1
ATOM 5401 N N . ARG B 1 248 ? 12.914 -4.102 -28.672 1 95.44 248 ARG B N 1
ATOM 5402 C CA . ARG B 1 248 ? 12.383 -2.779 -28.359 1 95.44 248 ARG B CA 1
ATOM 5403 C C . ARG B 1 248 ? 10.93 -2.658 -28.812 1 95.44 248 ARG B C 1
ATOM 5405 O O . ARG B 1 248 ? 10.562 -3.129 -29.891 1 95.44 248 ARG B O 1
ATOM 5412 N N . GLN B 1 249 ? 10.148 -2.121 -27.906 1 94.88 249 GLN B N 1
ATOM 5413 C CA . GLN B 1 249 ? 8.766 -1.766 -28.203 1 94.88 249 GLN B CA 1
ATOM 5414 C C . GLN B 1 249 ? 8.453 -0.343 -27.734 1 94.88 249 GLN B C 1
ATOM 5416 O O . GLN B 1 249 ? 8.914 0.09 -26.688 1 94.88 249 GLN B O 1
ATOM 5421 N N . GLN B 1 250 ? 7.688 0.371 -28.578 1 95.25 250 GLN B N 1
ATOM 5422 C CA . GLN B 1 250 ? 7.258 1.724 -28.234 1 95.25 250 GLN B CA 1
ATOM 5423 C C . GLN B 1 250 ? 5.738 1.851 -28.312 1 95.25 250 GLN B C 1
ATOM 5425 O O . GLN B 1 250 ? 5.121 1.433 -29.297 1 95.25 250 GLN B O 1
ATOM 5430 N N . LEU B 1 251 ? 5.188 2.355 -27.219 1 93.81 251 LEU B N 1
ATOM 5431 C CA . LEU B 1 251 ? 3.754 2.617 -27.156 1 93.81 251 LEU B CA 1
ATOM 5432 C C . LEU B 1 251 ? 3.48 4.102 -26.953 1 93.81 251 LEU B C 1
ATOM 5434 O O . LEU B 1 251 ? 4.176 4.766 -26.172 1 93.81 251 LEU B O 1
ATOM 5438 N N . GLU B 1 252 ? 2.488 4.586 -27.656 1 91.56 252 GLU B N 1
ATOM 5439 C CA . GLU B 1 252 ? 2.041 5.965 -27.484 1 91.56 252 GLU B CA 1
ATOM 5440 C C . GLU B 1 252 ? 0.669 6.023 -26.812 1 91.56 252 GLU B C 1
ATOM 5442 O O . GLU B 1 252 ? -0.3 5.461 -27.328 1 91.56 252 GLU B O 1
ATOM 5447 N N . LEU B 1 253 ? 0.647 6.621 -25.672 1 86.31 253 LEU B N 1
ATOM 5448 C CA . LEU B 1 253 ? -0.598 6.734 -24.922 1 86.31 253 LEU B CA 1
ATOM 5449 C C . LEU B 1 253 ? -1.05 8.188 -24.844 1 86.31 253 LEU B C 1
ATOM 5451 O O . LEU B 1 253 ? -0.271 9.062 -24.453 1 86.31 253 LEU B O 1
ATOM 5455 N N . PRO B 1 254 ? -2.375 8.359 -25.031 1 78.38 254 PRO B N 1
ATOM 5456 C CA . PRO B 1 254 ? -2.895 9.727 -24.938 1 78.38 254 PRO B CA 1
ATOM 5457 C C . PRO B 1 254 ? -2.928 10.25 -23.5 1 78.38 254 PRO B C 1
ATOM 5459 O O . PRO B 1 254 ? -3.148 9.477 -22.562 1 78.38 254 PRO B O 1
ATOM 5462 N N . ARG B 1 255 ? -2.232 11.438 -23.141 1 73 255 ARG B N 1
ATOM 5463 C CA . ARG B 1 255 ? -2.266 12.234 -21.906 1 73 255 ARG B CA 1
ATOM 5464 C C . ARG B 1 255 ? -1.158 11.805 -20.953 1 73 255 ARG B C 1
ATOM 5466 O O . ARG B 1 255 ? -1.173 12.18 -19.781 1 73 255 ARG B O 1
ATOM 5473 N N . LEU B 1 256 ? -0.493 10.859 -21.484 1 83.75 256 LEU B N 1
ATOM 5474 C CA . LEU B 1 256 ? 0.668 10.617 -20.641 1 83.75 256 LEU B CA 1
ATOM 5475 C C . LEU B 1 256 ? 1.521 11.875 -20.516 1 83.75 256 LEU B C 1
ATOM 5477 O O . LEU B 1 256 ? 1.845 12.516 -21.516 1 83.75 256 LEU B O 1
ATOM 5481 N N . GLU B 1 257 ? 1.716 12.336 -19.266 1 82 257 GLU B N 1
ATOM 5482 C CA . GLU B 1 257 ? 2.533 13.531 -19.062 1 82 257 GLU B CA 1
ATOM 5483 C C . GLU B 1 257 ? 4.016 13.18 -18.984 1 82 257 GLU B C 1
ATOM 5485 O O . GLU B 1 257 ? 4.855 13.891 -19.547 1 82 257 GLU B O 1
ATOM 5490 N N . GLN B 1 258 ? 4.27 12.133 -18.391 1 89.31 258 GLN B N 1
ATOM 5491 C CA . GLN B 1 258 ? 5.648 11.688 -18.234 1 89.31 258 GLN B CA 1
ATOM 5492 C C . GLN B 1 258 ? 5.883 10.367 -18.953 1 89.31 258 GLN B C 1
ATOM 5494 O O . GLN B 1 258 ? 5.047 9.461 -18.891 1 89.31 258 GLN B O 1
ATOM 5499 N N . ALA B 1 259 ? 6.992 10.305 -19.641 1 94.69 259 ALA B N 1
ATOM 5500 C CA . ALA B 1 259 ? 7.348 9.07 -20.328 1 94.69 259 ALA B CA 1
ATOM 5501 C C . ALA B 1 259 ? 7.797 7.992 -19.344 1 94.69 259 ALA B C 1
ATOM 5503 O O . ALA B 1 259 ? 8.148 8.297 -18.203 1 94.69 259 ALA B O 1
ATOM 5504 N N . ARG B 1 260 ? 7.664 6.754 -19.781 1 96.81 260 ARG B N 1
ATOM 5505 C CA . ARG B 1 260 ? 8.172 5.617 -19.031 1 96.81 260 ARG B CA 1
ATOM 5506 C C . ARG B 1 260 ? 9.227 4.855 -19.812 1 96.81 260 ARG B C 1
ATOM 5508 O O . ARG B 1 260 ? 9.086 4.672 -21.031 1 96.81 260 ARG B O 1
ATOM 5515 N N . LEU B 1 261 ? 10.273 4.52 -19.172 1 98.38 261 LEU B N 1
ATOM 5516 C CA . LEU B 1 261 ? 11.273 3.598 -19.688 1 98.38 261 LEU B CA 1
ATOM 5517 C C . LEU B 1 261 ? 11.32 2.318 -18.859 1 98.38 261 LEU B C 1
ATOM 5519 O O . LEU B 1 261 ? 11.688 2.348 -17.688 1 98.38 261 LEU B O 1
ATOM 5523 N N . LEU B 1 262 ? 10.945 1.182 -19.453 1 98.5 262 LEU B N 1
ATOM 5524 C CA . LEU B 1 262 ? 10.977 -0.111 -18.781 1 98.5 262 LEU B CA 1
ATOM 5525 C C . LEU B 1 262 ? 11.992 -1.044 -19.438 1 98.5 262 LEU B C 1
ATOM 5527 O O . LEU B 1 262 ? 11.867 -1.356 -20.625 1 98.5 262 LEU B O 1
ATOM 5531 N N . MET B 1 263 ? 12.938 -1.421 -18.719 1 98.44 263 MET B N 1
ATOM 5532 C CA . MET B 1 263 ? 13.922 -2.402 -19.172 1 98.44 263 MET B CA 1
ATOM 5533 C C . MET B 1 263 ? 13.805 -3.695 -18.375 1 98.44 263 MET B C 1
ATOM 5535 O O . MET B 1 263 ? 13.531 -3.662 -17.172 1 98.44 263 MET B O 1
ATOM 5539 N N . ALA B 1 264 ? 14.062 -4.812 -19.062 1 98 264 ALA B N 1
ATOM 5540 C CA . ALA B 1 264 ? 13.883 -6.078 -18.344 1 98 264 ALA B CA 1
ATOM 5541 C C . ALA B 1 264 ? 14.891 -7.121 -18.828 1 98 264 ALA B C 1
ATOM 5543 O O . ALA B 1 264 ? 15.281 -7.125 -20 1 98 264 ALA B O 1
ATOM 5544 N N . TRP B 1 265 ? 15.297 -7.965 -17.953 1 97.44 265 TRP B N 1
ATOM 5545 C CA . TRP B 1 265 ? 16.109 -9.156 -18.172 1 97.44 265 TRP B CA 1
ATOM 5546 C C . TRP B 1 265 ? 15.453 -10.391 -17.562 1 97.44 265 TRP B C 1
ATOM 5548 O O . TRP B 1 265 ? 14.719 -10.281 -16.594 1 97.44 265 TRP B O 1
ATOM 5558 N N . THR B 1 266 ? 15.695 -11.516 -18.125 1 94.81 266 THR B N 1
ATOM 5559 C CA . THR B 1 266 ? 15.234 -12.75 -17.516 1 94.81 266 THR B CA 1
ATOM 5560 C C . THR B 1 266 ? 16.234 -13.242 -16.469 1 94.81 266 THR B C 1
ATOM 5562 O O . THR B 1 266 ? 17.438 -13.055 -16.625 1 94.81 266 THR B O 1
ATOM 5565 N N . GLY B 1 267 ? 15.719 -13.758 -15.359 1 94.06 267 GLY B N 1
ATOM 5566 C CA . GLY B 1 267 ? 16.547 -14.359 -14.32 1 94.06 267 GLY B CA 1
ATOM 5567 C C . GLY B 1 267 ? 16.297 -15.844 -14.156 1 94.06 267 GLY B C 1
ATOM 5568 O O . GLY B 1 267 ? 15.492 -16.438 -14.883 1 94.06 267 GLY B O 1
ATOM 5569 N N . PRO B 1 268 ? 17.031 -16.375 -13.219 1 92.94 268 PRO B N 1
ATOM 5570 C CA . PRO B 1 268 ? 16.891 -17.812 -12.977 1 92.94 268 PRO B CA 1
ATOM 5571 C C . PRO B 1 268 ? 15.578 -18.172 -12.297 1 92.94 268 PRO B C 1
ATOM 5573 O O . PRO B 1 268 ? 14.938 -17.328 -11.68 1 92.94 268 PRO B O 1
ATOM 5576 N N . GLY B 1 269 ? 15.188 -19.469 -12.477 1 90.88 269 GLY B N 1
ATOM 5577 C CA . GLY B 1 269 ? 14.055 -19.984 -11.719 1 90.88 269 GLY B CA 1
ATOM 5578 C C . GLY B 1 269 ? 14.406 -20.359 -10.289 1 90.88 269 GLY B C 1
ATOM 5579 O O . GLY B 1 269 ? 15.531 -20.125 -9.844 1 90.88 269 GLY B O 1
ATOM 5580 N N . VAL B 1 270 ? 13.539 -20.984 -9.594 1 90.06 270 VAL B N 1
ATOM 5581 C CA . VAL B 1 270 ? 13.656 -21.281 -8.172 1 90.06 270 VAL B CA 1
ATOM 5582 C C . VAL B 1 270 ? 14.719 -22.359 -7.953 1 90.06 270 VAL B C 1
ATOM 5584 O O . VAL B 1 270 ? 15.242 -22.5 -6.848 1 90.06 270 VAL B O 1
ATOM 5587 N N . GLU B 1 271 ? 15.039 -23.047 -8.953 1 89.81 271 GLU B N 1
ATOM 5588 C CA . GLU B 1 271 ? 16.062 -24.078 -8.836 1 89.81 271 GLU B CA 1
ATOM 5589 C C . GLU B 1 271 ? 17.438 -23.469 -8.555 1 89.81 271 GLU B C 1
ATOM 5591 O O . GLU B 1 271 ? 18.312 -24.125 -7.984 1 89.81 271 GLU B O 1
ATOM 5596 N N . GLN B 1 272 ? 17.578 -22.266 -8.914 1 92.69 272 GLN B N 1
ATOM 5597 C CA . GLN B 1 272 ? 18.828 -21.547 -8.656 1 92.69 272 GLN B CA 1
ATOM 5598 C C . GLN B 1 272 ? 18.578 -20.375 -7.715 1 92.69 272 GLN B C 1
ATOM 5600 O O . GLN B 1 272 ? 18.859 -19.219 -8.062 1 92.69 272 GLN B O 1
ATOM 5605 N N . LEU B 1 273 ? 18.281 -20.672 -6.543 1 91.25 273 LEU B N 1
ATOM 5606 C CA . LEU B 1 273 ? 17.844 -19.656 -5.578 1 91.25 273 LEU B CA 1
ATOM 5607 C C . LEU B 1 273 ? 19.016 -18.766 -5.18 1 91.25 273 LEU B C 1
ATOM 5609 O O . LEU B 1 273 ? 18.828 -17.578 -4.914 1 91.25 273 LEU B O 1
ATOM 5613 N N . ARG B 1 274 ? 20.125 -19.297 -5.133 1 92.75 274 ARG B N 1
ATOM 5614 C CA . ARG B 1 274 ? 21.297 -18.484 -4.77 1 92.75 274 ARG B CA 1
ATOM 5615 C C . ARG B 1 274 ? 21.516 -17.359 -5.766 1 92.75 274 ARG B C 1
ATOM 5617 O O . ARG B 1 274 ? 21.766 -16.219 -5.367 1 92.75 274 ARG B O 1
ATOM 5624 N N . SER B 1 275 ? 21.422 -17.734 -7.012 1 95.62 275 SER B N 1
ATOM 5625 C CA . SER B 1 275 ? 21.547 -16.703 -8.039 1 95.62 275 SER B CA 1
ATOM 5626 C C . SER B 1 275 ? 20.422 -15.672 -7.922 1 95.62 275 SER B C 1
ATOM 5628 O O . SER B 1 275 ? 20.656 -14.484 -8.164 1 95.62 275 SER B O 1
ATOM 5630 N N . ALA B 1 276 ? 19.297 -16.156 -7.566 1 94.94 276 ALA B N 1
ATOM 5631 C CA . ALA B 1 276 ? 18.156 -15.266 -7.418 1 94.94 276 ALA B CA 1
ATOM 5632 C C . ALA B 1 276 ? 18.391 -14.25 -6.305 1 94.94 276 ALA B C 1
ATOM 5634 O O . ALA B 1 276 ? 18.125 -13.055 -6.48 1 94.94 276 ALA B O 1
ATOM 5635 N N . TYR B 1 277 ? 18.922 -14.688 -5.211 1 95.06 277 TYR B N 1
ATOM 5636 C CA . TYR B 1 277 ? 19.219 -13.781 -4.105 1 95.06 277 TYR B CA 1
ATOM 5637 C C . TYR B 1 277 ? 20.25 -12.742 -4.52 1 95.06 277 TYR B C 1
ATOM 5639 O O . TYR B 1 277 ? 20.172 -11.578 -4.117 1 95.06 277 TYR B O 1
ATOM 5647 N N . GLY B 1 278 ? 21.188 -13.172 -5.25 1 97.25 278 GLY B N 1
ATOM 5648 C CA . GLY B 1 278 ? 22.188 -12.25 -5.742 1 97.25 278 GLY B CA 1
ATOM 5649 C C . GLY B 1 278 ? 21.609 -11.172 -6.645 1 97.25 278 GLY B C 1
ATOM 5650 O O . GLY B 1 278 ? 22.031 -10.008 -6.578 1 97.25 278 GLY B O 1
ATOM 5651 N N . LEU B 1 279 ? 20.672 -11.547 -7.469 1 97.81 279 LEU B N 1
ATOM 5652 C CA . LEU B 1 279 ? 20.031 -10.578 -8.352 1 97.81 279 LEU B CA 1
ATOM 5653 C C . LEU B 1 279 ? 19.188 -9.594 -7.559 1 97.81 279 LEU B C 1
ATOM 5655 O O . LEU B 1 279 ? 19.062 -8.422 -7.941 1 97.81 279 LEU B O 1
ATOM 5659 N N . ASP B 1 280 ? 18.609 -10.07 -6.5 1 96.56 280 ASP B N 1
ATOM 5660 C CA . ASP B 1 280 ? 17.922 -9.156 -5.594 1 96.56 280 ASP B CA 1
ATOM 5661 C C . ASP B 1 280 ? 18.891 -8.102 -5.039 1 96.56 280 ASP B C 1
ATOM 5663 O O . ASP B 1 280 ? 18.562 -6.914 -5 1 96.56 280 ASP B O 1
ATOM 5667 N N . LEU B 1 281 ? 19.984 -8.57 -4.629 1 97.44 281 LEU B N 1
ATOM 5668 C CA . LEU B 1 281 ? 21.016 -7.668 -4.121 1 97.44 281 LEU B CA 1
ATOM 5669 C C . LEU B 1 281 ? 21.438 -6.66 -5.188 1 97.44 281 LEU B C 1
ATOM 5671 O O . LEU B 1 281 ? 21.641 -5.48 -4.887 1 97.44 281 LEU B O 1
ATOM 5675 N N . LEU B 1 282 ? 21.547 -7.117 -6.383 1 98.31 282 LEU B N 1
ATOM 5676 C CA . LEU B 1 282 ? 21.953 -6.25 -7.48 1 98.31 282 LEU B CA 1
ATOM 5677 C C . LEU B 1 282 ? 20.891 -5.195 -7.766 1 98.31 282 LEU B C 1
ATOM 5679 O O . LEU B 1 282 ? 21.219 -4.062 -8.133 1 98.31 282 LEU B O 1
ATOM 5683 N N . SER B 1 283 ? 19.641 -5.566 -7.637 1 98.19 283 SER B N 1
ATOM 5684 C CA . SER B 1 283 ? 18.578 -4.586 -7.828 1 98.19 283 SER B CA 1
ATOM 5685 C C . SER B 1 283 ? 18.672 -3.459 -6.809 1 98.19 283 SER B C 1
ATOM 5687 O O . SER B 1 283 ? 18.438 -2.295 -7.137 1 98.19 283 SER B O 1
ATOM 5689 N N . VAL B 1 284 ? 19 -3.82 -5.578 1 96.88 284 VAL B N 1
ATOM 5690 C CA . VAL B 1 284 ? 19.156 -2.844 -4.508 1 96.88 284 VAL B CA 1
ATOM 5691 C C . VAL B 1 284 ? 20.375 -1.965 -4.793 1 96.88 284 VAL B C 1
ATOM 5693 O O . VAL B 1 284 ? 20.328 -0.746 -4.613 1 96.88 284 VAL B O 1
ATOM 5696 N N . LEU B 1 285 ? 21.438 -2.566 -5.254 1 97.81 285 LEU B N 1
ATOM 5697 C CA . LEU B 1 285 ? 22.656 -1.842 -5.609 1 97.81 285 LEU B CA 1
ATOM 5698 C C . LEU B 1 285 ? 22.359 -0.768 -6.648 1 97.81 285 LEU B C 1
ATOM 5700 O O . LEU B 1 285 ? 22.844 0.361 -6.535 1 97.81 285 LEU B O 1
ATOM 5704 N N . LEU B 1 286 ? 21.531 -1.13 -7.555 1 98.06 286 LEU B N 1
ATOM 5705 C CA . LEU B 1 286 ? 21.328 -0.265 -8.711 1 98.06 286 LEU B CA 1
ATOM 5706 C C . LEU B 1 286 ? 20.344 0.855 -8.383 1 98.06 286 LEU B C 1
ATOM 5708 O O . LEU B 1 286 ? 20.547 1.999 -8.805 1 98.06 286 LEU B O 1
ATOM 5712 N N . ALA B 1 287 ? 19.312 0.532 -7.555 1 97.06 287 ALA B N 1
ATOM 5713 C CA . ALA B 1 287 ? 18.297 1.579 -7.602 1 97.06 287 ALA B CA 1
ATOM 5714 C C . ALA B 1 287 ? 17.594 1.719 -6.254 1 97.06 287 ALA B C 1
ATOM 5716 O O . ALA B 1 287 ? 16.594 2.451 -6.137 1 97.06 287 ALA B O 1
ATOM 5717 N N . GLU B 1 288 ? 17.984 1.055 -5.262 1 94.88 288 GLU B N 1
ATOM 5718 C CA . GLU B 1 288 ? 17.312 1.223 -3.98 1 94.88 288 GLU B CA 1
ATOM 5719 C C . GLU B 1 288 ? 18 2.277 -3.123 1 94.88 288 GLU B C 1
ATOM 5721 O O . GLU B 1 288 ? 19.203 2.17 -2.85 1 94.88 288 GLU B O 1
ATOM 5726 N N . GLY B 1 289 ? 17.203 3.184 -2.701 1 90.62 289 GLY B N 1
ATOM 5727 C CA . GLY B 1 289 ? 17.766 4.25 -1.883 1 90.62 289 GLY B CA 1
ATOM 5728 C C . GLY B 1 289 ? 18.328 5.395 -2.701 1 90.62 289 GLY B C 1
ATOM 5729 O O . GLY B 1 289 ? 18.656 5.223 -3.879 1 90.62 289 GLY B O 1
ATOM 5730 N N . ARG B 1 290 ? 18.578 6.457 -2.102 1 90.12 290 ARG B N 1
ATOM 5731 C CA . ARG B 1 290 ? 19.031 7.66 -2.781 1 90.12 290 ARG B CA 1
ATOM 5732 C C . ARG B 1 290 ? 20.516 7.539 -3.162 1 90.12 290 ARG B C 1
ATOM 5734 O O . ARG B 1 290 ? 20.969 8.211 -4.09 1 90.12 290 ARG B O 1
ATOM 5741 N N . THR B 1 291 ? 21.219 6.723 -2.484 1 91.06 291 THR B N 1
ATOM 5742 C CA . THR B 1 291 ? 22.656 6.613 -2.697 1 91.06 291 THR B CA 1
ATOM 5743 C C . THR B 1 291 ? 22.984 5.508 -3.699 1 91.06 291 THR B C 1
ATOM 5745 O O . THR B 1 291 ? 24.141 5.289 -4.043 1 91.06 291 THR B O 1
ATOM 5748 N N . SER B 1 292 ? 21.984 4.793 -4.148 1 95.75 292 SER B N 1
ATOM 5749 C CA . SER B 1 292 ? 22.219 3.742 -5.137 1 95.75 292 SER B CA 1
ATOM 5750 C C . SER B 1 292 ? 22.719 4.324 -6.453 1 95.75 292 SER B C 1
ATOM 5752 O O . SER B 1 292 ? 22.531 5.508 -6.727 1 95.75 292 SER B O 1
ATOM 5754 N N . ARG B 1 293 ? 23.312 3.531 -7.277 1 97.44 293 ARG B N 1
ATOM 5755 C CA . ARG B 1 293 ? 24.062 4 -8.445 1 97.44 293 ARG B CA 1
ATOM 5756 C C . ARG B 1 293 ? 23.156 4.793 -9.383 1 97.44 293 ARG B C 1
ATOM 5758 O O . ARG B 1 293 ? 23.453 5.941 -9.719 1 97.44 293 ARG B O 1
ATOM 5765 N N . LEU B 1 294 ? 22.031 4.227 -9.719 1 98.25 294 LEU B N 1
ATOM 5766 C CA . LEU B 1 294 ? 21.172 4.852 -10.719 1 98.25 294 LEU B CA 1
ATOM 5767 C C . LEU B 1 294 ? 20.422 6.043 -10.125 1 98.25 294 LEU B C 1
ATOM 5769 O O . LEU B 1 294 ? 20.281 7.078 -10.781 1 98.25 294 LEU B O 1
ATOM 5773 N N . VAL B 1 295 ? 19.969 5.93 -8.898 1 95.81 295 VAL B N 1
ATOM 5774 C CA . VAL B 1 295 ? 19.234 7.02 -8.273 1 95.81 295 VAL B CA 1
ATOM 5775 C C . VAL B 1 295 ? 20.156 8.211 -8.047 1 95.81 295 VAL B C 1
ATOM 5777 O O . VAL B 1 295 ? 19.812 9.344 -8.383 1 95.81 295 VAL B O 1
ATOM 5780 N N . ARG B 1 296 ? 21.281 7.98 -7.504 1 94.25 296 ARG B N 1
ATOM 5781 C CA . ARG B 1 296 ? 22.234 9.047 -7.23 1 94.25 296 ARG B CA 1
ATOM 5782 C C . ARG B 1 296 ? 22.609 9.789 -8.508 1 94.25 296 ARG B C 1
ATOM 5784 O O . ARG B 1 296 ? 22.531 11.016 -8.57 1 94.25 296 ARG B O 1
ATOM 5791 N N . ASP B 1 297 ? 22.922 9.086 -9.555 1 96.81 297 ASP B N 1
ATOM 5792 C CA . ASP B 1 297 ? 23.438 9.695 -10.781 1 96.81 297 ASP B CA 1
ATOM 5793 C C . ASP B 1 297 ? 22.297 10.32 -11.594 1 96.81 297 ASP B C 1
ATOM 5795 O O . ASP B 1 297 ? 22.312 11.523 -11.859 1 96.81 297 ASP B O 1
ATOM 5799 N N . LEU B 1 298 ? 21.25 9.547 -11.844 1 97.19 298 LEU B N 1
ATOM 5800 C CA . LEU B 1 298 ? 20.25 9.961 -12.82 1 97.19 298 LEU B CA 1
ATOM 5801 C C . LEU B 1 298 ? 19.219 10.883 -12.188 1 97.19 298 LEU B C 1
ATOM 5803 O O . LEU B 1 298 ? 18.672 11.758 -12.859 1 97.19 298 LEU B O 1
ATOM 5807 N N . ARG B 1 299 ? 18.906 10.719 -10.93 1 93 299 ARG B N 1
ATOM 5808 C CA . ARG B 1 299 ? 17.859 11.5 -10.297 1 93 299 ARG B CA 1
ATOM 5809 C C . ARG B 1 299 ? 18.453 12.641 -9.469 1 93 299 ARG B C 1
ATOM 5811 O O . ARG B 1 299 ? 18.109 13.805 -9.672 1 93 299 ARG B O 1
ATOM 5818 N N . GLU B 1 300 ? 19.438 12.297 -8.594 1 87.69 300 GLU B N 1
ATOM 5819 C CA . GLU B 1 300 ? 19.938 13.289 -7.648 1 87.69 300 GLU B CA 1
ATOM 5820 C C . GLU B 1 300 ? 20.922 14.242 -8.32 1 87.69 300 GLU B C 1
ATOM 5822 O O . GLU B 1 300 ? 20.828 15.461 -8.148 1 87.69 300 GLU B O 1
ATOM 5827 N N . GLU B 1 301 ? 21.844 13.727 -9.109 1 90.88 301 GLU B N 1
ATOM 5828 C CA . GLU B 1 301 ? 22.922 14.547 -9.656 1 90.88 301 GLU B CA 1
ATOM 5829 C C . GLU B 1 301 ? 22.516 15.156 -11 1 90.88 301 GLU B C 1
ATOM 5831 O O . GLU B 1 301 ? 22.5 16.375 -11.148 1 90.88 301 GLU B O 1
ATOM 5836 N N . GLN B 1 302 ? 22.016 14.32 -11.938 1 93.94 302 GLN B N 1
ATOM 5837 C CA . GLN B 1 302 ? 21.781 14.805 -13.289 1 93.94 302 GLN B CA 1
ATOM 5838 C C . GLN B 1 302 ? 20.328 15.25 -13.469 1 93.94 302 GLN B C 1
ATOM 5840 O O . GLN B 1 302 ? 20 15.953 -14.43 1 93.94 302 GLN B O 1
ATOM 5845 N N . GLN B 1 303 ? 19.422 14.781 -12.617 1 91.56 303 GLN B N 1
ATOM 5846 C CA . GLN B 1 303 ? 18.016 15.141 -12.625 1 91.56 303 GLN B CA 1
ATOM 5847 C C . GLN B 1 303 ? 17.391 14.859 -13.992 1 91.56 303 GLN B C 1
ATOM 5849 O O . GLN B 1 303 ? 16.672 15.695 -14.531 1 91.56 303 GLN B O 1
ATOM 5854 N N . LEU B 1 304 ? 17.75 13.703 -14.531 1 94.94 304 LEU B N 1
ATOM 5855 C CA . LEU B 1 304 ? 17.234 13.297 -15.836 1 94.94 304 LEU B CA 1
ATOM 5856 C C . LEU B 1 304 ? 15.945 12.5 -15.688 1 94.94 304 LEU B C 1
ATOM 5858 O O . LEU B 1 304 ? 15.211 12.32 -16.656 1 94.94 304 LEU B O 1
ATOM 5862 N N . VAL B 1 305 ? 15.734 12.016 -14.445 1 95.38 305 VAL B N 1
ATOM 5863 C CA . VAL B 1 305 ? 14.547 11.203 -14.203 1 95.38 305 VAL B CA 1
ATOM 5864 C C . VAL B 1 305 ? 13.805 11.727 -12.977 1 95.38 305 VAL B C 1
ATOM 5866 O O . VAL B 1 305 ? 14.414 12.258 -12.055 1 95.38 305 VAL B O 1
ATOM 5869 N N . GLN B 1 306 ? 12.531 11.531 -13.023 1 91.31 306 GLN B N 1
ATOM 5870 C CA . GLN B 1 306 ? 11.727 11.828 -11.852 1 91.31 306 GLN B CA 1
ATOM 5871 C C . GLN B 1 306 ? 11.82 10.711 -10.82 1 91.31 306 GLN B C 1
ATOM 5873 O O . GLN B 1 306 ? 11.766 10.961 -9.609 1 91.31 306 GLN B O 1
ATOM 5878 N N . GLY B 1 307 ? 11.836 9.586 -11.367 1 94.06 307 GLY B N 1
ATOM 5879 C CA . GLY B 1 307 ? 11.992 8.398 -10.547 1 94.06 307 GLY B CA 1
ATOM 5880 C C . GLY B 1 307 ? 12.586 7.223 -11.305 1 94.06 307 GLY B C 1
ATOM 5881 O O . GLY B 1 307 ? 12.414 7.113 -12.523 1 94.06 307 GLY B O 1
ATOM 5882 N N . ILE B 1 308 ? 13.273 6.461 -10.555 1 97.06 308 ILE B N 1
ATOM 5883 C CA . ILE B 1 308 ? 13.844 5.25 -11.133 1 97.06 308 ILE B CA 1
ATOM 5884 C C . ILE B 1 308 ? 13.906 4.152 -10.07 1 97.06 308 ILE B C 1
ATOM 5886 O O . ILE B 1 308 ? 14.227 4.418 -8.906 1 97.06 308 ILE B O 1
ATOM 5890 N N . CYS B 1 309 ? 13.547 2.984 -10.484 1 97.62 309 CYS B N 1
ATOM 5891 C CA . CYS B 1 309 ? 13.578 1.858 -9.555 1 97.62 309 CYS B CA 1
ATOM 5892 C C . CYS B 1 309 ? 13.984 0.575 -10.273 1 97.62 309 CYS B C 1
ATOM 5894 O O . CYS B 1 309 ? 13.945 0.504 -11.5 1 97.62 309 CYS B O 1
ATOM 5896 N N . SER B 1 310 ? 14.445 -0.331 -9.492 1 98.19 310 SER B N 1
ATOM 5897 C CA . SER B 1 310 ? 14.805 -1.666 -9.961 1 98.19 310 SER B CA 1
ATOM 5898 C C . SER B 1 310 ? 14.219 -2.744 -9.055 1 98.19 310 SER B C 1
ATOM 5900 O O . SER B 1 310 ? 14.164 -2.578 -7.836 1 98.19 310 SER B O 1
ATOM 5902 N N . ASN B 1 311 ? 13.758 -3.791 -9.711 1 97.12 311 ASN B N 1
ATOM 5903 C CA . ASN B 1 311 ? 13.156 -4.883 -8.961 1 97.12 311 ASN B CA 1
ATOM 5904 C C . ASN B 1 311 ? 13.555 -6.242 -9.523 1 97.12 311 ASN B C 1
ATOM 5906 O O . ASN B 1 311 ? 13.828 -6.367 -10.719 1 97.12 311 ASN B O 1
ATOM 5910 N N . PHE B 1 312 ? 13.656 -7.203 -8.633 1 96.44 312 PHE B N 1
ATOM 5911 C CA . PHE B 1 312 ? 13.773 -8.609 -8.992 1 96.44 312 PHE B CA 1
ATOM 5912 C C . PHE B 1 312 ? 12.562 -9.398 -8.5 1 96.44 312 PHE B C 1
ATOM 5914 O O . PHE B 1 312 ? 12.227 -9.352 -7.316 1 96.44 312 PHE B O 1
ATOM 5921 N N . SER B 1 313 ? 11.906 -10.078 -9.398 1 94.75 313 SER B N 1
ATOM 5922 C CA . SER B 1 313 ? 10.75 -10.906 -9.062 1 94.75 313 SER B CA 1
ATOM 5923 C C . SER B 1 313 ? 11.055 -12.383 -9.25 1 94.75 313 SER B C 1
ATOM 5925 O O . SER B 1 313 ? 11.195 -12.852 -10.383 1 94.75 313 SER B O 1
ATOM 5927 N N . LEU B 1 314 ? 11.086 -13.094 -8.172 1 91.81 314 LEU B N 1
ATOM 5928 C CA . LEU B 1 314 ? 11.352 -14.531 -8.195 1 91.81 314 LEU B CA 1
ATOM 5929 C C . LEU B 1 314 ? 10.141 -15.297 -8.703 1 91.81 314 LEU B C 1
ATOM 5931 O O . LEU B 1 314 ? 9.016 -15.07 -8.25 1 91.81 314 LEU B O 1
ATOM 5935 N N . GLN B 1 315 ? 10.336 -16.094 -9.641 1 90.56 315 GLN B N 1
ATOM 5936 C CA . GLN B 1 315 ? 9.312 -16.969 -10.18 1 90.56 315 GLN B CA 1
ATOM 5937 C C . GLN B 1 315 ? 9.812 -18.422 -10.273 1 90.56 315 GLN B C 1
ATOM 5939 O O . GLN B 1 315 ? 11.008 -18.672 -10.125 1 90.56 315 GLN B O 1
ATOM 5944 N N . LYS B 1 316 ? 8.938 -19.359 -10.445 1 90.12 316 LYS B N 1
ATOM 5945 C CA . LYS B 1 316 ? 9.297 -20.766 -10.438 1 90.12 316 LYS B CA 1
ATOM 5946 C C . LYS B 1 316 ? 10.211 -21.109 -11.609 1 90.12 316 LYS B C 1
ATOM 5948 O O . LYS B 1 316 ? 11.281 -21.688 -11.414 1 90.12 316 LYS B O 1
ATOM 5953 N N . ASP B 1 317 ? 9.906 -20.703 -12.875 1 89.5 317 ASP B N 1
ATOM 5954 C CA . ASP B 1 317 ? 10.625 -21.141 -14.07 1 89.5 317 ASP B CA 1
ATOM 5955 C C . ASP B 1 317 ? 11.672 -20.109 -14.492 1 89.5 317 ASP B C 1
ATOM 5957 O O . ASP B 1 317 ? 12.82 -20.469 -14.758 1 89.5 317 ASP B O 1
ATOM 5961 N N . ALA B 1 318 ? 11.219 -18.938 -14.617 1 92.12 318 ALA B N 1
ATOM 5962 C CA . ALA B 1 318 ? 12.078 -17.844 -15.078 1 92.12 318 ALA B CA 1
ATOM 5963 C C . ALA B 1 318 ? 11.727 -16.531 -14.391 1 92.12 318 ALA B C 1
ATOM 5965 O O . ALA B 1 318 ? 10.641 -15.984 -14.594 1 92.12 318 ALA B O 1
ATOM 5966 N N . SER B 1 319 ? 12.695 -16.031 -13.672 1 95.06 319 SER B N 1
ATOM 5967 C CA . SER B 1 319 ? 12.453 -14.812 -12.898 1 95.06 319 SER B CA 1
ATOM 5968 C C . SER B 1 319 ? 12.641 -13.562 -13.75 1 95.06 319 SER B C 1
ATOM 5970 O O . SER B 1 319 ? 13.008 -13.656 -14.93 1 95.06 319 SER B O 1
ATOM 5972 N N . LEU B 1 320 ? 12.273 -12.461 -13.211 1 95.94 320 LEU B N 1
ATOM 5973 C CA . LEU B 1 320 ? 12.266 -11.203 -13.945 1 95.94 320 LEU B CA 1
ATOM 5974 C C . LEU B 1 320 ? 13.055 -10.133 -13.195 1 95.94 320 LEU B C 1
ATOM 5976 O O . LEU B 1 320 ? 12.828 -9.914 -12 1 95.94 320 LEU B O 1
ATOM 5980 N N . PHE B 1 321 ? 14.062 -9.523 -13.852 1 98.06 321 PHE B N 1
ATOM 5981 C CA . PHE B 1 321 ? 14.781 -8.352 -13.375 1 98.06 321 PHE B CA 1
ATOM 5982 C C . PHE B 1 321 ? 14.391 -7.113 -14.164 1 98.06 321 PHE B C 1
ATOM 5984 O O . PHE B 1 321 ? 14.438 -7.117 -15.398 1 98.06 321 PHE B O 1
ATOM 5991 N N . THR B 1 322 ? 14.008 -6.008 -13.461 1 98.44 322 THR B N 1
ATOM 5992 C CA . THR B 1 322 ? 13.516 -4.848 -14.195 1 98.44 322 THR B CA 1
ATOM 5993 C C . THR B 1 322 ? 14.164 -3.566 -13.68 1 98.44 322 THR B C 1
ATOM 5995 O O . THR B 1 322 ? 14.555 -3.486 -12.508 1 98.44 322 THR B O 1
ATOM 5998 N N . ILE B 1 323 ? 14.328 -2.607 -14.523 1 98.56 323 ILE B N 1
ATOM 5999 C CA . ILE B 1 323 ? 14.625 -1.207 -14.234 1 98.56 323 ILE B CA 1
ATOM 6000 C C . ILE B 1 323 ? 13.57 -0.313 -14.883 1 98.56 323 ILE B C 1
ATOM 6002 O O . ILE B 1 323 ? 13.352 -0.387 -16.094 1 98.56 323 ILE B O 1
ATOM 6006 N N . THR B 1 324 ? 12.922 0.462 -14.086 1 98.31 324 THR B N 1
ATOM 6007 C CA . THR B 1 324 ? 11.859 1.344 -14.57 1 98.31 324 THR B CA 1
ATOM 6008 C C . THR B 1 324 ? 12.172 2.799 -14.227 1 98.31 324 THR B C 1
ATOM 6010 O O . THR B 1 324 ? 12.531 3.111 -13.094 1 98.31 324 THR B O 1
ATOM 6013 N N . ALA B 1 325 ? 11.969 3.672 -15.195 1 97.81 325 ALA B N 1
ATOM 6014 C CA . ALA B 1 325 ? 12.227 5.094 -14.984 1 97.81 325 ALA B CA 1
ATOM 6015 C C . ALA B 1 325 ? 11.062 5.941 -15.492 1 97.81 325 ALA B C 1
ATOM 6017 O O . ALA B 1 325 ? 10.445 5.613 -16.516 1 97.81 325 ALA B O 1
ATOM 6018 N N . TRP B 1 326 ? 10.727 6.902 -14.82 1 95.25 326 TRP B N 1
ATOM 6019 C CA . TRP B 1 326 ? 9.789 7.961 -15.203 1 95.25 326 TRP B CA 1
ATOM 6020 C C . TRP B 1 326 ? 10.539 9.242 -15.547 1 95.25 326 TRP B C 1
ATOM 6022 O O . TRP B 1 326 ? 11.305 9.766 -14.734 1 95.25 326 TRP B O 1
ATOM 6032 N N . LEU B 1 327 ? 10.336 9.766 -16.719 1 95.12 327 LEU B N 1
ATOM 6033 C CA . LEU B 1 327 ? 11.18 10.859 -17.172 1 95.12 327 LEU B CA 1
ATOM 6034 C C . LEU B 1 327 ? 10.492 11.641 -18.297 1 95.12 327 LEU B C 1
ATOM 6036 O O . LEU B 1 327 ? 9.438 11.227 -18.797 1 95.12 327 LEU B O 1
ATOM 6040 N N . GLU B 1 328 ? 11.164 12.758 -18.641 1 92.75 328 GLU B N 1
ATOM 6041 C CA . GLU B 1 328 ? 10.719 13.516 -19.797 1 92.75 328 GLU B CA 1
ATOM 6042 C C . GLU B 1 328 ? 11.031 12.766 -21.094 1 92.75 328 GLU B C 1
ATOM 6044 O O . GLU B 1 328 ? 12.086 12.156 -21.234 1 92.75 328 GLU B O 1
ATOM 6049 N N . PRO B 1 329 ? 10.133 12.859 -22 1 93.06 329 PRO B N 1
ATOM 6050 C CA . PRO B 1 329 ? 10.297 12.102 -23.25 1 93.06 329 PRO B CA 1
ATOM 6051 C C . PRO B 1 329 ? 11.609 12.422 -23.953 1 93.06 329 PRO B C 1
ATOM 6053 O O . PRO B 1 329 ? 12.203 11.547 -24.594 1 93.06 329 PRO B O 1
ATOM 6056 N N . GLU B 1 330 ? 12.094 13.578 -23.844 1 94.25 330 GLU B N 1
ATOM 6057 C CA . GLU B 1 330 ? 13.297 14 -24.562 1 94.25 330 GLU B CA 1
ATOM 6058 C C . GLU B 1 330 ? 14.539 13.312 -24.016 1 94.25 330 GLU B C 1
ATOM 6060 O O . GLU B 1 330 ? 15.57 13.242 -24.688 1 94.25 330 GLU B O 1
ATOM 6065 N N . ASN B 1 331 ? 14.422 12.781 -22.828 1 96.38 331 ASN B N 1
ATOM 6066 C CA . ASN B 1 331 ? 15.594 12.211 -22.172 1 96.38 331 ASN B CA 1
ATOM 6067 C C . ASN B 1 331 ? 15.633 10.695 -22.312 1 96.38 331 ASN B C 1
ATOM 6069 O O . ASN B 1 331 ? 16.547 10.039 -21.812 1 96.38 331 ASN B O 1
ATOM 6073 N N . LEU B 1 332 ? 14.766 10.07 -23.016 1 97.12 332 LEU B N 1
ATOM 6074 C CA . LEU B 1 332 ? 14.594 8.617 -23.078 1 97.12 332 LEU B CA 1
ATOM 6075 C C . LEU B 1 332 ? 15.875 7.945 -23.562 1 97.12 332 LEU B C 1
ATOM 6077 O O . LEU B 1 332 ? 16.422 7.07 -22.891 1 97.12 332 LEU B O 1
ATOM 6081 N N . GLU B 1 333 ? 16.422 8.367 -24.656 1 96.75 333 GLU B N 1
ATOM 6082 C CA . GLU B 1 333 ? 17.609 7.738 -25.25 1 96.75 333 GLU B CA 1
ATOM 6083 C C . GLU B 1 333 ? 18.828 7.934 -24.344 1 96.75 333 GLU B C 1
ATOM 6085 O O . GLU B 1 333 ? 19.609 7 -24.141 1 96.75 333 GLU B O 1
ATOM 6090 N N . ARG B 1 334 ? 18.906 9.086 -23.859 1 97.94 334 ARG B N 1
ATOM 6091 C CA . ARG B 1 334 ? 20.047 9.406 -23 1 97.94 334 ARG B CA 1
ATOM 6092 C C . ARG B 1 334 ? 20.031 8.555 -21.734 1 97.94 334 ARG B C 1
ATOM 6094 O O . ARG B 1 334 ? 21.062 7.996 -21.344 1 97.94 334 ARG B O 1
ATOM 6101 N N . VAL B 1 335 ? 18.859 8.469 -21.109 1 98.44 335 VAL B N 1
ATOM 6102 C CA . VAL B 1 335 ? 18.75 7.73 -19.859 1 98.44 335 VAL B CA 1
ATOM 6103 C C . VAL B 1 335 ? 18.984 6.246 -20.109 1 98.44 335 VAL B C 1
ATOM 6105 O O . VAL B 1 335 ? 19.656 5.578 -19.328 1 98.44 335 VAL B O 1
ATOM 6108 N N . GLU B 1 336 ? 18.422 5.68 -21.172 1 98.31 336 GLU B N 1
ATOM 6109 C CA . GLU B 1 336 ? 18.688 4.281 -21.516 1 98.31 336 GLU B CA 1
ATOM 6110 C C . GLU B 1 336 ? 20.172 4.023 -21.688 1 98.31 336 GLU B C 1
ATOM 6112 O O . GLU B 1 336 ? 20.703 3.018 -21.203 1 98.31 336 GLU B O 1
ATOM 6117 N N . SER B 1 337 ? 20.844 4.953 -22.359 1 98.25 337 SER B N 1
ATOM 6118 C CA . SER B 1 337 ? 22.281 4.832 -22.578 1 98.25 337 SER B CA 1
ATOM 6119 C C . SER B 1 337 ? 23.062 4.883 -21.266 1 98.25 337 SER B C 1
ATOM 6121 O O . SER B 1 337 ? 24.016 4.125 -21.078 1 98.25 337 SER B O 1
ATOM 6123 N N . LEU B 1 338 ? 22.641 5.742 -20.438 1 98.44 338 LEU B N 1
ATOM 6124 C CA . LEU B 1 338 ? 23.328 5.887 -19.156 1 98.44 338 LEU B CA 1
ATOM 6125 C C . LEU B 1 338 ? 23.125 4.652 -18.297 1 98.44 338 LEU B C 1
ATOM 6127 O O . LEU B 1 338 ? 24.047 4.23 -17.578 1 98.44 338 LEU B O 1
ATOM 6131 N N . ILE B 1 339 ? 21.906 4.086 -18.328 1 98.69 339 ILE B N 1
ATOM 6132 C CA . ILE B 1 339 ? 21.656 2.85 -17.578 1 98.69 339 ILE B CA 1
ATOM 6133 C C . ILE B 1 339 ? 22.578 1.749 -18.109 1 98.69 339 ILE B C 1
ATOM 6135 O O . ILE B 1 339 ? 23.188 1.021 -17.328 1 98.69 339 ILE B O 1
ATOM 6139 N N . ARG B 1 340 ? 22.734 1.648 -19.422 1 98.19 340 ARG B N 1
ATOM 6140 C CA . ARG B 1 340 ? 23.625 0.657 -20.016 1 98.19 340 ARG B CA 1
ATOM 6141 C C . ARG B 1 340 ? 25.062 0.879 -19.578 1 98.19 340 ARG B C 1
ATOM 6143 O O . ARG B 1 340 ? 25.797 -0.08 -19.312 1 98.19 340 ARG B O 1
ATOM 6150 N N . LEU B 1 341 ? 25.453 2.119 -19.5 1 98.06 341 LEU B N 1
ATOM 6151 C CA . LEU B 1 341 ? 26.812 2.439 -19.078 1 98.06 341 LEU B CA 1
ATOM 6152 C C . LEU B 1 341 ? 27.047 2.016 -17.625 1 98.06 341 LEU B C 1
ATOM 6154 O O . LEU B 1 341 ? 28.125 1.518 -17.297 1 98.06 341 LEU B O 1
ATOM 6158 N N . HIS B 1 342 ? 26.078 2.246 -16.812 1 98.31 342 HIS B N 1
ATOM 6159 C CA . HIS B 1 342 ? 26.188 1.812 -15.43 1 98.31 342 HIS B CA 1
ATOM 6160 C C . HIS B 1 342 ? 26.281 0.293 -15.328 1 98.31 342 HIS B C 1
ATOM 6162 O O . HIS B 1 342 ? 27 -0.235 -14.484 1 98.31 342 HIS B O 1
ATOM 6168 N N . LEU B 1 343 ? 25.5 -0.408 -16.141 1 98.44 343 LEU B N 1
ATOM 6169 C CA . LEU B 1 343 ? 25.578 -1.864 -16.172 1 98.44 343 LEU B CA 1
ATOM 6170 C C . LEU B 1 343 ? 26.953 -2.328 -16.656 1 98.44 343 LEU B C 1
ATOM 6172 O O . LEU B 1 343 ? 27.531 -3.264 -16.109 1 98.44 343 LEU B O 1
ATOM 6176 N N . GLU B 1 344 ? 27.453 -1.654 -17.688 1 98.12 344 GLU B N 1
ATOM 6177 C CA . GLU B 1 344 ? 28.781 -1.979 -18.188 1 98.12 344 GLU B CA 1
ATOM 6178 C C . GLU B 1 344 ? 29.828 -1.79 -17.094 1 98.12 344 GLU B C 1
ATOM 6180 O O . GLU B 1 344 ? 30.75 -2.607 -16.969 1 98.12 344 GLU B O 1
ATOM 6185 N N . ASP B 1 345 ? 29.688 -0.709 -16.422 1 97.94 345 ASP B N 1
ATOM 6186 C CA . ASP B 1 345 ? 30.609 -0.438 -15.328 1 97.94 345 ASP B CA 1
ATOM 6187 C C . ASP B 1 345 ? 30.547 -1.537 -14.266 1 97.94 345 ASP B C 1
ATOM 6189 O O . ASP B 1 345 ? 31.578 -1.965 -13.75 1 97.94 345 ASP B O 1
ATOM 6193 N N . LEU B 1 346 ? 29.406 -1.938 -13.969 1 97.81 346 LEU B N 1
ATOM 6194 C CA . LEU B 1 346 ? 29.203 -3.018 -13.008 1 97.81 346 LEU B CA 1
ATOM 6195 C C . LEU B 1 346 ? 29.875 -4.301 -13.484 1 97.81 346 LEU B C 1
ATOM 6197 O O . LEU B 1 346 ? 30.484 -5.012 -12.688 1 97.81 346 LEU B O 1
ATOM 6201 N N . LEU B 1 347 ? 29.781 -4.633 -14.758 1 97.62 347 LEU B N 1
ATOM 6202 C CA . LEU B 1 347 ? 30.344 -5.848 -15.344 1 97.62 347 LEU B CA 1
ATOM 6203 C C . LEU B 1 347 ? 31.859 -5.777 -15.383 1 97.62 347 LEU B C 1
ATOM 6205 O O . LEU B 1 347 ? 32.531 -6.805 -15.273 1 97.62 347 LEU B O 1
ATOM 6209 N N . THR B 1 348 ? 32.406 -4.586 -15.469 1 97.25 348 THR B N 1
ATOM 6210 C CA . THR B 1 348 ? 33.844 -4.426 -15.695 1 97.25 348 THR B CA 1
ATOM 6211 C C . THR B 1 348 ? 34.562 -4.109 -14.383 1 97.25 348 THR B C 1
ATOM 6213 O O . THR B 1 348 ? 35.594 -4.711 -14.078 1 97.25 348 THR B O 1
ATOM 6216 N N . ASN B 1 349 ? 33.969 -3.195 -13.547 1 96.56 349 ASN B N 1
ATOM 6217 C CA . ASN B 1 349 ? 34.688 -2.684 -12.367 1 96.56 349 ASN B CA 1
ATOM 6218 C C . ASN B 1 349 ? 34.094 -3.242 -11.078 1 96.56 349 ASN B C 1
ATOM 6220 O O . ASN B 1 349 ? 34.688 -3.135 -10.016 1 96.56 349 ASN B O 1
ATOM 6224 N N . GLY B 1 350 ? 32.969 -3.756 -11.164 1 95.88 350 GLY B N 1
ATOM 6225 C CA . GLY B 1 350 ? 32.406 -4.473 -10.031 1 95.88 350 GLY B CA 1
ATOM 6226 C C . GLY B 1 350 ? 31.828 -3.553 -8.977 1 95.88 350 GLY B C 1
ATOM 6227 O O . GLY B 1 350 ? 31.266 -2.504 -9.297 1 95.88 350 GLY B O 1
ATOM 6228 N N . ILE B 1 351 ? 31.781 -4.047 -7.773 1 96.5 351 ILE B N 1
ATOM 6229 C CA . ILE B 1 351 ? 31.094 -3.412 -6.656 1 96.5 351 ILE B CA 1
ATOM 6230 C C . ILE B 1 351 ? 32.094 -3.082 -5.551 1 96.5 351 ILE B C 1
ATOM 6232 O O . ILE B 1 351 ? 32.969 -3.893 -5.234 1 96.5 351 ILE B O 1
ATOM 6236 N N . SER B 1 352 ? 32 -1.944 -4.902 1 96 352 SER B N 1
ATOM 6237 C CA . SER B 1 352 ? 32.875 -1.585 -3.785 1 96 352 SER B CA 1
ATOM 6238 C C . SER B 1 352 ? 32.406 -2.256 -2.494 1 96 352 SER B C 1
ATOM 6240 O O . SER B 1 352 ? 31.25 -2.607 -2.352 1 96 352 SER B O 1
ATOM 6242 N N . PRO B 1 353 ? 33.344 -2.418 -1.552 1 94.75 353 PRO B N 1
ATOM 6243 C CA . PRO B 1 353 ? 32.969 -3.008 -0.265 1 94.75 353 PRO B CA 1
ATOM 6244 C C . PRO B 1 353 ? 31.891 -2.195 0.47 1 94.75 353 PRO B C 1
ATOM 6246 O O . PRO B 1 353 ? 31.016 -2.766 1.123 1 94.75 353 PRO B O 1
ATOM 6249 N N . GLN B 1 354 ? 31.953 -0.965 0.344 1 93.56 354 GLN B N 1
ATOM 6250 C CA . GLN B 1 354 ? 30.984 -0.097 1.001 1 93.56 354 GLN B CA 1
ATOM 6251 C C . GLN B 1 354 ? 29.578 -0.289 0.412 1 93.56 354 GLN B C 1
ATOM 6253 O O . GLN B 1 354 ? 28.594 -0.353 1.148 1 93.56 354 GLN B O 1
ATOM 6258 N N . GLU B 1 355 ? 29.562 -0.341 -0.864 1 95.44 355 GLU B N 1
ATOM 6259 C CA . GLU B 1 355 ? 28.281 -0.578 -1.533 1 95.44 355 GLU B CA 1
ATOM 6260 C C . GLU B 1 355 ? 27.703 -1.933 -1.145 1 95.44 355 GLU B C 1
ATOM 6262 O O . GLU B 1 355 ? 26.5 -2.051 -0.912 1 95.44 355 GLU B O 1
ATOM 6267 N N . LEU B 1 356 ? 28.531 -2.912 -1.093 1 96.5 356 LEU B N 1
ATOM 6268 C CA . LEU B 1 356 ? 28.094 -4.262 -0.752 1 96.5 356 LEU B CA 1
ATOM 6269 C C . LEU B 1 356 ? 27.516 -4.301 0.652 1 96.5 356 LEU B C 1
ATOM 6271 O O . LEU B 1 356 ? 26.406 -4.824 0.853 1 96.5 356 LEU B O 1
ATOM 6275 N N . THR B 1 357 ? 28.219 -3.742 1.557 1 94.56 357 THR B N 1
ATOM 6276 C CA . THR B 1 357 ? 27.766 -3.725 2.943 1 94.56 357 THR B CA 1
ATOM 6277 C C . THR B 1 357 ? 26.438 -2.988 3.074 1 94.56 357 THR B C 1
ATOM 6279 O O . THR B 1 357 ? 25.531 -3.439 3.787 1 94.56 357 THR B O 1
ATOM 6282 N N . ARG B 1 358 ? 26.312 -1.921 2.416 1 93.75 358 ARG B N 1
ATOM 6283 C CA . ARG B 1 358 ? 25.078 -1.146 2.422 1 93.75 358 ARG B CA 1
ATOM 6284 C C . ARG B 1 358 ? 23.906 -1.98 1.919 1 93.75 358 ARG B C 1
ATOM 6286 O O . ARG B 1 358 ? 22.859 -2.037 2.561 1 93.75 358 ARG B O 1
ATOM 6293 N N . CYS B 1 359 ? 24.078 -2.59 0.813 1 95.94 359 CYS B N 1
ATOM 6294 C CA . CYS B 1 359 ? 23.031 -3.375 0.19 1 95.94 359 CYS B CA 1
ATOM 6295 C C . CYS B 1 359 ? 22.625 -4.547 1.076 1 95.94 359 CYS B C 1
ATOM 6297 O O . CYS B 1 359 ? 21.438 -4.852 1.211 1 95.94 359 CYS B O 1
ATOM 6299 N N . GLN B 1 360 ? 23.609 -5.195 1.636 1 95.94 360 GLN B N 1
ATOM 6300 C CA . GLN B 1 360 ? 23.344 -6.324 2.52 1 95.94 360 GLN B CA 1
ATOM 6301 C C . GLN B 1 360 ? 22.547 -5.887 3.744 1 95.94 360 GLN B C 1
ATOM 6303 O O . GLN B 1 360 ? 21.562 -6.535 4.113 1 95.94 360 GLN B O 1
ATOM 6308 N N . ARG B 1 361 ? 22.891 -4.828 4.312 1 92.38 361 ARG B N 1
ATOM 6309 C CA . ARG B 1 361 ? 22.172 -4.32 5.484 1 92.38 361 ARG B CA 1
ATOM 6310 C C . ARG B 1 361 ? 20.75 -3.908 5.125 1 92.38 361 ARG B C 1
ATOM 6312 O O . ARG B 1 361 ? 19.812 -4.199 5.867 1 92.38 361 ARG B O 1
ATOM 6319 N N . LEU B 1 362 ? 20.641 -3.252 4.008 1 93 362 LEU B N 1
ATOM 6320 C CA . LEU B 1 362 ? 19.312 -2.803 3.574 1 93 362 LEU B CA 1
ATOM 6321 C C . LEU B 1 362 ? 18.375 -3.986 3.371 1 93 362 LEU B C 1
ATOM 6323 O O . LEU B 1 362 ? 17.25 -3.971 3.852 1 93 362 LEU B O 1
ATOM 6327 N N . LEU B 1 363 ? 18.828 -4.969 2.725 1 93.62 363 LEU B N 1
ATOM 6328 C CA . LEU B 1 363 ? 17.984 -6.129 2.443 1 93.62 363 LEU B CA 1
ATOM 6329 C C . LEU B 1 363 ? 17.672 -6.902 3.723 1 93.62 363 LEU B C 1
ATOM 6331 O O . LEU B 1 363 ? 16.547 -7.371 3.918 1 93.62 363 LEU B O 1
ATOM 6335 N N . CYS B 1 364 ? 18.656 -7.012 4.547 1 91.75 364 CYS B N 1
ATOM 6336 C CA . CYS B 1 364 ? 18.438 -7.707 5.809 1 91.75 364 CYS B CA 1
ATOM 6337 C C . CYS B 1 364 ? 17.438 -6.953 6.68 1 91.75 364 CYS B C 1
ATOM 6339 O O . CYS B 1 364 ? 16.562 -7.562 7.301 1 91.75 364 CYS B O 1
ATOM 6341 N N . ASN B 1 365 ? 17.578 -5.684 6.719 1 90.06 365 ASN B N 1
ATOM 6342 C CA . ASN B 1 365 ? 16.609 -4.883 7.473 1 90.06 365 ASN B CA 1
ATOM 6343 C C . ASN B 1 365 ? 15.219 -4.945 6.855 1 90.06 365 ASN B C 1
ATOM 6345 O O . ASN B 1 365 ? 14.219 -5.027 7.574 1 90.06 365 ASN B O 1
ATOM 6349 N N . ASP B 1 366 ? 15.18 -4.844 5.609 1 90 366 ASP B N 1
ATOM 6350 C CA . ASP B 1 366 ? 13.898 -4.969 4.926 1 90 366 ASP B CA 1
ATOM 6351 C C . ASP B 1 366 ? 13.219 -6.293 5.277 1 90 366 ASP B C 1
ATOM 6353 O O . ASP B 1 366 ? 12 -6.34 5.465 1 90 366 ASP B O 1
ATOM 6357 N N . PHE B 1 367 ? 13.961 -7.324 5.277 1 88.94 367 PHE B N 1
ATOM 6358 C CA . PHE B 1 367 ? 13.43 -8.625 5.668 1 88.94 367 PHE B CA 1
ATOM 6359 C C . PHE B 1 367 ? 12.875 -8.578 7.086 1 88.94 367 PHE B C 1
ATOM 6361 O O . PHE B 1 367 ? 11.773 -9.078 7.34 1 88.94 367 PHE B O 1
ATOM 6368 N N . ALA B 1 368 ? 13.586 -7.973 7.941 1 85.56 368 ALA B N 1
ATOM 6369 C CA . ALA B 1 368 ? 13.148 -7.859 9.336 1 85.56 368 ALA B CA 1
ATOM 6370 C C . ALA B 1 368 ? 11.852 -7.059 9.438 1 85.56 368 ALA B C 1
ATOM 6372 O O . ALA B 1 368 ? 10.945 -7.438 10.188 1 85.56 368 ALA B O 1
ATOM 6373 N N . PHE B 1 369 ? 11.766 -6.043 8.633 1 84.38 369 PHE B N 1
ATOM 6374 C CA . PHE B 1 369 ? 10.594 -5.164 8.656 1 84.38 369 PHE B CA 1
ATOM 6375 C C . PHE B 1 369 ? 9.391 -5.848 8.023 1 84.38 369 PHE B C 1
ATOM 6377 O O . PHE B 1 369 ? 8.25 -5.504 8.328 1 84.38 369 PHE B O 1
ATOM 6384 N N . SER B 1 370 ? 9.609 -6.773 7.211 1 87.38 370 SER B N 1
ATOM 6385 C CA . SER B 1 370 ? 8.547 -7.418 6.445 1 87.38 370 SER B CA 1
ATOM 6386 C C . SER B 1 370 ? 8.141 -8.742 7.074 1 87.38 370 SER B C 1
ATOM 6388 O O . SER B 1 370 ? 7.426 -9.539 6.457 1 87.38 370 SER B O 1
ATOM 6390 N N . THR B 1 371 ? 8.617 -9.078 8.258 1 86.5 371 THR B N 1
ATOM 6391 C CA . THR B 1 371 ? 8.281 -10.328 8.914 1 86.5 371 THR B CA 1
ATOM 6392 C C . THR B 1 371 ? 7.883 -10.086 10.367 1 86.5 371 THR B C 1
ATOM 6394 O O . THR B 1 371 ? 8.258 -10.852 11.258 1 86.5 371 THR B O 1
ATOM 6397 N N . GLU B 1 372 ? 7.148 -9.031 10.57 1 84.12 372 GLU B N 1
ATOM 6398 C CA . GLU B 1 372 ? 6.781 -8.641 11.922 1 84.12 372 GLU B CA 1
ATOM 6399 C C . GLU B 1 372 ? 5.371 -9.109 12.273 1 84.12 372 GLU B C 1
ATOM 6401 O O . GLU B 1 372 ? 5.062 -9.352 13.445 1 84.12 372 GLU B O 1
ATOM 6406 N N . THR B 1 373 ? 4.5 -9.188 11.234 1 87.19 373 THR B N 1
ATOM 6407 C CA . THR B 1 373 ? 3.088 -9.453 11.492 1 87.19 373 THR B CA 1
ATOM 6408 C C . THR B 1 373 ? 2.703 -10.844 11.008 1 87.19 373 THR B C 1
ATOM 6410 O O . THR B 1 373 ? 3.354 -11.406 10.125 1 87.19 373 THR B O 1
ATOM 6413 N N . PRO B 1 374 ? 1.588 -11.359 11.594 1 90.75 374 PRO B N 1
ATOM 6414 C CA . PRO B 1 374 ? 1.107 -12.664 11.125 1 90.75 374 PRO B CA 1
ATOM 6415 C C . PRO B 1 374 ? 0.827 -12.688 9.625 1 90.75 374 PRO B C 1
ATOM 6417 O O . PRO B 1 374 ? 1.157 -13.664 8.945 1 90.75 374 PRO B O 1
ATOM 6420 N N . ASN B 1 375 ? 0.293 -11.609 9.156 1 91.88 375 ASN B N 1
ATOM 6421 C CA . ASN B 1 375 ? -0.031 -11.539 7.734 1 91.88 375 ASN B CA 1
ATOM 6422 C C . ASN B 1 375 ? 1.222 -11.625 6.867 1 91.88 375 ASN B C 1
ATOM 6424 O O . ASN B 1 375 ? 1.246 -12.359 5.879 1 91.88 375 ASN B O 1
ATOM 6428 N N . GLN B 1 376 ? 2.191 -10.922 7.215 1 89.62 376 GLN B N 1
ATOM 6429 C CA . GLN B 1 376 ? 3.447 -10.93 6.469 1 89.62 376 GLN B CA 1
ATOM 6430 C C . GLN B 1 376 ? 4.105 -12.305 6.508 1 89.62 376 GLN B C 1
ATOM 6432 O O . GLN B 1 376 ? 4.574 -12.797 5.48 1 89.62 376 GLN B O 1
ATOM 6437 N N . LEU B 1 377 ? 4.102 -12.938 7.672 1 91.56 377 LEU B N 1
ATOM 6438 C CA . LEU B 1 377 ? 4.711 -14.25 7.848 1 91.56 377 LEU B CA 1
ATOM 6439 C C . LEU B 1 377 ? 3.949 -15.32 7.066 1 91.56 377 LEU B C 1
ATOM 6441 O O . LEU B 1 377 ? 4.555 -16.141 6.375 1 91.56 377 LEU B O 1
ATOM 6445 N N . ALA B 1 378 ? 2.652 -15.266 7.164 1 93.38 378 ALA B N 1
ATOM 6446 C CA . ALA B 1 378 ? 1.839 -16.25 6.445 1 93.38 378 ALA B CA 1
ATOM 6447 C C . ALA B 1 378 ? 2.062 -16.141 4.938 1 93.38 378 ALA B C 1
ATOM 6449 O O . ALA B 1 378 ? 2.176 -17.156 4.25 1 93.38 378 ALA B O 1
ATOM 6450 N N . GLY B 1 379 ? 2.131 -14.938 4.43 1 94 379 GLY B N 1
ATOM 6451 C CA . GLY B 1 379 ? 2.406 -14.719 3.018 1 94 379 GLY B CA 1
ATOM 6452 C C . GLY B 1 379 ? 3.756 -15.25 2.584 1 94 379 GLY B C 1
ATOM 6453 O O . GLY B 1 379 ? 3.869 -15.883 1.531 1 94 379 GLY B O 1
ATOM 6454 N N . LEU B 1 380 ? 4.715 -15.023 3.432 1 92 380 LEU B N 1
ATOM 6455 C CA . LEU B 1 380 ? 6.07 -15.469 3.129 1 92 380 LEU B CA 1
ATOM 6456 C C . LEU B 1 380 ? 6.152 -16.984 3.078 1 92 380 LEU B C 1
ATOM 6458 O O . LEU B 1 380 ? 6.648 -17.562 2.105 1 92 380 LEU B O 1
ATOM 6462 N N . TYR B 1 381 ? 5.629 -17.703 4.113 1 93 381 TYR B N 1
ATOM 6463 C CA . TYR B 1 381 ? 5.68 -19.156 4.195 1 93 381 TYR B CA 1
ATOM 6464 C C . TYR B 1 381 ? 4.918 -19.797 3.041 1 93 381 TYR B C 1
ATOM 6466 O O . TYR B 1 381 ? 5.41 -20.719 2.404 1 93 381 TYR B O 1
ATOM 6474 N N . GLY B 1 382 ? 3.76 -19.234 2.85 1 93.69 382 GLY B N 1
ATOM 6475 C CA . GLY B 1 382 ? 2.941 -19.797 1.784 1 93.69 382 GLY B CA 1
ATOM 6476 C C . GLY B 1 382 ? 3.57 -19.656 0.411 1 93.69 382 GLY B C 1
ATOM 6477 O O . GLY B 1 382 ? 3.562 -20.594 -0.382 1 93.69 382 GLY B O 1
ATOM 6478 N N . TYR B 1 383 ? 4.09 -18.547 0.176 1 91.31 383 TYR B N 1
ATOM 6479 C CA . TYR B 1 383 ? 4.707 -18.297 -1.122 1 91.31 383 TYR B CA 1
ATOM 6480 C C . TYR B 1 383 ? 5.875 -19.25 -1.364 1 91.31 383 TYR B C 1
ATOM 6482 O O . TYR B 1 383 ? 5.91 -19.953 -2.379 1 91.31 383 TYR B O 1
ATOM 6490 N N . TYR B 1 384 ? 6.793 -19.328 -0.462 1 88.69 384 TYR B N 1
ATOM 6491 C CA . TYR B 1 384 ? 7.984 -20.156 -0.626 1 88.69 384 TYR B CA 1
ATOM 6492 C C . TYR B 1 384 ? 7.613 -21.641 -0.713 1 88.69 384 TYR B C 1
ATOM 6494 O O . TYR B 1 384 ? 8.203 -22.391 -1.498 1 88.69 384 TYR B O 1
ATOM 6502 N N . ASN B 1 385 ? 6.668 -21.984 0.054 1 91.19 385 ASN B N 1
ATOM 6503 C CA . ASN B 1 385 ? 6.266 -23.391 -0.027 1 91.19 385 ASN B CA 1
ATOM 6504 C C . ASN B 1 385 ? 5.648 -23.719 -1.384 1 91.19 385 ASN B C 1
ATOM 6506 O O . ASN B 1 385 ? 5.781 -24.828 -1.874 1 91.19 385 ASN B O 1
ATOM 6510 N N . THR B 1 386 ? 5.004 -22.766 -1.895 1 90.56 386 THR B N 1
ATOM 6511 C CA . THR B 1 386 ? 4.301 -22.969 -3.156 1 90.56 386 THR B CA 1
ATOM 6512 C C . THR B 1 386 ? 5.285 -23.031 -4.32 1 90.56 386 THR B C 1
ATOM 6514 O O . THR B 1 386 ? 5.133 -23.859 -5.223 1 90.56 386 THR B O 1
ATOM 6517 N N . ILE B 1 387 ? 6.262 -22.234 -4.309 1 87.81 387 ILE B N 1
ATOM 6518 C CA . ILE B 1 387 ? 7.113 -22.156 -5.488 1 87.81 387 ILE B CA 1
ATOM 6519 C C . ILE B 1 387 ? 8.422 -22.906 -5.234 1 87.81 387 ILE B C 1
ATOM 6521 O O . ILE B 1 387 ? 9.164 -23.203 -6.172 1 87.81 387 ILE B O 1
ATOM 6525 N N . ALA B 1 388 ? 8.703 -23.172 -3.918 1 89.06 388 ALA B N 1
ATOM 6526 C CA . ALA B 1 388 ? 9.93 -23.844 -3.506 1 89.06 388 ALA B CA 1
ATOM 6527 C C . ALA B 1 388 ? 9.719 -24.641 -2.223 1 89.06 388 ALA B C 1
ATOM 6529 O O . ALA B 1 388 ? 8.836 -25.5 -2.158 1 89.06 388 ALA B O 1
ATOM 6530 N N . LYS B 1 389 ? 10.617 -24.406 -1.271 1 87.69 389 LYS B N 1
ATOM 6531 C CA . LYS B 1 389 ? 10.5 -25.016 0.048 1 87.69 389 LYS B CA 1
ATOM 6532 C C . LYS B 1 389 ? 10.438 -23.953 1.144 1 87.69 389 LYS B C 1
ATOM 6534 O O . LYS B 1 389 ? 11.156 -22.953 1.096 1 87.69 389 LYS B O 1
ATOM 6539 N N . VAL B 1 390 ? 9.594 -24.203 2.09 1 88.25 390 VAL B N 1
ATOM 6540 C CA . VAL B 1 390 ? 9.312 -23.219 3.121 1 88.25 390 VAL B CA 1
ATOM 6541 C C . VAL B 1 390 ? 10.578 -22.953 3.941 1 88.25 390 VAL B C 1
ATOM 6543 O O . VAL B 1 390 ? 10.773 -21.844 4.441 1 88.25 390 VAL B O 1
ATOM 6546 N N . GLU B 1 391 ? 11.445 -23.906 4.043 1 84.31 391 GLU B N 1
ATOM 6547 C CA . GLU B 1 391 ? 12.664 -23.781 4.836 1 84.31 391 GLU B CA 1
ATOM 6548 C C . GLU B 1 391 ? 13.57 -22.688 4.289 1 84.31 391 GLU B C 1
ATOM 6550 O O . GLU B 1 391 ? 14.383 -22.109 5.027 1 84.31 391 GLU B O 1
ATOM 6555 N N . LEU B 1 392 ? 13.336 -22.422 3.096 1 83.62 392 LEU B N 1
ATOM 6556 C CA . LEU B 1 392 ? 14.18 -21.438 2.432 1 83.62 392 LEU B CA 1
ATOM 6557 C C . LEU B 1 392 ? 13.719 -20.016 2.762 1 83.62 392 LEU B C 1
ATOM 6559 O O . LEU B 1 392 ? 14.445 -19.047 2.527 1 83.62 392 LEU B O 1
ATOM 6563 N N . ALA B 1 393 ? 12.586 -19.891 3.318 1 81.75 393 ALA B N 1
ATOM 6564 C CA . ALA B 1 393 ? 12 -18.578 3.58 1 81.75 393 ALA B CA 1
ATOM 6565 C C . ALA B 1 393 ? 12.82 -17.812 4.609 1 81.75 393 ALA B C 1
ATOM 6567 O O . ALA B 1 393 ? 12.992 -16.594 4.492 1 81.75 393 ALA B O 1
ATOM 6568 N N . MET B 1 394 ? 13.414 -18.469 5.551 1 84.12 394 MET B N 1
ATOM 6569 C CA . MET B 1 394 ? 14 -17.75 6.684 1 84.12 394 MET B CA 1
ATOM 6570 C C . MET B 1 394 ? 15.523 -17.703 6.562 1 84.12 394 MET B C 1
ATOM 6572 O O . MET B 1 394 ? 16.188 -17.047 7.367 1 84.12 394 MET B O 1
ATOM 6576 N N . ILE B 1 395 ? 16.094 -18.297 5.531 1 87.81 395 ILE B N 1
ATOM 6577 C CA . ILE B 1 395 ? 17.547 -18.312 5.398 1 87.81 395 ILE B CA 1
ATOM 6578 C C . ILE B 1 395 ? 18.016 -17.109 4.578 1 87.81 395 ILE B C 1
ATOM 6580 O O . ILE B 1 395 ? 19.219 -16.891 4.402 1 87.81 395 ILE B O 1
ATOM 6584 N N . TYR B 1 396 ? 17.094 -16.344 4.133 1 89.19 396 TYR B N 1
ATOM 6585 C CA . TYR B 1 396 ? 17.328 -15.234 3.207 1 89.19 396 TYR B CA 1
ATOM 6586 C C . TYR B 1 396 ? 18.391 -14.289 3.742 1 89.19 396 TYR B C 1
ATOM 6588 O O . TYR B 1 396 ? 19.375 -13.992 3.049 1 89.19 396 TYR B O 1
ATOM 6596 N N . PRO B 1 397 ? 18.328 -13.844 5 1 90.81 397 PRO B N 1
ATOM 6597 C CA . PRO B 1 397 ? 19.344 -12.906 5.484 1 90.81 397 PRO B CA 1
ATOM 6598 C C . PRO B 1 397 ? 20.75 -13.508 5.508 1 90.81 397 PRO B C 1
ATOM 6600 O O . PRO B 1 397 ? 21.719 -12.828 5.16 1 90.81 397 PRO B O 1
ATOM 6603 N N . GLU B 1 398 ? 20.828 -14.75 5.852 1 92.75 398 GLU B N 1
ATOM 6604 C CA . GLU B 1 398 ? 22.125 -15.43 5.887 1 92.75 398 GLU B CA 1
ATOM 6605 C C . GLU B 1 398 ? 22.719 -15.547 4.488 1 92.75 398 GLU B C 1
ATOM 6607 O O . GLU B 1 398 ? 23.922 -15.328 4.305 1 92.75 398 GLU B O 1
ATOM 6612 N N . LYS B 1 399 ? 21.906 -15.875 3.566 1 93.75 399 LYS B N 1
ATOM 6613 C CA . LYS B 1 399 ? 22.375 -16 2.188 1 93.75 399 LYS B CA 1
ATOM 6614 C C . LYS B 1 399 ? 22.812 -14.656 1.626 1 93.75 399 LYS B C 1
ATOM 6616 O O . LYS B 1 399 ? 23.844 -14.555 0.972 1 93.75 399 LYS B O 1
ATOM 6621 N N . ILE B 1 400 ? 22.078 -13.664 1.894 1 95.06 400 ILE B N 1
ATOM 6622 C CA . ILE B 1 400 ? 22.391 -12.32 1.424 1 95.06 400 ILE B CA 1
ATOM 6623 C C . ILE B 1 400 ? 23.75 -11.883 1.976 1 95.06 400 ILE B C 1
ATOM 6625 O O . ILE B 1 400 ? 24.562 -11.32 1.246 1 95.06 400 ILE B O 1
ATOM 6629 N N . GLN B 1 401 ? 24 -12.164 3.193 1 94.56 401 GLN B N 1
ATOM 6630 C CA . GLN B 1 401 ? 25.219 -11.727 3.854 1 94.56 401 GLN B CA 1
ATOM 6631 C C . GLN B 1 401 ? 26.422 -12.531 3.359 1 94.56 401 GLN B C 1
ATOM 6633 O O . GLN B 1 401 ? 27.562 -12.109 3.535 1 94.56 401 GLN B O 1
ATOM 6638 N N . SER B 1 402 ? 26.188 -13.594 2.732 1 95.5 402 SER B N 1
ATOM 6639 C CA . SER B 1 402 ? 27.266 -14.492 2.334 1 95.5 402 SER B CA 1
ATOM 6640 C C . SER B 1 402 ? 27.875 -14.078 1 1 95.5 402 SER B C 1
ATOM 6642 O O . SER B 1 402 ? 28.953 -14.531 0.634 1 95.5 402 SER B O 1
ATOM 6644 N N . TYR B 1 403 ? 27.266 -13.211 0.288 1 96.56 403 TYR B N 1
ATOM 6645 C CA . TYR B 1 403 ? 27.766 -12.828 -1.029 1 96.56 403 TYR B CA 1
ATOM 6646 C C . TYR B 1 403 ? 28.984 -11.922 -0.909 1 96.56 403 TYR B C 1
ATOM 6648 O O . TYR B 1 403 ? 29.047 -11.07 -0.015 1 96.56 403 TYR B O 1
ATOM 6656 N N . ASP B 1 404 ? 29.891 -12.102 -1.834 1 96.5 404 ASP B N 1
ATOM 6657 C CA . ASP B 1 404 ? 30.953 -11.125 -1.98 1 96.5 404 ASP B CA 1
ATOM 6658 C C . ASP B 1 404 ? 30.844 -10.375 -3.307 1 96.5 404 ASP B C 1
ATOM 6660 O O . ASP B 1 404 ? 29.953 -10.664 -4.113 1 96.5 404 ASP B O 1
ATOM 6664 N N . ALA B 1 405 ? 31.75 -9.445 -3.494 1 97.06 405 ALA B N 1
ATOM 6665 C CA . ALA B 1 405 ? 31.672 -8.555 -4.648 1 97.06 405 ALA B CA 1
ATOM 6666 C C . ALA B 1 405 ? 31.922 -9.312 -5.949 1 97.06 405 ALA B C 1
ATOM 6668 O O . ALA B 1 405 ? 31.266 -9.047 -6.961 1 97.06 405 ALA B O 1
ATOM 6669 N N . GLN B 1 406 ? 32.781 -10.211 -5.938 1 96.81 406 GLN B N 1
ATOM 6670 C CA . GLN B 1 406 ? 33.125 -10.961 -7.137 1 96.81 406 GLN B CA 1
ATOM 6671 C C . GLN B 1 406 ? 31.984 -11.852 -7.59 1 96.81 406 GLN B C 1
ATOM 6673 O O . GLN B 1 406 ? 31.703 -11.961 -8.789 1 96.81 406 GLN B O 1
ATOM 6678 N N . GLN B 1 407 ? 31.391 -12.484 -6.672 1 96.81 407 GLN B N 1
ATOM 6679 C CA . GLN B 1 407 ? 30.234 -13.336 -6.984 1 96.81 407 GLN B CA 1
ATOM 6680 C C . GLN B 1 407 ? 29.125 -12.523 -7.629 1 96.81 407 GLN B C 1
ATOM 6682 O O . GLN B 1 407 ? 28.5 -12.977 -8.594 1 96.81 407 GLN B O 1
ATOM 6687 N N . LEU B 1 408 ? 28.891 -11.383 -7.102 1 97.81 408 LEU B N 1
ATOM 6688 C CA . LEU B 1 408 ? 27.828 -10.531 -7.625 1 97.81 408 LEU B CA 1
ATOM 6689 C C . LEU B 1 408 ? 28.172 -10.023 -9.023 1 97.81 408 LEU B C 1
ATOM 6691 O O . LEU B 1 408 ? 27.297 -9.906 -9.883 1 97.81 408 LEU B O 1
ATOM 6695 N N . GLN B 1 409 ? 29.406 -9.703 -9.203 1 97.69 409 GLN B N 1
ATOM 6696 C CA . GLN B 1 409 ? 29.828 -9.266 -10.523 1 97.69 409 GLN B CA 1
ATOM 6697 C C . GLN B 1 409 ? 29.641 -10.367 -11.562 1 97.69 409 GLN B C 1
ATOM 6699 O O . GLN B 1 409 ? 29.203 -10.102 -12.688 1 97.69 409 GLN B O 1
ATOM 6704 N N . LYS B 1 410 ? 29.953 -11.523 -11.203 1 97.56 410 LYS B N 1
ATOM 6705 C CA . LYS B 1 410 ? 29.75 -12.664 -12.102 1 97.56 410 LYS B CA 1
ATOM 6706 C C . LYS B 1 410 ? 28.281 -12.852 -12.438 1 97.56 410 LYS B C 1
ATOM 6708 O O . LYS B 1 410 ? 27.938 -13.148 -13.586 1 97.56 410 LYS B O 1
ATOM 6713 N N . LEU B 1 411 ? 27.469 -12.734 -11.453 1 97.38 411 LEU B N 1
ATOM 6714 C CA . LEU B 1 411 ? 26.031 -12.844 -11.68 1 97.38 411 LEU B CA 1
ATOM 6715 C C . LEU B 1 411 ? 25.547 -11.758 -12.625 1 97.38 411 LEU B C 1
ATOM 6717 O O . LEU B 1 411 ? 24.703 -12.008 -13.484 1 97.38 411 LEU B O 1
ATOM 6721 N N . ALA B 1 412 ? 26.031 -10.555 -12.422 1 98 412 ALA B N 1
ATOM 6722 C CA . ALA B 1 412 ? 25.656 -9.453 -13.305 1 98 412 ALA B CA 1
ATOM 6723 C C . ALA B 1 412 ? 26.078 -9.734 -14.742 1 98 412 ALA B C 1
ATOM 6725 O O . ALA B 1 412 ? 25.344 -9.445 -15.688 1 98 412 ALA B O 1
ATOM 6726 N N . GLN B 1 413 ? 27.234 -10.312 -14.938 1 97.5 413 GLN B N 1
ATOM 6727 C CA . GLN B 1 413 ? 27.75 -10.648 -16.266 1 97.5 413 GLN B CA 1
ATOM 6728 C C . GLN B 1 413 ? 26.875 -11.711 -16.938 1 97.5 413 GLN B C 1
ATOM 6730 O O . GLN B 1 413 ? 26.672 -11.688 -18.141 1 97.5 413 GLN B O 1
ATOM 6735 N N . GLU B 1 414 ? 26.359 -12.484 -16.141 1 96.12 414 GLU B N 1
ATOM 6736 C CA . GLU B 1 414 ? 25.578 -13.602 -16.656 1 96.12 414 GLU B CA 1
ATOM 6737 C C . GLU B 1 414 ? 24.156 -13.164 -17.031 1 96.12 414 GLU B C 1
ATOM 6739 O O . GLU B 1 414 ? 23.609 -13.617 -18.031 1 96.12 414 GLU B O 1
ATOM 6744 N N . TYR B 1 415 ? 23.594 -12.266 -16.234 1 96.56 415 TYR B N 1
ATOM 6745 C CA . TYR B 1 415 ? 22.156 -12.07 -16.375 1 96.56 415 TYR B CA 1
ATOM 6746 C C . TYR B 1 415 ? 21.844 -10.656 -16.828 1 96.56 415 TYR B C 1
ATOM 6748 O O . TYR B 1 415 ? 20.766 -10.398 -17.375 1 96.56 415 TYR B O 1
ATOM 6756 N N . LEU B 1 416 ? 22.719 -9.688 -16.625 1 97.62 416 LEU B N 1
ATOM 6757 C CA . LEU B 1 416 ? 22.375 -8.281 -16.828 1 97.62 416 LEU B CA 1
ATOM 6758 C C . LEU B 1 416 ? 23.219 -7.68 -17.953 1 97.62 416 LEU B C 1
ATOM 6760 O O . LEU B 1 416 ? 23.812 -6.617 -17.781 1 97.62 416 LEU B O 1
ATOM 6764 N N . SER B 1 417 ? 23.141 -8.289 -19.109 1 96.5 417 SER B N 1
ATOM 6765 C CA . SER B 1 417 ? 23.875 -7.781 -20.266 1 96.5 417 SER B CA 1
ATOM 6766 C C . SER B 1 417 ? 23.281 -6.469 -20.766 1 96.5 417 SER B C 1
ATOM 6768 O O . SER B 1 417 ? 22.078 -6.379 -21 1 96.5 417 SER B O 1
ATOM 6770 N N . PRO B 1 418 ? 24.125 -5.492 -20.938 1 96.94 418 PRO B N 1
ATOM 6771 C CA . PRO B 1 418 ? 23.625 -4.227 -21.484 1 96.94 418 PRO B CA 1
ATOM 6772 C C . PRO B 1 418 ? 23.281 -4.312 -22.969 1 96.94 418 PRO B C 1
ATOM 6774 O O . PRO B 1 418 ? 22.797 -3.344 -23.562 1 96.94 418 PRO B O 1
ATOM 6777 N N . HIS B 1 419 ? 23.438 -5.512 -23.578 1 95.31 419 HIS B N 1
ATOM 6778 C CA . HIS B 1 419 ? 23.219 -5.664 -25.016 1 95.31 419 HIS B CA 1
ATOM 6779 C C . HIS B 1 419 ? 22.125 -6.688 -25.297 1 95.31 419 HIS B C 1
ATOM 6781 O O . HIS B 1 419 ? 21.719 -6.871 -26.438 1 95.31 419 HIS B O 1
ATOM 6787 N N . HIS B 1 420 ? 21.672 -7.316 -24.297 1 95.38 420 HIS B N 1
ATOM 6788 C CA . HIS B 1 420 ? 20.609 -8.312 -24.422 1 95.38 420 HIS B CA 1
ATOM 6789 C C . HIS B 1 420 ? 19.5 -8.078 -23.406 1 95.38 420 HIS B C 1
ATOM 6791 O O . HIS B 1 420 ? 19.516 -8.68 -22.328 1 95.38 420 HIS B O 1
ATOM 6797 N N . TYR B 1 421 ? 18.609 -7.266 -23.672 1 97 421 TYR B N 1
ATOM 6798 C CA . TYR B 1 421 ? 17.5 -6.941 -22.797 1 97 421 TYR B CA 1
ATOM 6799 C C . TYR B 1 421 ? 16.266 -6.535 -23.594 1 97 421 TYR B C 1
ATOM 6801 O O . TYR B 1 421 ? 16.359 -6.297 -24.812 1 97 421 TYR B O 1
ATOM 6809 N N . ALA B 1 422 ? 15.148 -6.566 -22.984 1 97.19 422 ALA B N 1
ATOM 6810 C CA . ALA B 1 422 ? 13.914 -6.027 -23.562 1 97.19 422 ALA B CA 1
ATOM 6811 C C . ALA B 1 422 ? 13.648 -4.613 -23.047 1 97.19 422 ALA B C 1
ATOM 6813 O O . ALA B 1 422 ? 13.961 -4.285 -21.906 1 97.19 422 ALA B O 1
ATOM 6814 N N . VAL B 1 423 ? 13.094 -3.799 -23.906 1 98 423 VAL B N 1
ATOM 6815 C CA . VAL B 1 423 ? 12.797 -2.428 -23.5 1 98 423 VAL B CA 1
ATOM 6816 C C . VAL B 1 423 ? 11.445 -2 -24.062 1 98 423 VAL B C 1
ATOM 6818 O O . VAL B 1 423 ? 11.148 -2.262 -25.234 1 98 423 VAL B O 1
ATOM 6821 N N . THR B 1 424 ? 10.594 -1.493 -23.203 1 97.75 424 THR B N 1
ATOM 6822 C CA . THR B 1 424 ? 9.32 -0.881 -23.578 1 97.75 424 THR B CA 1
ATOM 6823 C C . THR B 1 424 ? 9.289 0.589 -23.172 1 97.75 424 THR B C 1
ATOM 6825 O O . THR B 1 424 ? 9.5 0.919 -22 1 97.75 424 THR B O 1
ATOM 6828 N N . VAL B 1 425 ? 9.023 1.459 -24.125 1 97.69 425 VAL B N 1
ATOM 6829 C CA . VAL B 1 425 ? 8.945 2.895 -23.875 1 97.69 425 VAL B CA 1
ATOM 6830 C C . VAL B 1 425 ? 7.508 3.375 -24.062 1 97.69 425 VAL B C 1
ATOM 6832 O O . VAL B 1 425 ? 6.844 3.01 -25.031 1 97.69 425 VAL B O 1
ATOM 6835 N N . LEU B 1 426 ? 7.016 4.082 -23.047 1 95.94 426 LEU B N 1
ATOM 6836 C CA . LEU B 1 426 ? 5.734 4.77 -23.156 1 95.94 426 LEU B CA 1
ATOM 6837 C C . LEU B 1 426 ? 5.938 6.266 -23.375 1 95.94 426 LEU B C 1
ATOM 6839 O O . LEU B 1 426 ? 6.625 6.922 -22.578 1 95.94 426 LEU B O 1
ATOM 6843 N N . LYS B 1 427 ? 5.316 6.781 -24.359 1 93.69 427 LYS B N 1
ATOM 6844 C CA . LYS B 1 427 ? 5.426 8.203 -24.672 1 93.69 427 LYS B CA 1
ATOM 6845 C C . LYS B 1 427 ? 4.047 8.836 -24.828 1 93.69 427 LYS B C 1
ATOM 6847 O O . LYS B 1 427 ? 3.08 8.156 -25.188 1 93.69 427 LYS B O 1
ATOM 6852 N N . PRO B 1 428 ? 4.102 10.172 -24.469 1 87.12 428 PRO B N 1
ATOM 6853 C CA . PRO B 1 428 ? 2.863 10.883 -24.797 1 87.12 428 PRO B CA 1
ATOM 6854 C C . PRO B 1 428 ? 2.639 11.023 -26.297 1 87.12 428 PRO B C 1
ATOM 6856 O O . PRO B 1 428 ? 3.6 11.047 -27.062 1 87.12 428 PRO B O 1
ATOM 6859 N N . CYS B 1 429 ? 1.357 11.086 -26.719 1 78.5 429 CYS B N 1
ATOM 6860 C CA . CYS B 1 429 ? 1.047 11.281 -28.125 1 78.5 429 CYS B CA 1
ATOM 6861 C C . CYS B 1 429 ? 1.309 12.727 -28.547 1 78.5 429 CYS B C 1
ATOM 6863 O O . CYS B 1 429 ? 1.163 13.648 -27.734 1 78.5 429 CYS B O 1
#

Nearest PDB structures (foldseek):
  8ab7-assembly1_A  TM=8.933E-01  e=1.625E-35  Yarrowia lipolytica
  1hr6-assembly4_H  TM=8.944E-01  e=2.253E-33  Saccharomyces cerevisiae
  1hr8-assembly2_D  TM=8.935E-01  e=1.079E-32  Saccharomyces cerevisiae
  8b6j-assembly1_A  TM=8.792E-01  e=6.025E-30  Tetrahymena thermophila SB210
  1hr8-assembly4_G  TM=8.906E-01  e=1.117E-27  Saccharomyces cerevisiae

Radius of gyration: 27.67 Å; Cα contacts (8 Å, |Δi|>4): 1716; chains: 2; bounding box: 86×76×61 Å

Foldseek 3Di:
DPDDPPPPPPPPPPVPPQKDWDADPQQAIEIEHEDAPFQKKKKKKKFQQAQQFDAPPLHQLSVLLQVQLQCAFPVGHHPNLVVQQVVQPKDWDWDGDHGIIMIMIMGTPVCCLRRVLSSLCSLAGRPLDQVVSVVSLVVLQVVVVVLVVDPVSVQVLVQLCQFFVPRSSSADRRHDNVSSVPDDSVLSVLSSLAGSGNNRMYMYMYYNDDPVVVVVSCNVRNPRHDHHHPPHDGRDDDDGTFFDWEAEAEDADAPPPWKKKKKKWKAAAPVCVLLLLLLQLVQCQQFNDCPRDLNVPCCVPVNQFPGKGWHWAHAHGITMTMIMTIGHPVCRVVSLVVSLVVLVCCLPVWDDPVSLVVSLVVVLVVLVVQCPDRVSVRVQQSVCVSRHHSVVSPCSSVSSVPDDGVNSSVSSVVIVHSTGIYMYMYDYD/DPDDPPPPPPPPPPPPPQKDWDADPQQAIEIEHEDAPFQKKKKKKKFQQAQQFDAPPLHQLSVLLQVQLQCAFPVGHHPNLVVQQVVQPKDWDWDGDHGIIMIMIMGTPVCCLRRVLSSLCSLAGRPLDQVVSVVSLVVLQVVVVVLVVDPVSVQVLVQLCQFFVPRSSSADRRHDNVSSVPDDSVLSVLSSLAGSGNNRMYMYMYYNDDPVVVVVSCNVRNDRHDHHHPPHDGRDDGDGTFFDWEAEAEDADAPPPWKKKKKKWKAAAPVCVLLLLLLQLVQCQQFNDCPHDLNVPCCVPVNQFPGKGWHWAHAHGITMTMIMTIGHPVCRVVSLVVSLVVLVCCLPVWDDPVSLVVSLVVVLVVLVVQCPDRVSVRVQQSVCVSRHHSVVSPCSSVSSVPDDGVNSSVSSVVIVHSTGIYMYMYDYD